Protein 5BQ3 (pdb70)

Nearest PDB structures (foldseek):
  6gq0-assembly1_A  TM=7.666E-01  e=1.519E-16  Geobacillus stearothermophilus
  4ry0-assembly1_A  TM=7.681E-01  e=7.878E-16  Rhizobium etli CFN 42
  4rsm-assembly3_C  TM=6.903E-01  e=1.701E-14  Mycolicibacterium smegmatis MC2 155
  4yo7-assembly1_A  TM=7.375E-01  e=4.099E-13  Halalkalibacterium halodurans C-125
  5hko-assembly1_A  TM=7.191E-01  e=2.502E-13  Mycolicibacterium smegmatis MC2 155

Structure (mmCIF, N/CA/C/O backbone):
data_5BQ3
#
_entry.id   5BQ3
#
_cell.length_a   84.780
_cell.length_b   83.280
_cell.length_c   104.220
_cell.angle_alpha   90.000
_cell.angle_beta   111.870
_cell.angle_gamma   90.000
#
_symmetry.space_group_name_H-M   'P 1 21 1'
#
loop_
_entity.id
_entity.type
_entity.pdbx_description
1 polymer 'Rhamnose ABC transporter, rhamnose-binding protein'
2 water water
#
loop_
_atom_site.group_PDB
_atom_site.id
_atom_site.type_symbol
_atom_site.label_atom_id
_atom_site.label_alt_id
_atom_site.label_comp_id
_atom_site.label_asym_id
_atom_site.label_entity_id
_atom_site.label_seq_id
_atom_site.pdbx_PDB_ins_code
_atom_site.Cartn_x
_atom_site.Cartn_y
_atom_site.Cartn_z
_atom_site.occupancy
_atom_site.B_iso_or_equiv
_atom_site.auth_seq_id
_atom_site.auth_comp_id
_atom_site.auth_asym_id
_atom_site.auth_atom_id
_atom_site.pdbx_PDB_model_num
ATOM 1 N N . SER A 1 20 ? 27.647 26.171 12.247 1.00 91.75 40 SER A N 1
ATOM 2 C CA . SER A 1 20 ? 27.209 26.570 13.582 1.00 90.99 40 SER A CA 1
ATOM 3 C C . SER A 1 20 ? 25.907 27.380 13.533 1.00 92.78 40 SER A C 1
ATOM 4 O O . SER A 1 20 ? 25.698 28.164 12.604 1.00 92.33 40 SER A O 1
ATOM 6 N N . GLY A 1 21 ? 25.057 27.169 14.538 1.00 87.74 41 GLY A N 1
ATOM 7 C CA . GLY A 1 21 ? 23.768 27.833 14.705 1.00 85.97 41 GLY A CA 1
ATOM 8 C C . GLY A 1 21 ? 23.696 28.605 16.004 1.00 89.64 41 GLY A C 1
ATOM 9 O O . GLY A 1 21 ? 22.940 28.238 16.909 1.00 88.39 41 GLY A O 1
ATOM 10 N N . SER A 1 22 ? 24.494 29.693 16.081 1.00 87.13 42 SER A N 1
ATOM 11 C CA . SER A 1 22 ? 24.679 30.596 17.226 1.00 87.57 42 SER A CA 1
ATOM 12 C C . SER A 1 22 ? 23.369 31.189 17.775 1.00 88.83 42 SER A C 1
ATOM 13 O O . SER A 1 22 ? 22.353 31.230 17.075 1.00 86.62 42 SER A O 1
ATOM 15 N N . TYR A 1 23 ? 23.420 31.650 19.042 1.00 85.23 43 TYR A N 1
ATOM 16 C CA . TYR A 1 23 ? 22.292 32.239 19.754 1.00 83.98 43 TYR A CA 1
ATOM 17 C C . TYR A 1 23 ? 22.583 33.684 20.175 1.00 87.57 43 TYR A C 1
ATOM 18 O O . TYR A 1 23 ? 23.443 33.932 21.026 1.00 89.22 43 TYR A O 1
ATOM 20 N N . ASP A 1 24 ? 21.862 34.631 19.556 1.00 81.53 44 ASP A N 1
ATOM 21 C CA . ASP A 1 24 ? 21.926 36.064 19.840 1.00 81.42 44 ASP A CA 1
ATOM 22 C C . ASP A 1 24 ? 20.512 36.649 19.676 1.00 80.80 44 ASP A C 1
ATOM 23 O O . ASP A 1 24 ? 20.324 37.762 19.171 1.00 81.13 44 ASP A O 1
ATOM 28 N N . VAL A 1 25 ? 19.517 35.867 20.127 1.00 72.87 45 VAL A N 1
ATOM 29 C CA . VAL A 1 25 ? 18.090 36.183 20.066 1.00 70.28 45 VAL A CA 1
ATOM 30 C C . VAL A 1 25 ? 17.555 36.479 21.493 1.00 70.56 45 VAL A C 1
ATOM 31 O O . VAL A 1 25 ? 16.432 36.104 21.839 1.00 69.36 45 VAL A O 1
ATOM 35 N N . SER A 1 26 ? 18.367 37.200 22.293 1.00 65.69 46 SER A N 1
ATOM 36 C CA . SER A 1 26 ? 18.079 37.594 23.677 1.00 65.14 46 SER A CA 1
ATOM 37 C C . SER A 1 26 ? 16.899 38.577 23.783 1.00 65.28 46 SER A C 1
ATOM 38 O O . SER A 1 26 ? 16.300 38.691 24.853 1.00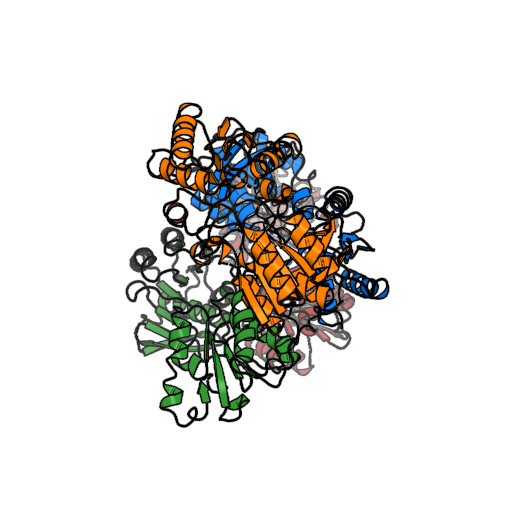 65.33 46 SER A O 1
ATOM 41 N N . SER A 1 27 ? 16.569 39.271 22.676 1.00 58.74 47 SER A N 1
ATOM 42 C CA . SER A 1 27 ? 15.483 40.251 22.585 1.00 57.66 47 SER A CA 1
ATOM 43 C C . SER A 1 27 ? 14.342 39.775 21.663 1.00 57.15 47 SER A C 1
ATOM 44 O O . SER A 1 27 ? 13.289 40.416 21.609 1.00 56.74 47 SER A O 1
ATOM 47 N N . GLN A 1 28 ? 14.555 38.655 20.949 1.00 50.32 48 GLN A N 1
ATOM 48 C CA . GLN A 1 28 ? 13.609 38.094 19.981 1.00 47.67 48 GLN A CA 1
ATOM 49 C C . GLN A 1 28 ? 12.606 37.129 20.632 1.00 48.23 48 GLN A C 1
ATOM 50 O O . GLN A 1 28 ? 12.877 36.579 21.700 1.00 47.76 48 GLN A O 1
ATOM 56 N N . SER A 1 29 ? 11.444 36.935 19.974 1.00 42.72 49 SER A N 1
ATOM 57 C CA . SER A 1 29 ? 10.357 36.068 20.437 1.00 41.39 49 SER A CA 1
ATOM 58 C C . SER A 1 29 ? 10.144 34.844 19.530 1.00 42.53 49 SER A C 1
ATOM 59 O O . SER A 1 29 ? 10.296 34.938 18.310 1.00 41.23 49 SER A O 1
ATOM 62 N N . ILE A 1 30 ? 9.770 33.702 20.139 1.00 37.92 50 ILE A N 1
ATOM 63 C CA . ILE A 1 30 ? 9.499 32.436 19.448 1.00 35.94 50 ILE A CA 1
ATOM 64 C C . ILE A 1 30 ? 8.089 31.938 19.819 1.00 38.81 50 ILE A C 1
ATOM 65 O O . ILE A 1 30 ? 7.685 32.033 20.980 1.00 39.18 50 ILE A O 1
ATOM 70 N N . THR A 1 31 ? 7.343 31.432 18.823 1.00 34.41 51 THR A N 1
ATOM 71 C CA . THR A 1 31 ? 5.993 30.903 19.025 1.00 34.06 51 THR A CA 1
ATOM 72 C C . THR A 1 31 ? 5.855 29.553 18.317 1.00 37.21 51 THR A C 1
ATOM 73 O O . THR A 1 31 ? 6.225 29.415 17.148 1.00 36.45 51 THR A O 1
ATOM 77 N N . PHE A 1 32 ? 5.320 28.564 19.051 1.00 33.84 52 PHE A N 1
ATOM 78 C CA . PHE A 1 32 ? 5.083 27.198 18.585 1.00 32.65 52 PHE A CA 1
ATOM 79 C C . PHE A 1 32 ? 3.584 26.998 18.362 1.00 39.10 52 PHE A C 1
ATOM 80 O O . PHE A 1 32 ? 2.794 27.205 19.285 1.00 39.85 52 PHE A O 1
ATOM 88 N N . ILE A 1 33 ? 3.189 26.647 17.124 1.00 36.16 53 ILE A N 1
ATOM 89 C CA . ILE A 1 33 ? 1.791 26.411 16.774 1.00 36.46 53 ILE A CA 1
ATOM 90 C C . ILE A 1 33 ? 1.613 24.925 16.403 1.00 39.91 53 ILE A C 1
ATOM 91 O O . ILE A 1 33 ? 1.983 24.518 15.299 1.00 38.47 53 ILE A O 1
ATOM 96 N N . PRO A 1 34 ? 1.037 24.098 17.311 1.00 37.35 54 PRO A N 1
ATOM 97 C CA . PRO A 1 34 ? 0.802 22.688 16.958 1.00 36.01 54 PRO A CA 1
ATOM 98 C C . PRO A 1 34 ? -0.447 22.541 16.084 1.00 39.67 54 PRO A C 1
ATOM 99 O O . PRO A 1 34 ? -1.161 23.524 15.862 1.00 39.90 54 PRO A O 1
ATOM 103 N N . LYS A 1 35 ? -0.719 21.313 15.600 1.00 35.49 55 LYS A N 1
ATOM 104 C CA . LYS A 1 35 ? -1.898 20.999 14.787 1.00 35.42 55 LYS A CA 1
ATOM 105 C C . LYS A 1 35 ? -3.187 21.262 15.575 1.00 41.11 55 LYS A C 1
ATOM 106 O O . LYS A 1 35 ? -4.165 21.779 15.032 1.00 42.01 55 LYS A O 1
ATOM 112 N N . GLN A 1 36 ? -3.156 20.914 16.869 1.00 38.37 56 GLN A N 1
ATOM 113 C CA . GLN A 1 36 ? -4.250 21.005 17.830 1.00 39.86 56 GLN A CA 1
ATOM 114 C C . GLN A 1 36 ? -3.664 21.174 19.236 1.00 44.34 56 GLN A C 1
ATOM 115 O O . GLN A 1 36 ? -2.592 20.633 19.518 1.00 42.94 56 GLN A O 1
ATOM 121 N N . LEU A 1 37 ? -4.356 21.922 20.109 1.00 42.90 57 LEU A N 1
ATOM 122 C CA . LEU A 1 37 ? -3.927 22.110 21.494 1.00 43.62 57 LEU A CA 1
ATOM 123 C C . LEU A 1 37 ? -4.306 20.905 22.356 1.00 49.20 57 LEU A C 1
ATOM 124 O O . LEU A 1 37 ? -5.285 20.210 22.059 1.00 49.02 57 LEU A O 1
ATOM 129 N N . ASN A 1 38 ? -3.529 20.684 23.436 1.00 46.71 58 ASN A N 1
ATOM 130 C CA . ASN A 1 38 ? -3.697 19.646 24.460 1.00 47.55 58 ASN A CA 1
ATOM 131 C C . ASN A 1 38 ? -3.743 18.211 23.878 1.00 50.54 58 ASN A C 1
ATOM 132 O O . ASN A 1 38 ? -4.563 17.388 24.297 1.00 51.31 58 ASN A O 1
ATOM 137 N N . ASN A 1 39 ? -2.830 17.912 22.941 1.00 45.12 59 ASN A N 1
ATOM 138 C CA . ASN A 1 39 ? -2.672 16.577 22.369 1.00 43.77 59 ASN A CA 1
ATOM 139 C C . ASN A 1 39 ? -1.457 15.931 23.061 1.00 47.46 59 ASN A C 1
ATOM 140 O O . ASN A 1 39 ? -0.379 16.522 23.026 1.00 46.05 59 ASN A O 1
ATOM 145 N N . PRO A 1 40 ? -1.625 14.770 23.747 1.00 45.40 60 PRO A N 1
ATOM 146 C CA . PRO A 1 40 ? -0.507 14.172 24.507 1.00 45.25 60 PRO A CA 1
ATOM 147 C C . PRO A 1 40 ? 0.843 14.080 23.780 1.00 47.64 60 PRO A C 1
ATOM 148 O O . PRO A 1 40 ? 1.837 14.552 24.331 1.00 47.66 60 PRO A O 1
ATOM 152 N N . PHE A 1 41 ? 0.882 13.491 22.568 1.00 42.30 61 PHE A N 1
ATOM 153 C CA . PHE A 1 41 ? 2.105 13.306 21.780 1.00 40.49 61 PHE A CA 1
ATOM 154 C C . PHE A 1 41 ? 2.656 14.653 21.294 1.00 44.06 61 PHE A C 1
ATOM 155 O O . PHE A 1 41 ? 3.873 14.857 21.319 1.00 43.71 61 PHE A O 1
ATOM 163 N N . SER A 1 42 ? 1.760 15.561 20.861 1.00 40.30 62 SER A N 1
ATOM 164 C CA . SER A 1 42 ? 2.101 16.892 20.356 1.00 39.69 62 SER A CA 1
ATOM 165 C C . SER A 1 42 ? 2.667 17.794 21.470 1.00 43.63 62 SER A C 1
ATOM 166 O O . SER A 1 42 ? 3.536 18.620 21.192 1.00 43.77 62 SER A O 1
ATOM 169 N N . ASP A 1 43 ? 2.197 17.613 22.725 1.00 39.59 63 ASP A N 1
ATOM 170 C CA . ASP A 1 43 ? 2.637 18.381 23.894 1.00 39.80 63 ASP A CA 1
ATOM 171 C C . ASP A 1 43 ? 4.075 18.024 24.316 1.00 41.86 63 ASP A C 1
ATOM 172 O O . ASP A 1 43 ? 4.761 18.872 24.893 1.00 42.53 63 ASP A O 1
ATOM 177 N N . VAL A 1 44 ? 4.530 16.789 24.020 1.00 36.08 64 VAL A N 1
ATOM 178 C CA . VAL A 1 44 ? 5.897 16.316 24.294 1.00 34.91 64 VAL A CA 1
ATOM 179 C C . VAL A 1 44 ? 6.852 17.055 23.334 1.00 35.97 64 VAL A C 1
ATOM 180 O O . VAL A 1 44 ? 7.921 17.496 23.752 1.00 35.63 64 VAL A O 1
ATOM 192 N N . LEU A 1 46 ? 6.147 20.028 21.866 1.00 35.92 66 LEU A N 1
ATOM 193 C CA . LEU A 1 46 ? 6.109 21.433 22.301 1.00 36.80 66 LEU A CA 1
ATOM 194 C C . LEU A 1 46 ? 7.011 21.651 23.522 1.00 42.39 66 LEU A C 1
ATOM 195 O O . LEU A 1 46 ? 7.721 22.659 23.581 1.00 42.89 66 LEU A O 1
ATOM 200 N N . GLY A 1 47 ? 6.984 20.695 24.458 1.00 38.99 67 GLY A N 1
ATOM 201 C CA . GLY A 1 47 ? 7.791 20.701 25.674 1.00 39.94 67 GLY A CA 1
ATOM 202 C C . GLY A 1 47 ? 9.283 20.740 25.403 1.00 43.79 67 GLY A C 1
ATOM 203 O O . GLY A 1 47 ? 10.019 21.442 26.100 1.00 44.87 67 GLY A O 1
ATOM 204 N N . GLY A 1 48 ? 9.714 20.001 24.378 1.00 39.07 68 GLY A N 1
ATOM 205 C CA . GLY A 1 48 ? 11.101 19.952 23.924 1.00 38.65 68 GLY A CA 1
ATOM 206 C C . GLY A 1 48 ? 11.527 21.245 23.255 1.00 42.42 68 GLY A C 1
ATOM 207 O O . GLY A 1 48 ? 12.690 21.647 23.354 1.00 42.89 68 GLY A O 1
ATOM 208 N N . GLY A 1 49 ? 10.571 21.893 22.587 1.00 37.78 69 GLY A N 1
ATOM 209 C CA . GLY A 1 49 ? 10.757 23.166 21.905 1.00 37.04 69 GLY A CA 1
ATOM 210 C C . GLY A 1 49 ? 10.936 24.315 22.870 1.00 41.95 69 GLY A C 1
ATOM 211 O O . GLY A 1 49 ? 11.810 25.164 22.667 1.00 42.04 69 GLY A O 1
ATOM 212 N N . LYS A 1 50 ? 10.100 24.343 23.928 1.00 38.92 70 LYS A N 1
ATOM 213 C CA . LYS A 1 50 ? 10.128 25.353 24.993 1.00 39.64 70 LYS A CA 1
ATOM 214 C C . LYS A 1 50 ? 11.421 25.247 25.801 1.00 44.42 70 LYS A C 1
ATOM 215 O O . LYS A 1 50 ? 12.023 26.273 26.117 1.00 45.64 70 LYS A O 1
ATOM 221 N N . ASN A 1 51 ? 11.851 24.009 26.121 1.00 40.47 71 ASN A N 1
ATOM 222 C CA . ASN A 1 51 ? 13.078 23.742 26.873 1.00 41.08 71 ASN A CA 1
ATOM 223 C C . ASN A 1 51 ? 14.307 24.198 26.083 1.00 43.79 71 ASN A C 1
ATOM 224 O O . ASN A 1 51 ? 15.211 24.787 26.673 1.00 44.81 71 ASN A O 1
ATOM 229 N N . ALA A 1 52 ? 14.315 23.973 24.751 1.00 38.50 72 ALA A N 1
ATOM 230 C CA . ALA A 1 52 ? 15.396 24.406 23.863 1.00 37.93 72 ALA A CA 1
ATOM 231 C C . ALA A 1 52 ? 15.443 25.935 23.770 1.00 42.53 72 ALA A C 1
ATOM 232 O O . ALA A 1 52 ? 16.524 26.509 23.877 1.00 43.29 72 ALA A O 1
ATOM 234 N N . ALA A 1 53 ? 14.268 26.589 23.622 1.00 38.89 73 ALA A N 1
ATOM 235 C CA . ALA A 1 53 ? 14.114 28.047 23.537 1.00 39.27 73 ALA A CA 1
ATOM 236 C C . ALA A 1 53 ? 14.612 28.752 24.808 1.00 44.37 73 ALA A C 1
ATOM 237 O O . ALA A 1 53 ? 15.154 29.855 24.719 1.00 44.89 73 ALA A O 1
ATOM 239 N N . GLY A 1 54 ? 14.440 28.100 25.958 1.00 41.43 74 GLY A N 1
ATOM 240 C CA . GLY A 1 54 ? 14.910 28.579 27.253 1.00 42.99 74 GLY A CA 1
ATOM 241 C C . GLY A 1 54 ? 16.422 28.530 27.344 1.00 48.12 74 GLY A C 1
ATOM 242 O O . GLY A 1 54 ? 17.042 29.463 27.858 1.00 49.56 74 GLY A O 1
ATOM 243 N N . GLU A 1 55 ? 17.026 27.438 26.817 1.00 43.89 75 GLU A N 1
ATOM 244 C CA . GLU A 1 55 ? 18.474 27.216 26.753 1.00 44.41 75 GLU A CA 1
ATOM 245 C C . GLU A 1 55 ? 19.140 28.261 25.854 1.00 47.63 75 GLU A C 1
ATOM 246 O O . GLU A 1 55 ? 20.186 28.801 26.215 1.00 48.75 75 GLU A O 1
ATOM 252 N N . ILE A 1 56 ? 18.522 28.536 24.683 1.00 42.12 76 ILE A N 1
ATOM 253 C CA . ILE A 1 56 ? 18.970 29.511 23.682 1.00 41.31 76 ILE A CA 1
ATOM 254 C C . ILE A 1 56 ? 18.959 30.921 24.311 1.00 47.31 76 ILE A C 1
ATOM 255 O O . ILE A 1 56 ? 19.944 31.657 24.195 1.00 47.97 76 ILE A O 1
ATOM 260 N N . GLY A 1 57 ? 17.860 31.258 24.988 1.00 44.19 77 GLY A N 1
ATOM 261 C CA . GLY A 1 57 ? 17.698 32.536 25.667 1.00 45.32 77 GLY A CA 1
ATOM 262 C C . GLY A 1 57 ? 16.758 33.507 24.985 1.00 49.76 77 GLY A C 1
ATOM 263 O O . GLY A 1 57 ? 17.032 34.710 24.969 1.00 50.58 77 GLY A O 1
ATOM 264 N N . PHE A 1 58 ? 15.631 33.000 24.434 1.00 45.22 78 PHE A N 1
ATOM 265 C CA . PHE A 1 58 ? 14.606 33.824 23.786 1.00 44.35 78 PHE A CA 1
ATOM 266 C C . PHE A 1 58 ? 13.900 34.693 24.825 1.00 49.40 78 PHE A C 1
ATOM 267 O O . PHE A 1 58 ? 13.656 34.228 25.944 1.00 49.88 78 PHE A O 1
ATOM 275 N N . ALA A 1 59 ? 13.585 35.950 24.462 1.00 46.13 79 ALA A N 1
ATOM 276 C CA . ALA A 1 59 ? 12.907 36.912 25.338 1.00 46.98 79 ALA A CA 1
ATOM 277 C C . ALA A 1 59 ? 11.475 36.469 25.653 1.00 50.31 79 ALA A C 1
ATOM 278 O O . ALA A 1 59 ? 11.051 36.564 26.804 1.00 51.55 79 ALA A O 1
ATOM 280 N N . GLU A 1 60 ? 10.740 35.974 24.636 1.00 45.20 80 GLU A N 1
ATOM 281 C CA . GLU A 1 60 ? 9.361 35.493 24.773 1.00 44.46 80 GLU A CA 1
ATOM 282 C C . GLU A 1 60 ? 9.205 34.126 24.116 1.00 45.50 80 GLU A C 1
ATOM 283 O O . GLU A 1 60 ? 9.620 33.938 22.970 1.00 44.00 80 GLU A O 1
ATOM 289 N N . VAL A 1 61 ? 8.635 33.164 24.858 1.00 41.22 81 VAL A N 1
ATOM 290 C CA . VAL A 1 61 ? 8.378 31.798 24.388 1.00 39.28 81 VAL A CA 1
ATOM 291 C C . VAL A 1 61 ? 6.884 31.538 24.594 1.00 43.39 81 VAL A C 1
ATOM 292 O O . VAL A 1 61 ? 6.417 31.506 25.736 1.00 44.22 81 VAL A O 1
ATOM 296 N N . ASN A 1 62 ? 6.130 31.401 23.488 1.00 39.23 82 ASN A N 1
ATOM 297 C CA . ASN A 1 62 ? 4.681 31.204 23.538 1.00 39.40 82 ASN A CA 1
ATOM 298 C C . ASN A 1 62 ? 4.223 29.979 22.746 1.00 42.29 82 ASN A C 1
ATOM 299 O O . ASN A 1 62 ? 4.915 29.527 21.836 1.00 40.65 82 ASN A O 1
ATOM 304 N N . VAL A 1 63 ? 3.047 29.443 23.111 1.00 39.82 83 VAL A N 1
ATOM 305 C CA . VAL A 1 63 ? 2.399 28.314 22.447 1.00 38.87 83 VAL A CA 1
ATOM 306 C C . VAL A 1 63 ? 0.932 28.702 22.220 1.00 44.17 83 VAL A C 1
ATOM 307 O O . VAL A 1 63 ? 0.178 28.855 23.184 1.00 45.65 83 VAL A O 1
ATOM 311 N N . VAL A 1 64 ? 0.552 28.912 20.951 1.00 40.04 84 VAL A N 1
ATOM 312 C CA . VAL A 1 64 ? -0.817 29.258 20.544 1.00 40.78 84 VAL A CA 1
ATOM 313 C C . VAL A 1 64 ? -1.289 28.233 19.508 1.00 44.22 84 VAL A C 1
ATOM 314 O O . VAL A 1 64 ? -0.461 27.624 18.834 1.00 42.42 84 VAL A O 1
ATOM 318 N N . GLY A 1 65 ? -2.597 28.051 19.388 1.00 42.23 85 GLY A N 1
ATOM 319 C CA . GLY A 1 65 ? -3.131 27.109 18.416 1.00 41.98 85 GLY A CA 1
ATOM 320 C C . GLY A 1 65 ? -4.614 26.819 18.516 1.00 48.81 85 GLY A C 1
ATOM 321 O O . GLY A 1 65 ? -5.274 27.240 19.472 1.00 49.69 85 GLY A O 1
ATOM 322 N N . PRO A 1 66 ? -5.163 26.075 17.527 1.00 45.99 86 PRO A N 1
ATOM 323 C CA . PRO A 1 66 ? -6.598 25.757 17.568 1.00 47.53 86 PRO A CA 1
ATOM 324 C C . PRO A 1 66 ? -6.920 24.590 18.500 1.00 53.74 86 PRO A C 1
ATOM 325 O O . PRO A 1 66 ? -6.044 23.777 18.806 1.00 52.26 86 PRO A O 1
ATOM 329 N N . LEU A 1 67 ? -8.189 24.499 18.935 1.00 53.65 87 LEU A N 1
ATOM 330 C CA . LEU A 1 67 ? -8.657 23.404 19.784 1.00 54.67 87 LEU A CA 1
ATOM 331 C C . LEU A 1 67 ? -9.028 22.191 18.929 1.00 59.56 87 LEU A C 1
ATOM 332 O O . LEU A 1 67 ? -9.104 21.074 19.445 1.00 58.90 87 LEU A O 1
ATOM 337 N N . GLU A 1 68 ? -9.269 22.423 17.623 1.00 57.14 88 GLU A N 1
ATOM 338 C CA . GLU A 1 68 ? -9.644 21.411 16.635 1.00 56.92 88 GLU A CA 1
ATOM 339 C C . GLU A 1 68 ? -8.660 21.432 15.466 1.00 59.28 88 GLU A C 1
ATOM 340 O O . GLU A 1 68 ? -8.318 22.508 14.968 1.00 58.71 88 GLU A O 1
ATOM 346 N N . ALA A 1 69 ? -8.206 20.243 15.031 1.00 54.98 89 ALA A N 1
ATOM 347 C CA . ALA A 1 69 ? -7.259 20.109 13.926 1.00 53.44 89 ALA A CA 1
ATOM 348 C C . ALA A 1 69 ? -7.985 20.083 12.572 1.00 58.71 89 ALA A C 1
ATOM 349 O O . ALA A 1 69 ? -8.404 19.024 12.098 1.00 58.98 89 ALA A O 1
ATOM 351 N N . SER A 1 70 ? -8.148 21.274 11.973 1.00 55.77 90 SER A N 1
ATOM 352 C CA . SER A 1 70 ? -8.767 21.499 10.662 1.00 56.21 90 SER A CA 1
ATOM 353 C C . SER A 1 70 ? -7.730 22.117 9.715 1.00 59.05 90 SER A C 1
ATOM 354 O O . SER A 1 70 ? -6.775 22.736 10.188 1.00 58.76 90 SER A O 1
ATOM 357 N N . SER A 1 71 ? -7.923 21.957 8.391 1.00 54.52 91 SER A N 1
ATOM 358 C CA . SER A 1 71 ? -7.033 22.442 7.330 1.00 53.20 91 SER A CA 1
ATOM 359 C C . SER A 1 71 ? -6.609 23.925 7.502 1.00 55.66 91 SER A C 1
ATOM 360 O O . SER A 1 71 ? -5.408 24.210 7.472 1.00 53.77 91 SER A O 1
ATOM 363 N N . SER A 1 72 ? -7.582 24.848 7.707 1.00 52.50 92 SER A N 1
ATOM 364 C CA . SER A 1 72 ? -7.334 26.291 7.857 1.00 52.43 92 SER A CA 1
ATOM 365 C C . SER A 1 72 ? -7.549 26.807 9.300 1.00 54.24 92 SER A C 1
ATOM 366 O O . SER A 1 72 ? -7.698 28.019 9.493 1.00 54.47 92 SER A O 1
ATOM 369 N N . SER A 1 73 ? -7.530 25.907 10.305 1.00 48.75 93 SER A N 1
ATOM 370 C CA . SER A 1 73 ? -7.755 26.258 11.715 1.00 48.39 93 SER A CA 1
ATOM 371 C C . SER A 1 73 ? -6.602 27.071 12.340 1.00 50.30 93 SER A C 1
ATOM 372 O O . SER A 1 73 ? -6.827 27.771 13.332 1.00 51.08 93 SER A O 1
ATOM 375 N N . GLN A 1 74 ? -5.389 26.986 11.761 1.00 43.92 94 GLN A N 1
ATOM 376 C CA . GLN A 1 74 ? -4.181 27.666 12.245 1.00 42.02 94 GLN A CA 1
ATOM 377 C C . GLN A 1 74 ? -3.971 29.065 11.632 1.00 45.67 94 GLN A C 1
ATOM 378 O O . GLN A 1 74 ? -3.201 29.849 12.189 1.00 45.23 94 GLN A O 1
ATOM 384 N N . VAL A 1 75 ? -4.639 29.368 10.495 1.00 42.64 95 VAL A N 1
ATOM 385 C CA . VAL A 1 75 ? -4.536 30.616 9.715 1.00 43.40 95 VAL A CA 1
ATOM 386 C C . VAL A 1 75 ? -4.752 31.878 10.592 1.00 49.11 95 VAL A C 1
ATOM 387 O O . VAL A 1 75 ? -3.971 32.827 10.479 1.00 48.85 95 VAL A O 1
ATOM 391 N N . SER A 1 76 ? -5.782 31.882 11.461 1.00 46.83 96 SER A N 1
ATOM 392 C CA . SER A 1 76 ? -6.080 33.019 12.343 1.00 48.10 96 SER A CA 1
ATOM 393 C C . SER A 1 76 ? -4.976 33.233 13.386 1.00 51.05 96 SER A C 1
ATOM 394 O O . SER A 1 76 ? -4.697 34.377 13.742 1.00 51.71 96 SER A O 1
ATOM 397 N N . PHE A 1 77 ? -4.341 32.139 13.851 1.00 45.88 97 PHE A N 1
ATOM 398 C CA . PHE A 1 77 ? -3.263 32.159 14.843 1.00 44.54 97 PHE A CA 1
ATOM 399 C C . PHE A 1 77 ? -1.937 32.623 14.231 1.00 47.03 97 PHE A C 1
ATOM 400 O O . PHE A 1 77 ? -1.174 33.296 14.924 1.00 47.02 97 PHE A O 1
ATOM 408 N N . ILE A 1 78 ? -1.668 32.282 12.946 1.00 41.96 98 ILE A N 1
ATOM 409 C CA . ILE A 1 78 ? -0.454 32.708 12.231 1.00 40.81 98 ILE A CA 1
ATOM 410 C C . ILE A 1 78 ? -0.510 34.234 12.061 1.00 46.63 98 ILE A C 1
ATOM 411 O O . ILE A 1 78 ? 0.445 34.917 12.426 1.00 46.43 98 ILE A O 1
ATOM 416 N N . ASN A 1 79 ? -1.650 34.756 11.561 1.00 45.07 99 ASN A N 1
ATOM 417 C CA . ASN A 1 79 ? -1.902 36.184 11.335 1.00 46.67 99 ASN A CA 1
ATOM 418 C C . ASN A 1 79 ? -1.819 36.996 12.632 1.00 52.30 99 ASN A C 1
ATOM 419 O O . ASN A 1 79 ? -1.349 38.134 12.597 1.00 53.15 99 ASN A O 1
ATOM 424 N N . SER A 1 80 ? -2.269 36.411 13.767 1.00 49.23 100 SER A N 1
ATOM 425 C CA . SER A 1 80 ? -2.248 37.031 15.096 1.00 50.00 100 SER A CA 1
ATOM 426 C C . SER A 1 80 ? -0.816 37.263 15.581 1.00 53.32 100 SER A C 1
ATOM 427 O O . SER A 1 80 ? -0.528 38.319 16.146 1.00 54.23 100 SER A O 1
ATOM 430 N N . GLU A 1 81 ? 0.074 36.281 15.346 1.00 48.19 101 GLU A N 1
ATOM 431 C CA . GLU A 1 81 ? 1.481 36.335 15.745 1.00 47.19 101 GLU A CA 1
ATOM 432 C C . GLU A 1 81 ? 2.271 37.332 14.896 1.00 51.57 101 GLU A C 1
ATOM 433 O O . GLU A 1 81 ? 3.226 37.920 15.401 1.00 51.80 101 GLU A O 1
ATOM 439 N N . VAL A 1 82 ? 1.871 37.530 13.622 1.00 48.11 102 VAL A N 1
ATOM 440 C CA . VAL A 1 82 ? 2.500 38.489 12.701 1.00 48.42 102 VAL A CA 1
ATOM 441 C C . VAL A 1 82 ? 2.197 39.909 13.215 1.00 53.33 102 VAL A C 1
ATOM 442 O O . VAL A 1 82 ? 3.098 40.748 13.257 1.00 53.00 102 VAL A O 1
ATOM 446 N N . GLN A 1 83 ? 0.942 40.141 13.661 1.00 51.09 103 GLN A N 1
ATOM 447 C CA . GLN A 1 83 ? 0.453 41.399 14.235 1.00 52.70 103 GLN A CA 1
ATOM 448 C C . GLN A 1 83 ? 1.191 41.738 15.535 1.00 55.27 103 GLN A C 1
ATOM 449 O O . GLN A 1 83 ? 1.436 42.913 15.808 1.00 55.93 103 GLN A O 1
ATOM 455 N N . ALA A 1 84 ? 1.554 40.701 16.322 1.00 49.79 104 ALA A N 1
ATOM 456 C CA . ALA A 1 84 ? 2.293 40.814 17.582 1.00 49.15 104 ALA A CA 1
ATOM 457 C C . ALA A 1 84 ? 3.799 41.035 17.339 1.00 52.34 104 ALA A C 1
ATOM 458 O O . ALA A 1 84 ? 4.531 41.387 18.264 1.00 52.34 104 ALA A O 1
ATOM 460 N N . GLY A 1 85 ? 4.241 40.815 16.103 1.00 48.04 105 GLY A N 1
ATOM 461 C CA . GLY A 1 85 ? 5.632 40.979 15.701 1.00 47.25 105 GLY A CA 1
ATOM 462 C C . GLY A 1 85 ? 6.543 39.867 16.177 1.00 49.68 105 GLY A C 1
ATOM 463 O O . GLY A 1 85 ? 7.650 40.142 16.647 1.00 49.78 105 GLY A O 1
ATOM 464 N N . THR A 1 86 ? 6.088 38.601 16.050 1.00 44.39 106 THR A N 1
ATOM 465 C CA . THR A 1 86 ? 6.851 37.410 16.436 1.00 42.72 106 THR A CA 1
ATOM 466 C C . THR A 1 86 ? 7.994 37.233 15.433 1.00 45.62 106 THR A C 1
ATOM 467 O O . THR A 1 86 ? 7.785 37.394 14.228 1.00 46.07 106 THR A O 1
ATOM 471 N N . ASN A 1 87 ? 9.202 36.941 15.937 1.00 40.56 107 ASN A N 1
ATOM 472 C CA . ASN A 1 87 ? 10.404 36.800 15.122 1.00 39.57 107 ASN A CA 1
ATOM 473 C C . ASN A 1 87 ? 10.569 35.392 14.557 1.00 41.60 107 ASN A C 1
ATOM 474 O O . ASN A 1 87 ? 10.974 35.260 13.402 1.00 41.35 107 ASN A O 1
ATOM 479 N N . VAL A 1 88 ? 10.291 34.346 15.365 1.00 36.48 108 VAL A N 1
ATOM 480 C CA . VAL A 1 88 ? 10.424 32.947 14.942 1.00 34.49 108 VAL A CA 1
ATOM 481 C C . VAL A 1 88 ? 9.079 32.235 15.110 1.00 37.48 108 VAL A C 1
ATOM 482 O O . VAL A 1 88 ? 8.495 32.267 16.193 1.00 37.09 108 VAL A O 1
ATOM 486 N N . LEU A 1 89 ? 8.605 31.578 14.041 1.00 33.87 109 LEU A N 1
ATOM 487 C CA . LEU A 1 89 ? 7.354 30.826 14.056 1.00 33.25 109 LEU A CA 1
ATOM 488 C C . LEU A 1 89 ? 7.614 29.358 13.715 1.00 35.07 109 LEU A C 1
ATOM 489 O O . LEU A 1 89 ? 8.102 29.053 12.625 1.00 34.31 109 LEU A O 1
ATOM 494 N N . VAL A 1 90 ? 7.318 28.458 14.667 1.00 30.60 110 VAL A N 1
ATOM 495 C CA . VAL A 1 90 ? 7.491 27.010 14.505 1.00 29.23 110 VAL A CA 1
ATOM 496 C C . VAL A 1 90 ? 6.084 26.400 14.403 1.00 33.25 110 VAL A C 1
ATOM 497 O O . VAL A 1 90 ? 5.310 26.515 15.352 1.00 33.22 110 VAL A O 1
ATOM 501 N N . ILE A 1 91 ? 5.729 25.810 13.239 1.00 29.49 111 ILE A N 1
ATOM 502 C CA . ILE A 1 91 ? 4.371 25.300 13.025 1.00 29.21 111 ILE A CA 1
ATOM 503 C C . ILE A 1 91 ? 4.316 23.876 12.424 1.00 33.08 111 ILE A C 1
ATOM 504 O O . ILE A 1 91 ? 5.088 23.535 11.536 1.00 31.95 111 ILE A O 1
ATOM 509 N N . ALA A 1 92 ? 3.360 23.069 12.916 1.00 30.82 112 ALA A N 1
ATOM 510 C CA . ALA A 1 92 ? 3.035 21.740 12.403 1.00 30.28 112 ALA A CA 1
ATOM 511 C C . ALA A 1 92 ? 1.773 21.905 11.562 1.00 35.39 112 ALA A C 1
ATOM 512 O O . ALA A 1 92 ? 0.671 21.968 12.109 1.00 35.70 112 ALA A O 1
ATOM 514 N N . ALA A 1 93 ? 1.955 22.101 10.240 1.00 32.35 113 ALA A N 1
ATOM 515 C CA . ALA A 1 93 ? 0.892 22.386 9.273 1.00 33.00 113 ALA A CA 1
ATOM 516 C C . ALA A 1 93 ? -0.180 21.295 9.200 1.00 37.61 113 ALA A C 1
ATOM 517 O O . ALA A 1 93 ? 0.137 20.120 9.000 1.00 36.93 113 ALA A O 1
ATOM 519 N N . ASN A 1 94 ? -1.455 21.702 9.361 1.00 34.84 114 ASN A N 1
ATOM 520 C CA . ASN A 1 94 ? -2.618 20.815 9.277 1.00 35.07 114 ASN A CA 1
ATOM 521 C C . ASN A 1 94 ? -2.869 20.418 7.821 1.00 39.52 114 ASN A C 1
ATOM 522 O O . ASN A 1 94 ? -3.267 19.288 7.545 1.00 38.97 114 ASN A O 1
ATOM 527 N N . ASP A 1 95 ? -2.633 21.363 6.899 1.00 37.04 115 ASP A N 1
ATOM 528 C CA . ASP A 1 95 ? -2.741 21.205 5.450 1.00 37.36 115 ASP A CA 1
ATOM 529 C C . ASP A 1 95 ? -1.565 21.944 4.808 1.00 41.13 115 ASP A C 1
ATOM 530 O O . ASP A 1 95 ? -1.278 23.068 5.223 1.00 40.74 115 ASP A O 1
ATOM 535 N N . PRO A 1 96 ? -0.855 21.349 3.818 1.00 37.68 116 PRO A N 1
ATOM 536 C CA . PRO A 1 96 ? 0.311 22.043 3.240 1.00 37.60 116 PRO A CA 1
ATOM 537 C C . PRO A 1 96 ? -0.006 23.303 2.427 1.00 42.54 116 PRO A C 1
ATOM 538 O O . PRO A 1 96 ? 0.871 24.154 2.292 1.00 42.43 116 PRO A O 1
ATOM 542 N N . ASP A 1 97 ? -1.238 23.431 1.904 1.00 40.07 117 ASP A N 1
ATOM 543 C CA . ASP A 1 97 ? -1.642 24.556 1.063 1.00 41.22 117 ASP A CA 1
ATOM 544 C C . ASP A 1 97 ? -2.495 25.612 1.780 1.00 45.84 117 ASP A C 1
ATOM 545 O O . ASP A 1 97 ? -2.373 26.791 1.451 1.00 46.79 117 ASP A O 1
ATOM 550 N N . ALA A 1 98 ? -3.373 25.200 2.713 1.00 41.63 118 ALA A N 1
ATOM 551 C CA . ALA A 1 98 ? -4.296 26.094 3.424 1.00 42.13 118 ALA A CA 1
ATOM 552 C C . ALA A 1 98 ? -3.596 27.128 4.319 1.00 45.96 118 ALA A C 1
ATOM 553 O O . ALA A 1 98 ? -4.085 28.255 4.422 1.00 47.52 118 ALA A O 1
ATOM 555 N N . VAL A 1 99 ? -2.479 26.752 4.966 1.00 40.57 119 VAL A N 1
ATOM 556 C CA . VAL A 1 99 ? -1.727 27.632 5.874 1.00 39.94 119 VAL A CA 1
ATOM 557 C C . VAL A 1 99 ? -0.666 28.463 5.118 1.00 44.53 119 VAL A C 1
ATOM 558 O O . VAL A 1 99 ? -0.147 29.432 5.676 1.00 44.91 119 VAL A O 1
ATOM 562 N N . CYS A 1 100 ? -0.342 28.069 3.870 1.00 41.07 120 CYS A N 1
ATOM 563 C CA . CYS A 1 100 ? 0.689 28.671 3.016 1.00 41.33 120 CYS A CA 1
ATOM 564 C C . CYS A 1 100 ? 0.539 30.206 2.814 1.00 45.00 120 CYS A C 1
ATOM 565 O O . CYS A 1 100 ? 1.557 30.873 2.998 1.00 44.76 120 CYS A O 1
ATOM 568 N N . PRO A 1 101 ? -0.633 30.812 2.460 1.00 41.35 121 PRO A N 1
ATOM 569 C CA . PRO A 1 101 ? -0.669 32.279 2.284 1.00 41.92 121 PRO A CA 1
ATOM 570 C C . PRO A 1 101 ? -0.379 33.060 3.571 1.00 44.04 121 PRO A C 1
ATOM 571 O O . PRO A 1 101 ? 0.253 34.113 3.501 1.00 43.88 121 PRO A O 1
ATOM 575 N N . ALA A 1 102 ? -0.827 32.543 4.735 1.00 39.10 122 ALA A N 1
ATOM 576 C CA . ALA A 1 102 ? -0.608 33.160 6.046 1.00 38.22 122 ALA A CA 1
ATOM 577 C C . ALA A 1 102 ? 0.871 33.096 6.439 1.00 39.83 122 ALA A C 1
ATOM 578 O O . ALA A 1 102 ? 1.390 34.060 7.000 1.00 39.68 122 ALA A O 1
ATOM 580 N N . LEU A 1 103 ? 1.551 31.975 6.114 1.00 34.68 123 LEU A N 1
ATOM 581 C CA . LEU A 1 103 ? 2.975 31.768 6.394 1.00 32.95 123 LEU A CA 1
ATOM 582 C C . LEU A 1 103 ? 3.856 32.598 5.451 1.00 39.05 123 LEU A C 1
ATOM 583 O O . LEU A 1 103 ? 4.941 33.019 5.849 1.00 38.90 123 LEU A O 1
ATOM 588 N N . GLN A 1 104 ? 3.394 32.831 4.207 1.00 37.61 124 GLN A N 1
ATOM 589 C CA . GLN A 1 104 ? 4.107 33.642 3.216 1.00 38.64 124 GLN A CA 1
ATOM 590 C C . GLN A 1 104 ? 4.049 35.121 3.605 1.00 45.16 124 GLN A C 1
ATOM 591 O O . GLN A 1 104 ? 5.002 35.858 3.345 1.00 45.98 124 GLN A O 1
ATOM 597 N N . ASP A 1 105 ? 2.947 35.539 4.263 1.00 42.65 125 ASP A N 1
ATOM 598 C CA . ASP A 1 105 ? 2.752 36.897 4.779 1.00 43.52 125 ASP A CA 1
ATOM 599 C C . ASP A 1 105 ? 3.635 37.126 6.006 1.00 45.99 125 ASP A C 1
ATOM 600 O O . ASP A 1 105 ? 3.998 38.265 6.295 1.00 46.72 125 ASP A O 1
ATOM 605 N N . ALA A 1 106 ? 3.976 36.040 6.725 1.00 40.60 126 ALA A N 1
ATOM 606 C CA . ALA A 1 106 ? 4.857 36.08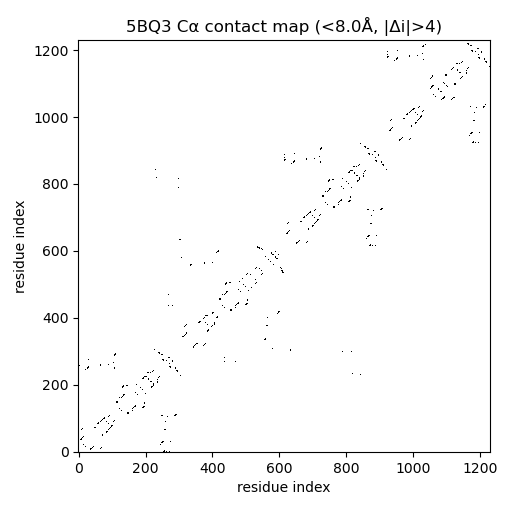0 7.890 1.00 39.31 126 ALA A CA 1
ATOM 607 C C . ALA A 1 106 ? 6.298 36.320 7.441 1.00 43.64 126 ALA A C 1
ATOM 608 O O . ALA A 1 106 ? 6.983 37.165 8.019 1.00 44.06 126 ALA A O 1
ATOM 610 N N . ARG A 1 107 ? 6.737 35.609 6.379 1.00 39.53 127 ARG A N 1
ATOM 611 C CA . ARG A 1 107 ? 8.081 35.711 5.803 1.00 39.23 127 ARG A CA 1
ATOM 612 C C . ARG A 1 107 ? 8.348 37.105 5.220 1.00 45.04 127 ARG A C 1
ATOM 613 O O . ARG A 1 107 ? 9.466 37.597 5.356 1.00 45.85 127 ARG A O 1
ATOM 621 N N . LYS A 1 108 ? 7.333 37.748 4.597 1.00 42.38 128 LYS A N 1
ATOM 622 C CA . LYS A 1 108 ? 7.488 39.092 4.024 1.00 43.85 128 LYS A CA 1
ATOM 623 C C . LYS A 1 108 ? 7.527 40.160 5.141 1.00 48.02 128 LYS A C 1
ATOM 624 O O . LYS A 1 108 ? 8.084 41.239 4.929 1.00 48.81 128 LYS A O 1
ATOM 630 N N . ALA A 1 109 ? 6.959 39.840 6.326 1.00 43.52 129 ALA A N 1
ATOM 631 C CA . ALA A 1 109 ? 6.934 40.713 7.501 1.00 43.47 129 ALA A CA 1
ATOM 632 C C . ALA A 1 109 ? 8.245 40.621 8.306 1.00 47.44 129 ALA A C 1
ATOM 633 O O . ALA A 1 109 ? 8.487 41.458 9.180 1.00 48.17 129 ALA A O 1
ATOM 635 N N . GLY A 1 110 ? 9.073 39.620 7.998 1.00 43.03 130 GLY A N 1
ATOM 636 C CA . GLY A 1 110 ? 10.363 39.404 8.648 1.00 42.27 130 GLY A CA 1
ATOM 637 C C . GLY A 1 110 ? 10.415 38.250 9.630 1.00 44.50 130 GLY A C 1
ATOM 638 O O . GLY A 1 110 ? 11.439 38.055 10.293 1.00 44.31 130 GLY A O 1
ATOM 639 N N . THR A 1 111 ? 9.318 37.476 9.730 1.00 39.54 131 THR A N 1
ATOM 640 C CA . THR A 1 111 ? 9.212 36.321 10.623 1.00 37.77 131 THR A CA 1
ATOM 641 C C . THR A 1 111 ? 9.882 35.108 9.972 1.00 40.67 131 THR A C 1
ATOM 642 O O . THR A 1 111 ? 9.634 34.811 8.800 1.00 40.64 131 THR A O 1
ATOM 646 N N . LYS A 1 112 ? 10.737 34.413 10.738 1.00 35.91 132 LYS A N 1
ATOM 647 C CA . LYS A 1 112 ? 11.415 33.205 10.275 1.00 34.21 132 LYS A CA 1
ATOM 648 C C . LYS A 1 112 ? 10.462 32.037 10.496 1.00 36.31 132 LYS A C 1
ATOM 649 O O . LYS A 1 112 ? 10.077 31.764 11.634 1.00 35.67 132 LYS A O 1
ATOM 655 N N . VAL A 1 113 ? 10.014 31.406 9.400 1.00 32.15 133 VAL A N 1
ATOM 656 C CA . VAL A 1 113 ? 9.047 30.305 9.454 1.00 30.80 133 VAL A CA 1
ATOM 657 C C . VAL A 1 113 ? 9.773 28.959 9.375 1.00 34.01 133 VAL A C 1
ATOM 658 O O . VAL A 1 113 ? 10.477 28.673 8.406 1.00 33.28 133 VAL A O 1
ATOM 662 N N . VAL A 1 114 ? 9.583 28.139 10.418 1.00 30.92 134 VAL A N 1
ATOM 663 C CA . VAL A 1 114 ? 10.139 26.794 10.546 1.00 30.14 134 VAL A CA 1
ATOM 664 C C . VAL A 1 114 ? 8.968 25.820 10.710 1.00 33.45 134 VAL A C 1
ATOM 665 O O . VAL A 1 114 ? 8.146 25.999 11.605 1.00 32.81 134 VAL A O 1
ATOM 669 N N . THR A 1 115 ? 8.873 24.817 9.832 1.00 29.87 135 THR A N 1
ATOM 670 C CA . THR A 1 115 ? 7.823 23.803 9.929 1.00 28.89 135 THR A CA 1
ATOM 671 C C . THR A 1 115 ? 8.422 22.536 10.536 1.00 32.50 135 THR A C 1
ATOM 672 O O . THR A 1 115 ? 9.592 22.250 10.307 1.00 32.51 135 THR A O 1
ATOM 676 N N . PHE A 1 116 ? 7.638 21.801 11.339 1.00 28.76 136 PHE A N 1
ATOM 677 C CA . PHE A 1 116 ? 8.083 20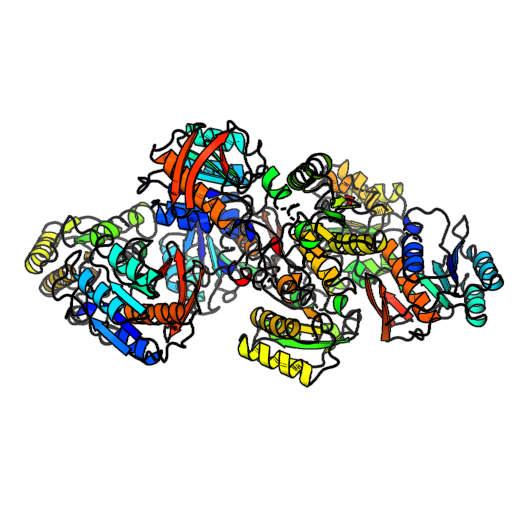.556 11.971 1.00 27.98 136 PHE A CA 1
ATOM 678 C C . PHE A 1 116 ? 6.935 19.532 11.998 1.00 33.33 136 PHE A C 1
ATOM 679 O O . PHE A 1 116 ? 5.772 19.925 11.953 1.00 33.56 136 PHE A O 1
ATOM 687 N N . ASP A 1 117 ? 7.270 18.223 12.015 1.00 31.03 137 ASP A N 1
ATOM 688 C CA . ASP A 1 117 ? 6.338 17.076 11.992 1.00 31.00 137 ASP A CA 1
ATOM 689 C C . ASP A 1 117 ? 5.677 16.987 10.596 1.00 35.40 137 ASP A C 1
ATOM 690 O O . ASP A 1 117 ? 6.018 16.091 9.818 1.00 34.54 137 ASP A O 1
ATOM 695 N N . SER A 1 118 ? 4.767 17.933 10.278 1.00 32.64 138 SER A N 1
ATOM 696 C CA . SER A 1 118 ? 4.082 18.023 8.994 1.00 32.48 138 SER A CA 1
ATOM 697 C C . SER A 1 118 ? 4.431 19.342 8.308 1.00 36.37 138 SER A C 1
ATOM 698 O O . SER A 1 118 ? 4.301 20.415 8.905 1.00 36.59 138 SER A O 1
ATOM 701 N N . ASP A 1 119 ? 4.890 19.243 7.052 1.00 32.02 139 ASP A N 1
ATOM 702 C CA . ASP A 1 119 ? 5.321 20.368 6.236 1.00 32.17 139 ASP A CA 1
ATOM 703 C C . ASP A 1 119 ? 4.168 21.079 5.528 1.00 37.24 139 ASP A C 1
ATOM 704 O O . ASP A 1 119 ? 3.068 20.535 5.384 1.00 37.08 139 ASP A O 1
ATOM 709 N N . SER A 1 120 ? 4.449 22.309 5.081 1.00 34.29 140 SER A N 1
ATOM 710 C CA . SER A 1 120 ? 3.586 23.128 4.247 1.00 35.22 140 SER A CA 1
ATOM 711 C C . SER A 1 120 ? 4.128 22.989 2.811 1.00 41.04 140 SER A C 1
ATOM 712 O O . SER A 1 120 ? 4.903 22.057 2.558 1.00 40.87 140 SER A O 1
ATOM 715 N N . ALA A 1 121 ? 3.755 23.882 1.874 1.00 38.59 141 ALA A N 1
ATOM 716 C CA . ALA A 1 121 ? 4.341 23.826 0.532 1.00 38.99 141 ALA A CA 1
ATOM 717 C C . ALA A 1 121 ? 5.773 24.402 0.608 1.00 42.55 141 ALA A C 1
ATOM 718 O O . ALA A 1 121 ? 6.098 25.089 1.580 1.00 41.61 141 ALA A O 1
ATOM 720 N N . ALA A 1 122 ? 6.630 24.093 -0.375 1.00 39.60 142 ALA A N 1
ATOM 721 C CA . ALA A 1 122 ? 8.036 24.511 -0.414 1.00 39.58 142 ALA A CA 1
ATOM 722 C C . ALA A 1 122 ? 8.272 26.040 -0.312 1.00 44.51 142 ALA A C 1
ATOM 723 O O . ALA A 1 122 ? 9.334 26.446 0.171 1.00 44.28 142 ALA A O 1
ATOM 725 N N . ASP A 1 123 ? 7.308 26.876 -0.750 1.00 41.89 143 ASP A N 1
ATOM 726 C CA . ASP A 1 123 ? 7.475 28.337 -0.759 1.00 42.74 143 ASP A CA 1
ATOM 727 C C . ASP A 1 123 ? 6.859 29.087 0.458 1.00 45.58 143 ASP A C 1
ATOM 728 O O . ASP A 1 123 ? 6.862 30.322 0.448 1.00 46.70 143 ASP A O 1
ATOM 733 N N . CYS A 1 124 ? 6.389 28.377 1.508 1.00 40.06 144 CYS A N 1
ATOM 734 C CA . CYS A 1 124 ? 5.787 29.040 2.677 1.00 39.49 144 CYS A CA 1
ATOM 735 C C . CYS A 1 124 ? 6.671 28.961 3.927 1.00 40.32 144 CYS A C 1
ATOM 736 O O . CYS A 1 124 ? 6.265 29.468 4.975 1.00 39.75 144 CYS A O 1
ATOM 739 N N . ARG A 1 125 ? 7.860 28.340 3.838 1.00 34.49 145 ARG A N 1
ATOM 740 C CA . ARG A 1 125 ? 8.731 28.220 5.005 1.00 32.55 145 ARG A CA 1
ATOM 741 C C . ARG A 1 125 ? 10.207 28.364 4.631 1.00 36.63 145 ARG A C 1
ATOM 742 O O . ARG A 1 125 ? 10.597 28.140 3.481 1.00 37.18 145 ARG A O 1
ATOM 750 N N . ASP A 1 126 ? 11.017 28.750 5.621 1.00 32.67 146 ASP A N 1
ATOM 751 C CA . ASP A 1 126 ? 12.455 28.950 5.485 1.00 32.85 146 ASP A CA 1
ATOM 752 C C . ASP A 1 126 ? 13.203 27.637 5.679 1.00 35.55 146 ASP A C 1
ATOM 753 O O . ASP A 1 126 ? 14.287 27.469 5.117 1.00 35.60 146 ASP A O 1
ATOM 758 N N . LEU A 1 127 ? 12.612 26.706 6.468 1.00 30.83 147 LEU A N 1
ATOM 759 C CA . LEU A 1 127 ? 13.174 25.399 6.823 1.00 29.82 147 LEU A CA 1
ATOM 760 C C . LEU A 1 127 ? 12.090 24.425 7.285 1.00 31.14 147 LEU A C 1
ATOM 761 O O . LEU A 1 127 ? 11.108 24.843 7.900 1.00 30.19 147 LEU A O 1
ATOM 766 N N . PHE A 1 128 ? 12.284 23.119 7.009 1.00 26.95 148 PHE A N 1
ATOM 767 C CA . PHE A 1 128 ? 11.403 22.039 7.466 1.00 24.97 148 PHE A CA 1
ATOM 768 C C . PHE A 1 128 ? 12.219 21.041 8.302 1.00 29.24 148 PHE A C 1
ATOM 769 O O . PHE A 1 128 ? 13.297 20.624 7.880 1.00 28.97 148 PHE A O 1
ATOM 777 N N . ILE A 1 129 ? 11.709 20.684 9.495 1.00 26.12 149 ILE A N 1
ATOM 778 C CA . ILE A 1 129 ? 12.343 19.733 10.407 1.00 26.03 149 ILE A CA 1
ATOM 779 C C . ILE A 1 129 ? 11.533 18.441 10.384 1.00 30.99 149 ILE A C 1
ATOM 780 O O . ILE A 1 129 ? 10.391 18.414 10.852 1.00 30.29 149 ILE A O 1
ATOM 785 N N . ASN A 1 130 ? 12.113 17.383 9.806 1.00 28.70 150 ASN A N 1
ATOM 786 C CA . ASN A 1 130 ? 11.476 16.074 9.729 1.00 28.66 150 ASN A CA 1
ATOM 787 C C . ASN A 1 130 ? 12.042 15.165 10.814 1.00 35.03 150 ASN A C 1
ATOM 788 O O . ASN A 1 130 ? 13.252 15.173 11.054 1.00 35.46 150 ASN A O 1
ATOM 793 N N . GLN A 1 131 ? 11.164 14.401 11.482 1.00 32.82 151 GLN A N 1
ATOM 794 C CA . GLN A 1 131 ? 11.529 13.463 12.551 1.00 33.24 151 GLN A CA 1
ATOM 795 C C . GLN A 1 131 ? 12.492 12.404 12.041 1.00 38.13 151 GLN A C 1
ATOM 796 O O . GLN A 1 131 ? 13.561 12.202 12.614 1.00 38.20 151 GLN A O 1
ATOM 802 N N . VAL A 1 132 ? 12.090 11.726 10.954 1.00 35.55 152 VAL A N 1
ATOM 803 C CA . VAL A 1 132 ? 12.779 10.598 10.325 1.00 35.81 152 VAL A CA 1
ATOM 804 C C . VAL A 1 132 ? 12.699 10.684 8.793 1.00 40.37 152 VAL A C 1
ATOM 805 O O . VAL A 1 132 ? 11.751 11.260 8.257 1.00 40.40 152 VAL A O 1
ATOM 809 N N . GLU A 1 133 ? 13.684 10.085 8.100 1.00 37.59 153 GLU A N 1
ATOM 810 C CA . GLU A 1 133 ? 13.744 9.974 6.639 1.00 37.66 153 GLU A CA 1
ATOM 811 C C . GLU A 1 133 ? 12.962 8.698 6.248 1.00 41.04 153 GLU A C 1
ATOM 812 O O . GLU A 1 133 ? 13.096 7.670 6.918 1.00 40.66 153 GLU A O 1
ATOM 818 N N . SER A 1 134 ? 12.127 8.789 5.193 1.00 37.49 154 SER A N 1
ATOM 819 C CA . SER A 1 134 ? 11.232 7.740 4.690 1.00 37.08 154 SER A CA 1
ATOM 820 C C . SER A 1 134 ? 11.925 6.381 4.469 1.00 41.40 154 SER A C 1
ATOM 821 O O . SER A 1 134 ? 11.447 5.379 5.000 1.00 41.21 154 SER A O 1
ATOM 824 N N . LYS A 1 135 ? 13.049 6.349 3.722 1.00 38.28 155 LYS A N 1
ATOM 825 C CA . LYS A 1 135 ? 13.808 5.124 3.432 1.00 38.38 155 LYS A CA 1
ATOM 826 C C . LYS A 1 135 ? 14.412 4.508 4.712 1.00 42.43 155 LYS A C 1
ATOM 827 O O . LYS A 1 135 ? 14.571 3.287 4.780 1.00 42.69 155 LYS A O 1
ATOM 833 N N . GLN A 1 136 ? 14.736 5.343 5.719 1.00 38.40 156 GLN A N 1
ATOM 834 C CA . GLN A 1 136 ? 15.313 4.881 6.982 1.00 37.74 156 GLN A CA 1
ATOM 835 C C . GLN A 1 136 ? 14.265 4.171 7.837 1.00 40.00 156 GLN A C 1
ATOM 836 O O . GLN A 1 136 ? 14.622 3.248 8.569 1.00 40.39 156 GLN A O 1
ATOM 842 N N . VAL A 1 137 ? 12.982 4.580 7.736 1.00 34.72 157 VAL A N 1
ATOM 843 C CA . VAL A 1 137 ? 11.871 3.949 8.468 1.00 33.48 157 VAL A CA 1
ATOM 844 C C . VAL A 1 137 ? 11.736 2.495 7.985 1.00 36.86 157 VAL A C 1
ATOM 845 O O . VAL A 1 137 ? 11.665 1.578 8.803 1.00 36.98 157 VAL A O 1
ATOM 849 N N . ALA A 1 138 ? 11.758 2.306 6.653 1.00 32.63 158 ALA A N 1
ATOM 850 C CA . ALA A 1 138 ? 11.659 1.025 5.970 1.00 32.59 158 ALA A CA 1
ATOM 851 C C . ALA A 1 138 ? 12.812 0.098 6.329 1.00 37.84 158 ALA A C 1
ATOM 852 O O . ALA A 1 138 ? 12.587 -1.097 6.518 1.00 37.79 158 ALA A O 1
ATOM 854 N N . ILE A 1 139 ? 14.044 0.649 6.429 1.00 35.44 159 ILE A N 1
ATOM 855 C CA . ILE A 1 139 ? 15.269 -0.086 6.767 1.00 35.70 159 ILE A CA 1
ATOM 856 C C . ILE A 1 139 ? 15.172 -0.576 8.218 1.00 37.48 159 ILE A C 1
ATOM 857 O O . ILE A 1 139 ? 15.402 -1.762 8.466 1.00 38.28 159 ILE A O 1
ATOM 862 N N . THR A 1 140 ? 14.783 0.320 9.153 1.00 31.57 160 THR A N 1
ATOM 863 C CA . 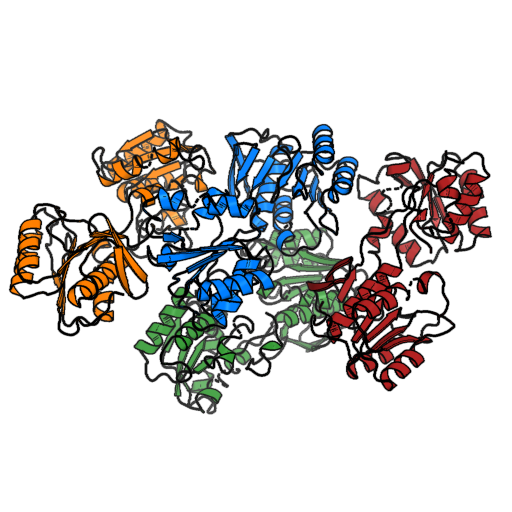THR A 1 140 ? 14.621 0.035 10.585 1.00 30.79 160 THR A CA 1
ATOM 864 C C . THR A 1 140 ? 13.657 -1.134 10.777 1.00 33.77 160 THR A C 1
ATOM 865 O O . THR A 1 140 ? 13.998 -2.078 11.488 1.00 35.58 160 THR A O 1
ATOM 877 N N . LEU A 1 142 ? 12.634 -3.463 8.427 1.00 32.26 162 LEU A N 1
ATOM 878 C CA . LEU A 1 142 ? 13.214 -4.675 7.835 1.00 33.03 162 LEU A CA 1
ATOM 879 C C . LEU A 1 142 ? 14.299 -5.273 8.733 1.00 37.26 162 LEU A C 1
ATOM 880 O O . LEU A 1 142 ? 14.407 -6.493 8.804 1.00 38.43 162 LEU A O 1
ATOM 885 N N . ASP A 1 143 ? 15.090 -4.417 9.421 1.00 32.40 163 ASP A N 1
ATOM 886 C CA . ASP A 1 143 ? 16.149 -4.834 10.349 1.00 32.18 163 ASP A CA 1
ATOM 887 C C . ASP A 1 143 ? 15.565 -5.566 11.556 1.00 32.53 163 ASP A C 1
ATOM 888 O O . ASP A 1 143 ? 16.122 -6.576 11.965 1.00 33.98 163 ASP A O 1
ATOM 901 N N . VAL A 1 145 ? 12.483 -7.017 11.650 1.00 31.29 165 VAL A N 1
ATOM 902 C CA . VAL A 1 145 ? 11.829 -8.217 11.114 1.00 32.52 165 VAL A CA 1
ATOM 903 C C . VAL A 1 145 ? 12.867 -9.318 10.963 1.00 39.37 165 VAL A C 1
ATOM 904 O O . VAL A 1 145 ? 12.733 -10.358 11.601 1.00 39.59 165 VAL A O 1
ATOM 908 N N . SER A 1 146 ? 13.911 -9.062 10.145 1.00 38.37 166 SER A N 1
ATOM 909 C CA . SER A 1 146 ? 15.018 -9.971 9.841 1.00 40.61 166 SER A CA 1
ATOM 910 C C . SER A 1 146 ? 15.668 -10.523 11.111 1.00 46.86 166 SER A C 1
ATOM 911 O O . SER A 1 146 ? 15.918 -11.726 11.188 1.00 47.69 166 SER A O 1
ATOM 914 N N . ASP A 1 147 ? 15.889 -9.655 12.116 1.00 44.06 167 ASP A N 1
ATOM 915 C CA . ASP A 1 147 ? 16.487 -10.004 13.405 1.00 45.68 167 ASP A CA 1
ATOM 916 C C . ASP A 1 147 ? 15.575 -10.951 14.213 1.00 49.46 167 ASP A C 1
ATOM 917 O O . ASP A 1 147 ? 16.074 -11.912 14.801 1.00 50.77 167 ASP A O 1
ATOM 922 N N . GLN A 1 148 ? 14.250 -10.687 14.223 1.00 43.84 168 GLN A N 1
ATOM 923 C CA . GLN A 1 148 ? 13.273 -11.468 14.976 1.00 43.11 168 GLN A CA 1
ATOM 924 C C . GLN A 1 148 ? 12.937 -12.809 14.305 1.00 47.26 168 GLN A C 1
ATOM 925 O O . GLN A 1 148 ? 12.870 -13.815 15.015 1.00 47.98 168 GLN A O 1
ATOM 931 N N . ILE A 1 149 ? 12.725 -12.835 12.965 1.00 43.01 169 ILE A N 1
ATOM 932 C CA . ILE A 1 149 ? 12.385 -14.066 12.227 1.00 43.16 169 ILE A CA 1
ATOM 933 C C . ILE A 1 149 ? 13.599 -15.008 12.110 1.00 49.00 169 ILE A C 1
ATOM 934 O O . ILE A 1 149 ? 13.419 -16.220 11.985 1.00 50.08 169 ILE A O 1
ATOM 939 N N . GLY A 1 150 ? 14.801 -14.448 12.156 1.00 45.82 170 GLY A N 1
ATOM 940 C CA . GLY A 1 150 ? 16.039 -15.208 12.067 1.00 47.24 170 GLY A CA 1
ATOM 941 C C . GLY A 1 150 ? 16.654 -15.242 10.685 1.00 51.27 170 GLY A C 1
ATOM 942 O O . GLY A 1 150 ? 17.292 -16.232 10.329 1.00 52.80 170 GLY A O 1
ATOM 943 N N . GLY A 1 151 ? 16.470 -14.166 9.918 1.00 46.10 171 GLY A N 1
ATOM 944 C CA . GLY A 1 151 ? 17.031 -14.014 8.579 1.00 46.17 171 GLY A CA 1
ATOM 945 C C . GLY A 1 151 ? 16.111 -14.334 7.418 1.00 49.13 171 GLY A C 1
ATOM 946 O O . GLY A 1 151 ? 16.298 -13.797 6.322 1.00 49.35 171 GLY A O 1
ATOM 947 N N . SER A 1 152 ? 15.132 -15.232 7.637 1.00 44.37 172 SER A N 1
ATOM 948 C CA . SER A 1 152 ? 14.163 -15.686 6.635 1.00 42.99 172 SER A CA 1
ATOM 949 C C . SER A 1 152 ? 12.841 -16.111 7.286 1.00 44.53 172 SER A C 1
ATOM 950 O O . SER A 1 152 ? 12.820 -16.473 8.465 1.00 44.50 172 SER A O 1
ATOM 953 N N . GLY A 1 153 ? 11.762 -16.062 6.503 1.00 39.13 173 GLY A N 1
ATOM 954 C CA . GLY A 1 153 ? 10.419 -16.430 6.938 1.00 37.72 173 GLY A CA 1
ATOM 955 C C . GLY A 1 153 ? 9.312 -15.702 6.203 1.00 39.48 173 GLY A C 1
ATOM 956 O O . GLY A 1 153 ? 9.572 -14.744 5.470 1.00 38.60 173 GLY A O 1
ATOM 957 N N . LYS A 1 154 ? 8.061 -16.157 6.407 1.00 35.32 174 LYS A N 1
ATOM 958 C CA . LYS A 1 154 ? 6.859 -15.586 5.792 1.00 34.04 174 LYS A CA 1
ATOM 959 C C . LYS A 1 154 ? 6.360 -14.414 6.641 1.00 38.25 174 LYS A C 1
ATOM 960 O O . LYS A 1 154 ? 6.055 -14.587 7.822 1.00 38.69 174 LYS A O 1
ATOM 966 N N . VAL A 1 155 ? 6.317 -13.213 6.040 1.00 33.83 175 VAL A N 1
ATOM 967 C CA . VAL A 1 155 ? 5.937 -11.962 6.707 1.00 32.31 175 VAL A CA 1
ATOM 968 C C . VAL A 1 155 ? 4.696 -11.338 6.028 1.00 35.16 175 VAL A C 1
ATOM 969 O O . VAL A 1 155 ? 4.563 -11.408 4.810 1.00 35.15 175 VAL A O 1
ATOM 973 N N . ALA A 1 156 ? 3.796 -10.737 6.828 1.00 30.82 176 ALA A N 1
ATOM 974 C CA . ALA A 1 156 ? 2.585 -10.061 6.356 1.00 30.20 176 ALA A CA 1
ATOM 975 C C . ALA A 1 156 ? 2.584 -8.595 6.794 1.00 33.38 176 ALA A C 1
ATOM 976 O O . ALA A 1 156 ? 3.042 -8.287 7.891 1.00 32.93 176 ALA A O 1
ATOM 978 N N . ILE A 1 157 ? 2.078 -7.691 5.939 1.00 29.75 177 ILE A N 1
ATOM 979 C CA . ILE A 1 157 ? 2.023 -6.260 6.249 1.00 28.72 177 ILE A CA 1
ATOM 980 C C . ILE A 1 157 ? 0.570 -5.847 6.546 1.00 32.92 177 ILE A C 1
ATOM 981 O O . ILE A 1 157 ? -0.320 -6.094 5.734 1.00 32.85 177 ILE A O 1
ATOM 986 N N . LEU A 1 158 ? 0.347 -5.234 7.726 1.00 29.73 178 LEU A N 1
ATOM 987 C CA . LEU A 1 158 ? -0.940 -4.697 8.164 1.00 29.82 178 LEU A CA 1
ATOM 988 C C . LEU A 1 158 ? -0.794 -3.177 8.220 1.00 35.51 178 LEU A C 1
ATOM 989 O O . LEU A 1 158 ? -0.342 -2.620 9.226 1.00 35.45 178 LEU A O 1
ATOM 994 N N . SER A 1 159 ? -1.130 -2.517 7.103 1.00 32.76 179 SER A N 1
ATOM 995 C CA . SER A 1 159 ? -1.007 -1.072 6.929 1.00 32.55 179 SER A CA 1
ATOM 996 C C . SER A 1 159 ? -2.277 -0.315 7.373 1.00 37.93 179 SER A C 1
ATOM 997 O O . SER A 1 159 ? -3.219 -0.927 7.887 1.00 37.83 179 SER A O 1
ATOM 1000 N N . ALA A 1 160 ? -2.287 1.023 7.183 1.00 35.33 180 ALA A N 1
ATOM 1001 C CA . ALA A 1 160 ? -3.409 1.912 7.497 1.00 35.83 180 ALA A CA 1
ATOM 1002 C C . ALA A 1 160 ? -4.440 1.837 6.352 1.00 41.19 180 ALA A C 1
ATOM 1003 O O . ALA A 1 160 ? -4.907 0.739 6.056 1.00 41.39 180 ALA A O 1
ATOM 1005 N N . THR A 1 161 ? -4.797 2.968 5.705 1.00 38.14 181 THR A N 1
ATOM 1006 C CA . THR A 1 161 ? -5.703 2.954 4.549 1.00 38.72 181 THR A CA 1
ATOM 1007 C C . THR A 1 161 ? -4.903 2.535 3.315 1.00 42.95 181 THR A C 1
ATOM 1008 O O . THR A 1 161 ? -3.675 2.657 3.306 1.00 41.10 181 THR A O 1
ATOM 1012 N N . ALA A 1 162 ? -5.597 2.057 2.272 1.00 41.26 182 ALA A N 1
ATOM 1013 C CA . ALA A 1 162 ? -4.980 1.629 1.017 1.00 41.56 182 ALA A CA 1
ATOM 1014 C C . ALA A 1 162 ? -4.278 2.784 0.276 1.00 46.27 182 ALA A C 1
ATOM 1015 O O . ALA A 1 162 ? -3.279 2.550 -0.405 1.00 45.30 182 ALA A O 1
ATOM 1017 N N . ASN A 1 163 ? -4.792 4.013 0.427 1.00 44.47 183 ASN A N 1
ATOM 1018 C CA . ASN A 1 163 ? -4.293 5.235 -0.217 1.00 44.74 183 ASN A CA 1
ATOM 1019 C C . ASN A 1 163 ? -3.385 6.089 0.707 1.00 47.05 183 ASN A C 1
ATOM 1020 O O . ASN A 1 163 ? -3.037 7.212 0.328 1.00 47.22 183 ASN A O 1
ATOM 1025 N N . ALA A 1 164 ? -2.984 5.558 1.890 1.00 41.91 184 ALA A N 1
ATOM 1026 C CA . ALA A 1 164 ? -2.121 6.254 2.854 1.00 40.58 184 ALA A CA 1
ATOM 1027 C C . ALA A 1 164 ? -0.750 6.568 2.244 1.00 44.57 184 ALA A C 1
ATOM 1028 O O . ALA A 1 164 ? 0.003 5.656 1.912 1.00 44.48 184 ALA A O 1
ATOM 1030 N N . ALA A 1 165 ? -0.455 7.867 2.073 1.00 41.15 185 ALA A N 1
ATOM 1031 C CA . ALA A 1 165 ? 0.762 8.387 1.446 1.00 40.95 185 ALA A CA 1
ATOM 1032 C C . ALA A 1 165 ? 2.053 7.913 2.129 1.00 43.83 185 ALA A C 1
ATOM 1033 O O . ALA A 1 165 ? 2.940 7.409 1.436 1.00 43.59 185 ALA A O 1
ATOM 1035 N N . ASN A 1 166 ? 2.153 8.066 3.472 1.00 39.07 186 ASN A N 1
ATOM 1036 C CA . ASN A 1 166 ? 3.331 7.698 4.261 1.00 37.52 186 ASN A CA 1
ATOM 1037 C C . ASN A 1 166 ? 3.584 6.197 4.265 1.00 39.69 186 ASN A C 1
ATOM 1038 O O . ASN A 1 166 ? 4.715 5.781 4.021 1.00 40.09 186 ASN A O 1
ATOM 1043 N N . GLN A 1 167 ? 2.544 5.393 4.541 1.00 34.59 187 GLN A N 1
ATOM 1044 C CA . GLN A 1 167 ? 2.616 3.932 4.611 1.00 33.40 187 GLN A CA 1
ATOM 1045 C C . GLN A 1 167 ? 2.994 3.308 3.275 1.00 36.93 187 GLN A C 1
ATOM 1046 O O . GLN A 1 167 ? 3.878 2.456 3.251 1.00 36.20 187 GLN A O 1
ATOM 1052 N N . ASN A 1 168 ? 2.353 3.741 2.167 1.00 34.22 188 ASN A N 1
ATOM 1053 C CA . ASN A 1 168 ? 2.637 3.217 0.825 1.00 34.67 188 ASN A CA 1
ATOM 1054 C C . ASN A 1 168 ? 4.072 3.530 0.388 1.00 39.66 188 ASN A C 1
ATOM 1055 O O . ASN A 1 168 ? 4.657 2.752 -0.368 1.00 40.47 188 ASN A O 1
ATOM 1060 N N . ALA A 1 169 ? 4.645 4.640 0.893 1.00 35.86 189 ALA A N 1
ATOM 1061 C CA . ALA A 1 169 ? 6.022 5.043 0.626 1.00 35.93 189 ALA A CA 1
ATOM 1062 C C . ALA A 1 169 ? 7.000 4.119 1.360 1.00 40.15 189 ALA A C 1
ATOM 1063 O O . ALA A 1 169 ? 7.962 3.662 0.743 1.00 40.80 189 ALA A O 1
ATOM 1065 N N . TRP A 1 170 ? 6.735 3.815 2.659 1.00 36.25 190 TRP A N 1
ATOM 1066 C CA . TRP A 1 170 ? 7.574 2.929 3.482 1.00 36.28 190 TRP A CA 1
ATOM 1067 C C . TRP A 1 170 ? 7.521 1.480 2.985 1.00 39.31 190 TRP A C 1
ATOM 1068 O O . TRP A 1 170 ? 8.556 0.811 2.993 1.00 39.85 190 TRP A O 1
ATOM 1079 N N . ILE A 1 171 ? 6.322 1.004 2.555 1.00 34.33 191 ILE A N 1
ATOM 1080 C CA . ILE A 1 171 ? 6.096 -0.345 2.014 1.00 34.12 191 ILE A CA 1
ATOM 1081 C C . ILE A 1 171 ? 6.873 -0.503 0.689 1.00 38.73 191 ILE A C 1
ATOM 1082 O O . ILE A 1 171 ? 7.521 -1.533 0.500 1.00 39.31 191 ILE A O 1
ATOM 1087 N N . LYS A 1 172 ? 6.832 0.521 -0.200 1.00 34.91 192 LYS A N 1
ATOM 1088 C CA . LYS A 1 172 ? 7.537 0.512 -1.490 1.00 35.63 192 LYS A CA 1
ATOM 1089 C C . LYS A 1 172 ? 9.058 0.407 -1.278 1.00 38.96 192 LYS A C 1
ATOM 1090 O O . LYS A 1 172 ? 9.695 -0.398 -1.956 1.00 39.73 192 LYS A O 1
ATOM 1096 N N . PHE A 1 173 ? 9.627 1.176 -0.320 1.00 33.79 193 PHE A N 1
ATOM 1097 C CA . PHE A 1 173 ? 11.061 1.110 -0.004 1.00 33.59 193 PHE A CA 1
ATOM 1098 C C . PHE A 1 173 ? 11.413 -0.270 0.556 1.00 36.54 193 PHE A C 1
ATOM 1099 O O . PHE A 1 173 ? 12.462 -0.816 0.216 1.00 38.28 193 PHE A O 1
ATOM 1115 N N . GLU A 1 175 ? 9.750 -3.204 -0.098 1.00 34.65 195 GLU A N 1
ATOM 1116 C CA . GLU A 1 175 ? 9.634 -4.133 -1.229 1.00 36.28 195 GLU A CA 1
ATOM 1117 C C . GLU A 1 175 ? 10.854 -4.048 -2.154 1.00 43.46 195 GLU A C 1
ATOM 1118 O O . GLU A 1 175 ? 11.307 -5.080 -2.651 1.00 44.79 195 GLU A O 1
ATOM 1124 N N . ASP A 1 176 ? 11.387 -2.830 -2.368 1.00 41.14 196 ASP A N 1
ATOM 1125 C CA . ASP A 1 176 ? 12.568 -2.573 -3.197 1.00 42.94 196 ASP A CA 1
ATOM 1126 C C . ASP A 1 176 ? 13.838 -3.154 -2.560 1.00 47.18 196 ASP A C 1
ATOM 1127 O O . ASP A 1 176 ? 14.689 -3.682 -3.274 1.00 47.81 196 ASP A O 1
ATOM 1132 N N . GLU A 1 177 ? 13.961 -3.041 -1.222 1.00 43.00 197 GLU A N 1
ATOM 1133 C CA . GLU A 1 177 ? 15.096 -3.532 -0.438 1.00 43.31 197 GLU A CA 1
ATOM 1134 C C . GLU A 1 177 ? 15.124 -5.059 -0.384 1.00 47.37 197 GLU A C 1
ATOM 1135 O O . GLU A 1 177 ? 16.206 -5.642 -0.404 1.00 48.59 197 GLU A O 1
ATOM 1141 N N . ILE A 1 178 ? 13.943 -5.704 -0.324 1.00 42.65 198 ILE A N 1
ATOM 1142 C CA . ILE A 1 178 ? 13.807 -7.167 -0.308 1.00 42.69 198 ILE A CA 1
ATOM 1143 C C . ILE A 1 178 ? 14.303 -7.735 -1.657 1.00 49.27 198 ILE A C 1
ATOM 1144 O O . ILE A 1 178 ? 15.014 -8.742 -1.673 1.00 50.46 198 ILE A O 1
ATOM 1149 N N . ALA A 1 179 ? 13.956 -7.062 -2.769 1.00 46.57 199 ALA A N 1
ATOM 1150 C CA . ALA A 1 179 ? 14.345 -7.459 -4.121 1.00 48.43 199 ALA A CA 1
ATOM 1151 C C . ALA A 1 179 ? 15.821 -7.158 -4.417 1.00 54.67 199 ALA A C 1
ATOM 1152 O O . ALA A 1 179 ? 16.452 -7.919 -5.155 1.00 56.00 199 ALA A O 1
ATOM 1154 N N . SER A 1 180 ? 16.364 -6.061 -3.850 1.00 51.34 200 SER A N 1
ATOM 1155 C CA . SER A 1 180 ? 17.742 -5.634 -4.091 1.00 53.09 200 SER A CA 1
ATOM 1156 C C . SER A 1 180 ? 18.747 -6.168 -3.041 1.00 58.29 200 SER A C 1
ATOM 1157 O O . SER A 1 180 ? 19.581 -7.007 -3.387 1.00 60.25 200 SER A O 1
ATOM 1160 N N . ASN A 1 181 ? 18.685 -5.675 -1.786 1.00 53.18 201 ASN A N 1
ATOM 1161 C CA . ASN A 1 181 ? 19.608 -6.035 -0.703 1.00 53.23 201 ASN A CA 1
ATOM 1162 C C . ASN A 1 181 ? 19.543 -7.525 -0.347 1.00 56.28 201 ASN A C 1
ATOM 1163 O O . ASN A 1 181 ? 18.457 -8.061 -0.118 1.00 54.65 201 ASN A O 1
ATOM 1168 N N . ASP A 1 182 ? 20.723 -8.181 -0.297 1.00 53.74 202 ASP A N 1
ATOM 1169 C CA . ASP A 1 182 ? 20.888 -9.603 0.023 1.00 54.07 202 ASP A CA 1
ATOM 1170 C C . ASP A 1 182 ? 20.571 -9.906 1.498 1.00 54.80 202 ASP A C 1
ATOM 1171 O O . ASP A 1 182 ? 20.305 -11.062 1.836 1.00 55.03 202 ASP A O 1
ATOM 1176 N N . LYS A 1 183 ? 20.612 -8.877 2.365 1.00 48.25 203 LYS A N 1
ATOM 1177 C CA . LYS A 1 183 ? 20.333 -8.985 3.798 1.00 46.17 203 LYS A CA 1
ATOM 1178 C C . LYS A 1 183 ? 18.846 -9.278 4.056 1.00 47.87 203 LYS A C 1
ATOM 1179 O O . LYS A 1 183 ? 18.519 -9.976 5.019 1.00 47.54 203 LYS A O 1
ATOM 1185 N N . TYR A 1 184 ? 17.954 -8.748 3.195 1.00 42.48 204 TYR A N 1
ATOM 1186 C CA . TYR A 1 184 ? 16.504 -8.891 3.340 1.00 40.02 204 TYR A CA 1
ATOM 1187 C C . TYR A 1 184 ? 15.882 -9.824 2.290 1.00 44.64 204 TYR A C 1
ATOM 1188 O O . TYR A 1 184 ? 14.655 -9.933 2.238 1.00 43.19 204 TYR A O 1
ATOM 1197 N N . LYS A 1 185 ? 16.711 -10.528 1.490 1.00 43.54 205 LYS A N 1
ATOM 1198 C CA . LYS A 1 185 ? 16.244 -11.453 0.447 1.00 44.17 205 LYS A CA 1
ATOM 1199 C C . LYS A 1 185 ? 15.471 -12.650 1.035 1.00 48.32 205 LYS A C 1
ATOM 1200 O O . LYS A 1 185 ? 14.616 -13.221 0.353 1.00 48.07 205 LYS A O 1
ATOM 1206 N N . GLY A 1 186 ? 15.766 -12.989 2.290 1.00 44.92 206 GLY A N 1
ATOM 1207 C CA . GLY A 1 186 ? 15.116 -14.071 3.021 1.00 44.58 206 GLY A CA 1
ATOM 1208 C C . GLY A 1 186 ? 13.697 -13.751 3.451 1.00 47.15 206 GLY A C 1
ATOM 1209 O O . GLY A 1 186 ? 12.892 -14.666 3.643 1.00 46.70 206 GLY A O 1
ATOM 1210 N N . ILE A 1 187 ? 13.380 -12.447 3.610 1.00 42.47 207 ILE A N 1
ATOM 1211 C CA . ILE A 1 187 ? 12.054 -11.959 4.005 1.00 40.74 207 ILE A CA 1
ATOM 1212 C C . ILE A 1 187 ? 11.095 -12.130 2.820 1.00 43.99 207 ILE A C 1
ATOM 1213 O O . ILE A 1 187 ? 11.312 -11.545 1.755 1.00 43.99 207 ILE A O 1
ATOM 1218 N N . GLU A 1 188 ? 10.044 -12.938 3.011 1.00 39.47 208 GLU A N 1
ATOM 1219 C CA . GLU A 1 188 ? 9.039 -13.185 1.982 1.00 38.54 208 GLU A CA 1
ATOM 1220 C C . GLU A 1 188 ? 7.703 -12.567 2.395 1.00 38.98 208 GLU A C 1
ATOM 1221 O O . GLU A 1 188 ? 7.069 -13.047 3.337 1.00 37.87 208 GLU A O 1
ATOM 1227 N N . ILE A 1 189 ? 7.282 -11.494 1.695 1.00 34.15 209 ILE A N 1
ATOM 1228 C CA . ILE A 1 189 ? 5.990 -10.848 1.946 1.00 32.60 209 ILE A CA 1
ATOM 1229 C C . ILE A 1 189 ? 4.921 -11.755 1.328 1.00 36.01 209 ILE A C 1
ATOM 1230 O O . ILE A 1 189 ? 5.004 -12.084 0.142 1.00 36.95 209 ILE A O 1
ATOM 1235 N N . VAL A 1 190 ? 3.977 -12.222 2.154 1.00 31.16 210 VAL A N 1
ATOM 1236 C CA . VAL A 1 190 ? 2.930 -13.157 1.728 1.00 31.06 210 VAL A CA 1
ATOM 1237 C C . VAL A 1 190 ? 1.532 -12.497 1.742 1.00 34.94 210 VAL A C 1
ATOM 1238 O O . VAL A 1 190 ? 0.596 -13.064 1.181 1.00 35.99 210 VAL A O 1
ATOM 1242 N N . ALA A 1 191 ? 1.391 -11.322 2.384 1.00 30.31 211 ALA A N 1
ATOM 1243 C CA . ALA A 1 191 ? 0.121 -10.601 2.473 1.00 30.03 211 ALA A CA 1
ATOM 1244 C C . ALA A 1 191 ? 0.313 -9.105 2.727 1.00 33.80 211 ALA A C 1
ATOM 1245 O O . ALA A 1 191 ? 1.284 -8.699 3.370 1.00 32.73 211 ALA A O 1
ATOM 1247 N N . LYS A 1 192 ? -0.640 -8.295 2.229 1.00 31.16 212 LYS A N 1
ATOM 1248 C CA . LYS A 1 192 ? -0.711 -6.843 2.387 1.00 30.74 212 LYS A CA 1
ATOM 1249 C C . LYS A 1 192 ? -2.164 -6.460 2.674 1.00 37.10 212 LYS A C 1
ATOM 1250 O O . LYS A 1 192 ? -2.966 -6.306 1.745 1.00 37.90 212 LYS A O 1
ATOM 1256 N N . VAL A 1 193 ? -2.515 -6.367 3.968 1.00 34.24 213 VAL A N 1
ATOM 1257 C CA . VAL A 1 193 ? -3.872 -6.037 4.422 1.00 34.82 213 VAL A CA 1
ATOM 1258 C C . VAL A 1 193 ? -3.931 -4.591 4.934 1.00 39.00 213 VAL A C 1
ATOM 1259 O O . VAL A 1 193 ? -2.900 -4.020 5.295 1.00 37.27 213 VAL A O 1
ATOM 1263 N N . TYR A 1 194 ? -5.142 -4.003 4.956 1.00 37.47 214 TYR A N 1
ATOM 1264 C CA . TYR A 1 194 ? -5.341 -2.614 5.359 1.00 37.36 214 TYR A CA 1
ATOM 1265 C C . TYR A 1 194 ? -6.374 -2.487 6.486 1.00 42.58 214 TYR A C 1
ATOM 1266 O O . TYR A 1 194 ? -7.534 -2.879 6.328 1.00 43.29 214 TYR A O 1
ATOM 1275 N N . GLY A 1 195 ? -5.917 -1.948 7.615 1.00 39.49 215 GLY A N 1
ATOM 1276 C CA . GLY A 1 195 ? -6.722 -1.731 8.814 1.00 40.47 215 GLY A CA 1
ATOM 1277 C C . GLY A 1 195 ? -7.442 -0.397 8.857 1.00 46.30 215 GLY A C 1
ATOM 1278 O O . GLY A 1 195 ? -8.226 -0.148 9.777 1.00 47.02 215 GLY A O 1
ATOM 1279 N N . ASP A 1 196 ? -7.160 0.478 7.864 1.00 43.17 216 ASP A N 1
ATOM 1280 C CA . ASP A 1 196 ? -7.739 1.810 7.650 1.00 43.73 216 ASP A CA 1
ATOM 1281 C C . ASP A 1 196 ? -7.623 2.746 8.882 1.00 47.89 216 ASP A C 1
ATOM 1282 O O . ASP A 1 196 ? -8.476 3.618 9.061 1.00 48.56 216 ASP A O 1
ATOM 1287 N N . ASP A 1 197 ? -6.541 2.593 9.691 1.00 43.72 217 ASP A N 1
ATOM 1288 C CA . ASP A 1 197 ? -6.248 3.354 10.924 1.00 43.53 217 ASP A CA 1
ATOM 1289 C C . ASP A 1 197 ? -7.420 3.272 11.934 1.00 48.33 217 ASP A C 1
ATOM 1290 O O . ASP A 1 197 ? -7.655 4.206 12.710 1.00 48.11 217 ASP A O 1
ATOM 1295 N N . ASP A 1 198 ? -8.136 2.131 11.922 1.00 45.01 218 ASP A N 1
ATOM 1296 C CA . ASP A 1 198 ? -9.267 1.836 12.793 1.00 45.65 218 ASP A CA 1
ATOM 1297 C C . ASP A 1 198 ? -8.960 0.569 13.582 1.00 48.11 218 ASP A C 1
ATOM 1298 O O . ASP A 1 198 ? -8.584 -0.442 12.989 1.00 46.89 218 ASP A O 1
ATOM 1303 N N . ASP A 1 199 ? -9.105 0.633 14.918 1.00 44.69 219 ASP A N 1
ATOM 1304 C CA . ASP A 1 199 ? -8.821 -0.465 15.843 1.00 44.53 219 ASP A CA 1
ATOM 1305 C C . ASP A 1 199 ? -9.672 -1.718 15.568 1.00 48.86 219 ASP A C 1
ATOM 1306 O O . ASP A 1 199 ? -9.130 -2.823 15.592 1.00 48.54 219 ASP A O 1
ATOM 1311 N N . THR A 1 200 ? -10.988 -1.549 15.320 1.00 45.50 220 THR A N 1
ATOM 1312 C CA . THR A 1 200 ? -11.906 -2.666 15.072 1.00 45.83 220 THR A CA 1
ATOM 1313 C C . THR A 1 200 ? -11.575 -3.354 13.737 1.00 47.69 220 THR A C 1
ATOM 1314 O O . THR A 1 200 ? -11.560 -4.585 13.684 1.00 47.95 220 THR A O 1
ATOM 1318 N N . LYS A 1 201 ? -11.291 -2.565 12.679 1.00 42.05 221 LYS A N 1
ATOM 1319 C CA . LYS A 1 201 ? -10.945 -3.074 11.348 1.00 40.69 221 LYS A CA 1
ATOM 1320 C C . LYS A 1 201 ? -9.561 -3.759 11.367 1.00 41.90 221 LYS A C 1
ATOM 1321 O O . LYS A 1 201 ? -9.435 -4.850 10.813 1.00 41.68 221 LYS A O 1
ATOM 1327 N N . SER A 1 202 ? -8.549 -3.141 12.022 1.00 36.54 222 SER A N 1
ATOM 1328 C CA . SER A 1 202 ? -7.184 -3.682 12.143 1.00 34.89 222 SER A CA 1
ATOM 1329 C C . SER A 1 202 ? -7.163 -5.011 12.913 1.00 39.66 222 SER A C 1
ATOM 1330 O O . SER A 1 202 ? -6.350 -5.882 12.593 1.00 38.69 222 SER A O 1
ATOM 1333 N N . PHE A 1 203 ? -8.057 -5.162 13.919 1.00 37.12 223 PHE A N 1
ATOM 1334 C CA . PHE A 1 203 ? -8.200 -6.382 14.716 1.00 37.49 223 PHE A CA 1
ATOM 1335 C C . PHE A 1 203 ? -8.774 -7.504 13.849 1.00 41.68 223 PHE A C 1
ATOM 1336 O O . PHE A 1 203 ? -8.315 -8.644 13.945 1.00 41.60 223 PHE A O 1
ATOM 1344 N N . GLN A 1 204 ? -9.786 -7.173 13.016 1.00 38.47 224 GLN A N 1
ATOM 1345 C CA . GLN A 1 204 ? -10.458 -8.096 12.099 1.00 38.89 224 GLN A CA 1
ATOM 1346 C C . GLN A 1 204 ? -9.509 -8.541 10.992 1.00 42.08 224 GLN A C 1
ATOM 1347 O O . GLN A 1 204 ? -9.540 -9.710 10.601 1.00 42.16 224 GLN A O 1
ATOM 1353 N N . GLU A 1 205 ? -8.655 -7.615 10.503 1.00 38.02 225 GLU A N 1
ATOM 1354 C CA . GLU A 1 205 ? -7.658 -7.884 9.462 1.00 36.98 225 GLU A CA 1
ATOM 1355 C C . GLU A 1 205 ? -6.563 -8.806 9.988 1.00 41.38 225 GLU A C 1
ATOM 1356 O O . GLU A 1 205 ? -6.117 -9.681 9.252 1.00 41.69 225 GLU A O 1
ATOM 1362 N N . ALA A 1 206 ? -6.159 -8.632 11.263 1.00 38.34 226 ALA A N 1
ATOM 1363 C CA . ALA A 1 206 ? -5.150 -9.459 11.935 1.00 38.42 226 ALA A CA 1
ATOM 1364 C C . ALA A 1 206 ? -5.686 -10.869 12.196 1.00 43.97 226 ALA A C 1
ATOM 1365 O O . ALA A 1 206 ? -4.927 -11.835 12.108 1.00 43.40 226 ALA A O 1
ATOM 1367 N N . GLN A 1 207 ? -6.996 -10.978 12.509 1.00 42.24 227 GLN A N 1
ATOM 1368 C CA . GLN A 1 207 ? -7.700 -12.237 12.767 1.00 43.44 227 GLN A CA 1
ATOM 1369 C C . GLN A 1 207 ? -7.767 -13.075 11.480 1.00 47.92 227 GLN A C 1
ATOM 1370 O O . GLN A 1 207 ? -7.453 -14.266 11.513 1.00 48.38 227 GLN A O 1
ATOM 1376 N N . GLY A 1 208 ? -8.140 -12.432 10.370 1.00 44.11 228 GLY A N 1
ATOM 1377 C CA . GLY A 1 208 ? -8.232 -13.050 9.051 1.00 44.02 228 GLY A CA 1
ATOM 1378 C C . GLY A 1 208 ? -6.882 -13.379 8.441 1.00 46.91 228 GLY A C 1
ATOM 1379 O O . GLY A 1 208 ? -6.778 -14.303 7.629 1.00 47.50 228 GLY A O 1
ATOM 1380 N N . LEU A 1 209 ? -5.840 -12.620 8.836 1.00 41.41 229 LEU A N 1
ATOM 1381 C CA . LEU A 1 209 ? -4.451 -12.775 8.396 1.00 40.10 229 LEU A CA 1
ATOM 1382 C C . LEU A 1 209 ? -3.890 -14.134 8.832 1.00 42.97 229 LEU A C 1
ATOM 1383 O O . LEU A 1 209 ? -3.242 -14.807 8.031 1.00 42.42 229 LEU A O 1
ATOM 1388 N N . LEU A 1 210 ? -4.168 -14.544 10.086 1.00 39.27 230 LEU A N 1
ATOM 1389 C CA . LEU A 1 210 ? -3.727 -15.823 10.642 1.00 39.27 230 LEU A CA 1
ATOM 1390 C C . LEU A 1 210 ? -4.619 -16.970 10.153 1.00 43.87 230 LEU A C 1
ATOM 1391 O O . LEU A 1 210 ? -4.207 -18.127 10.221 1.00 44.73 230 LEU A O 1
ATOM 1396 N N . GLN A 1 211 ? -5.829 -16.651 9.652 1.00 40.02 231 GLN A N 1
ATOM 1397 C CA . GLN A 1 211 ? -6.766 -17.629 9.096 1.00 40.47 231 GLN A CA 1
ATOM 1398 C C . GLN A 1 211 ? -6.332 -18.023 7.681 1.00 43.90 231 GLN A C 1
ATOM 1399 O O . GLN A 1 211 ? -6.349 -19.208 7.348 1.00 44.55 231 GLN A O 1
ATOM 1405 N N . ALA A 1 212 ? -5.923 -17.029 6.864 1.00 39.54 232 ALA A N 1
ATOM 1406 C CA . ALA A 1 212 ? -5.462 -17.210 5.484 1.00 39.29 232 ALA A CA 1
ATOM 1407 C C . ALA A 1 212 ? -3.994 -17.642 5.420 1.00 42.88 232 ALA A C 1
ATOM 1408 O O . ALA A 1 212 ? -3.610 -18.343 4.484 1.00 42.82 232 ALA A O 1
ATOM 1410 N N . HIS A 1 213 ? -3.174 -17.212 6.399 1.00 39.56 233 HIS A N 1
ATOM 1411 C CA . HIS A 1 213 ? -1.746 -17.545 6.478 1.00 39.28 233 HIS A CA 1
ATOM 1412 C C . HIS A 1 213 ? -1.396 -18.039 7.900 1.00 44.07 233 HIS A C 1
ATOM 1413 O O . HIS A 1 213 ? -0.865 -17.261 8.699 1.00 43.34 233 HIS A O 1
ATOM 1420 N N . PRO A 1 214 ? -1.695 -19.316 8.253 1.00 41.58 234 PRO A N 1
ATOM 1421 C CA . PRO A 1 214 ? -1.373 -19.788 9.614 1.00 41.64 234 PRO A CA 1
ATOM 1422 C C . PRO A 1 214 ? 0.117 -20.099 9.819 1.00 45.06 234 PRO A C 1
ATOM 1423 O O . PRO A 1 214 ? 0.566 -20.164 10.965 1.00 44.64 234 PRO A O 1
ATOM 1427 N N . ASP A 1 215 ? 0.879 -20.261 8.716 1.00 41.66 235 ASP A N 1
ATOM 1428 C CA . ASP A 1 215 ? 2.317 -20.559 8.712 1.00 41.86 235 ASP A CA 1
ATOM 1429 C C . ASP A 1 215 ? 3.163 -19.264 8.762 1.00 44.78 235 ASP A C 1
ATOM 1430 O O . ASP A 1 215 ? 4.358 -19.279 8.440 1.00 45.06 235 ASP A O 1
ATOM 1435 N N . LEU A 1 216 ? 2.538 -18.161 9.211 1.00 39.58 236 LEU A N 1
ATOM 1436 C CA . LEU A 1 216 ? 3.119 -16.826 9.338 1.00 38.14 236 LEU A CA 1
ATOM 1437 C C . LEU A 1 216 ? 4.196 -16.766 10.419 1.00 41.47 236 LEU A C 1
ATOM 1438 O O . LEU A 1 216 ? 4.003 -17.299 11.513 1.00 42.49 236 LEU A O 1
ATOM 1443 N N . ASN A 1 217 ? 5.325 -16.108 10.107 1.00 36.16 237 ASN A N 1
ATOM 1444 C CA . ASN A 1 217 ? 6.449 -15.934 11.025 1.00 35.89 237 ASN A CA 1
ATOM 1445 C C . ASN A 1 217 ? 6.366 -14.598 11.769 1.00 38.30 237 ASN A C 1
ATOM 1446 O O . ASN A 1 217 ? 6.710 -14.548 12.951 1.00 38.92 237 ASN A O 1
ATOM 1451 N N . ALA A 1 218 ? 5.934 -13.517 11.076 1.00 32.90 238 ALA A N 1
ATOM 1452 C CA . ALA A 1 218 ? 5.828 -12.171 11.649 1.00 31.49 238 ALA A CA 1
ATOM 1453 C C . ALA A 1 218 ? 4.828 -11.270 10.916 1.00 33.23 238 ALA A C 1
ATOM 1454 O O . ALA A 1 218 ? 4.434 -11.556 9.785 1.00 32.05 238 ALA A O 1
ATOM 1456 N N . ILE A 1 219 ? 4.438 -10.162 11.580 1.00 29.16 239 ILE A N 1
ATOM 1457 C CA . ILE A 1 219 ? 3.546 -9.127 11.053 1.00 28.31 239 ILE A CA 1
ATOM 1458 C C . ILE A 1 219 ? 4.228 -7.762 11.232 1.00 32.00 239 ILE A C 1
ATOM 1459 O O . ILE A 1 219 ? 4.686 -7.446 12.329 1.00 31.37 239 ILE A O 1
ATOM 1464 N N . VAL A 1 220 ? 4.306 -6.971 10.146 1.00 29.19 240 VAL A N 1
ATOM 1465 C CA . VAL A 1 220 ? 4.838 -5.602 10.149 1.00 28.69 240 VAL A CA 1
ATOM 1466 C C . VAL A 1 220 ? 3.646 -4.666 10.102 1.00 32.03 240 VAL A C 1
ATOM 1467 O O . VAL A 1 220 ? 2.842 -4.760 9.172 1.00 31.59 240 VAL A O 1
ATOM 1471 N N . SER A 1 221 ? 3.513 -3.780 11.100 1.00 28.82 241 SER A N 1
ATOM 1472 C CA . SER A 1 221 ? 2.398 -2.841 11.122 1.00 28.38 241 SER A CA 1
ATOM 1473 C C . SER A 1 221 ? 2.918 -1.398 11.160 1.00 32.65 241 SER A C 1
ATOM 1474 O O . SER A 1 221 ? 3.207 -0.873 12.236 1.00 31.74 241 SER A O 1
ATOM 1477 N N . PRO A 1 222 ? 3.062 -0.738 9.981 1.00 30.45 242 PRO A N 1
ATOM 1478 C CA . PRO A 1 222 ? 3.571 0.645 9.973 1.00 30.12 242 PRO A CA 1
ATOM 1479 C C . PRO A 1 222 ? 2.481 1.671 10.339 1.00 33.91 242 PRO A C 1
ATOM 1480 O O . PRO A 1 222 ? 2.326 2.695 9.669 1.00 33.51 242 PRO A O 1
ATOM 1484 N N . THR A 1 223 ? 1.741 1.395 11.432 1.00 30.63 243 THR A N 1
ATOM 1485 C CA . THR A 1 223 ? 0.633 2.206 11.955 1.00 30.61 243 THR A CA 1
ATOM 1486 C C . THR A 1 223 ? 0.482 1.939 13.462 1.00 35.81 243 THR A C 1
ATOM 1487 O O . THR A 1 223 ? 0.453 0.780 13.882 1.00 36.15 243 THR A O 1
ATOM 1491 N N . THR A 1 224 ? 0.389 3.012 14.267 1.00 32.73 244 THR A N 1
ATOM 1492 C CA . THR A 1 224 ? 0.241 2.929 15.727 1.00 33.52 244 THR A CA 1
ATOM 1493 C C . THR A 1 224 ? -1.106 2.300 16.123 1.00 39.00 244 THR A C 1
ATOM 1494 O O . THR A 1 224 ? -1.190 1.642 17.162 1.00 39.63 244 THR A O 1
ATOM 1498 N N . VAL A 1 225 ? -2.144 2.497 15.291 1.00 35.99 245 VAL A N 1
ATOM 1499 C CA . VAL A 1 225 ? -3.491 1.959 15.510 1.00 36.83 245 VAL A CA 1
ATOM 1500 C C . VAL A 1 225 ? -3.494 0.463 15.158 1.00 41.75 245 VAL A C 1
ATOM 1501 O O . VAL A 1 225 ? -4.050 -0.344 15.909 1.00 43.33 245 VAL A O 1
ATOM 1505 N N . GLY A 1 226 ? -2.870 0.123 14.029 1.00 36.65 246 GLY A N 1
ATOM 1506 C CA . GLY A 1 226 ? -2.769 -1.239 13.521 1.00 35.87 246 GLY A CA 1
ATOM 1507 C C . GLY A 1 226 ? -1.969 -2.179 14.395 1.00 38.78 246 GLY A C 1
ATOM 1508 O O . GLY A 1 226 ? -2.411 -3.303 14.637 1.00 39.34 246 GLY A O 1
ATOM 1509 N N . ILE A 1 227 ? -0.795 -1.725 14.885 1.00 34.13 247 ILE A N 1
ATOM 1510 C CA . ILE A 1 227 ? 0.106 -2.507 15.744 1.00 33.72 247 ILE A CA 1
ATOM 1511 C C . ILE A 1 227 ? -0.547 -2.795 17.115 1.00 38.49 247 ILE A C 1
ATOM 1512 O O . ILE A 1 227 ? -0.318 -3.867 17.672 1.00 39.30 247 ILE A O 1
ATOM 1517 N N . ALA A 1 228 ? -1.373 -1.860 17.626 1.00 35.26 248 ALA A N 1
ATOM 1518 C CA . ALA A 1 228 ? -2.073 -1.978 18.907 1.00 36.31 248 ALA A CA 1
ATOM 1519 C C . ALA A 1 228 ? -3.170 -3.041 18.848 1.00 41.12 248 ALA A C 1
ATOM 1520 O O . ALA A 1 228 ? -3.294 -3.840 19.780 1.00 42.52 248 ALA A O 1
ATOM 1522 N N . ALA A 1 229 ? -3.950 -3.058 17.744 1.00 36.59 249 ALA A N 1
ATOM 1523 C CA . ALA A 1 229 ? -5.043 -4.006 17.518 1.00 36.59 249 ALA A CA 1
ATOM 1524 C C . ALA A 1 229 ? -4.518 -5.417 17.217 1.00 39.40 249 ALA A C 1
ATOM 1525 O O . ALA A 1 229 ? -5.150 -6.391 17.623 1.00 39.98 249 ALA A O 1
ATOM 1527 N N . THR A 1 230 ? -3.367 -5.526 16.517 1.00 34.50 250 THR A N 1
ATOM 1528 C CA . THR A 1 230 ? -2.734 -6.806 16.179 1.00 34.20 250 THR A CA 1
ATOM 1529 C C . THR A 1 230 ? -2.131 -7.428 17.447 1.00 39.64 250 THR A C 1
ATOM 1530 O O . THR A 1 230 ? -2.218 -8.644 17.624 1.00 40.22 250 THR A O 1
ATOM 1534 N N . ALA A 1 231 ? -1.548 -6.592 18.334 1.00 36.84 251 ALA A N 1
ATOM 1535 C CA . ALA A 1 231 ? -0.966 -7.026 19.604 1.00 37.75 251 ALA A CA 1
ATOM 1536 C C . ALA A 1 231 ? -2.049 -7.559 20.534 1.00 44.19 251 ALA A C 1
ATOM 1537 O O . ALA A 1 231 ? -1.821 -8.558 21.216 1.00 45.49 251 ALA A O 1
ATOM 1539 N N . ARG A 1 232 ? -3.241 -6.919 20.526 1.00 41.06 252 ARG A N 1
ATOM 1540 C CA . ARG A 1 232 ? -4.390 -7.323 21.333 1.00 42.35 252 ARG A CA 1
ATOM 1541 C C . ARG A 1 232 ? -4.923 -8.678 20.861 1.00 46.41 252 ARG A C 1
ATOM 1542 O O . ARG A 1 232 ? -5.359 -9.476 21.693 1.00 48.05 252 ARG A O 1
ATOM 1550 N N . TYR A 1 233 ? -4.860 -8.945 19.540 1.00 41.30 253 TYR A N 1
ATOM 1551 C CA . TYR A 1 233 ? -5.301 -10.214 18.962 1.00 41.39 253 TYR A CA 1
ATOM 1552 C C . TYR A 1 233 ? -4.317 -11.338 19.294 1.00 45.08 253 TYR A C 1
ATOM 1553 O O . TYR A 1 233 ? -4.752 -12.397 19.745 1.00 45.44 253 TYR A O 1
ATOM 1562 N N . LEU A 1 234 ? -3.007 -11.117 19.045 1.00 41.24 254 LEU A N 1
ATOM 1563 C CA . LEU A 1 234 ? -1.947 -12.105 19.264 1.00 42.01 254 LEU A CA 1
ATOM 1564 C C . LEU A 1 234 ? -1.824 -12.531 20.731 1.00 49.54 254 LEU A C 1
ATOM 1565 O O . LEU A 1 234 ? -1.655 -13.723 20.987 1.00 50.07 254 LEU A O 1
ATOM 1570 N N . SER A 1 235 ? -1.949 -11.580 21.683 1.00 48.22 255 SER A N 1
ATOM 1571 C CA . SER A 1 235 ? -1.860 -11.844 23.126 1.00 50.45 255 SER A CA 1
ATOM 1572 C C . SER A 1 235 ? -3.015 -12.718 23.643 1.00 57.69 255 SER A C 1
ATOM 1573 O O . SER A 1 235 ? -2.827 -13.460 24.609 1.00 59.08 255 SER A O 1
ATOM 1576 N N . THR A 1 236 ? -4.200 -12.624 23.005 1.00 55.00 256 THR A N 1
ATOM 1577 C CA . THR A 1 236 ? -5.402 -13.378 23.386 1.00 56.78 256 THR A CA 1
ATOM 1578 C C . THR A 1 236 ? -5.541 -14.690 22.587 1.00 61.32 256 THR A C 1
ATOM 1579 O O . THR A 1 236 ? -6.415 -15.500 22.903 1.00 62.56 256 THR A O 1
ATOM 1583 N N . SER A 1 237 ? -4.682 -14.903 21.569 1.00 56.90 257 SER A N 1
ATOM 1584 C CA . SER A 1 237 ? -4.708 -16.101 20.723 1.00 56.81 257 SER A CA 1
ATOM 1585 C C . SER A 1 237 ? -3.561 -17.075 21.061 1.00 62.10 257 SER A C 1
ATOM 1586 O O . SER A 1 237 ? -2.713 -16.769 21.905 1.00 61.97 257 SER A O 1
ATOM 1589 N N . ASP A 1 238 ? -3.547 -18.244 20.384 1.00 59.50 258 ASP A N 1
ATOM 1590 C CA . ASP A 1 238 ? -2.549 -19.308 20.539 1.00 60.40 258 ASP A CA 1
ATOM 1591 C C . ASP A 1 238 ? -1.209 -18.944 19.868 1.00 62.22 258 ASP A C 1
ATOM 1592 O O . ASP A 1 238 ? -0.208 -19.631 20.092 1.00 62.53 258 ASP A O 1
ATOM 1597 N N . TYR A 1 239 ? -1.194 -17.864 19.056 1.00 56.39 259 TYR A N 1
ATOM 1598 C CA . TYR A 1 239 ? -0.023 -17.389 18.315 1.00 54.33 259 TYR A CA 1
ATOM 1599 C C . TYR A 1 239 ? 0.874 -16.445 19.143 1.00 56.91 259 TYR A C 1
ATOM 1600 O O . TYR A 1 239 ? 1.846 -15.916 18.597 1.00 55.72 259 TYR A O 1
ATOM 1609 N N . LYS A 1 240 ? 0.572 -16.255 20.453 1.00 53.67 260 LYS A N 1
ATOM 1610 C CA . LYS A 1 240 ? 1.349 -15.398 21.359 1.00 53.33 260 LYS A CA 1
ATOM 1611 C C . LYS A 1 240 ? 2.780 -15.932 21.496 1.00 57.39 260 LYS A C 1
ATOM 1612 O O . LYS A 1 240 ? 2.977 -17.085 21.886 1.00 58.57 260 LYS A O 1
ATOM 1618 N N . GLY A 1 241 ? 3.750 -15.101 21.121 1.00 52.61 261 GLY A N 1
ATOM 1619 C CA . GLY A 1 241 ? 5.166 -15.447 21.158 1.00 52.66 261 GLY A CA 1
ATOM 1620 C C . GLY A 1 241 ? 5.652 -16.199 19.934 1.00 55.26 261 GLY A C 1
ATOM 1621 O O . GLY A 1 241 ? 6.831 -16.097 19.580 1.00 55.28 261 GLY A O 1
ATOM 1622 N N . LYS A 1 242 ? 4.746 -16.959 19.280 1.00 50.28 262 LYS A N 1
ATOM 1623 C CA . LYS A 1 242 ? 5.022 -17.754 18.079 1.00 49.23 262 LYS A CA 1
ATOM 1624 C C . LYS A 1 242 ? 5.118 -16.847 16.839 1.00 50.09 262 LYS A C 1
ATOM 1625 O O . LYS A 1 242 ? 6.086 -16.953 16.082 1.00 49.87 262 LYS A O 1
ATOM 1631 N N . VAL A 1 243 ? 4.123 -15.954 16.645 1.00 43.71 263 VAL A N 1
ATOM 1632 C CA . VAL A 1 243 ? 4.095 -14.994 15.540 1.00 41.01 263 VAL A CA 1
ATOM 1633 C C . VAL A 1 243 ? 4.597 -13.655 16.092 1.00 43.09 263 VAL A C 1
ATOM 1634 O O . VAL A 1 243 ? 3.996 -13.103 17.019 1.00 42.54 263 VAL A O 1
ATOM 1638 N N . PHE A 1 244 ? 5.719 -13.163 15.543 1.00 38.39 264 PHE A N 1
ATOM 1639 C CA . PHE A 1 244 ? 6.345 -11.906 15.952 1.00 37.36 264 PHE A CA 1
ATOM 1640 C C . PHE A 1 244 ? 5.582 -10.699 15.416 1.00 37.68 264 PHE A C 1
ATOM 1641 O O . PHE A 1 244 ? 5.018 -10.758 14.328 1.00 36.51 264 PHE A O 1
ATOM 1649 N N . LEU A 1 245 ? 5.566 -9.603 16.180 1.00 32.56 265 LEU A N 1
ATOM 1650 C CA . LEU A 1 245 ? 4.902 -8.380 15.757 1.00 30.67 265 LEU A CA 1
ATOM 1651 C C . LEU A 1 245 ? 5.822 -7.190 15.967 1.00 34.21 265 LEU A C 1
ATOM 1652 O O . LEU A 1 245 ? 6.317 -6.954 17.069 1.00 34.23 265 LEU A O 1
ATOM 1657 N N . THR A 1 246 ? 6.030 -6.440 14.890 1.00 30.32 266 THR A N 1
ATOM 1658 C CA . THR A 1 246 ? 6.855 -5.242 14.879 1.00 29.89 266 THR A CA 1
ATOM 1659 C C . THR A 1 246 ? 6.206 -4.207 13.942 1.00 33.11 266 THR A C 1
ATOM 1660 O O . THR A 1 246 ? 5.184 -4.485 13.305 1.00 32.37 266 THR A O 1
ATOM 1664 N N . GLY A 1 247 ? 6.789 -3.019 13.907 1.00 29.64 267 GLY A N 1
ATOM 1665 C CA . GLY A 1 247 ? 6.314 -1.916 13.088 1.00 28.52 267 GLY A CA 1
ATOM 1666 C C . GLY A 1 247 ? 6.521 -0.598 13.789 1.00 31.67 267 GLY A C 1
ATOM 1667 O O . GLY A 1 247 ? 7.555 -0.392 14.431 1.00 31.09 267 GLY A O 1
ATOM 1668 N N . LEU A 1 248 ? 5.527 0.293 13.682 1.00 28.13 268 LEU A N 1
ATOM 1669 C CA . LEU A 1 248 ? 5.569 1.616 14.300 1.00 27.86 268 LEU A CA 1
ATOM 1670 C C . LEU A 1 248 ? 4.449 1.747 15.320 1.00 32.61 268 LEU A C 1
ATOM 1671 O O . LEU A 1 248 ? 3.285 1.632 14.953 1.00 32.78 268 LEU A O 1
ATOM 1676 N N . GLY A 1 249 ? 4.813 1.959 16.585 1.00 30.20 269 GLY A N 1
ATOM 1677 C CA . GLY A 1 249 ? 3.855 2.075 17.683 1.00 30.66 269 GLY A CA 1
ATOM 1678 C C . GLY A 1 249 ? 4.148 3.124 18.739 1.00 34.73 269 GLY A C 1
ATOM 1679 O O . GLY A 1 249 ? 5.187 3.786 18.696 1.00 33.60 269 GLY A O 1
ATOM 1680 N N . LEU A 1 250 ? 3.219 3.259 19.711 1.00 32.62 270 LEU A N 1
ATOM 1681 C CA . LEU A 1 250 ? 3.297 4.206 20.825 1.00 33.66 270 LEU A CA 1
ATOM 1682 C C . LEU A 1 250 ? 3.704 3.504 22.129 1.00 39.63 270 LEU A C 1
ATOM 1683 O O . LEU A 1 250 ? 3.055 2.528 22.503 1.00 40.52 270 LEU A O 1
ATOM 1688 N N . PRO A 1 251 ? 4.740 4.002 22.854 1.00 36.78 271 PRO A N 1
ATOM 1689 C CA . PRO A 1 251 ? 5.182 3.323 24.089 1.00 38.09 271 PRO A CA 1
ATOM 1690 C C . PRO A 1 251 ? 4.084 3.036 25.123 1.00 43.68 271 PRO A C 1
ATOM 1691 O O . PRO A 1 251 ? 4.094 1.950 25.699 1.00 44.39 271 PRO A O 1
ATOM 1695 N N . ASN A 1 252 ? 3.143 3.978 25.344 1.00 40.72 272 ASN A N 1
ATOM 1696 C CA . ASN A 1 252 ? 2.053 3.851 26.323 1.00 42.07 272 ASN A CA 1
ATOM 1697 C C . ASN A 1 252 ? 1.083 2.713 26.000 1.00 45.78 272 ASN A C 1
ATOM 1698 O O . ASN A 1 252 ? 0.687 1.980 26.908 1.00 47.17 272 ASN A O 1
ATOM 1703 N N . GLU A 1 253 ? 0.702 2.573 24.720 1.00 40.48 273 GLU A N 1
ATOM 1704 C CA . GLU A 1 253 ? -0.219 1.540 24.240 1.00 39.84 273 GLU A CA 1
ATOM 1705 C C . GLU A 1 253 ? 0.449 0.161 24.192 1.00 43.16 273 GLU A C 1
ATOM 1706 O O . GLU A 1 253 ? -0.198 -0.850 24.465 1.00 44.16 273 GLU A O 1
ATOM 1720 N N . ARG A 1 255 ? 3.345 -0.807 25.972 1.00 39.49 275 ARG A N 1
ATOM 1721 C CA . ARG A 1 255 ? 4.001 -1.131 27.246 1.00 41.20 275 ARG A CA 1
ATOM 1722 C C . ARG A 1 255 ? 3.650 -2.520 27.789 1.00 47.43 275 ARG A C 1
ATOM 1723 O O . ARG A 1 255 ? 4.557 -3.291 28.103 1.00 48.25 275 ARG A O 1
ATOM 1731 N N . SER A 1 256 ? 2.346 -2.830 27.897 1.00 44.66 276 SER A N 1
ATOM 1732 C CA . SER A 1 256 ? 1.835 -4.102 28.414 1.00 45.97 276 SER A CA 1
ATOM 1733 C C . SER A 1 256 ? 2.221 -5.285 27.523 1.00 49.22 276 SER A C 1
ATOM 1734 O O . SER A 1 256 ? 2.594 -6.327 28.047 1.00 50.16 276 SER A O 1
ATOM 1737 N N . PHE A 1 257 ? 2.156 -5.115 26.188 1.00 43.74 277 PHE A N 1
ATOM 1738 C CA . PHE A 1 257 ? 2.469 -6.157 25.206 1.00 42.53 277 PHE A CA 1
ATOM 1739 C C . PHE A 1 257 ? 3.961 -6.463 25.134 1.00 46.03 277 PHE A C 1
ATOM 1740 O O . PHE A 1 257 ? 4.334 -7.597 24.831 1.00 45.69 277 PHE A O 1
ATOM 1748 N N . VAL A 1 258 ? 4.808 -5.458 25.407 1.00 42.62 278 VAL A N 1
ATOM 1749 C CA . VAL A 1 258 ? 6.263 -5.597 25.397 1.00 42.75 278 VAL A CA 1
ATOM 1750 C C . VAL A 1 258 ? 6.691 -6.434 26.624 1.00 50.27 278 VAL A C 1
ATOM 1751 O O . VAL A 1 258 ? 7.577 -7.284 26.502 1.00 50.57 278 VAL A O 1
ATOM 1755 N N . LYS A 1 259 ? 6.019 -6.231 27.776 1.00 49.11 279 LYS A N 1
ATOM 1756 C CA . LYS A 1 259 ? 6.293 -6.951 29.024 1.00 51.55 279 LYS A CA 1
ATOM 1757 C C . LYS A 1 259 ? 5.750 -8.386 28.995 1.00 57.53 279 LYS A C 1
ATOM 1758 O O . LYS A 1 259 ? 6.400 -9.276 29.548 1.00 59.00 279 LYS A O 1
ATOM 1764 N N . ASP A 1 260 ? 4.571 -8.605 28.358 1.00 54.03 280 ASP A N 1
ATOM 1765 C CA . ASP A 1 260 ? 3.918 -9.916 28.182 1.00 54.77 280 ASP A CA 1
ATOM 1766 C C . ASP A 1 260 ? 4.781 -10.870 27.383 1.00 57.86 280 ASP A C 1
ATOM 1767 O O . ASP A 1 260 ? 4.811 -12.069 27.662 1.00 59.30 280 ASP A O 1
ATOM 1772 N N . GLY A 1 261 ? 5.414 -10.322 26.350 1.00 51.74 281 GLY A N 1
ATOM 1773 C CA . GLY A 1 261 ? 6.196 -11.061 25.370 1.00 50.50 281 GLY A CA 1
ATOM 1774 C C . GLY A 1 261 ? 5.547 -11.112 23.996 1.00 51.74 281 GLY A C 1
ATOM 1775 O O . GLY A 1 261 ? 6.090 -11.755 23.093 1.00 50.45 281 GLY A O 1
ATOM 1776 N N . THR A 1 262 ? 4.383 -10.433 23.819 1.00 47.33 282 THR A N 1
ATOM 1777 C CA . THR A 1 262 ? 3.641 -10.361 22.548 1.00 45.43 282 THR A CA 1
ATOM 1778 C C . THR A 1 262 ? 4.478 -9.582 21.517 1.00 47.80 282 THR A C 1
ATOM 1779 O O . THR A 1 262 ? 4.572 -9.992 20.359 1.00 46.75 282 THR A O 1
ATOM 1783 N N . VAL A 1 263 ? 5.093 -8.471 21.959 1.00 43.45 283 VAL A N 1
ATOM 1784 C CA . VAL A 1 263 ? 5.953 -7.599 21.159 1.00 41.61 283 VAL A CA 1
ATOM 1785 C C . VAL A 1 263 ? 7.355 -7.604 21.791 1.00 46.21 283 VAL A C 1
ATOM 1786 O O . VAL A 1 263 ? 7.476 -7.451 23.006 1.00 47.08 283 VAL A O 1
ATOM 1790 N N . LYS A 1 264 ? 8.402 -7.810 20.978 1.00 42.34 284 LYS A N 1
ATOM 1791 C CA . LYS A 1 264 ? 9.789 -7.809 21.454 1.00 42.94 284 LYS A CA 1
ATOM 1792 C C . LYS A 1 264 ? 10.429 -6.442 21.194 1.00 45.29 284 LYS A C 1
ATOM 1793 O O . LYS A 1 264 ? 11.034 -5.869 22.108 1.00 46.59 284 LYS A O 1
ATOM 1799 N N . GLU A 1 265 ? 10.263 -5.906 19.962 1.00 38.79 285 GLU A N 1
ATOM 1800 C CA . GLU A 1 265 ? 10.800 -4.607 19.560 1.00 37.18 285 GLU A CA 1
ATOM 1801 C C . GLU A 1 265 ? 9.984 -3.979 18.426 1.00 37.83 285 GLU A C 1
ATOM 1802 O O . GLU A 1 265 ? 9.639 -4.643 17.448 1.00 36.81 285 GLU A O 1
ATOM 1808 N N . PHE A 1 266 ? 9.696 -2.684 18.574 1.00 32.58 286 PHE A N 1
ATOM 1809 C CA . PHE A 1 266 ? 9.021 -1.837 17.597 1.00 30.57 286 PHE A CA 1
ATOM 1810 C C . PHE A 1 266 ? 9.806 -0.523 17.510 1.00 33.45 286 PHE A C 1
ATOM 1811 O O . PHE A 1 266 ? 10.765 -0.340 18.259 1.00 33.93 286 PHE A O 1
ATOM 1819 N N . ALA A 1 267 ? 9.428 0.373 16.598 1.00 29.13 287 ALA A N 1
ATOM 1820 C CA . ALA A 1 267 ? 10.111 1.647 16.440 1.00 29.05 287 ALA A CA 1
ATOM 1821 C C . ALA A 1 267 ? 9.129 2.803 16.293 1.00 33.36 287 ALA A C 1
ATOM 1822 O O . ALA A 1 267 ? 7.950 2.591 16.017 1.00 32.54 287 ALA A O 1
ATOM 1824 N N . LEU A 1 268 ? 9.631 4.026 16.515 1.00 30.64 288 LEU A N 1
ATOM 1825 C CA . LEU A 1 268 ? 8.941 5.305 16.360 1.00 30.27 288 LEU A CA 1
ATOM 1826 C C . LEU A 1 268 ? 10.013 6.404 16.420 1.00 36.36 288 LEU A C 1
ATOM 1827 O O . LEU A 1 268 ? 11.011 6.295 15.706 1.00 36.11 288 LEU A O 1
ATOM 1832 N N . TRP A 1 269 ? 9.818 7.449 17.240 1.00 34.81 289 TRP A N 1
ATOM 1833 C CA . TRP A 1 269 ? 10.728 8.590 17.384 1.00 35.56 289 TRP A CA 1
ATOM 1834 C C . TRP A 1 269 ? 10.403 9.350 18.656 1.00 39.53 289 TRP A C 1
ATOM 1835 O O . TRP A 1 269 ? 9.317 9.175 19.207 1.00 40.03 289 TRP A O 1
ATOM 1846 N N . ASP A 1 270 ? 11.337 10.179 19.130 1.00 35.95 290 ASP A N 1
ATOM 1847 C CA . ASP A 1 270 ? 11.133 11.021 20.305 1.00 36.03 290 ASP A CA 1
ATOM 1848 C C . ASP A 1 270 ? 10.614 12.385 19.816 1.00 38.44 290 ASP A C 1
ATOM 1849 O O . ASP A 1 270 ? 11.390 13.121 19.194 1.00 38.19 290 ASP A O 1
ATOM 1854 N N . PRO A 1 271 ? 9.313 12.732 20.031 1.00 33.63 291 PRO A N 1
ATOM 1855 C CA . PRO A 1 271 ? 8.808 14.029 19.533 1.00 32.91 291 PRO A CA 1
ATOM 1856 C C . PRO A 1 271 ? 9.475 15.248 20.186 1.00 37.92 291 PRO A C 1
ATOM 1857 O O . PRO A 1 271 ? 9.529 16.299 19.551 1.00 37.96 291 PRO A O 1
ATOM 1861 N N . ALA A 1 272 ? 10.014 15.099 21.420 1.00 34.95 292 ALA A N 1
ATOM 1862 C CA . ALA A 1 272 ? 10.721 16.149 22.164 1.00 35.49 292 ALA A CA 1
ATOM 1863 C C . ALA A 1 272 ? 11.981 16.620 21.420 1.00 39.62 292 ALA A C 1
ATOM 1864 O O . ALA A 1 272 ? 12.312 17.809 21.475 1.00 40.08 292 ALA A O 1
ATOM 1866 N N . GLN A 1 273 ? 12.673 15.689 20.724 1.00 35.00 293 GLN A N 1
ATOM 1867 C CA . GLN A 1 273 ? 13.876 15.969 19.934 1.00 34.27 293 GLN A CA 1
ATOM 1868 C C . GLN A 1 273 ? 13.541 16.824 18.706 1.00 37.76 293 GLN A C 1
ATOM 1869 O O . GLN A 1 273 ? 14.356 17.654 18.304 1.00 37.82 293 GLN A O 1
ATOM 1875 N N . LEU A 1 274 ? 12.349 16.613 18.111 1.00 33.20 294 LEU A N 1
ATOM 1876 C CA . LEU A 1 274 ? 11.871 17.344 16.939 1.00 32.39 294 LEU A CA 1
ATOM 1877 C C . LEU A 1 274 ? 11.660 18.833 17.269 1.00 36.52 294 LEU A C 1
ATOM 1878 O O . LEU A 1 274 ? 12.112 19.687 16.506 1.00 36.42 294 LEU A O 1
ATOM 1883 N N . GLY A 1 275 ? 11.000 19.116 18.393 1.00 33.13 295 GLY A N 1
ATOM 1884 C CA . GLY A 1 275 ? 10.762 20.475 18.869 1.00 33.18 295 GLY A CA 1
ATOM 1885 C C . GLY A 1 275 ? 12.052 21.167 19.268 1.00 37.09 295 GLY A C 1
ATOM 1886 O O . GLY A 1 275 ? 12.206 22.372 19.046 1.00 37.36 295 GLY A O 1
ATOM 1887 N N . TYR A 1 276 ? 12.999 20.388 19.833 1.00 33.12 296 TYR A N 1
ATOM 1888 C CA . TYR A 1 276 ? 14.326 20.824 20.272 1.00 33.59 296 TYR A CA 1
ATOM 1889 C C . TYR A 1 276 ? 15.151 21.345 19.084 1.00 38.13 296 TYR A C 1
ATOM 1890 O O . TYR A 1 276 ? 15.638 22.473 19.145 1.00 39.40 296 TYR A O 1
ATOM 1899 N N . VAL A 1 277 ? 15.281 20.537 18.006 1.00 33.52 297 VAL A N 1
ATOM 1900 C CA . VAL A 1 277 ? 16.026 20.865 16.778 1.00 32.88 297 VAL A CA 1
ATOM 1901 C C . VAL A 1 277 ? 15.380 22.077 16.081 1.00 35.55 297 VAL A C 1
ATOM 1902 O O . VAL A 1 277 ? 16.101 22.975 15.646 1.00 35.63 297 VAL A O 1
ATOM 1906 N N . ALA A 1 278 ? 14.032 22.113 16.016 1.00 30.95 298 ALA A N 1
ATOM 1907 C CA . ALA A 1 278 ? 13.255 23.183 15.383 1.00 30.27 298 ALA A CA 1
ATOM 1908 C C . ALA A 1 278 ? 13.497 24.553 16.034 1.00 34.90 298 ALA A C 1
ATOM 1909 O O . ALA A 1 278 ? 13.647 25.539 15.316 1.00 34.60 298 ALA A O 1
ATOM 1911 N N . ALA A 1 279 ? 13.556 24.610 17.381 1.00 32.54 299 ALA A N 1
ATOM 1912 C CA . ALA A 1 279 ? 13.798 25.842 18.135 1.00 33.01 299 ALA A CA 1
ATOM 1913 C C . ALA A 1 279 ? 15.216 26.359 17.893 1.00 37.77 299 ALA A C 1
ATOM 1914 O O . ALA A 1 279 ? 15.405 27.573 17.798 1.00 38.80 299 ALA A O 1
ATOM 1916 N N . TYR A 1 280 ? 16.203 25.442 17.759 1.00 33.57 300 TYR A N 1
ATOM 1917 C CA . TYR A 1 280 ? 17.601 25.790 17.480 1.00 34.02 300 TYR A CA 1
ATOM 1918 C C . TYR A 1 280 ? 17.770 26.216 16.022 1.00 37.73 300 TYR A C 1
ATOM 1919 O O . TYR A 1 280 ? 18.588 27.092 15.739 1.00 37.73 300 TYR A O 1
ATOM 1928 N N . ALA A 1 281 ? 16.982 25.605 15.108 1.00 34.25 301 ALA A N 1
ATOM 1929 C CA . ALA A 1 281 ? 16.975 25.906 13.674 1.00 34.20 301 ALA A CA 1
ATOM 1930 C C . ALA A 1 281 ? 16.427 27.306 13.416 1.00 39.78 301 ALA A C 1
ATOM 1931 O O . ALA A 1 281 ? 16.963 28.023 12.575 1.00 40.95 301 ALA A O 1
ATOM 1933 N N . GLY A 1 282 ? 15.388 27.682 14.160 1.00 36.17 302 GLY A N 1
ATOM 1934 C CA . GLY A 1 282 ? 14.751 28.989 14.077 1.00 36.49 302 GLY A CA 1
ATOM 1935 C C . GLY A 1 282 ? 15.621 30.093 14.638 1.00 42.29 302 GLY A C 1
ATOM 1936 O O . GLY A 1 282 ? 15.654 31.195 14.086 1.00 42.97 302 GLY A O 1
ATOM 1937 N N . ALA A 1 283 ? 16.344 29.793 15.734 1.00 39.53 303 ALA A N 1
ATOM 1938 C CA . ALA A 1 283 ? 17.271 30.709 16.400 1.00 40.48 303 ALA A CA 1
ATOM 1939 C C . ALA A 1 283 ? 18.477 30.997 15.511 1.00 45.46 303 ALA A C 1
ATOM 1940 O O . ALA A 1 283 ? 18.971 32.124 15.503 1.00 46.79 303 ALA A O 1
ATOM 1942 N N . ALA A 1 284 ? 18.936 29.981 14.750 1.00 41.20 304 ALA A N 1
ATOM 1943 C CA . ALA A 1 284 ? 20.062 30.071 13.819 1.00 41.44 304 ALA A CA 1
ATOM 1944 C C . ALA A 1 284 ? 19.720 30.950 12.607 1.00 44.92 304 ALA A C 1
ATOM 1945 O O . ALA A 1 284 ? 20.575 31.709 12.147 1.00 46.24 304 ALA A O 1
ATOM 1947 N N . LEU A 1 285 ? 18.468 30.858 12.105 1.00 39.24 305 LEU A N 1
ATOM 1948 C CA . LEU A 1 285 ? 17.976 31.651 10.974 1.00 38.77 305 LEU A CA 1
ATOM 1949 C C . LEU A 1 285 ? 17.787 33.121 11.369 1.00 44.32 305 LEU A C 1
ATOM 1950 O O . LEU A 1 285 ? 18.108 34.017 10.585 1.00 44.70 305 LEU A O 1
ATOM 1955 N N . ASP A 1 286 ? 17.261 33.357 12.585 1.00 41.23 306 ASP A N 1
ATOM 1956 C CA . ASP A 1 286 ? 16.973 34.682 13.128 1.00 41.98 306 ASP A CA 1
ATOM 1957 C C . ASP A 1 286 ? 18.244 35.448 13.517 1.00 48.45 306 ASP A C 1
ATOM 1958 O O . ASP A 1 286 ? 18.281 36.669 13.348 1.00 49.28 306 ASP A O 1
ATOM 1963 N N . SER A 1 287 ? 19.270 34.748 14.048 1.00 45.95 307 SER A N 1
ATOM 1964 C CA . SER A 1 287 ? 20.543 35.366 14.441 1.00 47.51 307 SER A CA 1
ATOM 1965 C C . SER A 1 287 ? 21.391 35.737 13.218 1.00 53.51 307 SER A C 1
ATOM 1966 O O . SER A 1 287 ? 22.180 36.682 13.286 1.00 55.20 307 SER A O 1
ATOM 1969 N N . GLY A 1 288 ? 21.216 34.995 12.125 1.00 49.75 308 GLY A N 1
ATOM 1970 C CA . GLY A 1 288 ? 21.934 35.204 10.873 1.00 50.89 308 GLY A CA 1
ATOM 1971 C C . GLY A 1 288 ? 23.069 34.227 10.638 1.00 56.44 308 GLY A C 1
ATOM 1972 O O . GLY A 1 288 ? 23.886 34.442 9.739 1.00 57.24 308 GLY A O 1
ATOM 1973 N N . ALA A 1 289 ? 23.125 33.141 11.444 1.00 52.93 309 ALA A N 1
ATOM 1974 C CA . ALA A 1 289 ? 24.145 32.092 11.361 1.00 53.47 309 ALA A CA 1
ATOM 1975 C C . ALA A 1 289 ? 24.003 31.277 10.073 1.00 58.26 309 ALA A C 1
ATOM 1976 O O . ALA A 1 289 ? 25.010 30.841 9.513 1.00 59.54 309 ALA A O 1
ATOM 1978 N N . ILE A 1 290 ? 22.754 31.074 9.612 1.00 54.02 310 ILE A N 1
ATOM 1979 C CA . ILE A 1 290 ? 22.418 30.337 8.389 1.00 53.73 310 ILE A CA 1
ATOM 1980 C C . ILE A 1 290 ? 21.366 31.114 7.587 1.00 58.64 310 ILE A C 1
ATOM 1981 O O . ILE A 1 290 ? 20.500 31.772 8.171 1.00 57.65 310 ILE A O 1
ATOM 1986 N N . LYS A 1 291 ? 21.448 31.027 6.253 1.00 56.49 311 LYS A N 1
ATOM 1987 C CA . LYS A 1 291 ? 20.516 31.679 5.329 1.00 56.60 311 LYS A CA 1
ATOM 1988 C C . LYS A 1 291 ? 19.318 30.762 5.038 1.00 59.57 311 LYS A C 1
ATOM 1989 O O . LYS A 1 291 ? 18.266 31.235 4.600 1.00 59.30 311 LYS A O 1
ATOM 1995 N N . GLY A 1 292 ? 19.496 29.468 5.297 1.00 55.27 312 GLY A N 1
ATOM 1996 C CA . GLY A 1 292 ? 18.492 28.433 5.066 1.00 53.69 312 GLY A CA 1
ATOM 1997 C C . GLY A 1 292 ? 18.709 27.698 3.759 1.00 57.55 312 GLY A C 1
ATOM 1998 O O . GLY A 1 292 ? 17.768 27.120 3.207 1.00 57.28 312 GLY A O 1
ATOM 1999 N N . GLU A 1 293 ? 19.960 27.716 3.263 1.00 54.04 313 GLU A N 1
ATOM 2000 C CA . GLU A 1 293 ? 20.377 27.089 2.010 1.00 54.44 313 GLU A CA 1
ATOM 2001 C C . GLU A 1 293 ? 20.798 25.631 2.213 1.00 56.79 313 GLU A C 1
ATOM 2002 O O . GLU A 1 293 ? 21.194 25.242 3.314 1.00 55.65 313 GLU A O 1
ATOM 2008 N N . VAL A 1 294 ? 20.721 24.834 1.131 1.00 53.28 314 VAL A N 1
ATOM 2009 C CA . VAL A 1 294 ? 21.077 23.412 1.100 1.00 52.58 314 VAL A CA 1
ATOM 2010 C C . VAL A 1 294 ? 22.599 23.280 1.265 1.00 56.84 314 VAL A C 1
ATOM 2011 O O . VAL A 1 294 ? 23.359 23.897 0.514 1.00 58.68 314 VAL A O 1
ATOM 2015 N N . GLY A 1 295 ? 23.011 22.508 2.268 1.00 51.42 315 GLY A N 1
ATOM 2016 C CA . GLY A 1 295 ? 24.418 22.272 2.581 1.00 52.11 315 GLY A CA 1
ATOM 2017 C C . GLY A 1 295 ? 24.919 22.961 3.836 1.00 54.61 315 GLY A C 1
ATOM 2018 O O . GLY A 1 295 ? 25.974 22.589 4.360 1.00 55.51 315 GLY A O 1
ATOM 2019 N N . GLU A 1 296 ? 24.178 23.980 4.319 1.00 48.78 316 GLU A N 1
ATOM 2020 C CA . GLU A 1 296 ? 24.515 24.745 5.523 1.00 47.85 316 GLU A CA 1
ATOM 2021 C C . GLU A 1 296 ? 24.364 23.891 6.787 1.00 48.54 316 GLU A C 1
ATOM 2022 O O . GLU A 1 296 ? 23.573 22.945 6.807 1.00 46.67 316 GLU A O 1
ATOM 2028 N N . LYS A 1 297 ? 25.128 24.235 7.837 1.00 44.17 317 LYS A N 1
ATOM 2029 C CA . LYS A 1 297 ? 25.131 23.526 9.116 1.00 42.42 317 LYS A CA 1
ATOM 2030 C C . LYS A 1 297 ? 24.821 24.452 10.285 1.00 46.23 317 LYS A C 1
ATOM 2031 O O . LYS A 1 297 ? 25.259 25.606 10.300 1.00 47.17 317 LYS A O 1
ATOM 2037 N N . PHE A 1 298 ? 24.087 23.924 11.280 1.00 41.28 318 PHE A N 1
ATOM 2038 C CA . PHE A 1 298 ? 23.711 24.631 12.505 1.00 40.60 318 PHE A CA 1
ATOM 2039 C C . PHE A 1 298 ? 23.819 23.689 13.710 1.00 44.82 318 PHE A C 1
ATOM 2040 O O . PHE A 1 298 ? 23.620 22.482 13.562 1.00 43.27 318 PHE A O 1
ATOM 2048 N N . THR A 1 299 ? 24.131 24.241 14.895 1.00 43.06 319 THR A N 1
ATOM 2049 C CA . THR A 1 299 ? 24.248 23.468 16.132 1.00 43.33 319 THR A CA 1
ATOM 2050 C C . THR A 1 299 ? 22.865 23.386 16.794 1.00 46.07 319 THR A C 1
ATOM 2051 O O . THR A 1 299 ? 22.207 24.408 16.999 1.00 45.65 319 THR A O 1
ATOM 2055 N N . ALA A 1 300 ? 22.427 22.160 17.101 1.00 42.11 320 ALA A N 1
ATOM 2056 C CA . ALA A 1 300 ? 21.139 21.881 17.729 1.00 40.84 320 ALA A CA 1
ATOM 2057 C C . ALA A 1 300 ? 21.331 21.449 19.191 1.00 46.51 320 ALA A C 1
ATOM 2058 O O . ALA A 1 300 ? 20.922 20.355 19.585 1.00 46.19 320 ALA A O 1
ATOM 2060 N N . GLY A 1 301 ? 21.970 22.326 19.967 1.00 44.67 321 GLY A N 1
ATOM 2061 C CA . GLY A 1 301 ? 22.245 22.149 21.389 1.00 45.92 321 GLY A CA 1
ATOM 2062 C C . GLY A 1 301 ? 22.997 20.894 21.773 1.00 51.43 321 GLY A C 1
ATOM 2063 O O . GLY A 1 301 ? 24.121 20.669 21.314 1.00 52.14 321 GLY A O 1
ATOM 2064 N N . ASN A 1 302 ? 22.367 20.075 22.631 1.00 48.40 322 ASN A N 1
ATOM 2065 C CA . ASN A 1 302 ? 22.911 18.821 23.162 1.00 49.47 322 ASN A CA 1
ATOM 2066 C C . ASN A 1 302 ? 22.885 17.689 22.129 1.00 52.12 322 ASN A C 1
ATOM 2067 O O . ASN A 1 302 ? 23.536 16.665 22.341 1.00 52.74 322 ASN A O 1
ATOM 2072 N N . LEU A 1 303 ? 22.143 17.869 21.019 1.00 46.92 323 LEU A N 1
ATOM 2073 C CA . LEU A 1 303 ? 22.017 16.868 19.955 1.00 45.55 323 LEU A CA 1
ATOM 2074 C C . LEU A 1 303 ? 23.105 17.013 18.868 1.00 49.56 323 LEU A C 1
ATOM 2075 O O . LEU A 1 303 ? 23.158 16.198 17.947 1.00 48.84 323 LEU A O 1
ATOM 2080 N N . GLY A 1 304 ? 23.978 18.009 19.013 1.00 47.18 324 GLY A N 1
ATOM 2081 C CA . GLY A 1 304 ? 25.072 18.266 18.080 1.00 47.81 324 GLY A CA 1
ATOM 2082 C C . GLY A 1 304 ? 24.648 19.042 16.850 1.00 50.15 324 GLY A C 1
ATOM 2083 O O . GLY A 1 304 ? 23.573 19.645 16.837 1.00 48.88 324 GLY A O 1
ATOM 2084 N N . GLU A 1 305 ? 25.483 19.020 15.800 1.00 46.23 325 GLU A N 1
ATOM 2085 C CA . GLU A 1 305 ? 25.222 19.740 14.551 1.00 44.69 325 GLU A CA 1
ATOM 2086 C C . GLU A 1 305 ? 24.286 18.968 13.607 1.00 45.51 325 GLU A C 1
ATOM 2087 O O . GLU A 1 305 ? 24.174 17.744 13.696 1.00 44.69 325 GLU A O 1
ATOM 2093 N N . ARG A 1 306 ? 23.600 19.708 12.713 1.00 40.30 326 ARG A N 1
ATOM 2094 C CA . ARG A 1 306 ? 22.682 19.184 11.693 1.00 38.44 326 ARG A CA 1
ATOM 2095 C C . ARG A 1 306 ? 22.901 19.910 10.367 1.00 42.82 326 ARG A C 1
ATOM 2096 O O . ARG A 1 306 ? 23.199 21.104 10.371 1.00 43.06 326 ARG A O 1
ATOM 2104 N N . THR A 1 307 ? 22.740 19.198 9.241 1.00 39.46 327 THR A N 1
ATOM 2105 C CA . THR A 1 307 ? 22.907 19.756 7.895 1.00 39.95 327 THR A CA 1
ATOM 2106 C C . THR A 1 307 ? 21.535 19.931 7.222 1.00 43.34 327 THR A C 1
ATOM 2107 O O . THR A 1 307 ? 20.664 19.066 7.352 1.00 41.81 327 THR A O 1
ATOM 2111 N N . ILE A 1 308 ? 21.360 21.054 6.500 1.00 40.74 328 ILE A N 1
ATOM 2112 C CA . ILE A 1 308 ? 20.152 21.350 5.730 1.00 39.87 328 ILE A CA 1
ATOM 2113 C C . ILE A 1 308 ? 20.281 20.591 4.405 1.00 45.89 328 ILE A C 1
ATOM 2114 O O . ILE A 1 308 ? 21.198 20.858 3.623 1.00 46.82 328 ILE A O 1
ATOM 2119 N N . GLY A 1 309 ? 19.395 19.624 4.201 1.00 42.91 329 GLY A N 1
ATOM 2120 C CA . GLY A 1 309 ? 19.374 18.794 3.003 1.00 44.04 329 GLY A CA 1
ATOM 2121 C C . GLY A 1 309 ? 18.535 19.377 1.887 1.00 49.91 329 GLY A C 1
ATOM 2122 O O . GLY A 1 309 ? 18.218 20.570 1.903 1.00 49.45 329 GLY A O 1
ATOM 2123 N N . GLU A 1 310 ? 18.173 18.531 0.907 1.00 48.55 330 GLU A N 1
ATOM 2124 C CA . GLU A 1 310 ? 17.360 18.907 -0.254 1.00 49.52 330 GLU A CA 1
ATOM 2125 C C . GLU A 1 310 ? 15.943 19.321 0.186 1.00 51.26 330 GLU A C 1
ATOM 2126 O O . GLU A 1 310 ? 15.411 18.776 1.157 1.00 49.16 330 GLU A O 1
ATOM 2132 N N . ASN A 1 311 ? 15.365 20.315 -0.528 1.00 48.19 331 ASN A N 1
ATOM 2133 C CA . ASN A 1 311 ? 14.042 20.921 -0.302 1.00 47.02 331 ASN A CA 1
ATOM 2134 C C . ASN A 1 311 ? 13.980 21.579 1.104 1.00 48.54 331 ASN A C 1
ATOM 2135 O O . ASN A 1 311 ? 12.937 21.544 1.767 1.00 47.31 331 ASN A O 1
ATOM 2140 N N . LYS A 1 312 ? 15.117 22.191 1.539 1.00 43.90 332 LYS A N 1
ATOM 2141 C CA . LYS A 1 312 ? 15.317 22.881 2.828 1.00 42.45 332 LYS A CA 1
ATOM 2142 C C . LYS A 1 312 ? 14.840 22.012 4.019 1.00 43.87 332 LYS A C 1
ATOM 2143 O O . LYS A 1 312 ? 14.193 22.518 4.939 1.00 42.74 332 LYS A O 1
ATOM 2149 N N . THR A 1 313 ? 15.156 20.699 3.984 1.00 39.42 333 THR A N 1
ATOM 2150 C CA . THR A 1 313 ? 14.729 19.732 4.998 1.00 37.58 333 THR A CA 1
ATOM 2151 C C . THR A 1 313 ? 15.900 19.290 5.888 1.00 40.19 333 THR A C 1
ATOM 2152 O O . THR A 1 313 ? 16.967 18.943 5.388 1.00 40.35 333 THR A O 1
ATOM 2156 N N . VAL A 1 314 ? 15.659 19.279 7.212 1.00 35.75 334 VAL A N 1
ATOM 2157 C CA . VAL A 1 314 ? 16.590 18.845 8.262 1.00 35.66 334 VAL A CA 1
ATOM 2158 C C . VAL A 1 314 ? 15.998 17.590 8.924 1.00 38.85 334 VAL A C 1
ATOM 2159 O O . VAL A 1 314 ? 14.839 17.614 9.338 1.00 38.10 334 VAL A O 1
ATOM 2163 N N . VAL A 1 315 ? 16.774 16.496 9.002 1.00 35.44 335 VAL A N 1
ATOM 2164 C CA . VAL A 1 315 ? 16.321 15.246 9.626 1.00 34.33 335 VAL A CA 1
ATOM 2165 C C . VAL A 1 315 ? 16.903 15.181 11.050 1.00 38.68 335 VAL A C 1
ATOM 2166 O O . VAL A 1 315 ? 18.111 15.352 11.232 1.00 39.01 335 VAL A O 1
ATOM 2170 N N . VAL A 1 316 ? 16.028 14.947 12.052 1.00 35.05 336 VAL A N 1
ATOM 2171 C CA . VAL A 1 316 ? 16.381 14.843 13.476 1.00 35.44 336 VAL A CA 1
ATOM 2172 C C . VAL A 1 316 ? 17.334 13.644 13.688 1.00 41.75 336 VAL A C 1
ATOM 2173 O O . VAL A 1 316 ? 18.359 13.795 14.353 1.00 42.64 336 VAL A O 1
ATOM 2177 N N . GLY A 1 317 ? 17.004 12.494 13.100 1.00 38.55 337 GLY A N 1
ATOM 2178 C CA . GLY A 1 317 ? 17.830 11.296 13.200 1.00 39.39 337 GLY A CA 1
ATOM 2179 C C . GLY A 1 317 ? 17.152 10.019 12.755 1.00 43.42 337 GLY A C 1
ATOM 2180 O O . GLY A 1 317 ? 16.091 10.059 12.125 1.00 42.48 337 GLY A O 1
ATOM 2181 N N . ASP A 1 318 ? 17.777 8.872 13.075 1.00 40.74 338 ASP A N 1
ATOM 2182 C CA . ASP A 1 318 ? 17.263 7.541 12.746 1.00 40.05 338 ASP A CA 1
ATOM 2183 C C . ASP A 1 318 ? 16.103 7.179 13.686 1.00 42.20 338 ASP A C 1
ATOM 2184 O O . ASP A 1 318 ? 16.090 7.667 14.822 1.00 41.54 338 ASP A O 1
ATOM 2189 N N . PRO A 1 319 ? 15.114 6.346 13.258 1.00 38.12 339 PRO A N 1
ATOM 2190 C CA . PRO A 1 319 ? 14.004 6.001 14.169 1.00 37.33 339 PRO A CA 1
ATOM 2191 C C . PRO A 1 319 ? 14.477 5.371 15.483 1.00 41.38 339 PRO A C 1
ATOM 2192 O O . PRO A 1 319 ? 15.452 4.611 15.497 1.00 41.77 339 PRO A O 1
ATOM 2196 N N . VAL A 1 320 ? 13.806 5.732 16.590 1.00 37.30 340 VAL A N 1
ATOM 2197 C CA . VAL A 1 320 ? 14.111 5.232 17.935 1.00 37.65 340 VAL A CA 1
ATOM 2198 C C . VAL A 1 320 ? 13.475 3.845 18.092 1.00 40.54 340 VAL A C 1
ATOM 2199 O O . VAL A 1 320 ? 12.272 3.689 17.877 1.00 39.38 340 VAL A O 1
ATOM 2203 N N . ARG A 1 321 ? 14.292 2.844 18.446 1.00 37.30 341 ARG A N 1
ATOM 2204 C CA . ARG A 1 321 ? 13.831 1.472 18.662 1.00 36.81 341 ARG A CA 1
ATOM 2205 C C . ARG A 1 321 ? 13.451 1.292 20.126 1.00 40.23 341 ARG A C 1
ATOM 2206 O O . ARG A 1 321 ? 14.239 1.625 21.015 1.00 40.62 341 ARG A O 1
ATOM 2214 N N . PHE A 1 322 ? 12.234 0.783 20.373 1.00 35.57 342 PHE A N 1
ATOM 2215 C CA . PHE A 1 322 ? 11.714 0.568 21.721 1.00 35.92 342 PHE A CA 1
ATOM 2216 C C . PHE A 1 322 ? 11.582 -0.916 22.030 1.00 41.16 342 PHE A C 1
ATOM 2217 O O . PHE A 1 322 ? 10.981 -1.669 21.262 1.00 40.35 342 PHE A O 1
ATOM 2225 N N . ASN A 1 323 ? 12.150 -1.320 23.168 1.00 39.48 343 ASN A N 1
ATOM 2226 C CA . ASN A 1 323 ? 12.130 -2.679 23.708 1.00 40.34 343 ASN A CA 1
ATOM 2227 C C . ASN A 1 323 ? 11.874 -2.593 25.218 1.00 46.08 343 ASN A C 1
ATOM 2228 O O . ASN A 1 323 ? 11.676 -1.491 25.735 1.00 45.35 343 ASN A O 1
ATOM 2233 N N . ALA A 1 324 ? 11.883 -3.740 25.923 1.00 44.67 344 ALA A N 1
ATOM 2234 C CA . ALA A 1 324 ? 11.606 -3.830 27.357 1.00 46.37 344 ALA A CA 1
ATOM 2235 C C . ALA A 1 324 ? 12.636 -3.113 28.257 1.00 52.59 344 ALA A C 1
ATOM 2236 O O . ALA A 1 324 ? 12.381 -2.951 29.452 1.00 53.89 344 ALA A O 1
ATOM 2238 N N . ASP A 1 325 ? 13.761 -2.647 27.685 1.00 49.76 345 ASP A N 1
ATOM 2239 C CA . ASP A 1 325 ? 14.832 -1.971 28.426 1.00 51.48 345 ASP A CA 1
ATOM 2240 C C . ASP A 1 325 ? 14.695 -0.435 28.429 1.00 54.06 345 ASP A C 1
ATOM 2241 O O . ASP A 1 325 ? 15.343 0.217 29.252 1.00 55.46 345 ASP A O 1
ATOM 2246 N N . ASN A 1 326 ? 13.871 0.138 27.528 1.00 47.69 346 ASN A N 1
ATOM 2247 C CA . ASN A 1 326 ? 13.695 1.590 27.444 1.00 46.43 346 ASN A CA 1
ATOM 2248 C C . ASN A 1 326 ? 12.215 2.018 27.309 1.00 48.72 346 ASN A C 1
ATOM 2249 O O . ASN A 1 326 ? 11.945 3.220 27.251 1.00 48.08 346 ASN A O 1
ATOM 2254 N N . ILE A 1 327 ? 11.272 1.050 27.280 1.00 44.17 347 ILE A N 1
ATOM 2255 C CA . ILE A 1 327 ? 9.831 1.297 27.127 1.00 42.86 347 ILE A CA 1
ATOM 2256 C C . ILE A 1 327 ? 9.275 2.211 28.248 1.00 48.10 347 ILE A C 1
ATOM 2257 O O . ILE A 1 327 ? 8.475 3.096 27.946 1.00 46.72 347 ILE A O 1
ATOM 2262 N N . ASP A 1 328 ? 9.731 2.027 29.507 1.00 46.98 348 ASP A N 1
ATOM 2263 C CA . ASP A 1 328 ? 9.268 2.790 30.674 1.00 48.29 348 ASP A CA 1
ATOM 2264 C C . ASP A 1 328 ? 9.949 4.166 30.816 1.00 52.42 348 ASP A C 1
ATOM 2265 O O . ASP A 1 328 ? 9.670 4.880 31.782 1.00 53.45 348 ASP A O 1
ATOM 2270 N N . LYS A 1 329 ? 10.814 4.543 29.858 1.00 47.76 349 LYS A N 1
ATOM 2271 C CA . LYS A 1 329 ? 11.533 5.817 29.869 1.00 47.70 349 LYS A CA 1
ATOM 2272 C C . LYS A 1 329 ? 10.838 6.885 28.995 1.00 50.38 349 LYS A C 1
ATOM 2273 O O . LYS A 1 329 ? 11.257 8.046 29.017 1.00 50.12 349 LYS A O 1
ATOM 2279 N N . TYR A 1 330 ? 9.775 6.498 28.247 1.00 45.69 350 TYR A N 1
ATOM 2280 C CA . TYR A 1 330 ? 9.042 7.386 27.334 1.00 43.92 350 TYR A CA 1
ATOM 2281 C C . TYR A 1 330 ? 7.539 7.398 27.637 1.00 48.02 350 TYR A C 1
ATOM 2282 O O . TYR A 1 330 ? 6.954 6.334 27.825 1.00 47.96 350 TYR A O 1
ATOM 2291 N N . ASP A 1 331 ? 6.907 8.596 27.657 1.00 44.91 351 ASP A N 1
ATOM 2292 C CA . ASP A 1 331 ? 5.475 8.731 27.953 1.00 45.48 351 ASP A CA 1
ATOM 2293 C C . ASP A 1 331 ? 4.709 9.500 26.859 1.00 48.98 351 ASP A C 1
ATOM 2294 O O . ASP A 1 331 ? 4.477 10.707 26.980 1.00 49.43 351 ASP A O 1
ATOM 2299 N N . PHE A 1 332 ? 4.297 8.775 25.803 1.00 44.28 352 PHE A N 1
ATOM 2300 C CA . PHE A 1 332 ? 3.509 9.282 24.672 1.00 44.95 352 PHE A CA 1
ATOM 2301 C C . PHE A 1 332 ? 2.835 8.123 23.917 1.00 58.18 352 PHE A C 1
ATOM 2302 O O . PHE A 1 332 ? 3.316 6.975 24.021 1.00 57.29 352 PHE A O 1
ATOM 2311 N N . SER B 1 20 ? 14.909 -25.203 12.835 1.00 93.88 40 SER B N 1
ATOM 2312 C CA . SER B 1 20 ? 15.370 -25.585 14.167 1.00 93.80 40 SER B CA 1
ATOM 2313 C C . SER B 1 20 ? 16.682 -26.380 14.108 1.00 95.81 40 SER B C 1
ATOM 2314 O O . SER B 1 20 ? 16.887 -27.175 13.187 1.00 94.84 40 SER B O 1
ATOM 2316 N N . GLY B 1 21 ? 17.545 -26.142 15.097 1.00 91.60 41 GLY B N 1
ATOM 2317 C CA . GLY B 1 21 ? 18.845 -26.787 15.252 1.00 90.12 41 GLY B CA 1
ATOM 2318 C C . GLY B 1 21 ? 18.948 -27.537 16.562 1.00 95.24 41 GLY B C 1
ATOM 2319 O O . GLY B 1 21 ? 19.715 -27.144 17.448 1.00 94.48 41 GLY B O 1
ATOM 2320 N N . SER B 1 22 ? 18.166 -28.636 16.671 1.00 93.33 42 SER B N 1
ATOM 2321 C CA . SER B 1 22 ? 18.010 -29.522 17.834 1.00 94.68 42 SER B CA 1
ATOM 2322 C C . SER B 1 22 ? 19.338 -30.085 18.374 1.00 96.54 42 SER B C 1
ATOM 2323 O O . SER B 1 22 ? 20.345 -30.127 17.658 1.00 93.94 42 SER B O 1
ATOM 2325 N N . TYR B 1 23 ? 19.316 -30.515 19.654 1.00 93.83 43 TYR B N 1
ATOM 2326 C CA . TYR B 1 23 ? 20.467 -31.070 20.362 1.00 93.04 43 TYR B CA 1
ATOM 2327 C C . TYR B 1 23 ? 20.202 -32.509 20.817 1.00 97.12 43 TYR B C 1
ATOM 2328 O O . TYR B 1 23 ? 19.359 -32.751 21.685 1.00 99.23 43 TYR B O 1
ATOM 2330 N N . ASP B 1 24 ? 20.926 -33.461 20.209 1.00 91.21 44 ASP B N 1
ATOM 2331 C CA . ASP B 1 24 ? 20.877 -34.894 20.512 1.00 91.67 44 ASP B CA 1
ATOM 2332 C C . ASP B 1 24 ? 22.297 -35.467 20.353 1.00 91.97 44 ASP B C 1
ATOM 2333 O O . ASP B 1 24 ? 22.487 -36.590 19.875 1.00 92.33 44 ASP B O 1
ATOM 2335 N N . VAL B 1 25 ? 23.293 -34.664 20.772 1.00 84.76 45 VAL B N 1
ATOM 2336 C CA . VAL B 1 25 ? 24.724 -34.969 20.698 1.00 82.33 45 VAL B CA 1
ATOM 2337 C C . VAL B 1 25 ? 25.284 -35.225 22.124 1.00 84.24 45 VAL B C 1
ATOM 2338 O O . VAL B 1 25 ? 26.409 -34.829 22.446 1.00 83.37 45 VAL B O 1
ATOM 2342 N N . SER B 1 26 ? 24.493 -35.939 22.952 1.00 80.09 46 SER B N 1
ATOM 2343 C CA . SER B 1 26 ? 24.808 -36.299 24.339 1.00 80.84 46 SER B CA 1
ATOM 2344 C C . SER B 1 26 ? 26.000 -37.268 24.447 1.00 81.63 46 SER B C 1
ATOM 2345 O O . SER B 1 26 ? 26.618 -37.351 25.510 1.00 82.82 46 SER B O 1
ATOM 2348 N N . SER B 1 27 ? 26.321 -37.981 23.350 1.00 74.18 47 SER B N 1
ATOM 2349 C CA . SER B 1 27 ? 27.416 -38.950 23.262 1.00 73.17 47 SER B CA 1
ATOM 2350 C C . SER B 1 27 ? 28.538 -38.481 22.316 1.00 72.11 47 SER B C 1
ATOM 2351 O O . SER B 1 27 ? 29.599 -39.110 22.261 1.00 71.83 47 SER B O 1
ATOM 2354 N N . GLN B 1 28 ? 28.301 -37.380 21.581 1.00 64.84 48 GLN B N 1
ATOM 2355 C CA . GLN B 1 28 ? 29.227 -36.826 20.589 1.00 61.40 48 GLN B CA 1
ATOM 2356 C C . GLN B 1 28 ? 30.227 -35.835 21.207 1.00 63.19 48 GLN B C 1
ATOM 2357 O O . GLN B 1 28 ? 29.962 -35.265 22.269 1.00 63.41 48 GLN B O 1
ATOM 2363 N N . SER B 1 29 ? 31.380 -35.642 20.529 1.00 57.64 49 SER B N 1
ATOM 2364 C CA . SER B 1 29 ? 32.463 -34.753 20.961 1.00 56.72 49 SER B CA 1
ATOM 2365 C C . SER B 1 29 ? 32.646 -33.550 20.028 1.00 57.08 49 SER B C 1
ATOM 2366 O O . SER B 1 29 ? 32.479 -33.676 18.814 1.00 55.25 49 SER B O 1
ATOM 2369 N N . ILE B 1 30 ? 33.010 -32.390 20.608 1.00 52.75 50 ILE B N 1
ATOM 2370 C CA . ILE B 1 30 ? 33.255 -31.137 19.886 1.00 50.44 50 ILE B CA 1
ATOM 2371 C C . ILE B 1 30 ? 34.669 -30.615 20.227 1.00 54.83 50 ILE B C 1
ATOM 2372 O O . ILE B 1 30 ? 35.093 -30.679 21.384 1.00 56.04 50 ILE B O 1
ATOM 2377 N N . THR B 1 31 ? 35.396 -30.126 19.207 1.00 50.12 51 THR B N 1
ATOM 2378 C CA . THR B 1 31 ? 36.739 -29.574 19.380 1.00 50.15 51 THR B CA 1
ATOM 2379 C C . THR B 1 31 ? 36.847 -28.238 18.642 1.00 51.94 51 THR B C 1
ATOM 2380 O O . THR B 1 31 ? 36.458 -28.131 17.475 1.00 49.85 51 THR B O 1
ATOM 2384 N N . PHE B 1 32 ? 37.380 -27.225 19.347 1.00 48.90 52 PHE B N 1
ATOM 2385 C CA . PHE B 1 32 ? 37.594 -25.871 18.847 1.00 47.31 52 PHE B CA 1
ATOM 2386 C C . PHE B 1 32 ? 39.088 -25.656 18.596 1.00 52.75 52 PHE B C 1
ATOM 2387 O O . PHE B 1 32 ? 39.894 -25.830 19.511 1.00 54.23 52 PHE B O 1
ATOM 2395 N N . ILE B 1 33 ? 39.461 -25.332 17.347 1.00 48.68 53 ILE B N 1
ATOM 2396 C CA . ILE B 1 33 ? 40.852 -25.086 16.972 1.00 49.29 53 ILE B CA 1
ATOM 2397 C C . ILE B 1 33 ? 41.006 -23.605 16.562 1.00 52.89 53 ILE B C 1
ATOM 2398 O O . ILE B 1 33 ? 40.612 -23.228 15.453 1.00 50.55 53 ILE B O 1
ATOM 2403 N N . PRO B 1 34 ? 41.583 -22.748 17.441 1.00 51.16 54 PRO B N 1
ATOM 2404 C CA . PRO B 1 34 ? 41.791 -21.345 17.052 1.00 50.20 54 PRO B CA 1
ATOM 2405 C C . PRO B 1 34 ? 43.028 -21.199 16.157 1.00 54.89 54 PRO B C 1
ATOM 2406 O O . PRO B 1 34 ? 43.752 -22.176 15.945 1.00 55.30 54 PRO B O 1
ATOM 2410 N N . LYS B 1 35 ? 43.273 -19.979 15.642 1.00 51.05 55 LYS B N 1
ATOM 2411 C CA . LYS B 1 35 ? 44.434 -19.663 14.803 1.00 51.22 55 LYS B CA 1
ATOM 2412 C C . LYS B 1 35 ? 45.738 -19.889 15.578 1.00 57.56 55 LYS B C 1
ATOM 2413 O O . LYS B 1 35 ? 46.716 -20.404 15.032 1.00 57.84 55 LYS B O 1
ATOM 2419 N N . GLN B 1 36 ? 45.720 -19.508 16.864 1.00 55.69 56 GLN B N 1
ATOM 2420 C CA . GLN B 1 36 ? 46.827 -19.557 17.810 1.00 58.25 56 GLN B CA 1
ATOM 2421 C C . GLN B 1 36 ? 46.263 -19.699 19.230 1.00 63.38 56 GLN B C 1
ATOM 2422 O O . GLN B 1 36 ? 45.186 -19.169 19.517 1.00 61.67 56 GLN B O 1
ATOM 2428 N N . LEU B 1 37 ? 46.981 -20.413 20.111 1.00 62.89 57 LEU B N 1
ATOM 2429 C CA . LEU B 1 37 ? 46.570 -20.573 21.507 1.00 64.49 57 LEU B CA 1
ATOM 2430 C C . LEU B 1 37 ? 46.944 -19.341 22.336 1.00 70.34 57 LEU B C 1
ATOM 2431 O O . LEU B 1 37 ? 47.907 -18.640 22.012 1.00 70.21 57 LEU B O 1
ATOM 2436 N N . ASN B 1 38 ? 46.176 -19.104 23.420 1.00 68.16 58 ASN B N 1
ATOM 2437 C CA . ASN B 1 38 ? 46.337 -18.041 24.418 1.00 69.77 58 ASN B CA 1
ATOM 2438 C C . ASN B 1 38 ? 46.353 -16.621 23.801 1.00 72.66 58 ASN B C 1
ATOM 2439 O O . ASN B 1 38 ? 47.166 -15.774 24.191 1.00 73.96 58 ASN B O 1
ATOM 2444 N N . ASN B 1 39 ? 45.423 -16.360 22.867 1.00 66.53 59 ASN B N 1
ATOM 2445 C CA . ASN B 1 39 ? 45.234 -15.044 22.257 1.00 64.70 59 ASN B CA 1
ATOM 2446 C C . ASN B 1 39 ? 44.023 -14.400 22.948 1.00 68.70 59 ASN B C 1
ATOM 2447 O O . ASN B 1 39 ? 42.953 -15.014 22.953 1.00 67.24 59 ASN B O 1
ATOM 2452 N N . PRO B 1 40 ? 44.182 -13.214 23.595 1.00 66.70 60 PRO B N 1
ATOM 2453 C CA . PRO B 1 40 ? 43.070 -12.615 24.362 1.00 66.57 60 PRO B CA 1
ATOM 2454 C C . PRO B 1 40 ? 41.707 -12.570 23.661 1.00 67.81 60 PRO B C 1
ATOM 2455 O O . PRO B 1 40 ? 40.735 -13.048 24.244 1.00 67.73 60 PRO B O 1
ATOM 2459 N N . PHE B 1 41 ? 41.634 -12.013 22.436 1.00 62.15 61 PHE B N 1
ATOM 2460 C CA . PHE B 1 41 ? 40.390 -11.874 21.671 1.00 59.75 61 PHE B CA 1
ATOM 2461 C C . PHE B 1 41 ? 39.858 -13.239 21.220 1.00 62.05 61 PHE B C 1
ATOM 2462 O O . PHE B 1 41 ? 38.647 -13.465 21.270 1.00 61.09 61 PHE B O 1
ATOM 2470 N N . SER B 1 42 ? 40.764 -14.143 20.798 1.00 58.13 62 SER B N 1
ATOM 2471 C CA . SER B 1 42 ? 40.439 -15.492 20.330 1.00 56.74 62 SER B CA 1
ATOM 2472 C C . SER B 1 42 ? 39.907 -16.372 21.470 1.00 60.78 62 SER B C 1
ATOM 2473 O O . SER B 1 42 ? 39.051 -17.221 21.221 1.00 59.46 62 SER B O 1
ATOM 2476 N N . ASP B 1 43 ? 40.394 -16.153 22.714 1.00 58.65 63 ASP B N 1
ATOM 2477 C CA . ASP B 1 43 ? 39.984 -16.898 23.909 1.00 59.90 63 ASP B CA 1
ATOM 2478 C C . ASP B 1 43 ? 38.550 -16.550 24.343 1.00 61.41 63 ASP B C 1
ATOM 2479 O O . ASP B 1 43 ? 37.886 -17.395 24.943 1.00 61.82 63 ASP B O 1
ATOM 2484 N N . VAL B 1 44 ? 38.074 -15.321 24.038 1.00 55.57 64 VAL B N 1
ATOM 2485 C CA . VAL B 1 44 ? 36.703 -14.872 24.332 1.00 54.59 64 VAL B CA 1
ATOM 2486 C C . VAL B 1 44 ? 35.750 -15.626 23.382 1.00 54.33 64 VAL B C 1
ATOM 2487 O O . VAL B 1 44 ? 34.672 -16.058 23.803 1.00 54.56 64 VAL B O 1
ATOM 2499 N N . LEU B 1 46 ? 36.483 -18.642 21.979 1.00 48.34 66 LEU B N 1
ATOM 2500 C CA . LEU B 1 46 ? 36.542 -20.037 22.444 1.00 49.52 66 LEU B CA 1
ATOM 2501 C C . LEU B 1 46 ? 35.664 -20.236 23.684 1.00 55.99 66 LEU B C 1
ATOM 2502 O O . LEU B 1 46 ? 34.971 -21.249 23.781 1.00 55.99 66 LEU B O 1
ATOM 2507 N N . GLY B 1 47 ? 35.693 -19.256 24.593 1.00 54.36 67 GLY B N 1
ATOM 2508 C CA . GLY B 1 47 ? 34.912 -19.238 25.826 1.00 56.51 67 GLY B CA 1
ATOM 2509 C C . GLY B 1 47 ? 33.418 -19.307 25.585 1.00 60.49 67 GLY B C 1
ATOM 2510 O O . GLY B 1 47 ? 32.706 -20.004 26.311 1.00 61.86 67 GLY B O 1
ATOM 2511 N N . GLY B 1 48 ? 32.959 -18.600 24.550 1.00 55.45 68 GLY B N 1
ATOM 2512 C CA . GLY B 1 48 ? 31.564 -18.583 24.124 1.00 54.58 68 GLY B CA 1
ATOM 2513 C C . GLY B 1 48 ? 31.145 -19.898 23.494 1.00 58.03 68 GLY B C 1
ATOM 2514 O O . GLY B 1 48 ? 29.989 -20.313 23.622 1.00 58.14 68 GLY B O 1
ATOM 2515 N N . GLY B 1 49 ? 32.098 -20.546 22.824 1.00 53.70 69 GLY B N 1
ATOM 2516 C CA . GLY B 1 49 ? 31.919 -21.837 22.174 1.00 52.81 69 GLY B CA 1
ATOM 2517 C C . GLY B 1 49 ? 31.771 -22.965 23.169 1.00 58.54 69 GLY B C 1
ATOM 2518 O O . GLY B 1 49 ? 30.906 -23.828 22.999 1.00 58.49 69 GLY B O 1
ATOM 2519 N N . LYS B 1 50 ? 32.620 -22.956 24.218 1.00 56.50 70 LYS B N 1
ATOM 2520 C CA . LYS B 1 50 ? 32.620 -23.938 25.309 1.00 58.46 70 LYS B CA 1
ATOM 2521 C C . LYS B 1 50 ? 31.334 -23.824 26.133 1.00 63.82 70 LYS B C 1
ATOM 2522 O O . LYS B 1 50 ? 30.746 -24.847 26.486 1.00 64.72 70 LYS B O 1
ATOM 2528 N N . ASN B 1 51 ? 30.898 -22.575 26.418 1.00 60.58 71 ASN B N 1
ATOM 2529 C CA . ASN B 1 51 ? 29.679 -22.242 27.163 1.00 61.94 71 ASN B CA 1
ATOM 2530 C C . ASN B 1 51 ? 28.437 -22.761 26.427 1.00 64.73 71 ASN B C 1
ATOM 2531 O O . ASN B 1 51 ? 27.531 -23.294 27.069 1.00 66.54 71 ASN B O 1
ATOM 2536 N N . ALA B 1 52 ? 28.410 -22.618 25.086 1.00 58.16 72 ALA B N 1
ATOM 2537 C CA . ALA B 1 52 ? 27.323 -23.088 24.228 1.00 56.61 72 ALA B CA 1
ATOM 2538 C C . ALA B 1 52 ? 27.296 -24.616 24.170 1.00 60.55 72 ALA B C 1
ATOM 2539 O O . ALA B 1 52 ? 26.223 -25.200 24.302 1.00 61.14 72 ALA B O 1
ATOM 2541 N N . ALA B 1 53 ? 28.481 -25.257 24.017 1.00 56.26 73 ALA B N 1
ATOM 2542 C CA . ALA B 1 53 ? 28.653 -26.714 23.956 1.00 56.43 73 ALA B CA 1
ATOM 2543 C C . ALA B 1 53 ? 28.181 -27.398 25.249 1.00 62.85 73 ALA B C 1
ATOM 2544 O O . ALA B 1 53 ? 27.654 -28.510 25.190 1.00 63.19 73 ALA B O 1
ATOM 2546 N N . GLY B 1 54 ? 28.358 -26.717 26.385 1.00 60.97 74 GLY B N 1
ATOM 2547 C CA . GLY B 1 54 ? 27.910 -27.177 27.695 1.00 63.77 74 GLY B CA 1
ATOM 2548 C C . GLY B 1 54 ? 26.397 -27.150 27.804 1.00 68.45 74 GLY B C 1
ATOM 2549 O O . GLY B 1 54 ? 25.798 -28.087 28.338 1.00 69.89 74 GLY B O 1
ATOM 2550 N N . GLU B 1 55 ? 25.772 -26.075 27.269 1.00 63.68 75 GLU B N 1
ATOM 2551 C CA . GLU B 1 55 ? 24.318 -25.874 27.220 1.00 63.82 75 GLU B CA 1
ATOM 2552 C C . GLU B 1 55 ? 23.656 -26.944 26.347 1.00 66.80 75 GLU B C 1
ATOM 2553 O O . GLU B 1 55 ? 22.618 -27.487 26.728 1.00 68.17 75 GLU B O 1
ATOM 2559 N N . ILE B 1 56 ? 24.267 -27.237 25.176 1.00 60.85 76 ILE B N 1
ATOM 2560 C CA . ILE B 1 56 ? 23.819 -28.236 24.197 1.00 59.76 76 ILE B CA 1
ATOM 2561 C C . ILE B 1 56 ? 23.858 -29.631 24.850 1.00 65.89 76 ILE B C 1
ATOM 2562 O O . ILE B 1 56 ? 22.884 -30.381 24.756 1.00 66.50 76 ILE B O 1
ATOM 2567 N N . GLY B 1 57 ? 24.969 -29.938 25.518 1.00 63.24 77 GLY B N 1
ATOM 2568 C CA . GLY B 1 57 ? 25.159 -31.200 26.218 1.00 65.28 77 GLY B CA 1
ATOM 2569 C C . GLY B 1 57 ? 26.103 -32.173 25.546 1.00 68.35 77 GLY B C 1
ATOM 2570 O O . GLY B 1 57 ? 25.842 -33.379 25.556 1.00 69.37 77 GLY B O 1
ATOM 2571 N N . PHE B 1 58 ? 27.212 -31.664 24.972 1.00 62.74 78 PHE B N 1
ATOM 2572 C CA . PHE B 1 58 ? 28.237 -32.488 24.324 1.00 61.70 78 PHE B CA 1
ATOM 2573 C C . PHE B 1 58 ? 28.970 -33.329 25.369 1.00 67.96 78 PHE B C 1
ATOM 2574 O O . PHE B 1 58 ? 29.224 -32.842 26.475 1.00 69.39 78 PHE B O 1
ATOM 2582 N N . ALA B 1 59 ? 29.294 -34.591 25.025 1.00 64.73 79 ALA B N 1
ATOM 2583 C CA . ALA B 1 59 ? 29.996 -35.524 25.912 1.00 66.90 79 ALA B CA 1
ATOM 2584 C C . ALA B 1 59 ? 31.429 -35.055 26.202 1.00 71.04 79 ALA B C 1
ATOM 2585 O O . ALA B 1 59 ? 31.869 -35.119 27.352 1.00 73.04 79 ALA B O 1
ATOM 2587 N N . GLU B 1 60 ? 32.143 -34.572 25.164 1.00 65.28 80 GLU B N 1
ATOM 2588 C CA . GLU B 1 60 ? 33.516 -34.071 25.273 1.00 64.97 80 GLU B CA 1
ATOM 2589 C C . GLU B 1 60 ? 33.646 -32.715 24.584 1.00 65.38 80 GLU B C 1
ATOM 2590 O O . GLU B 1 60 ? 33.216 -32.559 23.440 1.00 62.69 80 GLU B O 1
ATOM 2596 N N . VAL B 1 61 ? 34.211 -31.728 25.297 1.00 61.96 81 VAL B N 1
ATOM 2597 C CA . VAL B 1 61 ? 34.444 -30.369 24.793 1.00 59.48 81 VAL B CA 1
ATOM 2598 C C . VAL B 1 61 ? 35.942 -30.086 24.970 1.00 63.76 81 VAL B C 1
ATOM 2599 O O . VAL B 1 61 ? 36.427 -30.023 26.105 1.00 65.84 81 VAL B O 1
ATOM 2603 N N . ASN B 1 62 ? 36.678 -29.971 23.850 1.00 58.04 82 ASN B N 1
ATOM 2604 C CA . ASN B 1 62 ? 38.126 -29.758 23.877 1.00 58.47 82 ASN B CA 1
ATOM 2605 C C . ASN B 1 62 ? 38.558 -28.548 23.049 1.00 60.60 82 ASN B C 1
ATOM 2606 O O . ASN B 1 62 ? 37.847 -28.126 22.138 1.00 57.86 82 ASN B O 1
ATOM 2611 N N . VAL B 1 63 ? 39.730 -27.985 23.390 1.00 58.64 83 VAL B N 1
ATOM 2612 C CA . VAL B 1 63 ? 40.352 -26.858 22.694 1.00 57.16 83 VAL B CA 1
ATOM 2613 C C . VAL B 1 63 ? 41.823 -27.227 22.456 1.00 63.17 83 VAL B C 1
ATOM 2614 O O . VAL B 1 63 ? 42.594 -27.345 23.413 1.00 65.26 83 VAL B O 1
ATOM 2618 N N . VAL B 1 64 ? 42.187 -27.464 21.185 1.00 58.88 84 VAL B N 1
ATOM 2619 C CA . VAL B 1 64 ? 43.558 -27.801 20.770 1.00 60.11 84 VAL B CA 1
ATOM 2620 C C . VAL B 1 64 ? 43.998 -26.796 19.701 1.00 63.57 84 VAL B C 1
ATOM 2621 O O . VAL B 1 64 ? 43.150 -26.219 19.024 1.00 61.01 84 VAL B O 1
ATOM 2625 N N . GLY B 1 65 ? 45.301 -26.594 19.556 1.00 62.44 85 GLY B N 1
ATOM 2626 C CA . GLY B 1 65 ? 45.808 -25.665 18.556 1.00 61.60 85 GLY B CA 1
ATOM 2627 C C . GLY B 1 65 ? 47.287 -25.347 18.630 1.00 68.95 85 GLY B C 1
ATOM 2628 O O . GLY B 1 65 ? 47.968 -25.732 19.586 1.00 70.93 85 GLY B O 1
ATOM 2629 N N . PRO B 1 66 ? 47.811 -24.620 17.616 1.00 65.77 86 PRO B N 1
ATOM 2630 C CA . PRO B 1 66 ? 49.243 -24.278 17.628 1.00 68.02 86 PRO B CA 1
ATOM 2631 C C . PRO B 1 66 ? 49.559 -23.081 18.525 1.00 73.79 86 PRO B C 1
ATOM 2632 O O . PRO B 1 66 ? 48.673 -22.275 18.824 1.00 71.78 86 PRO B O 1
ATOM 2636 N N . LEU B 1 67 ? 50.831 -22.959 18.941 1.00 73.78 87 LEU B N 1
ATOM 2637 C CA . LEU B 1 67 ? 51.291 -21.834 19.755 1.00 75.33 87 LEU B CA 1
ATOM 2638 C C . LEU B 1 67 ? 51.636 -20.641 18.862 1.00 79.29 87 LEU B C 1
ATOM 2639 O O . LEU B 1 67 ? 51.707 -19.508 19.347 1.00 79.16 87 LEU B O 1
ATOM 2644 N N . GLU B 1 68 ? 51.863 -20.908 17.560 1.00 75.46 88 GLU B N 1
ATOM 2645 C CA . GLU B 1 68 ? 52.211 -19.917 16.541 1.00 74.53 88 GLU B CA 1
ATOM 2646 C C . GLU B 1 68 ? 51.208 -19.977 15.389 1.00 75.24 88 GLU B C 1
ATOM 2647 O O . GLU B 1 68 ? 50.872 -21.069 14.923 1.00 74.29 88 GLU B O 1
ATOM 2653 N N . ALA B 1 69 ? 50.732 -18.806 14.933 1.00 69.90 89 ALA B N 1
ATOM 2654 C CA . ALA B 1 69 ? 49.768 -18.709 13.840 1.00 67.02 89 ALA B CA 1
ATOM 2655 C C . ALA B 1 69 ? 50.476 -18.707 12.473 1.00 70.92 89 ALA B C 1
ATOM 2656 O O . ALA B 1 69 ? 50.886 -17.658 11.970 1.00 70.51 89 ALA B O 1
ATOM 2658 N N . SER B 1 70 ? 50.637 -19.910 11.900 1.00 67.74 90 SER B N 1
ATOM 2659 C CA . SER B 1 70 ? 51.243 -20.158 10.588 1.00 67.96 90 SER B CA 1
ATOM 2660 C C . SER B 1 70 ? 50.203 -20.814 9.674 1.00 69.71 90 SER B C 1
ATOM 2661 O O . SER B 1 70 ? 49.267 -21.436 10.175 1.00 68.62 90 SER B O 1
ATOM 2664 N N . SER B 1 71 ? 50.372 -20.681 8.343 1.00 65.36 91 SER B N 1
ATOM 2665 C CA . SER B 1 71 ? 49.476 -21.211 7.307 1.00 63.47 91 SER B CA 1
ATOM 2666 C C . SER B 1 71 ? 49.079 -22.693 7.518 1.00 66.82 91 SER B C 1
ATOM 2667 O O . SER B 1 71 ? 47.883 -22.997 7.513 1.00 64.75 91 SER B O 1
ATOM 2670 N N . SER B 1 72 ? 50.061 -23.587 7.736 1.00 64.92 92 SER B N 1
ATOM 2671 C CA . SER B 1 72 ? 49.840 -25.029 7.918 1.00 65.09 92 SER B CA 1
ATOM 2672 C C . SER B 1 72 ? 50.097 -25.514 9.368 1.00 69.18 92 SER B C 1
ATOM 2673 O O . SER B 1 72 ? 50.269 -26.719 9.586 1.00 70.20 92 SER B O 1
ATOM 2676 N N . SER B 1 73 ? 50.077 -24.591 10.354 1.00 64.33 93 SER B N 1
ATOM 2677 C CA . SER B 1 73 ? 50.327 -24.906 11.768 1.00 64.91 93 SER B CA 1
ATOM 2678 C C . SER B 1 73 ? 49.193 -25.721 12.430 1.00 66.89 93 SER B C 1
ATOM 2679 O O . SER B 1 73 ? 49.438 -26.392 13.436 1.00 68.05 93 SER B O 1
ATOM 2682 N N . GLN B 1 74 ? 47.973 -25.668 11.863 1.00 60.29 94 GLN B N 1
ATOM 2683 C CA . GLN B 1 74 ? 46.782 -26.352 12.383 1.00 58.56 94 GLN B CA 1
ATOM 2684 C C . GLN B 1 74 ? 46.583 -27.769 11.809 1.00 62.81 94 GLN B C 1
ATOM 2685 O O . GLN B 1 74 ? 45.832 -28.550 12.396 1.00 62.68 94 GLN B O 1
ATOM 2691 N N . VAL B 1 75 ? 47.239 -28.089 10.670 1.00 59.42 95 VAL B N 1
ATOM 2692 C CA . VAL B 1 75 ? 47.141 -29.357 9.924 1.00 59.54 95 VAL B CA 1
ATOM 2693 C C . VAL B 1 75 ? 47.387 -30.591 10.831 1.00 64.45 95 VAL B C 1
ATOM 2694 O O . VAL B 1 75 ? 46.615 -31.551 10.755 1.00 63.85 95 VAL B O 1
ATOM 2698 N N . SER B 1 76 ? 48.431 -30.558 11.685 1.00 62.26 96 SER B N 1
ATOM 2699 C CA . SER B 1 76 ? 48.759 -31.667 12.591 1.00 63.67 96 SER B CA 1
ATOM 2700 C C . SER B 1 76 ? 47.672 -31.873 13.659 1.00 65.21 96 SER B C 1
ATOM 2701 O O . SER B 1 76 ? 47.420 -33.011 14.054 1.00 65.41 96 SER B O 1
ATOM 2704 N N . PHE B 1 77 ? 47.024 -30.776 14.099 1.00 59.18 97 PHE B N 1
ATOM 2705 C CA . PHE B 1 77 ? 45.962 -30.790 15.108 1.00 57.73 97 PHE B CA 1
ATOM 2706 C C . PHE B 1 77 ? 44.633 -31.288 14.530 1.00 58.71 97 PHE B C 1
ATOM 2707 O O . PHE B 1 77 ? 43.888 -31.952 15.251 1.00 58.56 97 PHE B O 1
ATOM 2715 N N . ILE B 1 78 ? 44.342 -30.986 13.240 1.00 52.82 98 ILE B N 1
ATOM 2716 C CA . ILE B 1 78 ? 43.126 -31.450 12.555 1.00 50.82 98 ILE B CA 1
ATOM 2717 C C . ILE B 1 78 ? 43.204 -32.980 12.422 1.00 56.56 98 ILE B C 1
ATOM 2718 O O . ILE B 1 78 ? 42.264 -33.669 12.816 1.00 56.13 98 ILE B O 1
ATOM 2723 N N . ASN B 1 79 ? 44.349 -33.498 11.922 1.00 54.97 99 ASN B N 1
ATOM 2724 C CA . ASN B 1 79 ? 44.625 -34.926 11.731 1.00 56.49 99 ASN B CA 1
ATOM 2725 C C . ASN B 1 79 ? 44.572 -35.708 13.053 1.00 62.51 99 ASN B C 1
ATOM 2726 O O . ASN B 1 79 ? 44.123 -36.856 13.057 1.00 62.79 99 ASN B O 1
ATOM 2731 N N . SER B 1 80 ? 45.025 -35.083 14.164 1.00 60.19 100 SER B N 1
ATOM 2732 C CA . SER B 1 80 ? 45.029 -35.666 15.509 1.00 61.88 100 SER B CA 1
ATOM 2733 C C . SER B 1 80 ? 43.606 -35.908 16.016 1.00 65.71 100 SER B C 1
ATOM 2734 O O . SER B 1 80 ? 43.342 -36.952 16.616 1.00 67.12 100 SER B O 1
ATOM 2737 N N . GLU B 1 81 ? 42.695 -34.949 15.764 1.00 60.40 101 GLU B N 1
ATOM 2738 C CA . GLU B 1 81 ? 41.294 -35.016 16.182 1.00 59.43 101 GLU B CA 1
ATOM 2739 C C . GLU B 1 81 ? 40.511 -36.050 15.368 1.00 63.64 101 GLU B C 1
ATOM 2740 O O . GLU B 1 81 ? 39.567 -36.639 15.898 1.00 63.52 101 GLU B O 1
ATOM 2746 N N . VAL B 1 82 ? 40.903 -36.275 14.095 1.00 60.32 102 VAL B N 1
ATOM 2747 C CA . VAL B 1 82 ? 40.279 -37.267 13.208 1.00 60.35 102 VAL B CA 1
ATOM 2748 C C . VAL B 1 82 ? 40.614 -38.670 13.760 1.00 67.64 102 VAL B C 1
ATOM 2749 O O . VAL B 1 82 ? 39.728 -39.526 13.837 1.00 67.70 102 VAL B O 1
ATOM 2753 N N . GLN B 1 83 ? 41.877 -38.865 14.199 1.00 66.58 103 GLN B N 1
ATOM 2754 C CA . GLN B 1 83 ? 42.391 -40.099 14.806 1.00 69.08 103 GLN B CA 1
ATOM 2755 C C . GLN B 1 83 ? 41.669 -40.411 16.123 1.00 73.64 103 GLN B C 1
ATOM 2756 O O . GLN B 1 83 ? 41.448 -41.581 16.435 1.00 75.01 103 GLN B O 1
ATOM 2762 N N . ALA B 1 84 ? 41.293 -39.357 16.880 1.00 68.86 104 ALA B N 1
ATOM 2763 C CA . ALA B 1 84 ? 40.571 -39.449 18.151 1.00 69.17 104 ALA B CA 1
ATOM 2764 C C . ALA B 1 84 ? 39.068 -39.699 17.934 1.00 71.60 104 ALA B C 1
ATOM 2765 O O . ALA B 1 84 ? 38.361 -40.053 18.880 1.00 72.27 104 ALA B O 1
ATOM 2767 N N . GLY B 1 85 ? 38.606 -39.514 16.697 1.00 65.97 105 GLY B N 1
ATOM 2768 C CA . GLY B 1 85 ? 37.214 -39.713 16.308 1.00 64.32 105 GLY B CA 1
ATOM 2769 C C . GLY B 1 85 ? 36.285 -38.607 16.759 1.00 65.88 105 GLY B C 1
ATOM 2770 O O . GLY B 1 85 ? 35.186 -38.887 17.249 1.00 65.91 105 GLY B O 1
ATOM 2771 N N . THR B 1 86 ? 36.718 -37.340 16.591 1.00 60.14 106 THR B N 1
ATOM 2772 C CA . THR B 1 86 ? 35.939 -36.149 16.949 1.00 58.06 106 THR B CA 1
ATOM 2773 C C . THR B 1 86 ? 34.779 -36.011 15.955 1.00 59.37 106 THR B C 1
ATOM 2774 O O . THR B 1 86 ? 34.972 -36.199 14.752 1.00 58.34 106 THR B O 1
ATOM 2778 N N . ASN B 1 87 ? 33.574 -35.719 16.469 1.00 54.97 107 ASN B N 1
ATOM 2779 C CA . ASN B 1 87 ? 32.356 -35.610 15.666 1.00 53.32 107 ASN B CA 1
ATOM 2780 C C . ASN B 1 87 ? 32.163 -34.216 15.074 1.00 54.69 107 ASN B C 1
ATOM 2781 O O . ASN B 1 87 ? 31.741 -34.115 13.922 1.00 53.34 107 ASN B O 1
ATOM 2786 N N . VAL B 1 88 ? 32.434 -33.151 15.856 1.00 50.57 108 VAL B N 1
ATOM 2787 C CA . VAL B 1 88 ? 32.278 -31.763 15.406 1.00 48.68 108 VAL B CA 1
ATOM 2788 C C . VAL B 1 88 ? 33.618 -31.032 15.539 1.00 52.16 108 VAL B C 1
ATOM 2789 O O . VAL B 1 88 ? 34.215 -31.029 16.615 1.00 52.54 108 VAL B O 1
ATOM 2793 N N . LEU B 1 89 ? 34.070 -30.395 14.448 1.00 47.87 109 LEU B N 1
ATOM 2794 C CA . LEU B 1 89 ? 35.308 -29.626 14.431 1.00 47.54 109 LEU B CA 1
ATOM 2795 C C . LEU B 1 89 ? 35.021 -28.172 14.060 1.00 49.55 109 LEU B C 1
ATOM 2796 O O . LEU B 1 89 ? 34.517 -27.900 12.968 1.00 48.16 109 LEU B O 1
ATOM 2801 N N . VAL B 1 90 ? 35.318 -27.245 14.986 1.00 45.84 110 VAL B N 1
ATOM 2802 C CA . VAL B 1 90 ? 35.125 -25.805 14.796 1.00 44.34 110 VAL B CA 1
ATOM 2803 C C . VAL B 1 90 ? 36.523 -25.180 14.663 1.00 48.10 110 VAL B C 1
ATOM 2804 O O . VAL B 1 90 ? 37.306 -25.255 15.607 1.00 48.76 110 VAL B O 1
ATOM 2808 N N . ILE B 1 91 ? 36.856 -24.614 13.481 1.00 43.59 111 ILE B N 1
ATOM 2809 C CA . ILE B 1 91 ? 38.205 -24.095 13.235 1.00 43.42 111 ILE B CA 1
ATOM 2810 C C . ILE B 1 91 ? 38.232 -22.689 12.599 1.00 46.53 111 ILE B C 1
ATOM 2811 O O . ILE B 1 91 ? 37.442 -22.382 11.712 1.00 44.97 111 ILE B O 1
ATOM 2816 N N . ALA B 1 92 ? 39.185 -21.856 13.058 1.00 44.09 112 ALA B N 1
ATOM 2817 C CA . ALA B 1 92 ? 39.483 -20.534 12.513 1.00 43.14 112 ALA B CA 1
ATOM 2818 C C . ALA B 1 92 ? 40.733 -20.700 11.656 1.00 48.88 112 ALA B C 1
ATOM 2819 O O . ALA B 1 92 ? 41.847 -20.734 12.184 1.00 50.10 112 ALA B O 1
ATOM 2821 N N . ALA B 1 93 ? 40.532 -20.927 10.345 1.00 45.26 113 ALA B N 1
ATOM 2822 C CA . ALA B 1 93 ? 41.584 -21.220 9.368 1.00 45.88 113 ALA B CA 1
ATOM 2823 C C . ALA B 1 93 ? 42.639 -20.115 9.254 1.00 50.71 113 ALA B C 1
ATOM 2824 O O . ALA B 1 93 ? 42.303 -18.950 9.036 1.00 49.40 113 ALA B O 1
ATOM 2826 N N . ASN B 1 94 ? 43.921 -20.500 9.405 1.00 49.33 114 ASN B N 1
ATOM 2827 C CA . ASN B 1 94 ? 45.070 -19.600 9.284 1.00 50.35 114 ASN B CA 1
ATOM 2828 C C . ASN B 1 94 ? 45.294 -19.236 7.817 1.00 55.29 114 ASN B C 1
ATOM 2829 O O . ASN B 1 94 ? 45.676 -18.105 7.509 1.00 54.87 114 ASN B O 1
ATOM 2834 N N . ASP B 1 95 ? 45.055 -20.211 6.922 1.00 52.49 115 ASP B N 1
ATOM 2835 C CA . ASP B 1 95 ? 45.138 -20.086 5.468 1.00 52.54 115 ASP B CA 1
ATOM 2836 C C . ASP B 1 95 ? 43.958 -20.854 4.861 1.00 55.06 115 ASP B C 1
ATOM 2837 O O . ASP B 1 95 ? 43.691 -21.970 5.305 1.00 54.82 115 ASP B O 1
ATOM 2842 N N . PRO B 1 96 ? 43.223 -20.291 3.875 1.00 50.43 116 PRO B N 1
ATOM 2843 C CA . PRO B 1 96 ? 42.059 -21.014 3.332 1.00 49.46 116 PRO B CA 1
ATOM 2844 C C . PRO B 1 96 ? 42.384 -22.286 2.540 1.00 54.36 116 PRO B C 1
ATOM 2845 O O . PRO B 1 96 ? 41.517 -23.154 2.431 1.00 53.83 116 PRO B O 1
ATOM 2849 N N . ASP B 1 97 ? 43.611 -22.406 2.000 1.00 52.42 117 ASP B N 1
ATOM 2850 C CA . ASP B 1 97 ? 44.019 -23.544 1.173 1.00 53.53 117 ASP B CA 1
ATOM 2851 C C . ASP B 1 97 ? 44.902 -24.575 1.897 1.00 58.20 117 ASP B C 1
ATOM 2852 O O . ASP B 1 97 ? 44.790 -25.766 1.597 1.00 58.82 117 ASP B O 1
ATOM 2857 N N . ALA B 1 98 ? 45.788 -24.128 2.808 1.00 54.42 118 ALA B N 1
ATOM 2858 C CA . ALA B 1 98 ? 46.733 -24.991 3.526 1.00 55.53 118 ALA B CA 1
ATOM 2859 C C . ALA B 1 98 ? 46.060 -26.016 4.461 1.00 58.54 118 ALA B C 1
ATOM 2860 O O . ALA B 1 98 ? 46.570 -27.130 4.593 1.00 59.45 118 ALA B O 1
ATOM 2862 N N . VAL B 1 99 ? 44.944 -25.642 5.110 1.00 53.11 119 VAL B N 1
ATOM 2863 C CA . VAL B 1 99 ? 44.224 -26.515 6.052 1.00 52.27 119 VAL B CA 1
ATOM 2864 C C . VAL B 1 99 ? 43.169 -27.387 5.335 1.00 55.02 119 VAL B C 1
ATOM 2865 O O . VAL B 1 99 ? 42.674 -28.346 5.928 1.00 54.54 119 VAL B O 1
ATOM 2869 N N . CYS B 1 100 ? 42.837 -27.050 4.076 1.00 51.13 120 CYS B N 1
ATOM 2870 C CA . CYS B 1 100 ? 41.808 -27.699 3.264 1.00 50.65 120 CYS B CA 1
ATOM 2871 C C . CYS B 1 100 ? 41.992 -29.233 3.099 1.00 54.02 120 CYS B C 1
ATOM 2872 O O . CYS B 1 100 ? 40.991 -29.919 3.305 1.00 53.38 120 CYS B O 1
ATOM 2875 N N . PRO B 1 101 ? 43.172 -29.822 2.753 1.00 50.86 121 PRO B N 1
ATOM 2876 C CA . PRO B 1 101 ? 43.232 -31.292 2.614 1.00 51.56 121 PRO B CA 1
ATOM 2877 C C . PRO B 1 101 ? 42.959 -32.041 3.921 1.00 54.02 121 PRO B C 1
ATOM 2878 O O . PRO B 1 101 ? 42.342 -33.105 3.885 1.00 53.66 121 PRO B O 1
ATOM 2882 N N . ALA B 1 102 ? 43.404 -31.484 5.066 1.00 49.89 122 ALA B N 1
ATOM 2883 C CA . ALA B 1 102 ? 43.204 -32.068 6.393 1.00 49.61 122 ALA B CA 1
ATOM 2884 C C . ALA B 1 102 ? 41.728 -32.009 6.799 1.00 51.84 122 ALA B C 1
ATOM 2885 O O . ALA B 1 102 ? 41.227 -32.963 7.395 1.00 52.08 122 ALA B O 1
ATOM 2887 N N . LEU B 1 103 ? 41.029 -30.905 6.450 1.00 46.55 123 LEU B N 1
ATOM 2888 C CA . LEU B 1 103 ? 39.605 -30.707 6.738 1.00 44.54 123 LEU B CA 1
ATOM 2889 C C . LEU B 1 103 ? 38.729 -31.573 5.827 1.00 49.07 123 LEU B C 1
ATOM 2890 O O . LEU B 1 103 ? 37.652 -31.997 6.250 1.00 48.41 123 LEU B O 1
ATOM 2895 N N . GLN B 1 104 ? 39.186 -31.836 4.584 1.00 46.45 124 GLN B N 1
ATOM 2896 C CA . GLN B 1 104 ? 38.476 -32.684 3.620 1.00 46.70 124 GLN B CA 1
ATOM 2897 C C . GLN B 1 104 ? 38.555 -34.149 4.050 1.00 51.76 124 GLN B C 1
ATOM 2898 O O . GLN B 1 104 ? 37.608 -34.904 3.821 1.00 51.41 124 GLN B O 1
ATOM 2904 N N . ASP B 1 105 ? 39.669 -34.536 4.711 1.00 49.62 125 ASP B N 1
ATOM 2905 C CA . ASP B 1 105 ? 39.888 -35.879 5.262 1.00 50.75 125 ASP B CA 1
ATOM 2906 C C . ASP B 1 105 ? 39.017 -36.086 6.502 1.00 53.12 125 ASP B C 1
ATOM 2907 O O . ASP B 1 105 ? 38.670 -37.221 6.825 1.00 53.42 125 ASP B O 1
ATOM 2912 N N . ALA B 1 106 ? 38.670 -34.984 7.197 1.00 48.00 126 ALA B N 1
ATOM 2913 C CA . ALA B 1 106 ? 37.800 -35.002 8.369 1.00 47.14 126 ALA B CA 1
ATOM 2914 C C . ALA B 1 106 ? 36.356 -35.266 7.940 1.00 51.07 126 ALA B C 1
ATOM 2915 O O . ALA B 1 106 ? 35.689 -36.100 8.547 1.00 51.55 126 ALA B O 1
ATOM 2917 N N . ARG B 1 107 ? 35.899 -34.589 6.862 1.00 47.03 127 ARG B N 1
ATOM 2918 C CA . ARG B 1 107 ? 34.552 -34.719 6.300 1.00 46.50 127 ARG B CA 1
ATOM 2919 C C . ARG B 1 107 ? 34.295 -36.132 5.757 1.00 52.30 127 ARG B C 1
ATOM 2920 O O . ARG B 1 107 ? 33.182 -36.634 5.917 1.00 52.55 127 ARG B O 1
ATOM 2928 N N . LYS B 1 108 ? 35.314 -36.781 5.144 1.00 50.26 128 LYS B N 1
ATOM 2929 C CA . LYS B 1 108 ? 35.171 -38.142 4.612 1.00 51.80 128 LYS B CA 1
ATOM 2930 C C . LYS B 1 108 ? 35.157 -39.180 5.757 1.00 57.45 128 LYS B C 1
ATOM 2931 O O . LYS B 1 108 ? 34.611 -40.273 5.581 1.00 58.50 128 LYS B O 1
ATOM 2937 N N . ALA B 1 109 ? 35.730 -38.821 6.927 1.00 53.60 129 ALA B N 1
ATOM 2938 C CA . ALA B 1 109 ? 35.772 -39.663 8.125 1.00 54.08 129 ALA B CA 1
ATOM 2939 C C . ALA B 1 109 ? 34.462 -39.566 8.937 1.00 57.00 129 ALA B C 1
ATOM 2940 O O . ALA B 1 109 ? 34.234 -40.387 9.829 1.00 57.65 129 ALA B O 1
ATOM 2942 N N . GLY B 1 110 ? 33.623 -38.580 8.609 1.00 51.89 130 GLY B N 1
ATOM 2943 C CA . GLY B 1 110 ? 32.333 -38.359 9.259 1.00 51.19 130 GLY B CA 1
ATOM 2944 C C . GLY B 1 110 ? 32.277 -37.179 10.210 1.00 53.97 130 GLY B C 1
ATOM 2945 O O . GLY B 1 110 ? 31.259 -36.977 10.879 1.00 54.15 130 GLY B O 1
ATOM 2946 N N . THR B 1 111 ? 33.367 -36.392 10.279 1.00 49.23 131 THR B N 1
ATOM 2947 C CA . THR B 1 111 ? 33.472 -35.217 11.146 1.00 47.74 131 THR B CA 1
ATOM 2948 C C . THR B 1 111 ? 32.777 -34.030 10.475 1.00 49.75 131 THR B C 1
ATOM 2949 O O . THR B 1 111 ? 33.010 -33.759 9.293 1.00 49.58 131 THR B O 1
ATOM 2953 N N . LYS B 1 112 ? 31.923 -33.331 11.234 1.00 44.48 132 LYS B N 1
ATOM 2954 C CA . LYS B 1 112 ? 31.225 -32.140 10.757 1.00 42.39 132 LYS B CA 1
ATOM 2955 C C . LYS B 1 112 ? 32.168 -30.956 10.938 1.00 44.67 132 LYS B C 1
ATOM 2956 O O . LYS B 1 112 ? 32.564 -30.651 12.066 1.00 44.65 132 LYS B O 1
ATOM 2962 N N . VAL B 1 113 ? 32.590 -30.343 9.822 1.00 39.85 133 VAL B N 1
ATOM 2963 C CA . VAL B 1 113 ? 33.543 -29.233 9.838 1.00 38.55 133 VAL B CA 1
ATOM 2964 C C . VAL B 1 113 ? 32.794 -27.900 9.742 1.00 41.19 133 VAL B C 1
ATOM 2965 O O . VAL B 1 113 ? 32.068 -27.650 8.778 1.00 40.22 133 VAL B O 1
ATOM 2969 N N . VAL B 1 114 ? 32.991 -27.054 10.760 1.00 37.73 134 VAL B N 1
ATOM 2970 C CA . VAL B 1 114 ? 32.418 -25.715 10.870 1.00 36.60 134 VAL B CA 1
ATOM 2971 C C . VAL B 1 114 ? 33.577 -24.725 10.994 1.00 41.16 134 VAL B C 1
ATOM 2972 O O . VAL B 1 114 ? 34.413 -24.870 11.886 1.00 41.75 134 VAL B O 1
ATOM 2976 N N . THR B 1 115 ? 33.648 -23.745 10.088 1.00 37.13 135 THR B N 1
ATOM 2977 C CA . THR B 1 115 ? 34.686 -22.717 10.154 1.00 36.70 135 THR B CA 1
ATOM 2978 C C . THR B 1 115 ? 34.082 -21.443 10.747 1.00 41.19 135 THR B C 1
ATOM 2979 O O . THR B 1 115 ? 32.903 -21.171 10.529 1.00 40.08 135 THR B O 1
ATOM 2983 N N . PHE B 1 116 ? 34.870 -20.694 11.534 1.00 39.08 136 PHE B N 1
ATOM 2984 C CA . PHE B 1 116 ? 34.424 -19.440 12.149 1.00 39.05 136 PHE B CA 1
ATOM 2985 C C . PHE B 1 116 ? 35.558 -18.405 12.121 1.00 44.64 136 PHE B C 1
ATOM 2986 O O . PHE B 1 116 ? 36.723 -18.791 12.016 1.00 44.59 136 PHE B O 1
ATOM 2994 N N . ASP B 1 117 ? 35.205 -17.096 12.143 1.00 42.36 137 ASP B N 1
ATOM 2995 C CA . ASP B 1 117 ? 36.115 -15.935 12.058 1.00 42.81 137 ASP B CA 1
ATOM 2996 C C . ASP B 1 117 ? 36.725 -15.875 10.642 1.00 46.28 137 ASP B C 1
ATOM 2997 O O . ASP B 1 117 ? 36.316 -15.030 9.840 1.00 45.33 137 ASP B O 1
ATOM 3002 N N . SER B 1 118 ? 37.669 -16.791 10.335 1.00 42.94 138 SER B N 1
ATOM 3003 C CA . SER B 1 118 ? 38.327 -16.908 9.038 1.00 42.58 138 SER B CA 1
ATOM 3004 C C . SER B 1 118 ? 37.988 -18.250 8.391 1.00 45.85 138 SER B C 1
ATOM 3005 O O . SER B 1 118 ? 38.145 -19.308 9.009 1.00 45.57 138 SER B O 1
ATOM 3008 N N . ASP B 1 119 ? 37.504 -18.186 7.147 1.00 41.63 139 ASP B N 1
ATOM 3009 C CA . ASP B 1 119 ? 37.072 -19.335 6.364 1.00 41.69 139 ASP B CA 1
ATOM 3010 C C . ASP B 1 119 ? 38.222 -20.042 5.649 1.00 47.28 139 ASP B C 1
ATOM 3011 O O . ASP B 1 119 ? 39.308 -19.482 5.470 1.00 47.41 139 ASP B O 1
ATOM 3016 N N . SER B 1 120 ? 37.954 -21.288 5.236 1.00 44.49 140 SER B N 1
ATOM 3017 C CA . SER B 1 120 ? 38.816 -22.113 4.404 1.00 45.54 140 SER B CA 1
ATOM 3018 C C . SER B 1 120 ? 38.248 -22.013 2.974 1.00 50.63 140 SER B C 1
ATOM 3019 O O . SER B 1 120 ? 37.450 -21.107 2.717 1.00 50.01 140 SER B O 1
ATOM 3022 N N . ALA B 1 121 ? 38.623 -22.915 2.049 1.00 48.47 141 ALA B N 1
ATOM 3023 C CA . ALA B 1 121 ? 38.021 -22.901 0.715 1.00 48.73 141 ALA B CA 1
ATOM 3024 C C . ALA B 1 121 ? 36.601 -23.496 0.816 1.00 52.34 141 ALA B C 1
ATOM 3025 O O . ALA B 1 121 ? 36.288 -24.156 1.810 1.00 51.68 141 ALA B O 1
ATOM 3027 N N . ALA B 1 122 ? 35.744 -23.244 -0.184 1.00 49.18 142 ALA B N 1
ATOM 3028 C CA . ALA B 1 122 ? 34.343 -23.680 -0.207 1.00 48.72 142 ALA B CA 1
ATOM 3029 C C . ALA B 1 122 ? 34.137 -25.209 -0.070 1.00 53.46 142 ALA B C 1
ATOM 3030 O O . ALA B 1 122 ? 33.076 -25.619 0.407 1.00 53.31 142 ALA B O 1
ATOM 3032 N N . ASP B 1 123 ? 35.129 -26.040 -0.463 1.00 50.57 143 ASP B N 1
ATOM 3033 C CA . ASP B 1 123 ? 34.999 -27.503 -0.432 1.00 51.17 143 ASP B CA 1
ATOM 3034 C C . ASP B 1 123 ? 35.642 -28.205 0.803 1.00 54.08 143 ASP B C 1
ATOM 3035 O O . ASP B 1 123 ? 35.666 -29.440 0.825 1.00 55.30 143 ASP B O 1
ATOM 3040 N N . CYS B 1 124 ? 36.102 -27.459 1.835 1.00 48.30 144 CYS B N 1
ATOM 3041 C CA . CYS B 1 124 ? 36.704 -28.099 3.019 1.00 47.86 144 CYS B CA 1
ATOM 3042 C C . CYS B 1 124 ? 35.775 -28.072 4.240 1.00 49.18 144 CYS B C 1
ATOM 3043 O O . CYS B 1 124 ? 36.074 -28.743 5.229 1.00 48.92 144 CYS B O 1
ATOM 3046 N N . ARG B 1 125 ? 34.680 -27.299 4.197 1.00 43.87 145 ARG B N 1
ATOM 3047 C CA . ARG B 1 125 ? 33.788 -27.191 5.350 1.00 42.29 145 ARG B CA 1
ATOM 3048 C C . ARG B 1 125 ? 32.317 -27.406 4.980 1.00 44.72 145 ARG B C 1
ATOM 3049 O O . ARG B 1 125 ? 31.925 -27.241 3.820 1.00 44.34 145 ARG B O 1
ATOM 3057 N N . ASP B 1 126 ? 31.516 -27.781 5.993 1.00 40.58 146 ASP B N 1
ATOM 3058 C CA . ASP B 1 126 ? 30.075 -28.010 5.881 1.00 40.20 146 ASP B CA 1
ATOM 3059 C C . ASP B 1 126 ? 29.304 -26.698 6.059 1.00 41.63 146 ASP B C 1
ATOM 3060 O O . ASP B 1 126 ? 28.218 -26.552 5.495 1.00 41.54 146 ASP B O 1
ATOM 3065 N N . LEU B 1 127 ? 29.874 -25.748 6.841 1.00 36.27 147 LEU B N 1
ATOM 3066 C CA . LEU B 1 127 ? 29.283 -24.443 7.160 1.00 35.21 147 LEU B CA 1
ATOM 3067 C C . LEU B 1 127 ? 30.342 -23.428 7.612 1.00 36.88 147 LEU B C 1
ATOM 3068 O O . LEU B 1 127 ? 31.323 -23.813 8.248 1.00 36.04 147 LEU B O 1
ATOM 3073 N N . PHE B 1 128 ? 30.132 -22.130 7.295 1.00 32.52 148 PHE B N 1
ATOM 3074 C CA . PHE B 1 128 ? 31.015 -21.036 7.725 1.00 31.26 148 PHE B CA 1
ATOM 3075 C C . PHE B 1 128 ? 30.218 -20.007 8.538 1.00 36.19 148 PHE B C 1
ATOM 3076 O O . PHE B 1 128 ? 29.156 -19.561 8.109 1.00 35.50 148 PHE B O 1
ATOM 3084 N N . ILE B 1 129 ? 30.741 -19.645 9.716 1.00 34.01 149 ILE B N 1
ATOM 3085 C CA . ILE B 1 129 ? 30.118 -18.677 10.612 1.00 34.23 149 ILE B CA 1
ATOM 3086 C C . ILE B 1 129 ? 30.913 -17.376 10.544 1.00 39.17 149 ILE B C 1
ATOM 3087 O O . ILE B 1 129 ? 32.021 -17.281 11.077 1.00 38.70 149 ILE B O 1
ATOM 3092 N N . ASN B 1 130 ? 30.355 -16.395 9.833 1.00 36.78 150 ASN B N 1
ATOM 3093 C CA . ASN B 1 130 ? 30.940 -15.073 9.697 1.00 36.81 150 ASN B CA 1
ATOM 3094 C C . ASN B 1 130 ? 30.348 -14.186 10.779 1.00 43.01 150 ASN B C 1
ATOM 3095 O O . ASN B 1 130 ? 29.130 -14.179 10.975 1.00 42.56 150 ASN B O 1
ATOM 3100 N N . GLN B 1 131 ? 31.210 -13.477 11.512 1.00 41.34 151 GLN B N 1
ATOM 3101 C CA . GLN B 1 131 ? 30.807 -12.590 12.599 1.00 42.19 151 GLN B CA 1
ATOM 3102 C C . GLN B 1 131 ? 29.892 -11.452 12.096 1.00 47.14 151 GLN B C 1
ATOM 3103 O O . GLN B 1 131 ? 28.839 -11.209 12.690 1.00 47.84 151 GLN B O 1
ATOM 3109 N N . VAL B 1 132 ? 30.296 -10.771 11.006 1.00 43.34 152 VAL B N 1
ATOM 3110 C CA . VAL B 1 132 ? 29.577 -9.632 10.421 1.00 43.13 152 VAL B CA 1
ATOM 3111 C C . VAL B 1 132 ? 29.673 -9.635 8.885 1.00 46.74 152 VAL B C 1
ATOM 3112 O O . VAL B 1 132 ? 30.664 -10.115 8.328 1.00 46.40 152 VAL B O 1
ATOM 3116 N N . GLU B 1 133 ? 28.653 -9.063 8.213 1.00 42.95 153 GLU B N 1
ATOM 3117 C CA . GLU B 1 133 ? 28.615 -8.896 6.756 1.00 42.37 153 GLU B CA 1
ATOM 3118 C C . GLU B 1 133 ? 29.499 -7.691 6.394 1.00 45.02 153 GLU B C 1
ATOM 3119 O O . GLU B 1 133 ? 29.432 -6.665 7.073 1.00 44.26 153 GLU B O 1
ATOM 3125 N N . SER B 1 134 ? 30.338 -7.831 5.346 1.00 41.70 154 SER B N 1
ATOM 3126 C CA . SER B 1 134 ? 31.285 -6.812 4.878 1.00 41.29 154 SER B CA 1
ATOM 3127 C C . SER B 1 134 ? 30.607 -5.450 4.616 1.00 45.02 154 SER B C 1
ATOM 3128 O O . SER B 1 134 ? 31.067 -4.446 5.159 1.00 44.52 154 SER B O 1
ATOM 3131 N N . LYS B 1 135 ? 29.497 -5.429 3.844 1.00 41.83 155 LYS B N 1
ATOM 3132 C CA . LYS B 1 135 ? 28.734 -4.217 3.512 1.00 42.19 155 LYS B CA 1
ATOM 3133 C C . LYS B 1 135 ? 28.141 -3.544 4.765 1.00 47.00 155 LYS B C 1
ATOM 3134 O O . LYS B 1 135 ? 28.058 -2.314 4.808 1.00 47.73 155 LYS B O 1
ATOM 3140 N N . GLN B 1 136 ? 27.733 -4.344 5.770 1.00 43.03 156 GLN B N 1
ATOM 3141 C CA . GLN B 1 136 ? 27.142 -3.860 7.019 1.00 42.70 156 GLN B CA 1
ATOM 3142 C C . GLN B 1 136 ? 28.186 -3.155 7.906 1.00 45.69 156 GLN B C 1
ATOM 3143 O O . GLN B 1 136 ? 27.817 -2.237 8.638 1.00 45.76 156 GLN B O 1
ATOM 3149 N N . VAL B 1 137 ? 29.475 -3.562 7.830 1.00 41.46 157 VAL B N 1
ATOM 3150 C CA . VAL B 1 137 ? 30.571 -2.939 8.593 1.00 41.19 157 VAL B CA 1
ATOM 3151 C C . VAL B 1 137 ? 30.772 -1.507 8.067 1.00 44.83 157 VAL B C 1
ATOM 3152 O O . VAL B 1 137 ? 30.943 -0.580 8.859 1.00 44.85 157 VAL B O 1
ATOM 3156 N N . ALA B 1 138 ? 30.688 -1.339 6.735 1.00 41.02 158 ALA B N 1
ATOM 3157 C CA . ALA B 1 138 ? 30.812 -0.068 6.027 1.00 40.93 158 ALA B CA 1
ATOM 3158 C C . ALA B 1 138 ? 29.657 0.880 6.355 1.00 45.19 158 ALA B C 1
ATOM 3159 O O . ALA B 1 138 ? 29.901 2.073 6.550 1.00 45.20 158 ALA B O 1
ATOM 3161 N N . ILE B 1 139 ? 28.407 0.347 6.425 1.00 41.50 159 ILE B N 1
ATOM 3162 C CA . ILE B 1 139 ? 27.188 1.104 6.742 1.00 41.60 159 ILE B CA 1
ATOM 3163 C C . ILE B 1 139 ? 27.262 1.600 8.197 1.00 44.04 159 ILE B C 1
ATOM 3164 O O . ILE B 1 139 ? 27.016 2.784 8.437 1.00 44.72 159 ILE B O 1
ATOM 3169 N N . THR B 1 140 ? 27.633 0.707 9.147 1.00 38.97 160 THR B N 1
ATOM 3170 C CA . THR B 1 140 ? 27.768 1.002 10.585 1.00 38.81 160 THR B CA 1
ATOM 3171 C C . THR B 1 140 ? 28.732 2.177 10.802 1.00 41.27 160 THR B C 1
ATOM 3172 O O . THR B 1 140 ? 28.406 3.095 11.563 1.00 41.85 160 THR B O 1
ATOM 3184 N N . LEU B 1 142 ? 29.757 4.489 8.390 1.00 38.02 162 LEU B N 1
ATOM 3185 C CA . LEU B 1 142 ? 29.170 5.662 7.726 1.00 38.41 162 LEU B CA 1
ATOM 3186 C C . LEU B 1 142 ? 28.090 6.320 8.587 1.00 43.37 162 LEU B C 1
ATOM 3187 O O . LEU B 1 142 ? 28.026 7.548 8.638 1.00 44.04 162 LEU B O 1
ATOM 3192 N N . ASP B 1 143 ? 27.256 5.503 9.273 1.00 39.69 163 ASP B N 1
ATOM 3193 C CA . ASP B 1 143 ? 26.195 5.974 10.171 1.00 40.14 163 ASP B CA 1
ATOM 3194 C C . ASP B 1 143 ? 26.786 6.730 11.359 1.00 42.44 163 ASP B C 1
ATOM 3195 O O . ASP B 1 143 ? 26.285 7.805 11.681 1.00 43.63 163 ASP B O 1
ATOM 3208 N N . VAL B 1 145 ? 29.837 8.142 11.517 1.00 37.77 165 VAL B N 1
ATOM 3209 C CA . VAL B 1 145 ? 30.513 9.323 10.956 1.00 38.16 165 VAL B CA 1
ATOM 3210 C C . VAL B 1 145 ? 29.490 10.440 10.776 1.00 44.23 165 VAL B C 1
ATOM 3211 O O . VAL B 1 145 ? 29.635 11.493 11.395 1.00 44.71 165 VAL B O 1
ATOM 3215 N N . SER B 1 146 ? 28.453 10.188 9.945 1.00 41.92 166 SER B N 1
ATOM 3216 C CA . SER B 1 146 ? 27.359 11.106 9.621 1.00 43.37 166 SER B CA 1
ATOM 3217 C C . SER B 1 146 ? 26.692 11.674 10.879 1.00 49.38 166 SER B C 1
ATOM 3218 O O . SER B 1 146 ? 26.441 12.876 10.935 1.00 50.14 166 SER B O 1
ATOM 3221 N N . ASP B 1 147 ? 26.461 10.823 11.898 1.00 46.98 167 ASP B N 1
ATOM 3222 C CA . ASP B 1 147 ? 25.850 11.204 13.175 1.00 48.94 167 ASP B CA 1
ATOM 3223 C C . ASP B 1 147 ? 26.753 12.168 13.967 1.00 52.91 167 ASP B C 1
ATOM 3224 O O . ASP B 1 147 ? 26.249 13.136 14.542 1.00 54.35 167 ASP B O 1
ATOM 3229 N N . GLN B 1 148 ? 28.077 11.907 13.983 1.00 47.36 168 GLN B N 1
ATOM 3230 C CA . GLN B 1 148 ? 29.052 12.715 14.718 1.00 47.10 168 GLN B CA 1
ATOM 3231 C C . GLN B 1 148 ? 29.394 14.032 14.006 1.00 49.93 168 GLN B C 1
ATOM 3232 O O . GLN B 1 148 ? 29.455 15.063 14.682 1.00 50.87 168 GLN B O 1
ATOM 3238 N N . ILE B 1 149 ? 29.621 14.009 12.666 1.00 44.49 169 ILE B N 1
ATOM 3239 C CA . ILE B 1 149 ? 29.956 15.220 11.896 1.00 44.02 169 ILE B CA 1
ATOM 3240 C C . ILE B 1 149 ? 28.718 16.113 11.717 1.00 49.19 169 ILE B C 1
ATOM 3241 O O . ILE B 1 149 ? 28.873 17.318 11.564 1.00 49.90 169 ILE B O 1
ATOM 3246 N N . GLY B 1 150 ? 27.524 15.523 11.760 1.00 45.68 170 GLY B N 1
ATOM 3247 C CA . GLY B 1 150 ? 26.263 16.242 11.635 1.00 46.46 170 GLY B CA 1
ATOM 3248 C C . GLY B 1 150 ? 25.683 16.276 10.240 1.00 49.62 170 GLY B C 1
ATOM 3249 O O . GLY B 1 150 ? 25.082 17.277 9.861 1.00 50.69 170 GLY B O 1
ATOM 3250 N N . GLY B 1 151 ? 25.848 15.186 9.494 1.00 44.33 171 GLY B N 1
ATOM 3251 C CA . GLY B 1 151 ? 25.331 15.042 8.137 1.00 43.94 171 GLY B CA 1
ATOM 3252 C C . GLY B 1 151 ? 26.323 15.336 7.028 1.00 47.10 171 GLY B C 1
ATOM 3253 O O . GLY B 1 151 ? 26.286 14.682 5.982 1.00 46.31 171 GLY B O 1
ATOM 3254 N N . SER B 1 152 ? 27.204 16.334 7.241 1.00 43.66 172 SER B N 1
ATOM 3255 C CA . SER B 1 152 ? 28.201 16.769 6.263 1.00 43.02 172 SER B CA 1
ATOM 3256 C C . SER B 1 152 ? 29.511 17.204 6.928 1.00 46.85 172 SER B C 1
ATOM 3257 O O . SER B 1 152 ? 29.518 17.597 8.096 1.00 47.15 172 SER B O 1
ATOM 3260 N N . GLY B 1 153 ? 30.603 17.128 6.165 1.00 42.78 173 GLY B N 1
ATOM 3261 C CA . GLY B 1 153 ? 31.941 17.492 6.618 1.00 42.27 173 GLY B CA 1
ATOM 3262 C C . GLY B 1 153 ? 33.053 16.746 5.909 1.00 44.93 173 GLY B C 1
ATOM 3263 O O . GLY B 1 153 ? 32.799 15.773 5.192 1.00 43.49 173 GLY B O 1
ATOM 3264 N N . LYS B 1 154 ? 34.304 17.205 6.118 1.00 41.70 174 LYS B N 1
ATOM 3265 C CA . LYS B 1 154 ? 35.510 16.625 5.524 1.00 40.61 174 LYS B CA 1
ATOM 3266 C C . LYS B 1 154 ? 36.001 15.471 6.398 1.00 44.15 174 LYS B C 1
ATOM 3267 O O . LYS B 1 154 ? 36.295 15.667 7.579 1.00 44.61 174 LYS B O 1
ATOM 3273 N N . VAL B 1 155 ? 36.051 14.258 5.821 1.00 39.50 175 VAL B N 1
ATOM 3274 C CA . VAL B 1 155 ? 36.425 13.021 6.515 1.00 38.52 175 VAL B CA 1
ATOM 3275 C C . VAL B 1 155 ? 37.674 12.386 5.857 1.00 43.38 175 VAL B C 1
ATOM 3276 O O . VAL B 1 155 ? 37.820 12.434 4.637 1.00 43.06 175 VAL B O 1
ATOM 3280 N N . ALA B 1 156 ? 38.565 11.804 6.679 1.00 40.68 176 ALA B N 1
ATOM 3281 C CA . ALA B 1 156 ? 39.780 11.119 6.231 1.00 41.00 176 ALA B CA 1
ATOM 3282 C C . ALA B 1 156 ? 39.784 9.662 6.699 1.00 44.59 176 ALA B C 1
ATOM 3283 O O . ALA B 1 156 ? 39.321 9.376 7.802 1.00 44.05 176 ALA B O 1
ATOM 3285 N N . ILE B 1 157 ? 40.296 8.743 5.863 1.00 41.33 177 ILE B N 1
ATOM 3286 C CA . ILE B 1 157 ? 40.348 7.317 6.199 1.00 40.62 177 ILE B CA 1
ATOM 3287 C C . ILE B 1 157 ? 41.797 6.910 6.510 1.00 46.81 177 ILE B C 1
ATOM 3288 O O . ILE B 1 157 ? 42.695 7.140 5.695 1.00 47.61 177 ILE B O 1
ATOM 3293 N N . LEU B 1 158 ? 42.010 6.321 7.705 1.00 43.93 178 LEU B N 1
ATOM 3294 C CA . LEU B 1 158 ? 43.296 5.791 8.159 1.00 44.91 178 LEU B CA 1
ATOM 3295 C C . LEU B 1 158 ? 43.151 4.268 8.239 1.00 49.63 178 LEU B C 1
ATOM 3296 O O . LEU B 1 158 ? 42.697 3.729 9.253 1.00 49.29 178 LEU B O 1
ATOM 3301 N N . SER B 1 159 ? 43.489 3.589 7.135 1.00 46.65 179 SER B N 1
ATOM 3302 C CA . SER B 1 159 ? 43.366 2.141 6.982 1.00 46.20 179 SER B CA 1
ATOM 3303 C C . SER B 1 159 ? 44.625 1.390 7.451 1.00 52.08 179 SER B C 1
ATOM 3304 O O . SER B 1 159 ? 45.564 2.011 7.960 1.00 53.43 179 SER B O 1
ATOM 3307 N N . ALA B 1 160 ? 44.629 0.047 7.292 1.00 48.21 180 ALA B N 1
ATOM 3308 C CA . ALA B 1 160 ? 45.746 -0.835 7.635 1.00 49.11 180 ALA B CA 1
ATOM 3309 C C . ALA B 1 160 ? 46.787 -0.787 6.504 1.00 54.21 180 ALA B C 1
ATOM 3310 O O . ALA B 1 160 ? 47.264 0.300 6.182 1.00 54.55 180 ALA B O 1
ATOM 3312 N N . THR B 1 161 ? 47.139 -1.932 5.895 1.00 51.45 181 THR B N 1
ATOM 3313 C CA . THR B 1 161 ? 48.085 -1.946 4.778 1.00 52.82 181 THR B CA 1
ATOM 3314 C C . THR B 1 161 ? 47.306 -1.576 3.499 1.00 57.32 181 THR B C 1
ATOM 3315 O O . THR B 1 161 ? 46.077 -1.669 3.487 1.00 55.99 181 THR B O 1
ATOM 3319 N N . ALA B 1 162 ? 48.011 -1.110 2.451 1.00 55.85 182 ALA B N 1
ATOM 3320 C CA . ALA B 1 162 ? 47.402 -0.696 1.182 1.00 55.81 182 ALA B CA 1
ATOM 3321 C C . ALA B 1 162 ? 46.703 -1.861 0.454 1.00 60.29 182 ALA B C 1
ATOM 3322 O O . ALA B 1 162 ? 45.715 -1.630 -0.248 1.00 58.89 182 ALA B O 1
ATOM 3324 N N . ASN B 1 163 ? 47.224 -3.102 0.624 1.00 58.49 183 ASN B N 1
ATOM 3325 C CA . ASN B 1 163 ? 46.718 -4.333 0.006 1.00 58.44 183 ASN B CA 1
ATOM 3326 C C . ASN B 1 163 ? 45.781 -5.142 0.932 1.00 61.18 183 ASN B C 1
ATOM 3327 O O . ASN B 1 163 ? 45.427 -6.269 0.572 1.00 60.94 183 ASN B O 1
ATOM 3332 N N . ALA B 1 164 ? 45.378 -4.586 2.103 1.00 56.82 184 ALA B N 1
ATOM 3333 C CA . ALA B 1 164 ? 44.491 -5.257 3.070 1.00 55.49 184 ALA B CA 1
ATOM 3334 C C . ALA B 1 164 ? 43.132 -5.583 2.443 1.00 58.36 184 ALA B C 1
ATOM 3335 O O . ALA B 1 164 ? 42.383 -4.675 2.083 1.00 57.66 184 ALA B O 1
ATOM 3337 N N . ALA B 1 165 ? 42.837 -6.887 2.298 1.00 54.48 185 ALA B N 1
ATOM 3338 C CA . ALA B 1 165 ? 41.627 -7.422 1.671 1.00 53.44 185 ALA B CA 1
ATOM 3339 C C . ALA B 1 165 ? 40.330 -6.933 2.334 1.00 55.70 185 ALA B C 1
ATOM 3340 O O . ALA B 1 165 ? 39.453 -6.438 1.625 1.00 55.37 185 ALA B O 1
ATOM 3342 N N . ASN B 1 166 ? 40.218 -7.057 3.676 1.00 50.96 186 ASN B N 1
ATOM 3343 C CA . ASN B 1 166 ? 39.035 -6.666 4.448 1.00 49.20 186 ASN B CA 1
ATOM 3344 C C . ASN B 1 166 ? 38.787 -5.161 4.413 1.00 51.50 186 ASN B C 1
ATOM 3345 O O . ASN B 1 166 ? 37.659 -4.745 4.154 1.00 50.74 186 ASN B O 1
ATOM 3350 N N . GLN B 1 167 ? 39.832 -4.355 4.681 1.00 47.54 187 GLN B N 1
ATOM 3351 C CA . GLN B 1 167 ? 39.759 -2.895 4.725 1.00 46.80 187 GLN B CA 1
ATOM 3352 C C . GLN B 1 167 ? 39.407 -2.292 3.369 1.00 50.83 187 GLN B C 1
ATOM 3353 O O . GLN B 1 167 ? 38.518 -1.446 3.316 1.00 50.24 187 GLN B O 1
ATOM 3359 N N . ASN B 1 168 ? 40.054 -2.750 2.275 1.00 48.35 188 ASN B N 1
ATOM 3360 C CA . ASN B 1 168 ? 39.783 -2.254 0.919 1.00 48.66 188 ASN B CA 1
ATOM 3361 C C . ASN B 1 168 ? 38.351 -2.575 0.476 1.00 52.13 188 ASN B C 1
ATOM 3362 O O . ASN B 1 168 ? 37.776 -1.810 -0.298 1.00 52.42 188 ASN B O 1
ATOM 3367 N N . ALA B 1 169 ? 37.776 -3.685 0.982 1.00 47.79 189 ALA B N 1
ATOM 3368 C CA . ALA B 1 169 ? 36.399 -4.090 0.707 1.00 47.09 189 ALA B CA 1
ATOM 3369 C C . ALA B 1 169 ? 35.419 -3.149 1.422 1.00 49.98 189 ALA B C 1
ATOM 3370 O O . ALA B 1 169 ? 34.456 -2.703 0.801 1.00 49.76 189 ALA B O 1
ATOM 3372 N N . TRP B 1 170 ? 35.695 -2.816 2.708 1.00 45.81 190 TRP B N 1
ATOM 3373 C CA . TRP B 1 170 ? 34.876 -1.913 3.526 1.00 45.25 190 TRP B CA 1
ATOM 3374 C C . TRP B 1 170 ? 34.902 -0.486 2.973 1.00 48.00 190 TRP B C 1
ATOM 3375 O O . TRP B 1 170 ? 33.852 0.156 2.909 1.00 47.43 190 TRP B O 1
ATOM 3386 N N . ILE B 1 171 ? 36.102 -0.003 2.573 1.00 43.90 191 ILE B N 1
ATOM 3387 C CA . ILE B 1 171 ? 36.325 1.334 2.007 1.00 43.78 191 ILE B CA 1
ATOM 3388 C C . ILE B 1 171 ? 35.551 1.464 0.677 1.00 47.68 191 ILE B C 1
ATOM 3389 O O . ILE B 1 171 ? 34.893 2.486 0.471 1.00 47.80 191 ILE B O 1
ATOM 3394 N N . LYS B 1 172 ? 35.602 0.426 -0.192 1.00 44.06 192 LYS B N 1
ATOM 3395 C CA . LYS B 1 172 ? 34.902 0.403 -1.482 1.00 44.76 192 LYS B CA 1
ATOM 3396 C C . LYS B 1 172 ? 33.377 0.507 -1.277 1.00 48.12 192 LYS B C 1
ATOM 3397 O O . LYS B 1 172 ? 32.739 1.293 -1.979 1.00 48.78 192 LYS B O 1
ATOM 3403 N N . PHE B 1 173 ? 32.808 -0.235 -0.294 1.00 42.98 193 PHE B N 1
ATOM 3404 C CA . PHE B 1 173 ? 31.374 -0.175 0.031 1.00 42.29 193 PHE B CA 1
ATOM 3405 C C . PHE B 1 173 ? 30.995 1.214 0.568 1.00 43.62 193 PHE B C 1
ATOM 3406 O O . PHE B 1 173 ? 29.908 1.702 0.267 1.00 44.05 193 PHE B O 1
ATOM 3422 N N . GLU B 1 175 ? 32.665 4.147 -0.179 1.00 41.14 195 GLU B N 1
ATOM 3423 C CA . GLU B 1 175 ? 32.796 5.049 -1.330 1.00 42.69 195 GLU B CA 1
ATOM 3424 C C . GLU B 1 175 ? 31.589 4.948 -2.274 1.00 48.39 195 GLU B C 1
ATOM 3425 O O . GLU B 1 175 ? 31.146 5.969 -2.804 1.00 48.66 195 GLU B O 1
ATOM 3431 N N . ASP B 1 176 ? 31.055 3.722 -2.469 1.00 45.89 196 ASP B N 1
ATOM 3432 C CA . ASP B 1 176 ? 29.886 3.460 -3.316 1.00 47.07 196 ASP B CA 1
ATOM 3433 C C . ASP B 1 176 ? 28.619 4.058 -2.702 1.00 50.91 196 ASP B C 1
ATOM 3434 O O . ASP B 1 176 ? 27.802 4.619 -3.432 1.00 52.14 196 ASP B O 1
ATOM 3439 N N . GLU B 1 177 ? 28.472 3.954 -1.362 1.00 46.08 197 GLU B N 1
ATOM 3440 C CA . GLU B 1 177 ? 27.327 4.478 -0.611 1.00 46.11 197 GLU B CA 1
ATOM 3441 C C . GLU B 1 177 ? 27.304 6.011 -0.597 1.00 50.01 197 GLU B C 1
ATOM 3442 O O . GLU B 1 177 ? 26.221 6.595 -0.631 1.00 50.45 197 GLU B O 1
ATOM 3448 N N . ILE B 1 178 ? 28.487 6.655 -0.549 1.00 45.96 198 ILE B N 1
ATOM 3449 C CA . ILE B 1 178 ? 28.631 8.118 -0.550 1.00 46.45 198 ILE B CA 1
ATOM 3450 C C . ILE B 1 178 ? 28.167 8.676 -1.913 1.00 53.17 198 ILE B C 1
ATOM 3451 O O . ILE B 1 178 ? 27.453 9.682 -1.953 1.00 54.27 198 ILE B O 1
ATOM 3456 N N . ALA B 1 179 ? 28.535 7.993 -3.011 1.00 50.66 199 ALA B N 1
ATOM 3457 C CA . ALA B 1 179 ? 28.176 8.385 -4.373 1.00 52.55 199 ALA B CA 1
ATOM 3458 C C . ALA B 1 179 ? 26.703 8.100 -4.706 1.00 58.62 199 ALA B C 1
ATOM 3459 O O . ALA B 1 179 ? 26.099 8.869 -5.455 1.00 60.14 199 ALA B O 1
ATOM 3461 N N . SER B 1 180 ? 26.128 7.003 -4.166 1.00 55.16 200 SER B N 1
ATOM 3462 C CA . SER B 1 180 ? 24.752 6.592 -4.456 1.00 56.63 200 SER B CA 1
ATOM 3463 C C . SER B 1 180 ? 23.719 7.110 -3.430 1.00 60.58 200 SER B C 1
ATOM 3464 O O . SER B 1 180 ? 22.871 7.923 -3.808 1.00 62.22 200 SER B O 1
ATOM 3467 N N . ASN B 1 181 ? 23.773 6.632 -2.160 1.00 54.83 201 ASN B N 1
ATOM 3468 C CA . ASN B 1 181 ? 22.829 6.989 -1.092 1.00 54.40 201 ASN B CA 1
ATOM 3469 C C . ASN B 1 181 ? 22.900 8.478 -0.730 1.00 57.99 201 ASN B C 1
ATOM 3470 O O . ASN B 1 181 ? 23.986 9.006 -0.482 1.00 56.67 201 ASN B O 1
ATOM 3475 N N . ASP B 1 182 ? 21.724 9.141 -0.696 1.00 55.67 202 ASP B N 1
ATOM 3476 C CA . ASP B 1 182 ? 21.563 10.564 -0.374 1.00 56.06 202 ASP B CA 1
ATOM 3477 C C . ASP B 1 182 ? 21.864 10.863 1.106 1.00 56.97 202 ASP B C 1
ATOM 3478 O O . ASP B 1 182 ? 22.125 12.018 1.449 1.00 56.98 202 ASP B O 1
ATOM 3483 N N . LYS B 1 183 ? 21.811 9.833 1.973 1.00 50.97 203 LYS B N 1
ATOM 3484 C CA . LYS B 1 183 ? 22.079 9.936 3.409 1.00 49.22 203 LYS B CA 1
ATOM 3485 C C . LYS B 1 183 ? 23.565 10.231 3.676 1.00 51.01 203 LYS B C 1
ATOM 3486 O O . LYS B 1 183 ? 23.880 10.943 4.634 1.00 50.60 203 LYS B O 1
ATOM 3492 N N . TYR B 1 184 ? 24.469 9.679 2.834 1.00 45.89 204 TYR B N 1
ATOM 3493 C CA . TYR B 1 184 ? 25.915 9.838 2.989 1.00 44.34 204 TYR B CA 1
ATOM 3494 C C . TYR B 1 184 ? 26.538 10.744 1.908 1.00 49.97 204 TYR B C 1
ATOM 3495 O O . TYR B 1 184 ? 27.765 10.780 1.787 1.00 49.60 204 TYR B O 1
ATOM 3504 N N . LYS B 1 185 ? 25.712 11.504 1.158 1.00 48.23 205 LYS B N 1
ATOM 3505 C CA . LYS B 1 185 ? 26.196 12.415 0.113 1.00 49.13 205 LYS B CA 1
ATOM 3506 C C . LYS B 1 185 ? 26.961 13.617 0.706 1.00 53.14 205 LYS B C 1
ATOM 3507 O O . LYS B 1 185 ? 27.828 14.182 0.031 1.00 53.01 205 LYS B O 1
ATOM 3513 N N . GLY B 1 186 ? 26.640 13.971 1.953 1.00 48.99 206 GLY B N 1
ATOM 3514 C CA . GLY B 1 186 ? 27.279 15.059 2.687 1.00 48.38 206 GLY B CA 1
ATOM 3515 C C . GLY B 1 186 ? 28.692 14.741 3.142 1.00 50.13 206 GLY B C 1
ATOM 3516 O O . GLY B 1 186 ? 29.499 15.657 3.328 1.00 49.42 206 GLY B O 1
ATOM 3517 N N . ILE B 1 187 ? 29.003 13.438 3.328 1.00 45.35 207 ILE B N 1
ATOM 3518 C CA . ILE B 1 187 ? 30.322 12.961 3.754 1.00 44.13 207 ILE B CA 1
ATOM 3519 C C . ILE B 1 187 ? 31.301 13.108 2.582 1.00 47.78 207 ILE B C 1
ATOM 3520 O O . ILE B 1 187 ? 31.099 12.501 1.529 1.00 48.03 207 ILE B O 1
ATOM 3525 N N . GLU B 1 188 ? 32.350 13.920 2.770 1.00 43.27 208 GLU B N 1
ATOM 3526 C CA . GLU B 1 188 ? 33.362 14.147 1.746 1.00 42.90 208 GLU B CA 1
ATOM 3527 C C . GLU B 1 188 ? 34.694 13.535 2.179 1.00 45.15 208 GLU B C 1
ATOM 3528 O O . GLU B 1 188 ? 35.325 14.036 3.113 1.00 44.60 208 GLU B O 1
ATOM 3534 N N . ILE B 1 189 ? 35.116 12.445 1.504 1.00 40.65 209 ILE B N 1
ATOM 3535 C CA . ILE B 1 189 ? 36.407 11.804 1.776 1.00 39.61 209 ILE B CA 1
ATOM 3536 C C . ILE B 1 189 ? 37.477 12.698 1.145 1.00 43.97 209 ILE B C 1
ATOM 3537 O O . ILE B 1 189 ? 37.400 13.001 -0.049 1.00 44.43 209 ILE B O 1
ATOM 3542 N N . VAL B 1 190 ? 38.415 13.185 1.968 1.00 40.24 210 VAL B N 1
ATOM 3543 C CA . VAL B 1 190 ? 39.462 14.113 1.525 1.00 41.00 210 VAL B CA 1
ATOM 3544 C C . VAL B 1 190 ? 40.861 13.456 1.560 1.00 44.97 210 VAL B C 1
ATOM 3545 O O . VAL B 1 190 ? 41.799 14.013 0.987 1.00 45.79 210 VAL B O 1
ATOM 3549 N N . ALA B 1 191 ? 40.999 12.293 2.233 1.00 40.47 211 ALA B N 1
ATOM 3550 C CA . ALA B 1 191 ? 42.270 11.575 2.345 1.00 40.83 211 ALA B CA 1
ATOM 3551 C C . ALA B 1 191 ? 42.079 10.088 2.627 1.00 44.21 211 ALA B C 1
ATOM 3552 O O . ALA B 1 191 ? 41.110 9.696 3.277 1.00 42.41 211 ALA B O 1
ATOM 3554 N N . LYS B 1 192 ? 43.032 9.270 2.144 1.00 42.07 212 LYS B N 1
ATOM 3555 C CA . LYS B 1 192 ? 43.103 7.819 2.331 1.00 41.20 212 LYS B CA 1
ATOM 3556 C C . LYS B 1 192 ? 44.555 7.438 2.635 1.00 46.39 212 LYS B C 1
ATOM 3557 O O . LYS B 1 192 ? 45.363 7.266 1.715 1.00 46.94 212 LYS B O 1
ATOM 3563 N N . VAL B 1 193 ? 44.896 7.371 3.934 1.00 43.11 213 VAL B N 1
ATOM 3564 C CA . VAL B 1 193 ? 46.251 7.049 4.403 1.00 44.02 213 VAL B CA 1
ATOM 3565 C C . VAL B 1 193 ? 46.304 5.614 4.941 1.00 47.40 213 VAL B C 1
ATOM 3566 O O . VAL B 1 193 ? 45.270 5.053 5.306 1.00 45.69 213 VAL B O 1
ATOM 3570 N N . TYR B 1 194 ? 47.511 5.025 4.984 1.00 45.78 214 TYR B N 1
ATOM 3571 C CA . TYR B 1 194 ? 47.708 3.644 5.420 1.00 45.71 214 TYR B CA 1
ATOM 3572 C C . TYR B 1 194 ? 48.729 3.542 6.557 1.00 52.27 214 TYR B C 1
ATOM 3573 O O . TYR B 1 194 ? 49.889 3.932 6.398 1.00 53.51 214 TYR B O 1
ATOM 3582 N N . GLY B 1 195 ? 48.262 3.028 7.693 1.00 49.41 215 GLY B N 1
ATOM 3583 C CA . GLY B 1 195 ? 49.058 2.834 8.901 1.00 51.26 215 GLY B CA 1
ATOM 3584 C C . GLY B 1 195 ? 49.777 1.499 8.976 1.00 57.37 215 GLY B C 1
ATOM 3585 O O . GLY B 1 195 ? 50.552 1.275 9.908 1.00 58.66 215 GLY B O 1
ATOM 3586 N N . ASP B 1 196 ? 49.503 0.596 8.002 1.00 53.93 216 ASP B N 1
ATOM 3587 C CA . ASP B 1 196 ? 50.088 -0.744 7.817 1.00 54.87 216 ASP B CA 1
ATOM 3588 C C . ASP B 1 196 ? 49.961 -1.649 9.069 1.00 59.89 216 ASP B C 1
ATOM 3589 O O . ASP B 1 196 ? 50.820 -2.510 9.286 1.00 61.36 216 ASP B O 1
ATOM 3594 N N . ASP B 1 197 ? 48.873 -1.473 9.865 1.00 55.43 217 ASP B N 1
ATOM 3595 C CA . ASP B 1 197 ? 48.571 -2.203 11.114 1.00 55.43 217 ASP B CA 1
ATOM 3596 C C . ASP B 1 197 ? 49.738 -2.099 12.128 1.00 60.43 217 ASP B C 1
ATOM 3597 O O . ASP B 1 197 ? 49.966 -3.014 12.926 1.00 60.60 217 ASP B O 1
ATOM 3602 N N . ASP B 1 198 ? 50.454 -0.961 12.094 1.00 57.54 218 ASP B N 1
ATOM 3603 C CA . ASP B 1 198 ? 51.586 -0.647 12.960 1.00 59.56 218 ASP B CA 1
ATOM 3604 C C . ASP B 1 198 ? 51.278 0.638 13.723 1.00 62.39 218 ASP B C 1
ATOM 3605 O O . ASP B 1 198 ? 50.904 1.637 13.108 1.00 60.83 218 ASP B O 1
ATOM 3610 N N . ASP B 1 199 ? 51.422 0.601 15.059 1.00 59.62 219 ASP B N 1
ATOM 3611 C CA . ASP B 1 199 ? 51.133 1.718 15.960 1.00 59.79 219 ASP B CA 1
ATOM 3612 C C . ASP B 1 199 ? 51.983 2.964 15.663 1.00 63.71 219 ASP B C 1
ATOM 3613 O O . ASP B 1 199 ? 51.439 4.070 15.660 1.00 62.29 219 ASP B O 1
ATOM 3618 N N . THR B 1 200 ? 53.299 2.789 15.423 1.00 61.47 220 THR B N 1
ATOM 3619 C CA . THR B 1 200 ? 54.222 3.899 15.155 1.00 62.49 220 THR B CA 1
ATOM 3620 C C . THR B 1 200 ? 53.894 4.562 13.803 1.00 63.19 220 THR B C 1
ATOM 3621 O O . THR B 1 200 ? 53.879 5.792 13.726 1.00 63.11 220 THR B O 1
ATOM 3625 N N . LYS B 1 201 ? 53.611 3.752 12.760 1.00 56.91 221 LYS B N 1
ATOM 3626 C CA . LYS B 1 201 ? 53.269 4.232 11.417 1.00 54.69 221 LYS B CA 1
ATOM 3627 C C . LYS B 1 201 ? 51.886 4.918 11.417 1.00 55.10 221 LYS B C 1
ATOM 3628 O O . LYS B 1 201 ? 51.762 5.998 10.840 1.00 54.18 221 LYS B O 1
ATOM 3634 N N . SER B 1 202 ? 50.871 4.312 12.084 1.00 49.85 222 SER B N 1
ATOM 3635 C CA . SER B 1 202 ? 49.505 4.855 12.188 1.00 47.58 222 SER B CA 1
ATOM 3636 C C . SER B 1 202 ? 49.480 6.200 12.926 1.00 52.61 222 SER B C 1
ATOM 3637 O O . SER B 1 202 ? 48.669 7.064 12.584 1.00 51.03 222 SER B O 1
ATOM 3640 N N . PHE B 1 203 ? 50.371 6.372 13.929 1.00 51.42 223 PHE B N 1
ATOM 3641 C CA . PHE B 1 203 ? 50.506 7.606 14.700 1.00 52.70 223 PHE B CA 1
ATOM 3642 C C . PHE B 1 203 ? 51.086 8.713 13.814 1.00 58.34 223 PHE B C 1
ATOM 3643 O O . PHE B 1 203 ? 50.627 9.857 13.883 1.00 57.79 223 PHE B O 1
ATOM 3651 N N . GLN B 1 204 ? 52.105 8.366 12.998 1.00 56.75 224 GLN B N 1
ATOM 3652 C CA . GLN B 1 204 ? 52.781 9.272 12.066 1.00 57.85 224 GLN B CA 1
ATOM 3653 C C . GLN B 1 204 ? 51.835 9.697 10.944 1.00 60.94 224 GLN B C 1
ATOM 3654 O O . GLN B 1 204 ? 51.866 10.859 10.529 1.00 61.23 224 GLN B O 1
ATOM 3660 N N . GLU B 1 205 ? 50.982 8.759 10.471 1.00 55.82 225 GLU B N 1
ATOM 3661 C CA . GLU B 1 205 ? 49.992 9.008 9.420 1.00 53.68 225 GLU B CA 1
ATOM 3662 C C . GLU B 1 205 ? 48.892 9.940 9.924 1.00 57.04 225 GLU B C 1
ATOM 3663 O O . GLU B 1 205 ? 48.445 10.799 9.167 1.00 56.46 225 GLU B O 1
ATOM 3669 N N . ALA B 1 206 ? 48.481 9.790 11.202 1.00 53.80 226 ALA B N 1
ATOM 3670 C CA . ALA B 1 206 ? 47.469 10.630 11.852 1.00 53.40 226 ALA B CA 1
ATOM 3671 C C . ALA B 1 206 ? 48.003 12.045 12.085 1.00 59.57 226 ALA B C 1
ATOM 3672 O O . ALA B 1 206 ? 47.245 13.010 11.972 1.00 59.00 226 ALA B O 1
ATOM 3674 N N . GLN B 1 207 ? 49.310 12.161 12.401 1.00 58.51 227 GLN B N 1
ATOM 3675 C CA . GLN B 1 207 ? 50.012 13.425 12.635 1.00 60.36 227 GLN B CA 1
ATOM 3676 C C . GLN B 1 207 ? 50.083 14.238 11.331 1.00 64.37 227 GLN B C 1
ATOM 3677 O O . GLN B 1 207 ? 49.775 15.431 11.340 1.00 64.61 227 GLN B O 1
ATOM 3683 N N . GLY B 1 208 ? 50.459 13.571 10.235 1.00 60.32 228 GLY B N 1
ATOM 3684 C CA . GLY B 1 208 ? 50.557 14.162 8.903 1.00 59.95 228 GLY B CA 1
ATOM 3685 C C . GLY B 1 208 ? 49.209 14.481 8.283 1.00 61.49 228 GLY B C 1
ATOM 3686 O O . GLY B 1 208 ? 49.105 15.386 7.450 1.00 61.35 228 GLY B O 1
ATOM 3687 N N . LEU B 1 209 ? 48.168 13.733 8.694 1.00 55.90 229 LEU B N 1
ATOM 3688 C CA . LEU B 1 209 ? 46.780 13.878 8.247 1.00 53.81 229 LEU B CA 1
ATOM 3689 C C . LEU B 1 209 ? 46.216 15.248 8.651 1.00 56.99 229 LEU B C 1
ATOM 3690 O O . LEU B 1 209 ? 45.572 15.906 7.832 1.00 56.03 229 LEU B O 1
ATOM 3695 N N . LEU B 1 210 ? 46.491 15.685 9.896 1.00 53.88 230 LEU B N 1
ATOM 3696 C CA . LEU B 1 210 ? 46.051 16.979 10.422 1.00 54.11 230 LEU B CA 1
ATOM 3697 C C . LEU B 1 210 ? 46.949 18.117 9.912 1.00 59.89 230 LEU B C 1
ATOM 3698 O O . LEU B 1 210 ? 46.544 19.280 9.956 1.00 60.12 230 LEU B O 1
ATOM 3703 N N . GLN B 1 211 ? 48.157 17.782 9.422 1.00 57.46 231 GLN B N 1
ATOM 3704 C CA . GLN B 1 211 ? 49.099 18.745 8.848 1.00 59.00 231 GLN B CA 1
ATOM 3705 C C . GLN B 1 211 ? 48.668 19.109 7.422 1.00 61.91 231 GLN B C 1
ATOM 3706 O O . GLN B 1 211 ? 48.687 20.288 7.061 1.00 62.94 231 GLN B O 1
ATOM 3712 N N . ALA B 1 212 ? 48.263 18.097 6.627 1.00 56.27 232 ALA B N 1
ATOM 3713 C CA . ALA B 1 212 ? 47.810 18.250 5.243 1.00 55.25 232 ALA B CA 1
ATOM 3714 C C . ALA B 1 212 ? 46.339 18.688 5.165 1.00 57.40 232 ALA B C 1
ATOM 3715 O O . ALA B 1 212 ? 45.958 19.370 4.212 1.00 57.00 232 ALA B O 1
ATOM 3717 N N . HIS B 1 213 ? 45.515 18.281 6.151 1.00 52.73 233 HIS B N 1
ATOM 3718 C CA . HIS B 1 213 ? 44.090 18.616 6.214 1.00 51.23 233 HIS B CA 1
ATOM 3719 C C . HIS B 1 213 ? 43.733 19.142 7.625 1.00 56.17 233 HIS B C 1
ATOM 3720 O O . HIS B 1 213 ? 43.200 18.382 8.439 1.00 54.73 233 HIS B O 1
ATOM 3727 N N . PRO B 1 214 ? 44.028 20.425 7.949 1.00 54.97 234 PRO B N 1
ATOM 3728 C CA . PRO B 1 214 ? 43.703 20.926 9.301 1.00 55.74 234 PRO B CA 1
ATOM 3729 C C . PRO B 1 214 ? 42.215 21.244 9.496 1.00 59.54 234 PRO B C 1
ATOM 3730 O O . PRO B 1 214 ? 41.762 21.336 10.638 1.00 59.41 234 PRO B O 1
ATOM 3734 N N . ASP B 1 215 ? 41.457 21.385 8.387 1.00 55.97 235 ASP B N 1
ATOM 3735 C CA . ASP B 1 215 ? 40.017 21.678 8.370 1.00 55.35 235 ASP B CA 1
ATOM 3736 C C . ASP B 1 215 ? 39.174 20.380 8.439 1.00 56.96 235 ASP B C 1
ATOM 3737 O O . ASP B 1 215 ? 37.982 20.387 8.110 1.00 56.65 235 ASP B O 1
ATOM 3742 N N . LEU B 1 216 ? 39.798 19.286 8.915 1.00 51.65 236 LEU B N 1
ATOM 3743 C CA . LEU B 1 216 ? 39.220 17.952 9.066 1.00 49.32 236 LEU B CA 1
ATOM 3744 C C . LEU B 1 216 ? 38.138 17.913 10.141 1.00 52.92 236 LEU B C 1
ATOM 3745 O O . LEU B 1 216 ? 38.320 18.473 11.224 1.00 53.86 236 LEU B O 1
ATOM 3750 N N . ASN B 1 217 ? 37.014 17.243 9.835 1.00 48.05 237 ASN B N 1
ATOM 3751 C CA . ASN B 1 217 ? 35.880 17.091 10.747 1.00 47.77 237 ASN B CA 1
ATOM 3752 C C . ASN B 1 217 ? 35.960 15.771 11.518 1.00 50.32 237 ASN B C 1
ATOM 3753 O O . ASN B 1 217 ? 35.615 15.748 12.700 1.00 50.55 237 ASN B O 1
ATOM 3758 N N . ALA B 1 218 ? 36.392 14.675 10.849 1.00 45.35 238 ALA B N 1
ATOM 3759 C CA . ALA B 1 218 ? 36.495 13.341 11.453 1.00 44.21 238 ALA B CA 1
ATOM 3760 C C . ALA B 1 218 ? 37.502 12.425 10.748 1.00 47.18 238 ALA B C 1
ATOM 3761 O O . ALA B 1 218 ? 37.908 12.686 9.612 1.00 46.29 238 ALA B O 1
ATOM 3763 N N . ILE B 1 219 ? 37.888 11.332 11.443 1.00 43.62 239 ILE B N 1
ATOM 3764 C CA . ILE B 1 219 ? 38.783 10.287 10.945 1.00 42.74 239 ILE B CA 1
ATOM 3765 C C . ILE B 1 219 ? 38.099 8.926 11.148 1.00 45.69 239 ILE B C 1
ATOM 3766 O O . ILE B 1 219 ? 37.624 8.635 12.250 1.00 45.42 239 ILE B O 1
ATOM 3771 N N . VAL B 1 220 ? 38.042 8.110 10.076 1.00 41.56 240 VAL B N 1
ATOM 3772 C CA . VAL B 1 220 ? 37.514 6.742 10.100 1.00 40.50 240 VAL B CA 1
ATOM 3773 C C . VAL B 1 220 ? 38.708 5.811 10.081 1.00 44.31 240 VAL B C 1
ATOM 3774 O O . VAL B 1 220 ? 39.522 5.882 9.156 1.00 43.52 240 VAL B O 1
ATOM 3778 N N . SER B 1 221 ? 38.826 4.953 11.096 1.00 41.71 241 SER B N 1
ATOM 3779 C CA . SER B 1 221 ? 39.925 4.003 11.152 1.00 41.87 241 SER B CA 1
ATOM 3780 C C . SER B 1 221 ? 39.379 2.566 11.199 1.00 45.25 241 SER B C 1
ATOM 3781 O O . SER B 1 221 ? 39.032 2.078 12.279 1.00 44.90 241 SER B O 1
ATOM 3784 N N . PRO B 1 222 ? 39.282 1.871 10.032 1.00 41.47 242 PRO B N 1
ATOM 3785 C CA . PRO B 1 222 ? 38.761 0.490 10.043 1.00 40.74 242 PRO B CA 1
ATOM 3786 C C . PRO B 1 222 ? 39.826 -0.545 10.461 1.00 45.15 242 PRO B C 1
ATOM 3787 O O . PRO B 1 222 ? 39.953 -1.600 9.836 1.00 44.68 242 PRO B O 1
ATOM 3791 N N . THR B 1 223 ? 40.578 -0.243 11.537 1.00 42.46 243 THR B N 1
ATOM 3792 C CA . THR B 1 223 ? 41.637 -1.084 12.109 1.00 43.08 243 THR B CA 1
ATOM 3793 C C . THR B 1 223 ? 41.799 -0.749 13.600 1.00 48.41 243 THR B C 1
ATOM 3794 O O . THR B 1 223 ? 41.812 0.429 13.964 1.00 48.48 243 THR B O 1
ATOM 3798 N N . THR B 1 224 ? 41.912 -1.791 14.454 1.00 45.99 244 THR B N 1
ATOM 3799 C CA . THR B 1 224 ? 42.062 -1.670 15.917 1.00 47.21 244 THR B CA 1
ATOM 3800 C C . THR B 1 224 ? 43.407 -1.033 16.297 1.00 52.48 244 THR B C 1
ATOM 3801 O O . THR B 1 224 ? 43.489 -0.353 17.322 1.00 53.04 244 THR B O 1
ATOM 3805 N N . VAL B 1 225 ? 44.451 -1.256 15.475 1.00 49.42 245 VAL B N 1
ATOM 3806 C CA . VAL B 1 225 ? 45.798 -0.708 15.679 1.00 51.23 245 VAL B CA 1
ATOM 3807 C C . VAL B 1 225 ? 45.800 0.783 15.292 1.00 55.25 245 VAL B C 1
ATOM 3808 O O . VAL B 1 225 ? 46.354 1.607 16.024 1.00 57.17 245 VAL B O 1
ATOM 3812 N N . GLY B 1 226 ? 45.178 1.097 14.155 1.00 49.37 246 GLY B N 1
ATOM 3813 C CA . GLY B 1 226 ? 45.077 2.445 13.612 1.00 48.55 246 GLY B CA 1
ATOM 3814 C C . GLY B 1 226 ? 44.274 3.404 14.464 1.00 51.79 246 GLY B C 1
ATOM 3815 O O . GLY B 1 226 ? 44.717 4.534 14.680 1.00 52.57 246 GLY B O 1
ATOM 3816 N N . ILE B 1 227 ? 43.092 2.959 14.960 1.00 46.36 247 ILE B N 1
ATOM 3817 C CA . ILE B 1 227 ? 42.191 3.762 15.799 1.00 46.02 247 ILE B CA 1
ATOM 3818 C C . ILE B 1 227 ? 42.848 4.083 17.163 1.00 52.40 247 ILE B C 1
ATOM 3819 O O . ILE B 1 227 ? 42.617 5.169 17.695 1.00 53.36 247 ILE B O 1
ATOM 3824 N N . ALA B 1 228 ? 43.677 3.158 17.700 1.00 49.59 248 ALA B N 1
ATOM 3825 C CA . ALA B 1 228 ? 44.373 3.306 18.979 1.00 51.64 248 ALA B CA 1
ATOM 3826 C C . ALA B 1 228 ? 45.458 4.364 18.896 1.00 57.49 248 ALA B C 1
ATOM 3827 O O . ALA B 1 228 ? 45.573 5.186 19.808 1.00 59.35 248 ALA B O 1
ATOM 3829 N N . ALA B 1 229 ? 46.233 4.357 17.793 1.00 53.36 249 ALA B N 1
ATOM 3830 C CA . ALA B 1 229 ? 47.316 5.306 17.547 1.00 54.42 249 ALA B CA 1
ATOM 3831 C C . ALA B 1 229 ? 46.777 6.708 17.258 1.00 57.20 249 ALA B C 1
ATOM 3832 O O . ALA B 1 229 ? 47.361 7.683 17.728 1.00 58.60 249 ALA B O 1
ATOM 3834 N N . THR B 1 230 ? 45.660 6.804 16.504 1.00 51.56 250 THR B N 1
ATOM 3835 C CA . THR B 1 230 ? 45.017 8.073 16.143 1.00 50.92 250 THR B CA 1
ATOM 3836 C C . THR B 1 230 ? 44.406 8.720 17.395 1.00 56.43 250 THR B C 1
ATOM 3837 O O . THR B 1 230 ? 44.499 9.939 17.548 1.00 57.02 250 THR B O 1
ATOM 3841 N N . ALA B 1 231 ? 43.818 7.900 18.297 1.00 53.13 251 ALA B N 1
ATOM 3842 C CA . ALA B 1 231 ? 43.230 8.361 19.560 1.00 54.07 251 ALA B CA 1
ATOM 3843 C C . ALA B 1 231 ? 44.309 8.912 20.484 1.00 59.69 251 ALA B C 1
ATOM 3844 O O . ALA B 1 231 ? 44.080 9.923 21.145 1.00 61.07 251 ALA B O 1
ATOM 3846 N N . ARG B 1 232 ? 45.498 8.270 20.494 1.00 56.10 252 ARG B N 1
ATOM 3847 C CA . ARG B 1 232 ? 46.648 8.688 21.293 1.00 58.34 252 ARG B CA 1
ATOM 3848 C C . ARG B 1 232 ? 47.187 10.032 20.789 1.00 61.99 252 ARG B C 1
ATOM 3849 O O . ARG B 1 232 ? 47.626 10.845 21.602 1.00 64.14 252 ARG B O 1
ATOM 3857 N N . TYR B 1 233 ? 47.127 10.272 19.460 1.00 55.83 253 TYR B N 1
ATOM 3858 C CA . TYR B 1 233 ? 47.571 11.527 18.857 1.00 55.84 253 TYR B CA 1
ATOM 3859 C C . TYR B 1 233 ? 46.589 12.661 19.162 1.00 58.84 253 TYR B C 1
ATOM 3860 O O . TYR B 1 233 ? 47.025 13.731 19.590 1.00 60.60 253 TYR B O 1
ATOM 3869 N N . LEU B 1 234 ? 45.282 12.438 18.916 1.00 52.64 254 LEU B N 1
ATOM 3870 C CA . LEU B 1 234 ? 44.224 13.432 19.111 1.00 52.06 254 LEU B CA 1
ATOM 3871 C C . LEU B 1 234 ? 44.100 13.887 20.569 1.00 58.47 254 LEU B C 1
ATOM 3872 O O . LEU B 1 234 ? 43.934 15.085 20.798 1.00 59.33 254 LEU B O 1
ATOM 3877 N N . SER B 1 235 ? 44.221 12.956 21.541 1.00 55.96 255 SER B N 1
ATOM 3878 C CA . SER B 1 235 ? 44.131 13.253 22.977 1.00 58.51 255 SER B CA 1
ATOM 3879 C C . SER B 1 235 ? 45.290 14.132 23.478 1.00 64.77 255 SER B C 1
ATOM 3880 O O . SER B 1 235 ? 45.103 14.898 24.426 1.00 66.79 255 SER B O 1
ATOM 3883 N N . THR B 1 236 ? 46.474 14.020 22.845 1.00 60.90 256 THR B N 1
ATOM 3884 C CA . THR B 1 236 ? 47.679 14.777 23.208 1.00 63.19 256 THR B CA 1
ATOM 3885 C C . THR B 1 236 ? 47.827 16.069 22.376 1.00 66.91 256 THR B C 1
ATOM 3886 O O . THR B 1 236 ? 48.712 16.878 22.663 1.00 69.05 256 THR B O 1
ATOM 3890 N N . SER B 1 237 ? 46.963 16.268 21.361 1.00 60.96 257 SER B N 1
ATOM 3891 C CA . SER B 1 237 ? 46.995 17.453 20.496 1.00 60.33 257 SER B CA 1
ATOM 3892 C C . SER B 1 237 ? 45.850 18.433 20.818 1.00 64.68 257 SER B C 1
ATOM 3893 O O . SER B 1 237 ? 45.002 18.146 21.666 1.00 64.30 257 SER B O 1
ATOM 3896 N N . ASP B 1 238 ? 45.837 19.590 20.126 1.00 61.98 258 ASP B N 1
ATOM 3897 C CA . ASP B 1 238 ? 44.838 20.654 20.265 1.00 62.42 258 ASP B CA 1
ATOM 3898 C C . ASP B 1 238 ? 43.502 20.285 19.589 1.00 64.35 258 ASP B C 1
ATOM 3899 O O . ASP B 1 238 ? 42.500 20.978 19.797 1.00 64.27 258 ASP B O 1
ATOM 3904 N N . TYR B 1 239 ? 43.491 19.193 18.792 1.00 58.83 259 TYR B N 1
ATOM 3905 C CA . TYR B 1 239 ? 42.323 18.707 18.053 1.00 56.14 259 TYR B CA 1
ATOM 3906 C C . TYR B 1 239 ? 41.419 17.777 18.894 1.00 59.53 259 TYR B C 1
ATOM 3907 O O . TYR B 1 239 ? 40.449 17.239 18.352 1.00 57.56 259 TYR B O 1
ATOM 3916 N N . LYS B 1 240 ? 41.712 17.611 20.208 1.00 57.88 260 LYS B N 1
ATOM 3917 C CA . LYS B 1 240 ? 40.933 16.773 21.129 1.00 57.87 260 LYS B CA 1
ATOM 3918 C C . LYS B 1 240 ? 39.501 17.309 21.249 1.00 62.53 260 LYS B C 1
ATOM 3919 O O . LYS B 1 240 ? 39.301 18.469 21.616 1.00 63.69 260 LYS B O 1
ATOM 3925 N N . GLY B 1 241 ? 38.534 16.475 20.878 1.00 57.97 261 GLY B N 1
ATOM 3926 C CA . GLY B 1 241 ? 37.117 16.822 20.899 1.00 57.84 261 GLY B CA 1
ATOM 3927 C C . GLY B 1 241 ? 36.636 17.551 19.656 1.00 60.45 261 GLY B C 1
ATOM 3928 O O . GLY B 1 241 ? 35.456 17.451 19.300 1.00 59.56 261 GLY B O 1
ATOM 3929 N N . LYS B 1 242 ? 37.549 18.295 18.993 1.00 56.33 262 LYS B N 1
ATOM 3930 C CA . LYS B 1 242 ? 37.280 19.070 17.778 1.00 54.63 262 LYS B CA 1
ATOM 3931 C C . LYS B 1 242 ? 37.190 18.138 16.556 1.00 54.94 262 LYS B C 1
ATOM 3932 O O . LYS B 1 242 ? 36.227 18.229 15.790 1.00 53.42 262 LYS B O 1
ATOM 3938 N N . VAL B 1 243 ? 38.185 17.240 16.385 1.00 49.80 263 VAL B N 1
ATOM 3939 C CA . VAL B 1 243 ? 38.216 16.256 15.297 1.00 46.90 263 VAL B CA 1
ATOM 3940 C C . VAL B 1 243 ? 37.707 14.928 15.874 1.00 49.72 263 VAL B C 1
ATOM 3941 O O . VAL B 1 243 ? 38.298 14.394 16.816 1.00 50.23 263 VAL B O 1
ATOM 3945 N N . PHE B 1 244 ? 36.588 14.427 15.330 1.00 44.64 264 PHE B N 1
ATOM 3946 C CA . PHE B 1 244 ? 35.954 13.183 15.764 1.00 43.84 264 PHE B CA 1
ATOM 3947 C C . PHE B 1 244 ? 36.715 11.960 15.259 1.00 46.06 264 PHE B C 1
ATOM 3948 O O . PHE B 1 244 ? 37.289 11.996 14.172 1.00 44.71 264 PHE B O 1
ATOM 3956 N N . LEU B 1 245 ? 36.721 10.878 16.051 1.00 42.17 265 LEU B N 1
ATOM 3957 C CA . LEU B 1 245 ? 37.385 9.641 15.661 1.00 40.31 265 LEU B CA 1
ATOM 3958 C C . LEU B 1 245 ? 36.464 8.461 15.895 1.00 43.68 265 LEU B C 1
ATOM 3959 O O . LEU B 1 245 ? 35.973 8.257 17.005 1.00 44.29 265 LEU B O 1
ATOM 3964 N N . THR B 1 246 ? 36.244 7.682 14.834 1.00 39.20 266 THR B N 1
ATOM 3965 C CA . THR B 1 246 ? 35.399 6.492 14.851 1.00 38.54 266 THR B CA 1
ATOM 3966 C C . THR B 1 246 ? 36.028 5.412 13.944 1.00 42.18 266 THR B C 1
ATOM 3967 O O . THR B 1 246 ? 37.047 5.657 13.293 1.00 41.46 266 THR B O 1
ATOM 3971 N N . GLY B 1 247 ? 35.419 4.232 13.934 1.00 39.38 267 GLY B N 1
ATOM 3972 C CA . GLY B 1 247 ? 35.871 3.090 13.152 1.00 38.55 267 GLY B CA 1
ATOM 3973 C C . GLY B 1 247 ? 35.723 1.792 13.914 1.00 43.23 267 GLY B C 1
ATOM 3974 O O . GLY B 1 247 ? 34.748 1.612 14.649 1.00 43.11 267 GLY B O 1
ATOM 3975 N N . LEU B 1 248 ? 36.706 0.892 13.761 1.00 40.42 268 LEU B N 1
ATOM 3976 C CA . LEU B 1 248 ? 36.708 -0.414 14.418 1.00 40.60 268 LEU B CA 1
ATOM 3977 C C . LEU B 1 248 ? 37.816 -0.487 15.462 1.00 46.31 268 LEU B C 1
ATOM 3978 O O . LEU B 1 248 ? 38.994 -0.393 15.118 1.00 45.95 268 LEU B O 1
ATOM 3983 N N . GLY B 1 249 ? 37.420 -0.631 16.727 1.00 45.01 269 GLY B N 1
ATOM 3984 C CA . GLY B 1 249 ? 38.343 -0.697 17.856 1.00 46.92 269 GLY B CA 1
ATOM 3985 C C . GLY B 1 249 ? 37.977 -1.687 18.943 1.00 51.99 269 GLY B C 1
ATOM 3986 O O . GLY B 1 249 ? 36.881 -2.252 18.934 1.00 50.75 269 GLY B O 1
ATOM 3987 N N . LEU B 1 250 ? 38.905 -1.891 19.896 1.00 50.71 270 LEU B N 1
ATOM 3988 C CA . LEU B 1 250 ? 38.743 -2.799 21.034 1.00 52.16 270 LEU B CA 1
ATOM 3989 C C . LEU B 1 250 ? 38.294 -2.018 22.276 1.00 57.76 270 LEU B C 1
ATOM 3990 O O . LEU B 1 250 ? 38.896 -0.987 22.578 1.00 58.44 270 LEU B O 1
ATOM 3995 N N . PRO B 1 251 ? 37.249 -2.487 23.008 1.00 54.78 271 PRO B N 1
ATOM 3996 C CA . PRO B 1 251 ? 36.758 -1.733 24.181 1.00 56.67 271 PRO B CA 1
ATOM 3997 C C . PRO B 1 251 ? 37.799 -1.480 25.281 1.00 63.10 271 PRO B C 1
ATOM 3998 O O . PRO B 1 251 ? 37.753 -0.414 25.896 1.00 64.43 271 PRO B O 1
ATOM 4002 N N . ASN B 1 252 ? 38.727 -2.434 25.524 1.00 59.92 272 ASN B N 1
ATOM 4003 C CA . ASN B 1 252 ? 39.782 -2.312 26.540 1.00 62.14 272 ASN B CA 1
ATOM 4004 C C . ASN B 1 252 ? 40.799 -1.233 26.162 1.00 65.24 272 ASN B C 1
ATOM 4005 O O . ASN B 1 252 ? 41.262 -0.500 27.037 1.00 67.36 272 ASN B O 1
ATOM 4010 N N . GLU B 1 253 ? 41.135 -1.136 24.863 1.00 58.92 273 GLU B N 1
ATOM 4011 C CA . GLU B 1 253 ? 42.085 -0.160 24.320 1.00 58.44 273 GLU B CA 1
ATOM 4012 C C . GLU B 1 253 ? 41.461 1.234 24.156 1.00 60.59 273 GLU B C 1
ATOM 4013 O O . GLU B 1 253 ? 42.188 2.229 24.183 1.00 61.11 273 GLU B O 1
ATOM 4027 N N . ARG B 1 255 ? 38.607 2.347 26.104 1.00 58.76 275 ARG B N 1
ATOM 4028 C CA . ARG B 1 255 ? 38.016 2.724 27.400 1.00 60.97 275 ARG B CA 1
ATOM 4029 C C . ARG B 1 255 ? 38.468 4.094 27.923 1.00 66.99 275 ARG B C 1
ATOM 4030 O O . ARG B 1 255 ? 37.611 4.894 28.294 1.00 67.52 275 ARG B O 1
ATOM 4038 N N . SER B 1 256 ? 39.791 4.366 27.940 1.00 64.71 276 SER B N 1
ATOM 4039 C CA . SER B 1 256 ? 40.349 5.632 28.426 1.00 66.97 276 SER B CA 1
ATOM 4040 C C . SER B 1 256 ? 39.987 6.816 27.514 1.00 69.70 276 SER B C 1
ATOM 4041 O O . SER B 1 256 ? 39.654 7.890 28.021 1.00 71.20 276 SER B O 1
ATOM 4044 N N . PHE B 1 257 ? 40.044 6.610 26.179 1.00 63.15 277 PHE B N 1
ATOM 4045 C CA . PHE B 1 257 ? 39.746 7.629 25.172 1.00 61.15 277 PHE B CA 1
ATOM 4046 C C . PHE B 1 257 ? 38.253 7.951 25.100 1.00 64.49 277 PHE B C 1
ATOM 4047 O O . PHE B 1 257 ? 37.895 9.083 24.771 1.00 63.99 277 PHE B O 1
ATOM 4055 N N . VAL B 1 258 ? 37.389 6.967 25.401 1.00 60.74 278 VAL B N 1
ATOM 4056 C CA . VAL B 1 258 ? 35.932 7.140 25.397 1.00 60.26 278 VAL B CA 1
ATOM 4057 C C . VAL B 1 258 ? 35.530 8.012 26.606 1.00 67.87 278 VAL B C 1
ATOM 4058 O O . VAL B 1 258 ? 34.659 8.876 26.472 1.00 67.74 278 VAL B O 1
ATOM 4062 N N . LYS B 1 259 ? 36.210 7.820 27.755 1.00 67.40 279 LYS B N 1
ATOM 4063 C CA . LYS B 1 259 ? 35.955 8.559 28.991 1.00 70.66 279 LYS B CA 1
ATOM 4064 C C . LYS B 1 259 ? 36.529 9.987 28.958 1.00 75.73 279 LYS B C 1
ATOM 4065 O O . LYS B 1 259 ? 35.883 10.886 29.506 1.00 77.39 279 LYS B O 1
ATOM 4071 N N . ASP B 1 260 ? 37.713 10.220 28.339 1.00 71.06 280 ASP B N 1
ATOM 4072 C CA . ASP B 1 260 ? 38.276 11.580 28.314 1.00 71.72 280 ASP B CA 1
ATOM 4073 C C . ASP B 1 260 ? 37.663 12.461 27.178 1.00 72.50 280 ASP B C 1
ATOM 4074 O O . ASP B 1 260 ? 37.909 13.669 27.156 1.00 73.03 280 ASP B O 1
ATOM 4079 N N . GLY B 1 261 ? 36.859 11.862 26.290 1.00 65.86 281 GLY B N 1
ATOM 4080 C CA . GLY B 1 261 ? 36.138 12.583 25.244 1.00 63.55 281 GLY B CA 1
ATOM 4081 C C . GLY B 1 261 ? 36.753 12.585 23.862 1.00 64.25 281 GLY B C 1
ATOM 4082 O O . GLY B 1 261 ? 36.199 13.212 22.954 1.00 62.84 281 GLY B O 1
ATOM 4083 N N . THR B 1 262 ? 37.899 11.893 23.692 1.00 59.53 282 THR B N 1
ATOM 4084 C CA . THR B 1 262 ? 38.628 11.784 22.421 1.00 56.95 282 THR B CA 1
ATOM 4085 C C . THR B 1 262 ? 37.780 10.989 21.410 1.00 57.99 282 THR B C 1
ATOM 4086 O O . THR B 1 262 ? 37.690 11.371 20.239 1.00 55.94 282 THR B O 1
ATOM 4090 N N . VAL B 1 263 ? 37.155 9.893 21.882 1.00 53.97 283 VAL B N 1
ATOM 4091 C CA . VAL B 1 263 ? 36.288 9.009 21.099 1.00 51.17 283 VAL B CA 1
ATOM 4092 C C . VAL B 1 263 ? 34.882 9.050 21.728 1.00 55.59 283 VAL B C 1
ATOM 4093 O O . VAL B 1 263 ? 34.750 8.944 22.950 1.00 57.08 283 VAL B O 1
ATOM 4097 N N . LYS B 1 264 ? 33.845 9.244 20.898 1.00 50.72 284 LYS B N 1
ATOM 4098 C CA . LYS B 1 264 ? 32.452 9.277 21.351 1.00 51.13 284 LYS B CA 1
ATOM 4099 C C . LYS B 1 264 ? 31.793 7.916 21.116 1.00 53.29 284 LYS B C 1
ATOM 4100 O O . LYS B 1 264 ? 31.162 7.385 22.031 1.00 53.92 284 LYS B O 1
ATOM 4106 N N . GLU B 1 265 ? 31.962 7.345 19.904 1.00 47.45 285 GLU B N 1
ATOM 4107 C CA . GLU B 1 265 ? 31.411 6.044 19.523 1.00 45.88 285 GLU B CA 1
ATOM 4108 C C . GLU B 1 265 ? 32.245 5.370 18.428 1.00 47.13 285 GLU B C 1
ATOM 4109 O O . GLU B 1 265 ? 32.619 5.999 17.437 1.00 46.06 285 GLU B O 1
ATOM 4115 N N . PHE B 1 266 ? 32.512 4.078 18.623 1.00 42.69 286 PHE B N 1
ATOM 4116 C CA . PHE B 1 266 ? 33.230 3.193 17.706 1.00 40.52 286 PHE B CA 1
ATOM 4117 C C . PHE B 1 266 ? 32.458 1.867 17.641 1.00 43.92 286 PHE B C 1
ATOM 4118 O O . PHE B 1 266 ? 31.493 1.693 18.388 1.00 44.07 286 PHE B O 1
ATOM 4126 N N . ALA B 1 267 ? 32.848 0.950 16.746 1.00 39.89 287 ALA B N 1
ATOM 4127 C CA . ALA B 1 267 ? 32.137 -0.318 16.629 1.00 39.71 287 ALA B CA 1
ATOM 4128 C C . ALA B 1 267 ? 33.065 -1.503 16.453 1.00 44.20 287 ALA B C 1
ATOM 4129 O O . ALA B 1 267 ? 34.185 -1.359 15.974 1.00 43.62 287 ALA B O 1
ATOM 4131 N N . LEU B 1 268 ? 32.586 -2.681 16.864 1.00 41.58 288 LEU B N 1
ATOM 4132 C CA . LEU B 1 268 ? 33.256 -3.966 16.713 1.00 41.39 288 LEU B CA 1
ATOM 4133 C C . LEU B 1 268 ? 32.184 -5.059 16.841 1.00 46.92 288 LEU B C 1
ATOM 4134 O O . LEU B 1 268 ? 31.135 -4.938 16.209 1.00 46.17 288 LEU B O 1
ATOM 4139 N N . TRP B 1 269 ? 32.439 -6.118 17.619 1.00 45.34 289 TRP B N 1
ATOM 4140 C CA . TRP B 1 269 ? 31.544 -7.264 17.777 1.00 45.59 289 TRP B CA 1
ATOM 4141 C C . TRP B 1 269 ? 31.949 -8.078 18.988 1.00 50.48 289 TRP B C 1
ATOM 4142 O O . TRP B 1 269 ? 33.108 -8.011 19.398 1.00 50.97 289 TRP B O 1
ATOM 4153 N N . ASP B 1 270 ? 31.009 -8.851 19.557 1.00 47.15 290 ASP B N 1
ATOM 4154 C CA . ASP B 1 270 ? 31.307 -9.715 20.696 1.00 48.11 290 ASP B CA 1
ATOM 4155 C C . ASP B 1 270 ? 31.820 -11.052 20.149 1.00 50.20 290 ASP B C 1
ATOM 4156 O O . ASP B 1 270 ? 31.037 -11.774 19.522 1.00 48.74 290 ASP B O 1
ATOM 4161 N N . PRO B 1 271 ? 33.133 -11.381 20.311 1.00 46.62 291 PRO B N 1
ATOM 4162 C CA . PRO B 1 271 ? 33.645 -12.648 19.747 1.00 45.66 291 PRO B CA 1
ATOM 4163 C C . PRO B 1 271 ? 33.033 -13.894 20.399 1.00 50.31 291 PRO B C 1
ATOM 4164 O O . PRO B 1 271 ? 32.992 -14.944 19.758 1.00 49.59 291 PRO B O 1
ATOM 4168 N N . ALA B 1 272 ? 32.504 -13.760 21.636 1.00 47.93 292 ALA B N 1
ATOM 4169 C CA . ALA B 1 272 ? 31.836 -14.827 22.387 1.00 48.85 292 ALA B CA 1
ATOM 4170 C C . ALA B 1 272 ? 30.585 -15.333 21.655 1.00 51.42 292 ALA B C 1
ATOM 4171 O O . ALA B 1 272 ? 30.257 -16.516 21.757 1.00 51.59 292 ALA B O 1
ATOM 4173 N N . GLN B 1 273 ? 29.902 -14.437 20.913 1.00 46.46 293 GLN B N 1
ATOM 4174 C CA . GLN B 1 273 ? 28.701 -14.739 20.126 1.00 45.01 293 GLN B CA 1
ATOM 4175 C C . GLN B 1 273 ? 29.035 -15.605 18.902 1.00 46.11 293 GLN B C 1
ATOM 4176 O O . GLN B 1 273 ? 28.224 -16.448 18.521 1.00 45.14 293 GLN B O 1
ATOM 4182 N N . LEU B 1 274 ? 30.223 -15.387 18.293 1.00 41.32 294 LEU B N 1
ATOM 4183 C CA . LEU B 1 274 ? 30.718 -16.114 17.119 1.00 39.87 294 LEU B CA 1
ATOM 4184 C C . LEU B 1 274 ? 30.941 -17.595 17.448 1.00 45.39 294 LEU B C 1
ATOM 4185 O O . LEU B 1 274 ? 30.513 -18.452 16.675 1.00 45.22 294 LEU B O 1
ATOM 4190 N N . GLY B 1 275 ? 31.584 -17.869 18.588 1.00 42.87 295 GLY B N 1
ATOM 4191 C CA . GLY B 1 275 ? 31.838 -19.219 19.077 1.00 43.33 295 GLY B CA 1
ATOM 4192 C C . GLY B 1 275 ? 30.563 -19.912 19.514 1.00 47.61 295 GLY B C 1
ATOM 4193 O O . GLY B 1 275 ? 30.421 -21.124 19.327 1.00 47.80 295 GLY B O 1
ATOM 4194 N N . TYR B 1 276 ? 29.616 -19.133 20.079 1.00 44.26 296 TYR B N 1
ATOM 4195 C CA . TYR B 1 276 ? 28.301 -19.580 20.550 1.00 45.00 296 TYR B CA 1
ATOM 4196 C C . TYR B 1 276 ? 27.465 -20.134 19.384 1.00 48.61 296 TYR B C 1
ATOM 4197 O O . TYR B 1 276 ? 26.990 -21.265 19.473 1.00 48.98 296 TYR B O 1
ATOM 4206 N N . VAL B 1 277 ? 27.313 -19.347 18.293 1.00 44.49 297 VAL B N 1
ATOM 4207 C CA . VAL B 1 277 ? 26.552 -19.702 17.084 1.00 43.57 297 VAL B CA 1
ATOM 4208 C C . VAL B 1 277 ? 27.203 -20.923 16.399 1.00 46.73 297 VAL B C 1
ATOM 4209 O O . VAL B 1 277 ? 26.486 -21.842 15.997 1.00 46.91 297 VAL B O 1
ATOM 4213 N N . ALA B 1 278 ? 28.551 -20.938 16.308 1.00 41.99 298 ALA B N 1
ATOM 4214 C CA . ALA B 1 278 ? 29.335 -22.013 15.692 1.00 41.10 298 ALA B CA 1
ATOM 4215 C C . ALA B 1 278 ? 29.131 -23.371 16.391 1.00 45.85 298 ALA B C 1
ATOM 4216 O O . ALA B 1 278 ? 29.030 -24.390 15.704 1.00 45.19 298 ALA B O 1
ATOM 4218 N N . ALA B 1 279 ? 29.058 -23.380 17.740 1.00 43.73 299 ALA B N 1
ATOM 4219 C CA . ALA B 1 279 ? 28.837 -24.585 18.543 1.00 45.13 299 ALA B CA 1
ATOM 4220 C C . ALA B 1 279 ? 27.416 -25.139 18.343 1.00 49.34 299 ALA B C 1
ATOM 4221 O O . ALA B 1 279 ? 27.238 -26.358 18.343 1.00 50.25 299 ALA B O 1
ATOM 4223 N N . TYR B 1 280 ? 26.421 -24.250 18.149 1.00 44.66 300 TYR B N 1
ATOM 4224 C CA . TYR B 1 280 ? 25.027 -24.625 17.902 1.00 44.77 300 TYR B CA 1
ATOM 4225 C C . TYR B 1 280 ? 24.835 -25.084 16.454 1.00 47.73 300 TYR B C 1
ATOM 4226 O O . TYR B 1 280 ? 24.022 -25.976 16.207 1.00 48.41 300 TYR B O 1
ATOM 4235 N N . ALA B 1 281 ? 25.589 -24.489 15.507 1.00 42.92 301 ALA B N 1
ATOM 4236 C CA . ALA B 1 281 ? 25.564 -24.841 14.082 1.00 41.93 301 ALA B CA 1
ATOM 4237 C C . ALA B 1 281 ? 26.144 -26.236 13.849 1.00 46.82 301 ALA B C 1
ATOM 4238 O O . ALA B 1 281 ? 25.615 -26.985 13.027 1.00 47.03 301 ALA B O 1
ATOM 4240 N N . GLY B 1 282 ? 27.213 -26.563 14.579 1.00 43.62 302 GLY B N 1
ATOM 4241 C CA . GLY B 1 282 ? 27.877 -27.858 14.517 1.00 44.04 302 GLY B CA 1
ATOM 4242 C C . GLY B 1 282 ? 27.032 -28.963 15.110 1.00 50.05 302 GLY B C 1
ATOM 4243 O O . GLY B 1 282 ? 27.006 -30.076 14.579 1.00 50.42 302 GLY B O 1
ATOM 4244 N N . ALA B 1 283 ? 26.322 -28.650 16.212 1.00 47.73 303 ALA B N 1
ATOM 4245 C CA . ALA B 1 283 ? 25.416 -29.563 16.910 1.00 49.44 303 ALA B CA 1
ATOM 4246 C C . ALA B 1 283 ? 24.198 -29.883 16.042 1.00 53.14 303 ALA B C 1
ATOM 4247 O O . ALA B 1 283 ? 23.720 -31.016 16.061 1.00 54.10 303 ALA B O 1
ATOM 4249 N N . ALA B 1 284 ? 23.714 -28.885 15.272 1.00 48.21 304 ALA B N 1
ATOM 4250 C CA . ALA B 1 284 ? 22.579 -29.001 14.356 1.00 47.97 304 ALA B CA 1
ATOM 4251 C C . ALA B 1 284 ? 22.919 -29.899 13.154 1.00 51.24 304 ALA B C 1
ATOM 4252 O O . ALA B 1 284 ? 22.067 -30.675 12.719 1.00 51.90 304 ALA B O 1
ATOM 4254 N N . LEU B 1 285 ? 24.160 -29.802 12.633 1.00 46.56 305 LEU B N 1
ATOM 4255 C CA . LEU B 1 285 ? 24.646 -30.613 11.511 1.00 46.48 305 LEU B CA 1
ATOM 4256 C C . LEU B 1 285 ? 24.859 -32.074 11.931 1.00 53.01 305 LEU B C 1
ATOM 4257 O O . LEU B 1 285 ? 24.538 -32.986 11.166 1.00 53.02 305 LEU B O 1
ATOM 4262 N N . ASP B 1 286 ? 25.406 -32.283 13.145 1.00 51.11 306 ASP B N 1
ATOM 4263 C CA . ASP B 1 286 ? 25.717 -33.595 13.711 1.00 52.57 306 ASP B CA 1
ATOM 4264 C C . ASP B 1 286 ? 24.458 -34.367 14.125 1.00 58.97 306 ASP B C 1
ATOM 4265 O O . ASP B 1 286 ? 24.431 -35.590 13.973 1.00 59.75 306 ASP B O 1
ATOM 4270 N N . SER B 1 287 ? 23.430 -33.668 14.655 1.00 56.30 307 SER B N 1
ATOM 4271 C CA . SER B 1 287 ? 22.170 -34.289 15.077 1.00 58.12 307 SER B CA 1
ATOM 4272 C C . SER B 1 287 ? 21.304 -34.688 13.873 1.00 63.00 307 SER B C 1
ATOM 4273 O O . SER B 1 287 ? 20.516 -35.630 13.974 1.00 64.49 307 SER B O 1
ATOM 4276 N N . GLY B 1 288 ? 21.460 -33.966 12.763 1.00 58.53 308 GLY B N 1
ATOM 4277 C CA . GLY B 1 288 ? 20.726 -34.202 11.525 1.00 58.91 308 GLY B CA 1
ATOM 4278 C C . GLY B 1 288 ? 19.580 -33.239 11.287 1.00 64.17 308 GLY B C 1
ATOM 4279 O O . GLY B 1 288 ? 18.754 -33.476 10.400 1.00 64.99 308 GLY B O 1
ATOM 4280 N N . ALA B 1 289 ? 19.523 -32.141 12.075 1.00 60.53 309 ALA B N 1
ATOM 4281 C CA . ALA B 1 289 ? 18.491 -31.102 11.988 1.00 60.83 309 ALA B CA 1
ATOM 4282 C C . ALA B 1 289 ? 18.605 -30.306 10.687 1.00 63.92 309 ALA B C 1
ATOM 4283 O O . ALA B 1 289 ? 17.587 -29.890 10.134 1.00 64.57 309 ALA B O 1
ATOM 4285 N N . ILE B 1 290 ? 19.843 -30.096 10.208 1.00 59.10 310 ILE B N 1
ATOM 4286 C CA . ILE B 1 290 ? 20.154 -29.374 8.969 1.00 57.98 310 ILE B CA 1
ATOM 4287 C C . ILE B 1 290 ? 21.201 -30.152 8.164 1.00 62.28 310 ILE B C 1
ATOM 4288 O O . ILE B 1 290 ? 22.082 -30.794 8.744 1.00 61.38 310 ILE B O 1
ATOM 4293 N N . LYS B 1 291 ? 21.094 -30.089 6.828 1.00 59.77 311 LYS B N 1
ATOM 4294 C CA . LYS B 1 291 ? 22.016 -30.747 5.897 1.00 59.50 311 LYS B CA 1
ATOM 4295 C C . LYS B 1 291 ? 23.197 -29.824 5.572 1.00 62.18 311 LYS B C 1
ATOM 4296 O O . LYS B 1 291 ? 24.244 -30.297 5.122 1.00 62.08 311 LYS B O 1
ATOM 4302 N N . GLY B 1 292 ? 23.012 -28.526 5.816 1.00 57.59 312 GLY B N 1
ATOM 4303 C CA . GLY B 1 292 ? 23.999 -27.485 5.554 1.00 55.81 312 GLY B CA 1
ATOM 4304 C C . GLY B 1 292 ? 23.752 -26.773 4.240 1.00 59.51 312 GLY B C 1
ATOM 4305 O O . GLY B 1 292 ? 24.677 -26.193 3.665 1.00 58.56 312 GLY B O 1
ATOM 4306 N N . GLU B 1 293 ? 22.492 -26.813 3.762 1.00 56.73 313 GLU B N 1
ATOM 4307 C CA . GLU B 1 293 ? 22.046 -26.212 2.506 1.00 57.03 313 GLU B CA 1
ATOM 4308 C C . GLU B 1 293 ? 21.614 -24.755 2.692 1.00 59.46 313 GLU B C 1
ATOM 4309 O O . GLU B 1 293 ? 21.228 -24.353 3.793 1.00 58.75 313 GLU B O 1
ATOM 4315 N N . VAL B 1 294 ? 21.669 -23.976 1.594 1.00 55.12 314 VAL B N 1
ATOM 4316 C CA . VAL B 1 294 ? 21.298 -22.558 1.544 1.00 54.00 314 VAL B CA 1
ATOM 4317 C C . VAL B 1 294 ? 19.778 -22.440 1.728 1.00 57.86 314 VAL B C 1
ATOM 4318 O O . VAL B 1 294 ? 19.015 -23.080 1.001 1.00 59.72 314 VAL B O 1
ATOM 4322 N N . GLY B 1 295 ? 19.370 -21.651 2.721 1.00 52.14 315 GLY B N 1
ATOM 4323 C CA . GLY B 1 295 ? 17.966 -21.423 3.049 1.00 52.62 315 GLY B CA 1
ATOM 4324 C C . GLY B 1 295 ? 17.488 -22.095 4.322 1.00 55.05 315 GLY B C 1
ATOM 4325 O O . GLY B 1 295 ? 16.436 -21.722 4.853 1.00 55.98 315 GLY B O 1
ATOM 4326 N N . GLU B 1 296 ? 18.247 -23.100 4.815 1.00 49.16 316 GLU B N 1
ATOM 4327 C CA . GLU B 1 296 ? 17.933 -23.850 6.035 1.00 48.43 316 GLU B CA 1
ATOM 4328 C C . GLU B 1 296 ? 18.086 -22.974 7.282 1.00 49.37 316 GLU B C 1
ATOM 4329 O O . GLU B 1 296 ? 18.865 -22.019 7.277 1.00 46.78 316 GLU B O 1
ATOM 4335 N N . LYS B 1 297 ? 17.336 -23.308 8.347 1.00 46.56 317 LYS B N 1
ATOM 4336 C CA . LYS B 1 297 ? 17.341 -22.579 9.615 1.00 45.69 317 LYS B CA 1
ATOM 4337 C C . LYS B 1 297 ? 17.675 -23.489 10.798 1.00 50.02 317 LYS B C 1
ATOM 4338 O O . LYS B 1 297 ? 17.253 -24.646 10.835 1.00 50.39 317 LYS B O 1
ATOM 4344 N N . PHE B 1 298 ? 18.421 -22.941 11.774 1.00 46.24 318 PHE B N 1
ATOM 4345 C CA . PHE B 1 298 ? 18.824 -23.620 13.005 1.00 46.29 318 PHE B CA 1
ATOM 4346 C C . PHE B 1 298 ? 18.723 -22.658 14.195 1.00 51.90 318 PHE B C 1
ATOM 4347 O O . PHE B 1 298 ? 18.910 -21.452 14.026 1.00 50.66 318 PHE B O 1
ATOM 4355 N N . THR B 1 299 ? 18.436 -23.192 15.394 1.00 51.19 319 THR B N 1
ATOM 4356 C CA . THR B 1 299 ? 18.330 -22.400 16.620 1.00 52.46 319 THR B CA 1
ATOM 4357 C C . THR B 1 299 ? 19.721 -22.293 17.264 1.00 56.73 319 THR B C 1
ATOM 4358 O O . THR B 1 299 ? 20.390 -23.307 17.480 1.00 56.67 319 THR B O 1
ATOM 4362 N N . ALA B 1 300 ? 20.154 -21.056 17.540 1.00 53.18 320 ALA B N 1
ATOM 4363 C CA . ALA B 1 300 ? 21.448 -20.754 18.142 1.00 52.46 320 ALA B CA 1
ATOM 4364 C C . ALA B 1 300 ? 21.275 -20.294 19.599 1.00 58.66 320 ALA B C 1
ATOM 4365 O O . ALA B 1 300 ? 21.684 -19.188 19.965 1.00 58.30 320 ALA B O 1
ATOM 4367 N N . GLY B 1 301 ? 20.658 -21.162 20.402 1.00 57.32 321 GLY B N 1
ATOM 4368 C CA . GLY B 1 301 ? 20.404 -20.959 21.826 1.00 59.50 321 GLY B CA 1
ATOM 4369 C C . GLY B 1 301 ? 19.648 -19.702 22.200 1.00 64.80 321 GLY B C 1
ATOM 4370 O O . GLY B 1 301 ? 18.515 -19.494 21.755 1.00 65.13 321 GLY B O 1
ATOM 4371 N N . ASN B 1 302 ? 20.287 -18.859 23.032 1.00 61.78 322 ASN B N 1
ATOM 4372 C CA . ASN B 1 302 ? 19.741 -17.599 23.545 1.00 62.77 322 ASN B CA 1
ATOM 4373 C C . ASN B 1 302 ? 19.737 -16.487 22.486 1.00 63.68 322 ASN B C 1
ATOM 4374 O O . ASN B 1 302 ? 19.083 -15.461 22.689 1.00 63.92 322 ASN B O 1
ATOM 4379 N N . LEU B 1 303 ? 20.463 -16.684 21.371 1.00 57.50 323 LEU B N 1
ATOM 4380 C CA . LEU B 1 303 ? 20.565 -15.703 20.288 1.00 55.28 323 LEU B CA 1
ATOM 4381 C C . LEU B 1 303 ? 19.460 -15.878 19.221 1.00 58.35 323 LEU B C 1
ATOM 4382 O O . LEU B 1 303 ? 19.385 -15.079 18.286 1.00 56.84 323 LEU B O 1
ATOM 4387 N N . GLY B 1 304 ? 18.597 -16.880 19.399 1.00 55.69 324 GLY B N 1
ATOM 4388 C CA . GLY B 1 304 ? 17.493 -17.163 18.489 1.00 55.53 324 GLY B CA 1
ATOM 4389 C C . GLY B 1 304 ? 17.902 -17.959 17.268 1.00 56.87 324 GLY B C 1
ATOM 4390 O O . GLY B 1 304 ? 18.981 -18.553 17.250 1.00 55.50 324 GLY B O 1
ATOM 4391 N N . GLU B 1 305 ? 17.047 -17.965 16.231 1.00 52.71 325 GLU B N 1
ATOM 4392 C CA . GLU B 1 305 ? 17.297 -18.705 14.992 1.00 50.94 325 GLU B CA 1
ATOM 4393 C C . GLU B 1 305 ? 18.211 -17.942 14.017 1.00 51.26 325 GLU B C 1
ATOM 4394 O O . GLU B 1 305 ? 18.307 -16.713 14.079 1.00 50.46 325 GLU B O 1
ATOM 4400 N N . ARG B 1 306 ? 18.890 -18.694 13.127 1.00 45.33 326 ARG B N 1
ATOM 4401 C CA . ARG B 1 306 ? 19.785 -18.180 12.084 1.00 43.09 326 ARG B CA 1
ATOM 4402 C C . ARG B 1 306 ? 19.557 -18.928 10.775 1.00 46.92 326 ARG B C 1
ATOM 4403 O O . ARG B 1 306 ? 19.271 -20.127 10.802 1.00 47.07 326 ARG B O 1
ATOM 4411 N N . THR B 1 307 ? 19.697 -18.230 9.634 1.00 42.94 327 THR B N 1
ATOM 4412 C CA . THR B 1 307 ? 19.518 -18.809 8.299 1.00 43.04 327 THR B CA 1
ATOM 4413 C C . THR B 1 307 ? 20.883 -18.982 7.609 1.00 46.06 327 THR B C 1
ATOM 4414 O O . THR B 1 307 ? 21.748 -18.108 7.708 1.00 44.53 327 THR B O 1
ATOM 4418 N N . ILE B 1 308 ? 21.060 -20.114 6.907 1.00 43.36 328 ILE B N 1
ATOM 4419 C CA . ILE B 1 308 ? 22.260 -20.411 6.128 1.00 42.47 328 ILE B CA 1
ATOM 4420 C C . ILE B 1 308 ? 22.109 -19.677 4.791 1.00 48.28 328 ILE B C 1
ATOM 4421 O O . ILE B 1 308 ? 21.187 -19.965 4.026 1.00 49.14 328 ILE B O 1
ATOM 4426 N N . GLY B 1 309 ? 22.985 -18.708 4.557 1.00 45.43 329 GLY B N 1
ATOM 4427 C CA . GLY B 1 309 ? 22.987 -17.900 3.344 1.00 46.25 329 GLY B CA 1
ATOM 4428 C C . GLY B 1 309 ? 23.819 -18.495 2.228 1.00 51.83 329 GLY B C 1
ATOM 4429 O O . GLY B 1 309 ? 24.142 -19.685 2.258 1.00 51.78 329 GLY B O 1
ATOM 4430 N N . GLU B 1 310 ? 24.168 -17.661 1.235 1.00 49.86 330 GLU B N 1
ATOM 4431 C CA . GLU B 1 310 ? 24.973 -18.043 0.070 1.00 50.67 330 GLU B CA 1
ATOM 4432 C C . GLU B 1 310 ? 26.392 -18.463 0.493 1.00 52.50 330 GLU B C 1
ATOM 4433 O O . GLU B 1 310 ? 26.938 -17.909 1.451 1.00 50.87 330 GLU B O 1
ATOM 4439 N N . ASN B 1 311 ? 26.962 -19.464 -0.217 1.00 49.04 331 ASN B N 1
ATOM 4440 C CA . ASN B 1 311 ? 28.290 -20.065 0.005 1.00 47.79 331 ASN B CA 1
ATOM 4441 C C . ASN B 1 311 ? 28.375 -20.697 1.425 1.00 49.95 331 ASN B C 1
ATOM 4442 O O . ASN B 1 311 ? 29.426 -20.648 2.073 1.00 48.87 331 ASN B O 1
ATOM 4447 N N . LYS B 1 312 ? 27.248 -21.304 1.887 1.00 45.93 332 LYS B N 1
ATOM 4448 C CA . LYS B 1 312 ? 27.074 -21.975 3.188 1.00 44.84 332 LYS B CA 1
ATOM 4449 C C . LYS B 1 312 ? 27.556 -21.080 4.359 1.00 46.98 332 LYS B C 1
ATOM 4450 O O . LYS B 1 312 ? 28.207 -21.570 5.287 1.00 46.33 332 LYS B O 1
ATOM 4456 N N . THR B 1 313 ? 27.234 -19.769 4.302 1.00 42.69 333 THR B N 1
ATOM 4457 C CA . THR B 1 313 ? 27.666 -18.778 5.292 1.00 41.26 333 THR B CA 1
ATOM 4458 C C . THR B 1 313 ? 26.501 -18.321 6.185 1.00 44.89 333 THR B C 1
ATOM 4459 O O . THR B 1 313 ? 25.426 -17.989 5.689 1.00 45.09 333 THR B O 1
ATOM 4463 N N . VAL B 1 314 ? 26.753 -18.282 7.506 1.00 40.73 334 VAL B N 1
ATOM 4464 C CA . VAL B 1 314 ? 25.831 -17.832 8.552 1.00 40.51 334 VAL B CA 1
ATOM 4465 C C . VAL B 1 314 ? 26.416 -16.554 9.174 1.00 43.88 334 VAL B C 1
ATOM 4466 O O . VAL B 1 314 ? 27.581 -16.552 9.569 1.00 43.58 334 VAL B O 1
ATOM 4470 N N . VAL B 1 315 ? 25.624 -15.472 9.245 1.00 40.32 335 VAL B N 1
ATOM 4471 C CA . VAL B 1 315 ? 26.068 -14.204 9.838 1.00 39.27 335 VAL B CA 1
ATOM 4472 C C . VAL B 1 315 ? 25.516 -14.122 11.272 1.00 43.84 335 VAL B C 1
ATOM 4473 O O . VAL B 1 315 ? 24.310 -14.302 11.478 1.00 44.40 335 VAL B O 1
ATOM 4477 N N . VAL B 1 316 ? 26.412 -13.868 12.253 1.00 40.21 336 VAL B N 1
ATOM 4478 C CA . VAL B 1 316 ? 26.088 -13.753 13.683 1.00 41.04 336 VAL B CA 1
ATOM 4479 C C . VAL B 1 316 ? 25.124 -12.569 13.900 1.00 46.49 336 VAL B C 1
ATOM 4480 O O . VAL B 1 316 ? 24.112 -12.727 14.584 1.00 46.73 336 VAL B O 1
ATOM 4484 N N . GLY B 1 317 ? 25.430 -11.424 13.292 1.00 43.43 337 GLY B N 1
ATOM 4485 C CA . GLY B 1 317 ? 24.595 -10.234 13.395 1.00 44.42 337 GLY B CA 1
ATOM 4486 C C . GLY B 1 317 ? 25.262 -8.957 12.936 1.00 49.40 337 GLY B C 1
ATOM 4487 O O . GLY B 1 317 ? 26.306 -8.994 12.276 1.00 48.17 337 GLY B O 1
ATOM 4488 N N . ASP B 1 318 ? 24.634 -7.816 13.268 1.00 47.66 338 ASP B N 1
ATOM 4489 C CA . ASP B 1 318 ? 25.123 -6.478 12.935 1.00 47.43 338 ASP B CA 1
ATOM 4490 C C . ASP B 1 318 ? 26.264 -6.086 13.885 1.00 51.02 338 ASP B C 1
ATOM 4491 O O . ASP B 1 318 ? 26.288 -6.590 15.014 1.00 51.65 338 ASP B O 1
ATOM 4496 N N . PRO B 1 319 ? 27.211 -5.193 13.482 1.00 46.16 339 PRO B N 1
ATOM 4497 C CA . PRO B 1 319 ? 28.293 -4.808 14.406 1.00 45.93 339 PRO B CA 1
ATOM 4498 C C . PRO B 1 319 ? 27.770 -4.097 15.658 1.00 50.43 339 PRO B C 1
ATOM 4499 O O . PRO B 1 319 ? 26.796 -3.342 15.585 1.00 50.41 339 PRO B O 1
ATOM 4503 N N . VAL B 1 320 ? 28.403 -4.380 16.808 1.00 47.26 340 VAL B N 1
ATOM 4504 C CA . VAL B 1 320 ? 28.060 -3.813 18.115 1.00 48.40 340 VAL B CA 1
ATOM 4505 C C . VAL B 1 320 ? 28.689 -2.418 18.221 1.00 51.91 340 VAL B C 1
ATOM 4506 O O . VAL B 1 320 ? 29.887 -2.274 17.977 1.00 51.09 340 VAL B O 1
ATOM 4510 N N . ARG B 1 321 ? 27.883 -1.397 18.566 1.00 48.86 341 ARG B N 1
ATOM 4511 C CA . ARG B 1 321 ? 28.360 -0.025 18.740 1.00 48.82 341 ARG B CA 1
ATOM 4512 C C . ARG B 1 321 ? 28.693 0.213 20.212 1.00 54.02 341 ARG B C 1
ATOM 4513 O O . ARG B 1 321 ? 27.871 -0.072 21.087 1.00 54.89 341 ARG B O 1
ATOM 4521 N N . PHE B 1 322 ? 29.906 0.717 20.481 1.00 50.38 342 PHE B N 1
ATOM 4522 C CA . PHE B 1 322 ? 30.383 0.972 21.837 1.00 52.04 342 PHE B CA 1
ATOM 4523 C C . PHE B 1 322 ? 30.533 2.464 22.100 1.00 57.29 342 PHE B C 1
ATOM 4524 O O . PHE B 1 322 ? 31.165 3.178 21.320 1.00 55.90 342 PHE B O 1
ATOM 4532 N N . ASN B 1 323 ? 29.943 2.919 23.210 1.00 56.17 343 ASN B N 1
ATOM 4533 C CA . ASN B 1 323 ? 29.976 4.292 23.708 1.00 57.56 343 ASN B CA 1
ATOM 4534 C C . ASN B 1 323 ? 30.205 4.258 25.224 1.00 64.66 343 ASN B C 1
ATOM 4535 O O . ASN B 1 323 ? 30.367 3.171 25.781 1.00 64.77 343 ASN B O 1
ATOM 4540 N N . ALA B 1 324 ? 30.213 5.427 25.891 1.00 63.74 344 ALA B N 1
ATOM 4541 C CA . ALA B 1 324 ? 30.465 5.557 27.332 1.00 66.96 344 ALA B CA 1
ATOM 4542 C C . ALA B 1 324 ? 29.398 4.881 28.232 1.00 73.44 344 ALA B C 1
ATOM 4543 O O . ALA B 1 324 ? 29.626 4.754 29.438 1.00 75.70 344 ALA B O 1
ATOM 4545 N N . ASP B 1 325 ? 28.273 4.421 27.649 1.00 69.51 345 ASP B N 1
ATOM 4546 C CA . ASP B 1 325 ? 27.169 3.790 28.382 1.00 71.63 345 ASP B CA 1
ATOM 4547 C C . ASP B 1 325 ? 27.267 2.251 28.430 1.00 75.25 345 ASP B C 1
ATOM 4548 O O . ASP B 1 325 ? 26.589 1.634 29.256 1.00 77.26 345 ASP B O 1
ATOM 4553 N N . ASN B 1 326 ? 28.091 1.635 27.560 1.00 69.01 346 ASN B N 1
ATOM 4554 C CA . ASN B 1 326 ? 28.235 0.178 27.515 1.00 67.96 346 ASN B CA 1
ATOM 4555 C C . ASN B 1 326 ? 29.706 -0.280 27.421 1.00 71.11 346 ASN B C 1
ATOM 4556 O O . ASN B 1 326 ? 29.950 -1.487 27.385 1.00 70.30 346 ASN B O 1
ATOM 4561 N N . ILE B 1 327 ? 30.673 0.666 27.401 1.00 67.70 347 ILE B N 1
ATOM 4562 C CA . ILE B 1 327 ? 32.114 0.383 27.289 1.00 67.07 347 ILE B CA 1
ATOM 4563 C C . ILE B 1 327 ? 32.620 -0.516 28.446 1.00 73.96 347 ILE B C 1
ATOM 4564 O O . ILE B 1 327 ? 33.418 -1.420 28.192 1.00 72.62 347 ILE B O 1
ATOM 4569 N N . ASP B 1 328 ? 32.123 -0.302 29.680 1.00 74.39 348 ASP B N 1
ATOM 4570 C CA . ASP B 1 328 ? 32.532 -1.046 30.877 1.00 77.36 348 ASP B CA 1
ATOM 4571 C C . ASP B 1 328 ? 31.824 -2.418 31.014 1.00 81.77 348 ASP B C 1
ATOM 4572 O O . ASP B 1 328 ? 32.074 -3.133 31.989 1.00 83.93 348 ASP B O 1
ATOM 4577 N N . LYS B 1 329 ? 30.983 -2.796 30.029 1.00 75.84 349 LYS B N 1
ATOM 4578 C CA . LYS B 1 329 ? 30.237 -4.061 30.019 1.00 75.40 349 LYS B CA 1
ATOM 4579 C C . LYS B 1 329 ? 30.927 -5.140 29.158 1.00 77.56 349 LYS B C 1
ATOM 4580 O O . LYS B 1 329 ? 30.470 -6.286 29.143 1.00 77.06 349 LYS B O 1
ATOM 4586 N N . TYR B 1 330 ? 32.024 -4.782 28.459 1.00 73.08 350 TYR B N 1
ATOM 4587 C CA . TYR B 1 330 ? 32.770 -5.687 27.575 1.00 71.00 350 TYR B CA 1
ATOM 4588 C C . TYR B 1 330 ? 34.251 -5.748 27.955 1.00 76.39 350 TYR B C 1
ATOM 4589 O O . TYR B 1 330 ? 34.867 -4.705 28.191 1.00 76.89 350 TYR B O 1
ATOM 4598 N N . ASP B 1 331 ? 34.823 -6.966 28.006 1.00 73.41 351 ASP B N 1
ATOM 4599 C CA . ASP B 1 331 ? 36.226 -7.154 28.374 1.00 74.68 351 ASP B CA 1
ATOM 4600 C C . ASP B 1 331 ? 36.976 -8.003 27.329 1.00 75.84 351 ASP B C 1
ATOM 4601 O O . ASP B 1 331 ? 37.094 -9.223 27.478 1.00 75.92 351 ASP B O 1
ATOM 4606 N N . PHE B 1 332 ? 37.480 -7.332 26.269 1.00 69.70 352 PHE B N 1
ATOM 4607 C CA . PHE B 1 332 ? 38.274 -7.909 25.174 1.00 68.56 352 PHE B CA 1
ATOM 4608 C C . PHE B 1 332 ? 39.026 -6.813 24.392 1.00 81.75 352 PHE B C 1
ATOM 4609 O O . PHE B 1 332 ? 38.624 -5.631 24.458 1.00 82.70 352 PHE B O 1
ATOM 4618 N N . GLY C 1 21 ? -4.275 21.383 57.786 1.00 114.88 41 GLY C N 1
ATOM 4619 C CA . GLY C 1 21 ? -3.553 22.004 56.684 1.00 110.88 41 GLY C CA 1
ATOM 4620 C C . GLY C 1 21 ? -4.470 22.760 55.747 1.00 114.46 41 GLY C C 1
ATOM 4621 O O . GLY C 1 21 ? -4.644 22.363 54.590 1.00 110.83 41 GLY C O 1
ATOM 4622 N N . SER C 1 22 ? -5.053 23.869 56.259 1.00 114.64 42 SER C N 1
ATOM 4623 C CA . SER C 1 22 ? -6.020 24.760 55.601 1.00 115.60 42 SER C CA 1
ATOM 4624 C C . SER C 1 22 ? -5.548 25.312 54.242 1.00 115.08 42 SER C C 1
ATOM 4625 O O . SER C 1 22 ? -4.347 25.344 53.959 1.00 111.53 42 SER C O 1
ATOM 4627 N N . TYR C 1 23 ? -6.520 25.745 53.411 1.00 111.66 43 TYR C N 1
ATOM 4628 C CA . TYR C 1 23 ? -6.288 26.293 52.077 1.00 108.20 43 TYR C CA 1
ATOM 4629 C C . TYR C 1 23 ? -6.790 27.740 51.967 1.00 113.58 43 TYR C C 1
ATOM 4630 O O . TYR C 1 23 ? -7.997 27.996 52.036 1.00 116.41 43 TYR C O 1
ATOM 4632 N N . ASP C 1 24 ? -5.845 28.681 51.813 1.00 107.84 44 ASP C N 1
ATOM 4633 C CA . ASP C 1 24 ? -6.089 30.116 51.639 1.00 109.02 44 ASP C CA 1
ATOM 4634 C C . ASP C 1 24 ? -5.029 30.672 50.671 1.00 107.96 44 ASP C C 1
ATOM 4635 O O . ASP C 1 24 ? -4.534 31.793 50.833 1.00 108.71 44 ASP C O 1
ATOM 4637 N N . VAL C 1 25 ? -4.696 29.859 49.650 1.00 99.00 45 VAL C N 1
ATOM 4638 C CA . VAL C 1 25 ? -3.693 30.147 48.622 1.00 94.47 45 VAL C CA 1
ATOM 4639 C C . VAL C 1 25 ? -4.391 30.401 47.256 1.00 95.26 45 VAL C C 1
ATOM 4640 O O . VAL C 1 25 ? -3.894 29.992 46.201 1.00 91.76 45 VAL C O 1
ATOM 4644 N N . SER C 1 26 ? -5.526 31.128 47.299 1.00 93.20 46 SER C N 1
ATOM 4645 C CA . SER C 1 26 ? -6.356 31.489 46.144 1.00 92.54 46 SER C CA 1
ATOM 4646 C C . SER C 1 26 ? -5.639 32.439 45.166 1.00 92.57 46 SER C C 1
ATOM 4647 O O . SER C 1 26 ? -6.028 32.516 43.998 1.00 91.35 46 SER C O 1
ATOM 4650 N N . SER C 1 27 ? -4.597 33.147 45.644 1.00 87.14 47 SER C N 1
ATOM 4651 C CA . SER C 1 27 ? -3.799 34.102 44.869 1.00 84.94 47 SER C CA 1
ATOM 4652 C C . SER C 1 27 ? -2.354 33.616 44.657 1.00 83.49 47 SER C C 1
ATOM 4653 O O . SER C 1 27 ? -1.606 34.231 43.891 1.00 81.76 47 SER C O 1
ATOM 4656 N N . GLN C 1 28 ? -1.971 32.519 45.333 1.00 77.35 48 GLN C N 1
ATOM 4657 C CA . GLN C 1 28 ? -0.621 31.952 45.297 1.00 73.57 48 GLN C CA 1
ATOM 4658 C C . GLN C 1 28 ? -0.434 30.951 44.142 1.00 72.84 48 GLN C C 1
ATOM 4659 O O . GLN C 1 28 ? -1.410 30.388 43.641 1.00 72.57 48 GLN C O 1
ATOM 4665 N N . SER C 1 29 ? 0.834 30.742 43.726 1.00 65.65 49 SER C N 1
ATOM 4666 C CA . SER C 1 29 ? 1.216 29.844 42.633 1.00 62.22 49 SER C CA 1
ATOM 4667 C C . SER C 1 29 ? 2.026 28.633 43.122 1.00 62.95 49 SER C C 1
ATOM 4668 O O . SER C 1 29 ? 2.825 28.757 44.052 1.00 62.86 49 SER C O 1
ATOM 4671 N N . ILE C 1 30 ? 1.822 27.471 42.471 1.00 56.88 50 ILE C N 1
ATOM 4672 C CA . ILE C 1 30 ? 2.515 26.214 42.774 1.00 54.45 50 ILE C CA 1
ATOM 4673 C C . ILE C 1 30 ? 3.192 25.678 41.492 1.00 55.00 50 ILE C C 1
ATOM 4674 O O . ILE C 1 30 ? 2.607 25.743 40.407 1.00 54.75 50 ILE C O 1
ATOM 4679 N N . THR C 1 31 ? 4.430 25.175 41.624 1.00 49.15 51 THR C N 1
ATOM 4680 C CA . THR C 1 31 ? 5.183 24.607 40.506 1.00 46.63 51 THR C CA 1
ATOM 4681 C C . THR C 1 31 ? 5.794 23.265 40.921 1.00 47.88 51 THR C C 1
ATOM 4682 O O . THR C 1 31 ? 6.408 23.157 41.986 1.00 47.90 51 THR C O 1
ATOM 4686 N N . PHE C 1 32 ? 5.609 22.251 40.062 1.00 42.31 52 PHE C N 1
ATOM 4687 C CA . PHE C 1 32 ? 6.111 20.892 40.241 1.00 40.58 52 PHE C CA 1
ATOM 4688 C C . PHE C 1 32 ? 7.286 20.659 39.288 1.00 42.95 52 PHE C C 1
ATOM 4689 O O . PHE C 1 32 ? 7.138 20.832 38.080 1.00 42.55 52 PHE C O 1
ATOM 4697 N N . ILE C 1 33 ? 8.463 20.325 39.833 1.00 38.95 53 ILE C N 1
ATOM 4698 C CA . ILE C 1 33 ? 9.664 20.065 39.039 1.00 37.49 53 ILE C CA 1
ATOM 4699 C C . ILE C 1 33 ? 10.058 18.582 39.199 1.00 41.13 53 ILE C C 1
ATOM 4700 O O . ILE C 1 33 ? 10.619 18.203 40.231 1.00 41.00 53 ILE C O 1
ATOM 4705 N N . PRO C 1 34 ? 9.780 17.727 38.186 1.00 37.37 54 PRO C N 1
ATOM 4706 C CA . PRO C 1 34 ? 10.194 16.320 38.293 1.00 36.56 54 PRO C CA 1
ATOM 4707 C C . PRO C 1 34 ? 11.682 16.156 37.961 1.00 41.58 54 PRO C C 1
ATOM 4708 O O . PRO C 1 34 ? 12.332 17.124 37.558 1.00 41.31 54 PRO C O 1
ATOM 4712 N N . LYS C 1 35 ? 12.216 14.930 38.121 1.00 39.08 55 LYS C N 1
ATOM 4713 C CA . LYS C 1 35 ? 13.612 14.597 37.812 1.00 39.72 55 LYS C CA 1
ATOM 4714 C C . LYS C 1 35 ? 13.904 14.819 36.323 1.00 45.32 55 LYS C C 1
ATOM 4715 O O . LYS C 1 35 ? 14.963 15.328 35.952 1.00 45.94 55 LYS C O 1
ATOM 4721 N N . GLN C 1 36 ? 12.930 14.448 35.484 1.00 42.35 56 GLN C N 1
ATOM 4722 C CA . GLN C 1 36 ? 12.964 14.501 34.028 1.00 42.79 56 GLN C CA 1
ATOM 4723 C C . GLN C 1 36 ? 11.534 14.656 33.515 1.00 46.10 56 GLN C C 1
ATOM 4724 O O . GLN C 1 36 ? 10.604 14.142 34.143 1.00 45.31 56 GLN C O 1
ATOM 4730 N N . LEU C 1 37 ? 11.349 15.358 32.390 1.00 43.38 57 LEU C N 1
ATOM 4731 C CA . LEU C 1 37 ? 10.026 15.519 31.782 1.00 43.42 57 LEU C CA 1
ATOM 4732 C C . LEU C 1 37 ? 9.639 14.268 30.987 1.00 48.41 57 LEU C C 1
ATOM 4733 O O . LEU C 1 37 ? 10.518 13.563 30.480 1.00 48.21 57 LEU C O 1
ATOM 4738 N N . ASN C 1 38 ? 8.320 14.017 30.871 1.00 45.84 58 ASN C N 1
ATOM 4739 C CA . ASN C 1 38 ? 7.682 12.928 30.114 1.00 46.44 58 ASN C CA 1
ATOM 4740 C C . ASN C 1 38 ? 8.165 11.513 30.542 1.00 49.20 58 ASN C C 1
ATOM 4741 O O . ASN C 1 38 ? 8.425 10.651 29.699 1.00 49.39 58 ASN C O 1
ATOM 4746 N N . ASN C 1 39 ? 8.242 11.280 31.862 1.00 44.52 59 ASN C N 1
ATOM 4747 C CA . ASN C 1 39 ? 8.574 9.976 32.440 1.00 43.30 59 ASN C CA 1
ATOM 4748 C C . ASN C 1 39 ? 7.252 9.336 32.899 1.00 47.21 59 ASN C C 1
ATOM 4749 O O . ASN C 1 39 ? 6.535 9.963 33.679 1.00 47.18 59 ASN C O 1
ATOM 4754 N N . PRO C 1 40 ? 6.882 8.138 32.378 1.00 43.83 60 PRO C N 1
ATOM 4755 C CA . PRO C 1 40 ? 5.565 7.549 32.699 1.00 43.92 60 PRO C CA 1
ATOM 4756 C C . PRO C 1 40 ? 5.163 7.539 34.178 1.00 47.41 60 PRO C C 1
ATOM 4757 O O . PRO C 1 40 ? 4.076 8.022 34.497 1.00 47.55 60 PRO C O 1
ATOM 4761 N N . PHE C 1 41 ? 6.022 6.998 35.064 1.00 43.39 61 PHE C N 1
ATOM 4762 C CA . PHE C 1 41 ? 5.751 6.879 36.497 1.00 43.00 61 PHE C CA 1
ATOM 4763 C C . PHE C 1 41 ? 5.733 8.244 37.184 1.00 47.20 61 PHE C C 1
ATOM 4764 O O . PHE C 1 41 ? 4.880 8.482 38.042 1.00 47.48 61 PHE C O 1
ATOM 4772 N N . SER C 1 42 ? 6.662 9.139 36.803 1.00 43.29 62 SER C N 1
ATOM 4773 C CA . SER C 1 42 ? 6.774 10.485 37.359 1.00 42.88 62 SER C CA 1
ATOM 4774 C C . SER C 1 42 ? 5.584 11.365 36.949 1.00 47.19 62 SER C C 1
ATOM 4775 O O . SER C 1 42 ? 5.189 12.227 37.732 1.00 47.75 62 SER C O 1
ATOM 4778 N N . ASP C 1 43 ? 5.005 11.140 35.742 1.00 43.35 63 ASP C N 1
ATOM 4779 C CA . ASP C 1 43 ? 3.850 11.887 35.231 1.00 43.66 63 ASP C CA 1
ATOM 4780 C C . ASP C 1 43 ? 2.562 11.563 36.011 1.00 47.10 63 ASP C C 1
ATOM 4781 O O . ASP C 1 43 ? 1.677 12.418 36.091 1.00 47.63 63 ASP C O 1
ATOM 4786 N N . VAL C 1 44 ? 2.463 10.342 36.590 1.00 42.75 64 VAL C N 1
ATOM 4787 C CA . VAL C 1 44 ? 1.322 9.913 37.417 1.00 42.98 64 VAL C CA 1
ATOM 4788 C C . VAL C 1 44 ? 1.401 10.685 38.748 1.00 45.70 64 VAL C C 1
ATOM 4789 O O . VAL C 1 44 ? 0.373 11.134 39.257 1.00 46.78 64 VAL C O 1
ATOM 4801 N N . LEU C 1 46 ? 2.960 13.697 39.096 1.00 41.27 66 LEU C N 1
ATOM 4802 C CA . LEU C 1 46 ? 2.664 15.087 38.723 1.00 41.90 66 LEU C CA 1
ATOM 4803 C C . LEU C 1 46 ? 1.156 15.292 38.553 1.00 48.13 66 LEU C C 1
ATOM 4804 O O . LEU C 1 46 ? 0.630 16.310 39.000 1.00 49.38 66 LEU C O 1
ATOM 4809 N N . GLY C 1 47 ? 0.488 14.315 37.930 1.00 45.33 67 GLY C N 1
ATOM 4810 C CA . GLY C 1 47 ? -0.954 14.309 37.697 1.00 47.24 67 GLY C CA 1
ATOM 4811 C C . GLY C 1 47 ? -1.771 14.397 38.972 1.00 53.34 67 GLY C C 1
ATOM 4812 O O . GLY C 1 47 ? -2.781 15.106 39.015 1.00 54.88 67 GLY C O 1
ATOM 4813 N N . GLY C 1 48 ? -1.313 13.692 40.008 1.00 49.92 68 GLY C N 1
ATOM 4814 C CA . GLY C 1 48 ? -1.926 13.687 41.332 1.00 51.55 68 GLY C CA 1
ATOM 4815 C C . GLY C 1 48 ? -1.713 15.001 42.060 1.00 57.09 68 GLY C C 1
ATOM 4816 O O . GLY C 1 48 ? -2.570 15.427 42.840 1.00 58.96 68 GLY C O 1
ATOM 4817 N N . GLY C 1 49 ? -0.570 15.635 41.789 1.00 52.47 69 GLY C N 1
ATOM 4818 C CA . GLY C 1 49 ? -0.182 16.925 42.347 1.00 52.85 69 GLY C CA 1
ATOM 4819 C C . GLY C 1 49 ? -1.012 18.060 41.792 1.00 58.24 69 GLY C C 1
ATOM 4820 O O . GLY C 1 49 ? -1.446 18.932 42.549 1.00 59.71 69 GLY C O 1
ATOM 4821 N N . LYS C 1 50 ? -1.236 18.046 40.460 1.00 54.35 70 LYS C N 1
ATOM 4822 C CA . LYS C 1 50 ? -2.039 19.035 39.733 1.00 55.74 70 LYS C CA 1
ATOM 4823 C C . LYS C 1 50 ? -3.509 18.943 40.154 1.00 63.17 70 LYS C C 1
ATOM 4824 O O . LYS C 1 50 ? -4.150 19.977 40.358 1.00 64.72 70 LYS C O 1
ATOM 4830 N N . ASN C 1 51 ? -4.025 17.701 40.300 1.00 60.90 71 ASN C N 1
ATOM 4831 C CA . ASN C 1 51 ? -5.398 17.389 40.718 1.00 63.83 71 ASN C CA 1
ATOM 4832 C C . ASN C 1 51 ? -5.665 17.919 42.135 1.00 69.43 71 ASN C C 1
ATOM 4833 O O . ASN C 1 51 ? -6.740 18.466 42.386 1.00 71.81 71 ASN C O 1
ATOM 4838 N N . ALA C 1 52 ? -4.679 17.768 43.043 1.00 64.60 72 ALA C N 1
ATOM 4839 C CA . ALA C 1 52 ? -4.751 18.245 44.424 1.00 66.09 72 ALA C CA 1
ATOM 4840 C C . ALA C 1 52 ? -4.706 19.773 44.474 1.00 71.76 72 ALA C C 1
ATOM 4841 O O . ALA C 1 52 ? -5.508 20.372 45.187 1.00 74.18 72 ALA C O 1
ATOM 4843 N N . ALA C 1 53 ? -3.801 20.400 43.681 1.00 66.79 73 ALA C N 1
ATOM 4844 C CA . ALA C 1 53 ? -3.624 21.856 43.581 1.00 67.47 73 ALA C CA 1
ATOM 4845 C C . ALA C 1 53 ? -4.900 22.550 43.078 1.00 73.71 73 ALA C C 1
ATOM 4846 O O . ALA C 1 53 ? -5.190 23.668 43.504 1.00 75.21 73 ALA C O 1
ATOM 4848 N N . GLY C 1 54 ? -5.642 21.870 42.200 1.00 70.42 74 GLY C N 1
ATOM 4849 C CA . GLY C 1 54 ? -6.916 22.341 41.664 1.00 72.91 74 GLY C CA 1
ATOM 4850 C C . GLY C 1 54 ? -7.997 22.334 42.728 1.00 79.99 74 GLY C C 1
ATOM 4851 O O . GLY C 1 54 ? -8.785 23.280 42.817 1.00 82.48 74 GLY C O 1
ATOM 4852 N N . GLU C 1 55 ? -8.019 21.266 43.558 1.00 76.27 75 GLU C N 1
ATOM 4853 C CA . GLU C 1 55 ? -8.947 21.082 44.682 1.00 79.23 75 GLU C CA 1
ATOM 4854 C C . GLU C 1 55 ? -8.720 22.156 45.749 1.00 84.80 75 GLU C C 1
ATOM 4855 O O . GLU C 1 55 ? -9.688 22.716 46.269 1.00 87.95 75 GLU C O 1
ATOM 4861 N N . ILE C 1 56 ? -7.435 22.437 46.065 1.00 78.99 76 ILE C N 1
ATOM 4862 C CA . ILE C 1 56 ? -6.987 23.438 47.040 1.00 80.04 76 ILE C CA 1
ATOM 4863 C C . ILE C 1 56 ? -7.438 24.837 46.570 1.00 85.87 76 ILE C C 1
ATOM 4864 O O . ILE C 1 56 ? -8.005 25.599 47.360 1.00 88.83 76 ILE C O 1
ATOM 4869 N N . GLY C 1 57 ? -7.203 25.132 45.292 1.00 80.44 77 GLY C N 1
ATOM 4870 C CA . GLY C 1 57 ? -7.592 26.393 44.674 1.00 81.63 77 GLY C CA 1
ATOM 4871 C C . GLY C 1 57 ? -6.454 27.353 44.402 1.00 83.07 77 GLY C C 1
ATOM 4872 O O . GLY C 1 57 ? -6.622 28.561 44.582 1.00 84.72 77 GLY C O 1
ATOM 4873 N N . PHE C 1 58 ? -5.293 26.828 43.952 1.00 75.36 78 PHE C N 1
ATOM 4874 C CA . PHE C 1 58 ? -4.120 27.636 43.602 1.00 72.96 78 PHE C CA 1
ATOM 4875 C C . PHE C 1 58 ? -4.412 28.469 42.354 1.00 76.69 78 PHE C C 1
ATOM 4876 O O . PHE C 1 58 ? -5.080 27.980 41.437 1.00 76.22 78 PHE C O 1
ATOM 4884 N N . ALA C 1 59 ? -3.927 29.725 42.330 1.00 73.47 79 ALA C N 1
ATOM 4885 C CA . ALA C 1 59 ? -4.119 30.653 41.210 1.00 73.76 79 ALA C CA 1
ATOM 4886 C C . ALA C 1 59 ? -3.396 30.168 39.947 1.00 74.86 79 ALA C C 1
ATOM 4887 O O . ALA C 1 59 ? -3.969 30.234 38.857 1.00 75.15 79 ALA C O 1
ATOM 4889 N N . GLU C 1 60 ? -2.149 29.670 40.098 1.00 68.51 80 GLU C N 1
ATOM 4890 C CA . GLU C 1 60 ? -1.329 29.154 39.000 1.00 65.75 80 GLU C CA 1
ATOM 4891 C C . GLU C 1 60 ? -0.737 27.798 39.367 1.00 66.58 80 GLU C C 1
ATOM 4892 O O . GLU C 1 60 ? -0.165 27.644 40.447 1.00 65.67 80 GLU C O 1
ATOM 4898 N N . VAL C 1 61 ? -0.905 26.808 38.476 1.00 61.53 81 VAL C N 1
ATOM 4899 C CA . VAL C 1 61 ? -0.385 25.445 38.642 1.00 59.09 81 VAL C CA 1
ATOM 4900 C C . VAL C 1 61 ? 0.470 25.145 37.404 1.00 60.01 81 VAL C C 1
ATOM 4901 O O . VAL C 1 61 ? -0.061 25.079 36.291 1.00 59.55 81 VAL C O 1
ATOM 4905 N N . ASN C 1 62 ? 1.795 25.018 37.594 1.00 54.59 82 ASN C N 1
ATOM 4906 C CA . ASN C 1 62 ? 2.733 24.789 36.490 1.00 52.82 82 ASN C CA 1
ATOM 4907 C C . ASN C 1 62 ? 3.629 23.573 36.718 1.00 53.74 82 ASN C C 1
ATOM 4908 O O . ASN C 1 62 ? 3.837 23.154 37.857 1.00 53.24 82 ASN C O 1
ATOM 4913 N N . VAL C 1 63 ? 4.147 23.002 35.617 1.00 48.35 83 VAL C N 1
ATOM 4914 C CA . VAL C 1 63 ? 5.070 21.865 35.621 1.00 46.32 83 VAL C CA 1
ATOM 4915 C C . VAL C 1 63 ? 6.223 22.217 34.676 1.00 49.97 83 VAL C C 1
ATOM 4916 O O . VAL C 1 63 ? 6.015 22.327 33.465 1.00 50.67 83 VAL C O 1
ATOM 4920 N N . VAL C 1 64 ? 7.419 22.449 35.242 1.00 45.36 84 VAL C N 1
ATOM 4921 C CA . VAL C 1 64 ? 8.642 22.770 34.488 1.00 44.69 84 VAL C CA 1
ATOM 4922 C C . VAL C 1 64 ? 9.726 21.762 34.870 1.00 46.23 84 VAL C C 1
ATOM 4923 O O . VAL C 1 64 ? 9.668 21.193 35.956 1.00 45.21 84 VAL C O 1
ATOM 4927 N N . GLY C 1 65 ? 10.696 21.547 33.989 1.00 42.16 85 GLY C N 1
ATOM 4928 C CA . GLY C 1 65 ? 11.773 20.613 34.278 1.00 41.17 85 GLY C CA 1
ATOM 4929 C C . GLY C 1 65 ? 12.694 20.283 33.126 1.00 45.12 85 GLY C C 1
ATOM 4930 O O . GLY C 1 65 ? 12.431 20.669 31.984 1.00 45.66 85 GLY C O 1
ATOM 4931 N N . PRO C 1 66 ? 13.795 19.550 33.410 1.00 41.00 86 PRO C N 1
ATOM 4932 C CA . PRO C 1 66 ? 14.731 19.196 32.333 1.00 41.57 86 PRO C CA 1
ATOM 4933 C C . PRO C 1 66 ? 14.258 18.004 31.502 1.00 44.91 86 PRO C C 1
ATOM 4934 O O . PRO C 1 66 ? 13.440 17.206 31.962 1.00 43.36 86 PRO C O 1
ATOM 4938 N N . LEU C 1 67 ? 14.796 17.879 30.283 1.00 42.62 87 LEU C N 1
ATOM 4939 C CA . LEU C 1 67 ? 14.485 16.770 29.384 1.00 42.67 87 LEU C CA 1
ATOM 4940 C C . LEU C 1 67 ? 15.363 15.566 29.715 1.00 48.29 87 LEU C C 1
ATOM 4941 O O . LEU C 1 67 ? 15.030 14.441 29.338 1.00 48.23 87 LEU C O 1
ATOM 4946 N N . GLU C 1 68 ? 16.491 15.816 30.414 1.00 46.13 88 GLU C N 1
ATOM 4947 C CA . GLU C 1 68 ? 17.473 14.812 30.831 1.00 46.85 88 GLU C CA 1
ATOM 4948 C C . GLU C 1 68 ? 17.674 14.871 32.345 1.00 50.00 88 GLU C C 1
ATOM 4949 O O . GLU C 1 68 ? 17.814 15.963 32.902 1.00 49.51 88 GLU C O 1
ATOM 4955 N N . ALA C 1 69 ? 17.684 13.700 33.008 1.00 46.33 89 ALA C N 1
ATOM 4956 C CA . ALA C 1 69 ? 17.863 13.605 34.456 1.00 45.86 89 ALA C CA 1
ATOM 4957 C C . ALA C 1 69 ? 19.349 13.583 34.831 1.00 52.16 89 ALA C C 1
ATOM 4958 O O . ALA C 1 69 ? 19.979 12.524 34.868 1.00 53.05 89 ALA C O 1
ATOM 4960 N N . SER C 1 70 ? 19.903 14.778 35.087 1.00 49.81 90 SER C N 1
ATOM 4961 C CA . SER C 1 70 ? 21.288 15.012 35.504 1.00 51.45 90 SER C CA 1
ATOM 4962 C C . SER C 1 70 ? 21.289 15.670 36.888 1.00 55.02 90 SER C C 1
ATOM 4963 O O . SER C 1 70 ? 20.297 16.301 37.256 1.00 53.91 90 SER C O 1
ATOM 4966 N N . SER C 1 71 ? 22.397 15.527 37.643 1.00 52.16 91 SER C N 1
ATOM 4967 C CA . SER C 1 71 ? 22.582 16.057 39.001 1.00 52.12 91 SER C CA 1
ATOM 4968 C C . SER C 1 71 ? 22.176 17.543 39.154 1.00 54.39 91 SER C C 1
ATOM 4969 O O . SER C 1 71 ? 21.392 17.857 40.051 1.00 53.32 91 SER C O 1
ATOM 4972 N N . SER C 1 72 ? 22.675 18.433 38.272 1.00 50.72 92 SER C N 1
ATOM 4973 C CA . SER C 1 72 ? 22.403 19.879 38.315 1.00 50.17 92 SER C CA 1
ATOM 4974 C C . SER C 1 72 ? 21.494 20.371 37.159 1.00 51.06 92 SER C C 1
ATOM 4975 O O . SER C 1 72 ? 21.457 21.574 36.882 1.00 50.89 92 SER C O 1
ATOM 4978 N N . SER C 1 73 ? 20.733 19.455 36.523 1.00 45.12 93 SER C N 1
ATOM 4979 C CA . SER C 1 73 ? 19.846 19.776 35.396 1.00 43.42 93 SER C CA 1
ATOM 4980 C C . SER C 1 73 ? 18.605 20.602 35.802 1.00 44.31 93 SER C C 1
ATOM 4981 O O . SER C 1 73 ? 18.023 21.276 34.948 1.00 43.85 93 SER C O 1
ATOM 4984 N N . GLN C 1 74 ? 18.216 20.555 37.089 1.00 38.87 94 GLN C N 1
ATOM 4985 C CA . GLN C 1 74 ? 17.044 21.253 37.633 1.00 37.31 94 GLN C CA 1
ATOM 4986 C C . GLN C 1 74 ? 17.357 22.670 38.154 1.00 42.87 94 GLN C C 1
ATOM 4987 O O . GLN C 1 74 ? 16.428 23.460 38.323 1.00 42.29 94 GLN C O 1
ATOM 4993 N N . VAL C 1 75 ? 18.648 22.979 38.415 1.00 41.09 95 VAL C N 1
ATOM 4994 C CA . VAL C 1 75 ? 19.156 24.245 38.976 1.00 42.36 95 VAL C CA 1
ATOM 4995 C C . VAL C 1 75 ? 18.652 25.479 38.187 1.00 46.62 95 VAL C C 1
ATOM 4996 O O . VAL C 1 75 ? 18.205 26.446 38.813 1.00 47.33 95 VAL C O 1
ATOM 5000 N N . SER C 1 76 ? 18.703 25.442 36.839 1.00 42.42 96 SER C N 1
ATOM 5001 C CA . SER C 1 76 ? 18.252 26.554 35.989 1.00 42.28 96 SER C CA 1
ATOM 5002 C C . SER C 1 76 ? 16.735 26.776 36.092 1.00 45.33 96 SER C C 1
ATOM 5003 O O . SER C 1 76 ? 16.283 27.919 36.013 1.00 45.49 96 SER C O 1
ATOM 5006 N N . PHE C 1 77 ? 15.966 25.689 36.290 1.00 40.71 97 PHE C N 1
ATOM 5007 C CA . PHE C 1 77 ? 14.506 25.717 36.416 1.00 39.83 97 PHE C CA 1
ATOM 5008 C C . PHE C 1 77 ? 14.063 26.224 37.789 1.00 44.96 97 PHE C C 1
ATOM 5009 O O . PHE C 1 77 ? 13.036 26.900 37.864 1.00 44.96 97 PHE C O 1
ATOM 5017 N N . ILE C 1 78 ? 14.831 25.916 38.865 1.00 42.42 98 ILE C N 1
ATOM 5018 C CA . ILE C 1 78 ? 14.543 26.384 40.228 1.00 43.31 98 ILE C CA 1
ATOM 5019 C C . ILE C 1 78 ? 14.710 27.912 40.252 1.00 49.17 98 ILE C C 1
ATOM 5020 O O . ILE C 1 78 ? 13.798 28.610 40.690 1.00 49.70 98 ILE C O 1
ATOM 5025 N N . ASN C 1 79 ? 15.850 28.417 39.726 1.00 46.69 99 ASN C N 1
ATOM 5026 C CA . ASN C 1 79 ? 16.189 29.843 39.641 1.00 48.17 99 ASN C CA 1
ATOM 5027 C C . ASN C 1 79 ? 15.173 30.633 38.803 1.00 52.70 99 ASN C C 1
ATOM 5028 O O . ASN C 1 79 ? 14.883 31.784 39.136 1.00 53.87 99 ASN C O 1
ATOM 5033 N N . SER C 1 80 ? 14.635 30.014 37.730 1.00 48.42 100 SER C N 1
ATOM 5034 C CA . SER C 1 80 ? 13.635 30.607 36.834 1.00 48.35 100 SER C CA 1
ATOM 5035 C C . SER C 1 80 ? 12.316 30.863 37.563 1.00 52.75 100 SER C C 1
ATOM 5036 O O . SER C 1 80 ? 11.704 31.915 37.364 1.00 53.38 100 SER C O 1
ATOM 5039 N N . GLU C 1 81 ? 11.891 29.908 38.414 1.00 48.79 101 GLU C N 1
ATOM 5040 C CA . GLU C 1 81 ? 10.650 29.989 39.187 1.00 49.17 101 GLU C CA 1
ATOM 5041 C C . GLU C 1 81 ? 10.751 31.022 40.312 1.00 55.94 101 GLU C C 1
ATOM 5042 O O . GLU C 1 81 ? 9.735 31.622 40.667 1.00 56.75 101 GLU C O 1
ATOM 5048 N N . VAL C 1 82 ? 11.966 31.237 40.860 1.00 53.77 102 VAL C N 1
ATOM 5049 C CA . VAL C 1 82 ? 12.225 32.229 41.912 1.00 55.95 102 VAL C CA 1
ATOM 5050 C C . VAL C 1 82 ? 12.046 33.631 41.295 1.00 61.98 102 VAL C C 1
ATOM 5051 O O . VAL C 1 82 ? 11.409 34.491 41.908 1.00 63.49 102 VAL C O 1
ATOM 5055 N N . GLN C 1 83 ? 12.559 33.823 40.057 1.00 58.45 103 GLN C N 1
ATOM 5056 C CA . GLN C 1 83 ? 12.458 35.057 39.270 1.00 59.55 103 GLN C CA 1
ATOM 5057 C C . GLN C 1 83 ? 10.997 35.382 38.937 1.00 63.93 103 GLN C C 1
ATOM 5058 O O . GLN C 1 83 ? 10.629 36.556 38.895 1.00 65.46 103 GLN C O 1
ATOM 5064 N N . ALA C 1 84 ? 10.172 34.337 38.715 1.00 58.96 104 ALA C N 1
ATOM 5065 C CA . ALA C 1 84 ? 8.744 34.442 38.411 1.00 58.94 104 ALA C CA 1
ATOM 5066 C C . ALA C 1 84 ? 7.912 34.705 39.679 1.00 64.44 104 ALA C C 1
ATOM 5067 O O . ALA C 1 84 ? 6.738 35.071 39.580 1.00 65.14 104 ALA C O 1
ATOM 5069 N N . GLY C 1 85 ? 8.529 34.518 40.846 1.00 61.32 105 GLY C N 1
ATOM 5070 C CA . GLY C 1 85 ? 7.898 34.726 42.143 1.00 62.64 105 GLY C CA 1
ATOM 5071 C C . GLY C 1 85 ? 6.932 33.630 42.537 1.00 65.90 105 GLY C C 1
ATOM 5072 O O . GLY C 1 85 ? 5.839 33.923 43.030 1.00 67.27 105 GLY C O 1
ATOM 5073 N N . THR C 1 86 ? 7.332 32.359 42.331 1.00 60.37 106 THR C N 1
ATOM 5074 C CA . THR C 1 86 ? 6.536 31.177 42.679 1.00 59.35 106 THR C CA 1
ATOM 5075 C C . THR C 1 86 ? 6.512 31.046 44.206 1.00 63.94 106 THR C C 1
ATOM 5076 O O . THR C 1 86 ? 7.545 31.221 44.854 1.00 64.26 106 THR C O 1
ATOM 5080 N N . ASN C 1 87 ? 5.326 30.772 44.770 1.00 60.92 107 ASN C N 1
ATOM 5081 C CA . ASN C 1 87 ? 5.122 30.672 46.215 1.00 62.44 107 ASN C CA 1
ATOM 5082 C C . ASN C 1 87 ? 5.425 29.276 46.760 1.00 64.89 107 ASN C C 1
ATOM 5083 O O . ASN C 1 87 ? 6.011 29.173 47.839 1.00 65.80 107 ASN C O 1
ATOM 5088 N N . VAL C 1 88 ? 5.008 28.211 46.045 1.00 58.98 108 VAL C N 1
ATOM 5089 C CA . VAL C 1 88 ? 5.231 26.824 46.468 1.00 57.32 108 VAL C CA 1
ATOM 5090 C C . VAL C 1 88 ? 6.010 26.080 45.381 1.00 57.76 108 VAL C C 1
ATOM 5091 O O . VAL C 1 88 ? 5.601 26.081 44.219 1.00 56.30 108 VAL C O 1
ATOM 5095 N N . LEU C 1 89 ? 7.119 25.428 45.770 1.00 53.06 109 LEU C N 1
ATOM 5096 C CA . LEU C 1 89 ? 7.943 24.646 44.854 1.00 50.41 109 LEU C CA 1
ATOM 5097 C C . LEU C 1 89 ? 8.018 23.192 45.320 1.00 52.06 109 LEU C C 1
ATOM 5098 O O . LEU C 1 89 ? 8.506 22.918 46.419 1.00 52.75 109 LEU C O 1
ATOM 5103 N N . VAL C 1 90 ? 7.505 22.269 44.492 1.00 45.72 110 VAL C N 1
ATOM 5104 C CA . VAL C 1 90 ? 7.507 20.830 44.773 1.00 44.07 110 VAL C CA 1
ATOM 5105 C C . VAL C 1 90 ? 8.526 20.187 43.814 1.00 44.83 110 VAL C C 1
ATOM 5106 O O . VAL C 1 90 ? 8.338 20.259 42.601 1.00 43.03 110 VAL C O 1
ATOM 5110 N N . ILE C 1 91 ? 9.622 19.608 44.348 1.00 40.74 111 ILE C N 1
ATOM 5111 C CA . ILE C 1 91 ? 10.695 19.072 43.500 1.00 39.00 111 ILE C CA 1
ATOM 5112 C C . ILE C 1 91 ? 11.174 17.662 43.903 1.00 42.54 111 ILE C C 1
ATOM 5113 O O . ILE C 1 91 ? 11.309 17.355 45.082 1.00 43.02 111 ILE C O 1
ATOM 5118 N N . ALA C 1 92 ? 11.449 16.822 42.889 1.00 38.30 112 ALA C N 1
ATOM 5119 C CA . ALA C 1 92 ? 12.043 15.495 43.032 1.00 37.81 112 ALA C CA 1
ATOM 5120 C C . ALA C 1 92 ? 13.516 15.649 42.664 1.00 42.78 112 ALA C C 1
ATOM 5121 O O . ALA C 1 92 ? 13.858 15.677 41.481 1.00 42.13 112 ALA C O 1
ATOM 5123 N N . ALA C 1 93 ? 14.365 15.870 43.679 1.00 41.31 113 ALA C N 1
ATOM 5124 C CA . ALA C 1 93 ? 15.797 16.148 43.538 1.00 42.67 113 ALA C CA 1
ATOM 5125 C C . ALA C 1 93 ? 16.570 15.036 42.829 1.00 46.94 113 ALA C C 1
ATOM 5126 O O . ALA C 1 93 ? 16.502 13.876 43.231 1.00 46.41 113 ALA C O 1
ATOM 5128 N N . ASN C 1 94 ? 17.312 15.410 41.770 1.00 44.57 114 ASN C N 1
ATOM 5129 C CA . ASN C 1 94 ? 18.158 14.499 40.991 1.00 44.92 114 ASN C CA 1
ATOM 5130 C C . ASN C 1 94 ? 19.399 14.121 41.796 1.00 51.94 114 ASN C C 1
ATOM 5131 O O . ASN C 1 94 ? 19.866 12.985 41.718 1.00 51.90 114 ASN C O 1
ATOM 5136 N N . ASP C 1 95 ? 19.923 15.089 42.566 1.00 50.93 115 ASP C N 1
ATOM 5137 C CA . ASP C 1 95 ? 21.062 14.951 43.470 1.00 53.12 115 ASP C CA 1
ATOM 5138 C C . ASP C 1 95 ? 20.740 15.726 44.751 1.00 58.21 115 ASP C C 1
ATOM 5139 O O . ASP C 1 95 ? 20.243 16.848 44.649 1.00 57.81 115 ASP C O 1
ATOM 5144 N N . PRO C 1 96 ? 20.976 15.165 45.960 1.00 56.18 116 PRO C N 1
ATOM 5145 C CA . PRO C 1 96 ? 20.613 15.899 47.188 1.00 57.32 116 PRO C CA 1
ATOM 5146 C C . PRO C 1 96 ? 21.435 17.164 47.467 1.00 63.49 116 PRO C C 1
ATOM 5147 O O . PRO C 1 96 ? 20.949 18.040 48.182 1.00 63.75 116 PRO C O 1
ATOM 5151 N N . ASP C 1 97 ? 22.656 17.268 46.909 1.00 61.38 117 ASP C N 1
ATOM 5152 C CA . ASP C 1 97 ? 23.556 18.396 47.151 1.00 63.62 117 ASP C CA 1
ATOM 5153 C C . ASP C 1 97 ? 23.613 19.421 46.009 1.00 67.08 117 ASP C C 1
ATOM 5154 O O . ASP C 1 97 ? 23.777 20.610 46.290 1.00 68.48 117 ASP C O 1
ATOM 5159 N N . ALA C 1 98 ? 23.517 18.974 44.742 1.00 61.73 118 ALA C N 1
ATOM 5160 C CA . ALA C 1 98 ? 23.619 19.837 43.556 1.00 61.10 118 ALA C CA 1
ATOM 5161 C C . ALA C 1 98 ? 22.486 20.868 43.435 1.00 63.83 118 ALA C C 1
ATOM 5162 O O . ALA C 1 98 ? 22.738 21.978 42.963 1.00 64.13 118 ALA C O 1
ATOM 5164 N N . VAL C 1 99 ? 21.254 20.506 43.836 1.00 58.94 119 VAL C N 1
ATOM 5165 C CA . VAL C 1 99 ? 20.083 21.392 43.746 1.00 57.80 119 VAL C CA 1
ATOM 5166 C C . VAL C 1 99 ? 19.926 22.269 45.007 1.00 63.53 119 VAL C C 1
ATOM 5167 O O . VAL C 1 99 ? 19.160 23.234 44.983 1.00 62.94 119 VAL C O 1
ATOM 5171 N N . CYS C 1 100 ? 20.637 21.922 46.094 1.00 62.34 120 CYS C N 1
ATOM 5172 C CA . CYS C 1 100 ? 20.573 22.587 47.396 1.00 64.39 120 CYS C CA 1
ATOM 5173 C C . CYS C 1 100 ? 20.817 24.126 47.349 1.00 67.31 120 CYS C C 1
ATOM 5174 O O . CYS C 1 100 ? 19.991 24.827 47.938 1.00 67.20 120 CYS C O 1
ATOM 5177 N N . PRO C 1 101 ? 21.878 24.697 46.706 1.00 63.14 121 PRO C N 1
ATOM 5178 C CA . PRO C 1 101 ? 22.038 26.168 46.726 1.00 63.98 121 PRO C CA 1
ATOM 5179 C C . PRO C 1 101 ? 20.883 26.920 46.053 1.00 65.31 121 PRO C C 1
ATOM 5180 O O . PRO C 1 101 ? 20.516 27.999 46.519 1.00 66.06 121 PRO C O 1
ATOM 5184 N N . ALA C 1 102 ? 20.300 26.337 44.982 1.00 58.62 122 ALA C N 1
ATOM 5185 C CA . ALA C 1 102 ? 19.173 26.905 44.235 1.00 56.36 122 ALA C CA 1
ATOM 5186 C C . ALA C 1 102 ? 17.891 26.891 45.076 1.00 58.85 122 ALA C C 1
ATOM 5187 O O . ALA C 1 102 ? 17.104 27.839 45.001 1.00 58.56 122 ALA C O 1
ATOM 5189 N N . LEU C 1 103 ? 17.694 25.822 45.883 1.00 54.28 123 LEU C N 1
ATOM 5190 C CA . LEU C 1 103 ? 16.540 25.654 46.772 1.00 53.47 123 LEU C CA 1
ATOM 5191 C C . LEU C 1 103 ? 16.678 26.523 48.028 1.00 59.79 123 LEU C C 1
ATOM 5192 O O . LEU C 1 103 ? 15.662 26.936 48.592 1.00 60.37 123 LEU C O 1
ATOM 5197 N N . GLN C 1 104 ? 17.926 26.793 48.471 1.00 57.46 124 GLN C N 1
ATOM 5198 C CA . GLN C 1 104 ? 18.193 27.650 49.629 1.00 59.82 124 GLN C CA 1
ATOM 5199 C C . GLN C 1 104 ? 17.925 29.110 49.266 1.00 64.37 124 GLN C C 1
ATOM 5200 O O . GLN C 1 104 ? 17.473 29.872 50.120 1.00 66.28 124 GLN C O 1
ATOM 5206 N N . ASP C 1 105 ? 18.173 29.484 47.990 1.00 59.20 125 ASP C N 1
ATOM 5207 C CA . ASP C 1 105 ? 17.911 30.822 47.452 1.00 59.33 125 ASP C CA 1
ATOM 5208 C C . ASP C 1 105 ? 16.408 31.042 47.285 1.00 61.90 125 ASP C C 1
ATOM 5209 O O . ASP C 1 105 ? 15.947 32.183 47.326 1.00 62.54 125 ASP C O 1
ATOM 5214 N N . ALA C 1 106 ? 15.649 29.945 47.092 1.00 56.66 126 ALA C N 1
ATOM 5215 C CA . ALA C 1 106 ? 14.195 29.973 46.966 1.00 55.76 126 ALA C CA 1
ATOM 5216 C C . ALA C 1 106 ? 13.562 30.252 48.330 1.00 62.45 126 ALA C C 1
ATOM 5217 O O . ALA C 1 106 ? 12.673 31.097 48.425 1.00 63.14 126 ALA C O 1
ATOM 5219 N N . ARG C 1 107 ? 14.061 29.578 49.388 1.00 60.49 127 ARG C N 1
ATOM 5220 C CA . ARG C 1 107 ? 13.588 29.719 50.768 1.00 62.91 127 ARG C CA 1
ATOM 5221 C C . ARG C 1 107 ? 13.835 31.132 51.316 1.00 70.06 127 ARG C C 1
ATOM 5222 O O . ARG C 1 107 ? 12.982 31.642 52.044 1.00 71.81 127 ARG C O 1
ATOM 5230 N N . LYS C 1 108 ? 14.978 31.770 50.958 1.00 67.01 128 LYS C N 1
ATOM 5231 C CA . LYS C 1 108 ? 15.292 33.131 51.411 1.00 69.65 128 LYS C CA 1
ATOM 5232 C C . LYS C 1 108 ? 14.434 34.172 50.657 1.00 73.26 128 LYS C C 1
ATOM 5233 O O . LYS C 1 108 ? 14.218 35.271 51.173 1.00 75.64 128 LYS C O 1
ATOM 5239 N N . ALA C 1 109 ? 13.934 33.809 49.456 1.00 66.74 129 ALA C N 1
ATOM 5240 C CA . ALA C 1 109 ? 13.077 34.655 48.624 1.00 65.93 129 ALA C CA 1
ATOM 5241 C C . ALA C 1 109 ? 11.600 34.577 49.062 1.00 70.76 129 ALA C C 1
ATOM 5242 O O . ALA C 1 109 ? 10.788 35.401 48.632 1.00 71.00 129 ALA C O 1
ATOM 5244 N N . GLY C 1 110 ? 11.278 33.602 49.914 1.00 67.60 130 GLY C N 1
ATOM 5245 C CA . GLY C 1 110 ? 9.933 33.398 50.444 1.00 68.34 130 GLY C CA 1
ATOM 5246 C C . GLY C 1 110 ? 9.173 32.221 49.863 1.00 69.95 130 GLY C C 1
ATOM 5247 O O . GLY C 1 110 ? 7.996 32.032 50.183 1.00 70.24 130 GLY C O 1
ATOM 5248 N N . THR C 1 111 ? 9.838 31.422 49.006 1.00 63.87 131 THR C N 1
ATOM 5249 C CA . THR C 1 111 ? 9.251 30.245 48.362 1.00 61.17 131 THR C CA 1
ATOM 5250 C C . THR C 1 111 ? 9.286 29.059 49.334 1.00 64.86 131 THR C C 1
ATOM 5251 O O . THR C 1 111 ? 10.325 28.779 49.938 1.00 65.28 131 THR C O 1
ATOM 5255 N N . LYS C 1 112 ? 8.144 28.373 49.482 1.00 60.48 132 LYS C N 1
ATOM 5256 C CA . LYS C 1 112 ? 8.034 27.190 50.329 1.00 60.31 132 LYS C CA 1
ATOM 5257 C C . LYS C 1 112 ? 8.505 25.993 49.506 1.00 60.92 132 LYS C C 1
ATOM 5258 O O . LYS C 1 112 ? 7.909 25.685 48.469 1.00 58.55 132 LYS C O 1
ATOM 5264 N N . VAL C 1 113 ? 9.623 25.374 49.924 1.00 56.88 133 VAL C N 1
ATOM 5265 C CA . VAL C 1 113 ? 10.228 24.253 49.207 1.00 54.05 133 VAL C CA 1
ATOM 5266 C C . VAL C 1 113 ? 9.793 22.925 49.840 1.00 58.12 133 VAL C C 1
ATOM 5267 O O . VAL C 1 113 ? 10.038 22.679 51.023 1.00 59.69 133 VAL C O 1
ATOM 5271 N N . VAL C 1 114 ? 9.146 22.079 49.026 1.00 52.72 134 VAL C N 1
ATOM 5272 C CA . VAL C 1 114 ? 8.670 20.746 49.396 1.00 52.25 134 VAL C CA 1
ATOM 5273 C C . VAL C 1 114 ? 9.326 19.736 48.446 1.00 54.69 134 VAL C C 1
ATOM 5274 O O . VAL C 1 114 ? 9.215 19.884 47.230 1.00 52.78 134 VAL C O 1
ATOM 5278 N N . THR C 1 115 ? 10.013 18.723 48.991 1.00 51.85 135 THR C N 1
ATOM 5279 C CA . THR C 1 115 ? 10.643 17.687 48.168 1.00 49.99 135 THR C CA 1
ATOM 5280 C C . THR C 1 115 ? 9.811 16.407 48.229 1.00 54.66 135 THR C C 1
ATOM 5281 O O . THR C 1 115 ? 9.241 16.104 49.274 1.00 55.84 135 THR C O 1
ATOM 5285 N N . PHE C 1 116 ? 9.715 15.677 47.107 1.00 50.17 136 PHE C N 1
ATOM 5286 C CA . PHE C 1 116 ? 8.959 14.423 47.029 1.00 49.80 136 PHE C CA 1
ATOM 5287 C C . PHE C 1 116 ? 9.728 13.377 46.215 1.00 53.04 136 PHE C C 1
ATOM 5288 O O . PHE C 1 116 ? 10.557 13.749 45.387 1.00 51.66 136 PHE C O 1
ATOM 5296 N N . ASP C 1 117 ? 9.476 12.071 46.491 1.00 50.21 137 ASP C N 1
ATOM 5297 C CA . ASP C 1 117 ? 10.131 10.902 45.878 1.00 49.25 137 ASP C CA 1
ATOM 5298 C C . ASP C 1 117 ? 11.601 10.836 46.346 1.00 54.65 137 ASP C C 1
ATOM 5299 O O . ASP C 1 117 ? 11.936 9.975 47.162 1.00 55.10 137 ASP C O 1
ATOM 5304 N N . SER C 1 118 ? 12.453 11.764 45.860 1.00 51.67 138 SER C N 1
ATOM 5305 C CA . SER C 1 118 ? 13.863 11.872 46.222 1.00 52.50 138 SER C CA 1
ATOM 5306 C C . SER C 1 118 ? 14.129 13.215 46.897 1.00 58.14 138 SER C C 1
ATOM 5307 O O . SER C 1 118 ? 13.766 14.267 46.366 1.00 57.57 138 SER C O 1
ATOM 5310 N N . ASP C 1 119 ? 14.758 13.166 48.077 1.00 56.59 139 ASP C N 1
ATOM 5311 C CA . ASP C 1 119 ? 15.068 14.320 48.918 1.00 58.27 139 ASP C CA 1
ATOM 5312 C C . ASP C 1 119 ? 16.387 15.006 48.548 1.00 62.93 139 ASP C C 1
ATOM 5313 O O . ASP C 1 119 ? 17.244 14.416 47.882 1.00 62.04 139 ASP C O 1
ATOM 5318 N N . SER C 1 120 ? 16.536 16.263 49.003 1.00 60.82 140 SER C N 1
ATOM 5319 C CA . SER C 1 120 ? 17.749 17.066 48.905 1.00 62.11 140 SER C CA 1
ATOM 5320 C C . SER C 1 120 ? 18.429 16.996 50.285 1.00 69.95 140 SER C C 1
ATOM 5321 O O . SER C 1 120 ? 18.092 16.100 51.066 1.00 70.60 140 SER C O 1
ATOM 5324 N N . ALA C 1 121 ? 19.360 17.909 50.609 1.00 68.65 141 ALA C N 1
ATOM 5325 C CA . ALA C 1 121 ? 19.958 17.905 51.948 1.00 71.64 141 ALA C CA 1
ATOM 5326 C C . ALA C 1 121 ? 18.950 18.530 52.934 1.00 77.05 141 ALA C C 1
ATOM 5327 O O . ALA C 1 121 ? 18.013 19.196 52.490 1.00 75.39 141 ALA C O 1
ATOM 5329 N N . ALA C 1 122 ? 19.096 18.272 54.248 1.00 76.40 142 ALA C N 1
ATOM 5330 C CA . ALA C 1 122 ? 18.163 18.734 55.287 1.00 77.89 142 ALA C CA 1
ATOM 5331 C C . ALA C 1 122 ? 17.948 20.266 55.329 1.00 82.53 142 ALA C C 1
ATOM 5332 O O . ALA C 1 122 ? 16.839 20.705 55.644 1.00 82.25 142 ALA C O 1
ATOM 5334 N N . ASP C 1 123 ? 18.985 21.064 55.004 1.00 79.73 143 ASP C N 1
ATOM 5335 C CA . ASP C 1 123 ? 18.929 22.529 55.072 1.00 80.72 143 ASP C CA 1
ATOM 5336 C C . ASP C 1 123 ? 18.515 23.226 53.742 1.00 80.67 143 ASP C C 1
ATOM 5337 O O . ASP C 1 123 ? 18.674 24.447 53.642 1.00 81.45 143 ASP C O 1
ATOM 5342 N N . CYS C 1 124 ? 17.930 22.491 52.764 1.00 72.77 144 CYS C N 1
ATOM 5343 C CA . CYS C 1 124 ? 17.494 23.100 51.492 1.00 69.56 144 CYS C CA 1
ATOM 5344 C C . CYS C 1 124 ? 15.969 23.058 51.318 1.00 70.43 144 CYS C C 1
ATOM 5345 O O . CYS C 1 124 ? 15.462 23.687 50.389 1.00 68.46 144 CYS C O 1
ATOM 5348 N N . ARG C 1 125 ? 15.241 22.319 52.170 1.00 66.83 145 ARG C N 1
ATOM 5349 C CA . ARG C 1 125 ? 13.789 22.211 52.028 1.00 65.24 145 ARG C CA 1
ATOM 5350 C C . ARG C 1 125 ? 13.059 22.432 53.361 1.00 71.96 145 ARG C C 1
ATOM 5351 O O . ARG C 1 125 ? 13.646 22.265 54.432 1.00 74.15 145 ARG C O 1
ATOM 5359 N N . ASP C 1 126 ? 11.773 22.816 53.274 1.00 68.45 146 ASP C N 1
ATOM 5360 C CA . ASP C 1 126 ? 10.904 23.053 54.426 1.00 71.01 146 ASP C CA 1
ATOM 5361 C C . ASP C 1 126 ? 10.248 21.753 54.888 1.00 74.94 146 ASP C C 1
ATOM 5362 O O . ASP C 1 126 ? 9.979 21.603 56.078 1.00 77.70 146 ASP C O 1
ATOM 5367 N N . LEU C 1 127 ? 9.974 20.827 53.948 1.00 68.38 147 LEU C N 1
ATOM 5368 C CA . LEU C 1 127 ? 9.322 19.541 54.212 1.00 67.73 147 LEU C CA 1
ATOM 5369 C C . LEU C 1 127 ? 9.653 18.507 53.126 1.00 68.12 147 LEU C C 1
ATOM 5370 O O . LEU C 1 127 ? 9.851 18.886 51.971 1.00 65.62 147 LEU C O 1
ATOM 5375 N N . PHE C 1 128 ? 9.706 17.207 53.495 1.00 64.37 148 PHE C N 1
ATOM 5376 C CA . PHE C 1 128 ? 9.958 16.100 52.559 1.00 61.44 148 PHE C CA 1
ATOM 5377 C C . PHE C 1 128 ? 8.817 15.079 52.620 1.00 64.53 148 PHE C C 1
ATOM 5378 O O . PHE C 1 128 ? 8.374 14.712 53.704 1.00 66.13 148 PHE C O 1
ATOM 5386 N N . ILE C 1 129 ? 8.343 14.633 51.450 1.00 58.65 149 ILE C N 1
ATOM 5387 C CA . ILE C 1 129 ? 7.251 13.669 51.336 1.00 57.99 149 ILE C CA 1
ATOM 5388 C C . ILE C 1 129 ? 7.804 12.360 50.765 1.00 60.99 149 ILE C C 1
ATOM 5389 O O . ILE C 1 129 ? 8.164 12.291 49.588 1.00 58.58 149 ILE C O 1
ATOM 5394 N N . ASN C 1 130 ? 7.907 11.340 51.624 1.00 59.33 150 ASN C N 1
ATOM 5395 C CA . ASN C 1 130 ? 8.370 10.005 51.261 1.00 58.22 150 ASN C CA 1
ATOM 5396 C C . ASN C 1 130 ? 7.142 9.143 50.990 1.00 62.80 150 ASN C C 1
ATOM 5397 O O . ASN C 1 130 ? 6.186 9.182 51.767 1.00 64.28 150 ASN C O 1
ATOM 5402 N N . GLN C 1 131 ? 7.142 8.408 49.867 1.00 58.05 151 GLN C N 1
ATOM 5403 C CA . GLN C 1 131 ? 6.020 7.563 49.454 1.00 57.77 151 GLN C CA 1
ATOM 5404 C C . GLN C 1 131 ? 5.755 6.425 50.452 1.00 64.46 151 GLN C C 1
ATOM 5405 O O . GLN C 1 131 ? 4.602 6.189 50.818 1.00 65.48 151 GLN C O 1
ATOM 5411 N N . VAL C 1 132 ? 6.818 5.724 50.872 1.00 61.92 152 VAL C N 1
ATOM 5412 C CA . VAL C 1 132 ? 6.747 4.576 51.780 1.00 63.42 152 VAL C CA 1
ATOM 5413 C C . VAL C 1 132 ? 7.946 4.551 52.738 1.00 69.65 152 VAL C C 1
ATOM 5414 O O . VAL C 1 132 ? 8.982 5.159 52.452 1.00 68.76 152 VAL C O 1
ATOM 5418 N N . GLU C 1 133 ? 7.806 3.819 53.859 1.00 68.65 153 GLU C N 1
ATOM 5419 C CA . GLU C 1 133 ? 8.876 3.612 54.830 1.00 70.29 153 GLU C CA 1
ATOM 5420 C C . GLU C 1 133 ? 9.698 2.409 54.349 1.00 72.81 153 GLU C C 1
ATOM 5421 O O . GLU C 1 133 ? 9.117 1.371 54.024 1.00 71.52 153 GLU C O 1
ATOM 5427 N N . SER C 1 134 ? 11.036 2.572 54.262 1.00 69.71 154 SER C N 1
ATOM 5428 C CA . SER C 1 134 ? 12.005 1.574 53.781 1.00 68.90 154 SER C CA 1
ATOM 5429 C C . SER C 1 134 ? 11.844 0.199 54.458 1.00 74.30 154 SER C C 1
ATOM 5430 O O . SER C 1 134 ? 11.884 -0.818 53.763 1.00 72.72 154 SER C O 1
ATOM 5433 N N . LYS C 1 135 ? 11.642 0.171 55.792 1.00 73.53 155 LYS C N 1
ATOM 5434 C CA . LYS C 1 135 ? 11.452 -1.062 56.562 1.00 74.86 155 LYS C CA 1
ATOM 5435 C C . LYS C 1 135 ? 10.112 -1.733 56.208 1.00 77.43 155 LYS C C 1
ATOM 5436 O O . LYS C 1 135 ? 10.052 -2.961 56.143 1.00 77.17 155 LYS C O 1
ATOM 5442 N N . GLN C 1 136 ? 9.055 -0.927 55.965 1.00 72.73 156 GLN C N 1
ATOM 5443 C CA . GLN C 1 136 ? 7.708 -1.405 55.638 1.00 71.63 156 GLN C CA 1
ATOM 5444 C C . GLN C 1 136 ? 7.648 -2.089 54.254 1.00 71.93 156 GLN C C 1
ATOM 5445 O O . GLN C 1 136 ? 6.814 -2.974 54.068 1.00 71.66 156 GLN C O 1
ATOM 5451 N N . VAL C 1 137 ? 8.532 -1.699 53.303 1.00 65.41 157 VAL C N 1
ATOM 5452 C CA . VAL C 1 137 ? 8.617 -2.292 51.954 1.00 62.24 157 VAL C CA 1
ATOM 5453 C C . VAL C 1 137 ? 9.159 -3.730 52.089 1.00 65.62 157 VAL C C 1
ATOM 5454 O O . VAL C 1 137 ? 8.684 -4.637 51.401 1.00 64.11 157 VAL C O 1
ATOM 5458 N N . ALA C 1 138 ? 10.125 -3.924 53.009 1.00 63.23 158 ALA C N 1
ATOM 5459 C CA . ALA C 1 138 ? 10.763 -5.204 53.310 1.00 63.49 158 ALA C CA 1
ATOM 5460 C C . ALA C 1 138 ? 9.800 -6.174 54.008 1.00 67.85 158 ALA C C 1
ATOM 5461 O O . ALA C 1 138 ? 9.796 -7.358 53.672 1.00 67.47 158 ALA C O 1
ATOM 5463 N N . ILE C 1 139 ? 8.989 -5.674 54.973 1.00 65.02 159 ILE C N 1
ATOM 5464 C CA . ILE C 1 139 ? 8.006 -6.462 55.733 1.00 66.01 159 ILE C CA 1
ATOM 5465 C C . ILE C 1 139 ? 6.887 -6.939 54.782 1.00 66.85 159 ILE C C 1
ATOM 5466 O O . ILE C 1 139 ? 6.548 -8.121 54.812 1.00 66.75 159 ILE C O 1
ATOM 5471 N N . THR C 1 140 ? 6.359 -6.034 53.921 1.00 60.83 160 THR C N 1
ATOM 5472 C CA . THR C 1 140 ? 5.299 -6.316 52.937 1.00 58.80 160 THR C CA 1
ATOM 5473 C C . THR C 1 140 ? 5.745 -7.440 51.976 1.00 59.27 160 THR C C 1
ATOM 5474 O O . THR C 1 140 ? 4.950 -8.342 51.704 1.00 59.03 160 THR C O 1
ATOM 5486 N N . LEU C 1 142 ? 8.254 -9.730 52.584 1.00 54.09 162 LEU C N 1
ATOM 5487 C CA . LEU C 1 142 ? 8.451 -10.927 53.416 1.00 55.64 162 LEU C CA 1
ATOM 5488 C C . LEU C 1 142 ? 7.131 -11.635 53.718 1.00 59.76 162 LEU C C 1
ATOM 5489 O O . LEU C 1 142 ? 7.079 -12.866 53.698 1.00 60.09 162 LEU C O 1
ATOM 5494 N N . ASP C 1 143 ? 6.074 -10.847 54.012 1.00 56.06 163 ASP C N 1
ATOM 5495 C CA . ASP C 1 143 ? 4.721 -11.319 54.311 1.00 56.89 163 ASP C CA 1
ATOM 5496 C C . ASP C 1 143 ? 4.127 -12.070 53.112 1.00 57.82 163 ASP C C 1
ATOM 5497 O O . ASP C 1 143 ? 3.590 -13.163 53.294 1.00 58.56 163 ASP C O 1
ATOM 5510 N N . VAL C 1 145 ? 5.791 -13.458 50.579 1.00 53.33 165 VAL C N 1
ATOM 5511 C CA . VAL C 1 145 ? 6.634 -14.641 50.361 1.00 54.37 165 VAL C CA 1
ATOM 5512 C C . VAL C 1 145 ? 6.152 -15.785 51.255 1.00 62.63 165 VAL C C 1
ATOM 5513 O O . VAL C 1 145 ? 5.749 -16.826 50.738 1.00 62.67 165 VAL C O 1
ATOM 5517 N N . SER C 1 146 ? 6.180 -15.575 52.590 1.00 62.39 166 SER C N 1
ATOM 5518 C CA . SER C 1 146 ? 5.783 -16.548 53.606 1.00 65.21 166 SER C CA 1
ATOM 5519 C C . SER C 1 146 ? 4.355 -17.053 53.382 1.00 70.87 166 SER C C 1
ATOM 5520 O O . SER C 1 146 ? 4.113 -18.244 53.541 1.00 71.81 166 SER C O 1
ATOM 5523 N N . ASP C 1 147 ? 3.431 -16.167 52.971 1.00 67.74 167 ASP C N 1
ATOM 5524 C CA . ASP C 1 147 ? 2.040 -16.521 52.684 1.00 68.88 167 ASP C CA 1
ATOM 5525 C C . ASP C 1 147 ? 1.947 -17.466 51.469 1.00 71.51 167 ASP C C 1
ATOM 5526 O O . ASP C 1 147 ? 1.175 -18.427 51.504 1.00 72.86 167 ASP C O 1
ATOM 5531 N N . GLN C 1 148 ? 2.746 -17.205 50.416 1.00 65.16 168 GLN C N 1
ATOM 5532 C CA . GLN C 1 148 ? 2.741 -17.990 49.180 1.00 63.68 168 GLN C CA 1
ATOM 5533 C C . GLN C 1 148 ? 3.496 -19.324 49.314 1.00 68.18 168 GLN C C 1
ATOM 5534 O O . GLN C 1 148 ? 2.987 -20.335 48.827 1.00 68.55 168 GLN C O 1
ATOM 5540 N N . ILE C 1 149 ? 4.679 -19.342 49.976 1.00 64.63 169 ILE C N 1
ATOM 5541 C CA . ILE C 1 149 ? 5.477 -20.571 50.161 1.00 65.18 169 ILE C CA 1
ATOM 5542 C C . ILE C 1 149 ? 4.889 -21.465 51.276 1.00 71.66 169 ILE C C 1
ATOM 5543 O O . ILE C 1 149 ? 5.173 -22.665 51.309 1.00 72.64 169 ILE C O 1
ATOM 5548 N N . GLY C 1 150 ? 4.096 -20.875 52.166 1.00 69.01 170 GLY C N 1
ATOM 5549 C CA . GLY C 1 150 ? 3.450 -21.584 53.264 1.00 71.42 170 GLY C CA 1
ATOM 5550 C C . GLY C 1 150 ? 4.243 -21.608 54.555 1.00 76.99 170 GLY C C 1
ATOM 5551 O O . GLY C 1 150 ? 4.201 -22.599 55.291 1.00 78.89 170 GLY C O 1
ATOM 5552 N N . GLY C 1 151 ? 4.949 -20.511 54.827 1.00 72.58 171 GLY C N 1
ATOM 5553 C CA . GLY C 1 151 ? 5.760 -20.327 56.023 1.00 74.18 171 GLY C CA 1
ATOM 5554 C C . GLY C 1 151 ? 7.231 -20.631 55.838 1.00 77.41 171 GLY C C 1
ATOM 5555 O O . GLY C 1 151 ? 8.080 -19.884 56.331 1.00 77.50 171 GLY C O 1
ATOM 5556 N N . SER C 1 152 ? 7.544 -21.740 55.146 1.00 73.34 172 SER C N 1
ATOM 5557 C CA . SER C 1 152 ? 8.925 -22.171 54.923 1.00 72.94 172 SER C CA 1
ATOM 5558 C C . SER C 1 152 ? 9.181 -22.571 53.467 1.00 73.72 172 SER C C 1
ATOM 5559 O O . SER C 1 152 ? 8.254 -22.966 52.753 1.00 72.67 172 SER C O 1
ATOM 5562 N N . GLY C 1 153 ? 10.441 -22.463 53.054 1.00 68.59 173 GLY C N 1
ATOM 5563 C CA . GLY C 1 153 ? 10.888 -22.806 51.710 1.00 66.30 173 GLY C CA 1
ATOM 5564 C C . GLY C 1 153 ? 12.134 -22.064 51.274 1.00 68.40 173 GLY C C 1
ATOM 5565 O O . GLY C 1 153 ? 12.553 -21.105 51.932 1.00 68.05 173 GLY C O 1
ATOM 5566 N N . LYS C 1 154 ? 12.730 -22.509 50.149 1.00 63.65 174 LYS C N 1
ATOM 5567 C CA . LYS C 1 154 ? 13.934 -21.918 49.558 1.00 62.51 174 LYS C CA 1
ATOM 5568 C C . LYS C 1 154 ? 13.538 -20.746 48.655 1.00 63.18 174 LYS C C 1
ATOM 5569 O O . LYS C 1 154 ? 12.779 -20.924 47.700 1.00 61.20 174 LYS C O 1
ATOM 5575 N N . VAL C 1 155 ? 14.029 -19.540 48.990 1.00 58.96 175 VAL C N 1
ATOM 5576 C CA . VAL C 1 155 ? 13.709 -18.289 48.295 1.00 56.58 175 VAL C CA 1
ATOM 5577 C C . VAL C 1 155 ? 14.988 -17.643 47.716 1.00 59.18 175 VAL C C 1
ATOM 5578 O O . VAL C 1 155 ? 16.043 -17.699 48.341 1.00 60.09 175 VAL C O 1
ATOM 5582 N N . ALA C 1 156 ? 14.880 -17.037 46.519 1.00 53.76 176 ALA C N 1
ATOM 5583 C CA . ALA C 1 156 ? 15.978 -16.342 45.839 1.00 53.01 176 ALA C CA 1
ATOM 5584 C C . ALA C 1 156 ? 15.613 -14.879 45.583 1.00 53.92 176 ALA C C 1
ATOM 5585 O O . ALA C 1 156 ? 14.457 -14.584 45.289 1.00 51.76 176 ALA C O 1
ATOM 5587 N N . ILE C 1 157 ? 16.592 -13.965 45.706 1.00 50.46 177 ILE C N 1
ATOM 5588 C CA . ILE C 1 157 ? 16.362 -12.531 45.491 1.00 48.43 177 ILE C CA 1
ATOM 5589 C C . ILE C 1 157 ? 16.996 -12.099 44.160 1.00 51.24 177 ILE C C 1
ATOM 5590 O O . ILE C 1 157 ? 18.187 -12.328 43.938 1.00 52.00 177 ILE C O 1
ATOM 5595 N N . LEU C 1 158 ? 16.179 -11.490 43.279 1.00 46.15 178 LEU C N 1
ATOM 5596 C CA . LEU C 1 158 ? 16.597 -10.939 41.989 1.00 45.64 178 LEU C CA 1
ATOM 5597 C C . LEU C 1 158 ? 16.451 -9.419 42.087 1.00 49.47 178 LEU C C 1
ATOM 5598 O O . LEU C 1 158 ? 15.373 -8.871 41.842 1.00 48.01 178 LEU C O 1
ATOM 5603 N N . SER C 1 159 ? 17.535 -8.754 42.507 1.00 47.48 179 SER C N 1
ATOM 5604 C CA . SER C 1 159 ? 17.585 -7.310 42.729 1.00 46.91 179 SER C CA 1
ATOM 5605 C C . SER C 1 159 ? 17.978 -6.536 41.458 1.00 50.82 179 SER C C 1
ATOM 5606 O O . SER C 1 159 ? 18.140 -7.134 40.390 1.00 50.49 179 SER C O 1
ATOM 5609 N N . ALA C 1 160 ? 18.105 -5.200 41.582 1.00 47.50 180 ALA C N 1
ATOM 5610 C CA . ALA C 1 160 ? 18.509 -4.293 40.512 1.00 47.41 180 ALA C CA 1
ATOM 5611 C C . ALA C 1 160 ? 20.037 -4.347 40.365 1.00 54.71 180 ALA C C 1
ATOM 5612 O O . ALA C 1 160 ? 20.580 -5.430 40.154 1.00 55.24 180 ALA C O 1
ATOM 5614 N N . THR C 1 161 ? 20.732 -3.205 40.474 1.00 53.56 181 THR C N 1
ATOM 5615 C CA . THR C 1 161 ? 22.193 -3.171 40.388 1.00 56.20 181 THR C CA 1
ATOM 5616 C C . THR C 1 161 ? 22.753 -3.555 41.775 1.00 62.66 181 THR C C 1
ATOM 5617 O O . THR C 1 161 ? 22.042 -3.429 42.775 1.00 61.83 181 THR C O 1
ATOM 5621 N N . ALA C 1 162 ? 23.997 -4.063 41.825 1.00 61.98 182 ALA C N 1
ATOM 5622 C CA . ALA C 1 162 ? 24.659 -4.486 43.065 1.00 64.11 182 ALA C CA 1
ATOM 5623 C C . ALA C 1 162 ? 24.829 -3.335 44.074 1.00 69.48 182 ALA C C 1
ATOM 5624 O O . ALA C 1 162 ? 24.803 -3.577 45.282 1.00 70.12 182 ALA C O 1
ATOM 5626 N N . ASN C 1 163 ? 24.985 -2.100 43.576 1.00 66.21 183 ASN C N 1
ATOM 5627 C CA . ASN C 1 163 ? 25.184 -0.878 44.363 1.00 66.76 183 ASN C CA 1
ATOM 5628 C C . ASN C 1 163 ? 23.882 -0.058 44.567 1.00 67.96 183 ASN C C 1
ATOM 5629 O O . ASN C 1 163 ? 23.960 1.064 45.082 1.00 68.10 183 ASN C O 1
ATOM 5634 N N . ALA C 1 164 ? 22.701 -0.614 44.193 1.00 61.90 184 ALA C N 1
ATOM 5635 C CA . ALA C 1 164 ? 21.402 0.060 44.329 1.00 59.57 184 ALA C CA 1
ATOM 5636 C C . ALA C 1 164 ? 21.089 0.366 45.796 1.00 64.27 184 ALA C C 1
ATOM 5637 O O . ALA C 1 164 ? 20.939 -0.553 46.597 1.00 64.77 184 ALA C O 1
ATOM 5639 N N . ALA C 1 165 ? 21.024 1.664 46.139 1.00 60.84 185 ALA C N 1
ATOM 5640 C CA . ALA C 1 165 ? 20.791 2.175 47.493 1.00 61.64 185 ALA C CA 1
ATOM 5641 C C . ALA C 1 165 ? 19.475 1.676 48.113 1.00 64.55 185 ALA C C 1
ATOM 5642 O O . ALA C 1 165 ? 19.503 1.153 49.228 1.00 66.04 185 ALA C O 1
ATOM 5644 N N . ASN C 1 166 ? 18.341 1.828 47.397 1.00 58.43 186 ASN C N 1
ATOM 5645 C CA . ASN C 1 166 ? 17.008 1.429 47.864 1.00 57.19 186 ASN C CA 1
ATOM 5646 C C . ASN C 1 166 ? 16.882 -0.088 48.040 1.00 61.05 186 ASN C C 1
ATOM 5647 O O . ASN C 1 166 ? 16.402 -0.541 49.080 1.00 61.44 186 ASN C O 1
ATOM 5652 N N . GLN C 1 167 ? 17.322 -0.860 47.025 1.00 56.79 187 GLN C N 1
ATOM 5653 C CA . GLN C 1 167 ? 17.267 -2.323 46.988 1.00 56.48 187 GLN C CA 1
ATOM 5654 C C . GLN C 1 167 ? 18.103 -2.963 48.097 1.00 62.42 187 GLN C C 1
ATOM 5655 O O . GLN C 1 167 ? 17.583 -3.827 48.803 1.00 62.80 187 GLN C O 1
ATOM 5661 N N . ASN C 1 168 ? 19.368 -2.518 48.281 1.00 60.13 188 ASN C N 1
ATOM 5662 C CA . ASN C 1 168 ? 20.275 -3.033 49.314 1.00 62.35 188 ASN C CA 1
ATOM 5663 C C . ASN C 1 168 ? 19.748 -2.731 50.718 1.00 67.62 188 ASN C C 1
ATOM 5664 O O . ASN C 1 168 ? 20.013 -3.502 51.641 1.00 69.07 188 ASN C O 1
ATOM 5669 N N . ALA C 1 169 ? 18.979 -1.630 50.865 1.00 63.54 189 ALA C N 1
ATOM 5670 C CA . ALA C 1 169 ? 18.351 -1.237 52.123 1.00 64.74 189 ALA C CA 1
ATOM 5671 C C . ALA C 1 169 ? 17.183 -2.171 52.446 1.00 68.56 189 ALA C C 1
ATOM 5672 O O . ALA C 1 169 ? 17.075 -2.612 53.587 1.00 70.27 189 ALA C O 1
ATOM 5674 N N . TRP C 1 170 ? 16.339 -2.504 51.439 1.00 63.13 190 TRP C N 1
ATOM 5675 C CA . TRP C 1 170 ? 15.188 -3.403 51.607 1.00 62.71 190 TRP C CA 1
ATOM 5676 C C . TRP C 1 170 ? 15.633 -4.844 51.865 1.00 67.30 190 TRP C C 1
ATOM 5677 O O . TRP C 1 170 ? 15.004 -5.534 52.666 1.00 67.70 190 TRP C O 1
ATOM 5688 N N . ILE C 1 171 ? 16.719 -5.288 51.197 1.00 63.87 191 ILE C N 1
ATOM 5689 C CA . ILE C 1 171 ? 17.291 -6.632 51.341 1.00 64.93 191 ILE C CA 1
ATOM 5690 C C . ILE C 1 171 ? 17.877 -6.794 52.757 1.00 71.83 191 ILE C C 1
ATOM 5691 O O . ILE C 1 171 ? 17.630 -7.824 53.386 1.00 72.82 191 ILE C O 1
ATOM 5696 N N . LYS C 1 172 ? 18.611 -5.772 53.262 1.00 69.77 192 LYS C N 1
ATOM 5697 C CA . LYS C 1 172 ? 19.218 -5.778 54.602 1.00 72.85 192 LYS C CA 1
ATOM 5698 C C . LYS C 1 172 ? 18.138 -5.895 55.688 1.00 77.59 192 LYS C C 1
ATOM 5699 O O . LYS C 1 172 ? 18.299 -6.705 56.603 1.00 79.43 192 LYS C O 1
ATOM 5705 N N . PHE C 1 173 ? 17.033 -5.119 55.564 1.00 72.61 193 PHE C N 1
ATOM 5706 C CA . PHE C 1 173 ? 15.907 -5.165 56.504 1.00 73.55 193 PHE C CA 1
ATOM 5707 C C . PHE C 1 173 ? 15.220 -6.536 56.454 1.00 76.41 193 PHE C C 1
ATOM 5708 O O . PHE C 1 173 ? 14.781 -7.023 57.494 1.00 78.25 193 PHE C O 1
ATOM 5724 N N . GLU C 1 175 ? 16.781 -9.521 55.522 1.00 73.87 195 GLU C N 1
ATOM 5725 C CA . GLU C 1 175 ? 17.767 -10.452 56.089 1.00 76.36 195 GLU C CA 1
ATOM 5726 C C . GLU C 1 175 ? 17.802 -10.389 57.622 1.00 84.43 195 GLU C C 1
ATOM 5727 O O . GLU C 1 175 ? 17.957 -11.430 58.266 1.00 86.23 195 GLU C O 1
ATOM 5733 N N . ASP C 1 176 ? 17.658 -9.175 58.198 1.00 82.29 196 ASP C N 1
ATOM 5734 C CA . ASP C 1 176 ? 17.649 -8.952 59.646 1.00 85.86 196 ASP C CA 1
ATOM 5735 C C . ASP C 1 176 ? 16.395 -9.553 60.282 1.00 91.16 196 ASP C C 1
ATOM 5736 O O . ASP C 1 176 ? 16.490 -10.146 61.358 1.00 94.27 196 ASP C O 1
ATOM 5741 N N . GLU C 1 177 ? 15.233 -9.420 59.607 1.00 85.26 197 GLU C N 1
ATOM 5742 C CA . GLU C 1 177 ? 13.944 -9.942 60.072 1.00 85.86 197 GLU C CA 1
ATOM 5743 C C . GLU C 1 177 ? 13.902 -11.474 60.042 1.00 90.76 197 GLU C C 1
ATOM 5744 O O . GLU C 1 177 ? 13.281 -12.072 60.919 1.00 92.55 197 GLU C O 1
ATOM 5750 N N . ILE C 1 178 ? 14.557 -12.102 59.042 1.00 85.84 198 ILE C N 1
ATOM 5751 C CA . ILE C 1 178 ? 14.626 -13.563 58.890 1.00 86.16 198 ILE C CA 1
ATOM 5752 C C . ILE C 1 178 ? 15.438 -14.158 60.062 1.00 94.12 198 ILE C C 1
ATOM 5753 O O . ILE C 1 178 ? 15.033 -15.174 60.633 1.00 95.64 198 ILE C O 1
ATOM 5758 N N . ALA C 1 179 ? 16.551 -13.497 60.436 1.00 92.06 199 ALA C N 1
ATOM 5759 C CA . ALA C 1 179 ? 17.431 -13.927 61.522 1.00 95.73 199 ALA C CA 1
ATOM 5760 C C . ALA C 1 179 ? 16.830 -13.670 62.915 1.00 102.53 199 ALA C C 1
ATOM 5761 O O . ALA C 1 179 ? 17.069 -14.466 63.827 1.00 105.49 199 ALA C O 1
ATOM 5763 N N . SER C 1 180 ? 16.066 -12.567 63.084 1.00 98.23 200 SER C N 1
ATOM 5764 C CA . SER C 1 180 ? 15.486 -12.184 64.375 1.00 101.29 200 SER C CA 1
ATOM 5765 C C . SER C 1 180 ? 14.044 -12.692 64.581 1.00 104.79 200 SER C C 1
ATOM 5766 O O . SER C 1 180 ? 13.833 -13.528 65.463 1.00 107.48 200 SER C O 1
ATOM 5769 N N . ASN C 1 181 ? 13.062 -12.177 63.797 1.00 97.90 201 ASN C N 1
ATOM 5770 C CA . ASN C 1 181 ? 11.637 -12.518 63.915 1.00 97.44 201 ASN C CA 1
ATOM 5771 C C . ASN C 1 181 ? 11.364 -13.994 63.595 1.00 100.71 201 ASN C C 1
ATOM 5772 O O . ASN C 1 181 ? 11.800 -14.498 62.558 1.00 97.51 201 ASN C O 1
ATOM 5777 N N . ASP C 1 182 ? 10.630 -14.676 64.501 1.00 100.16 202 ASP C N 1
ATOM 5778 C CA . ASP C 1 182 ? 10.250 -16.091 64.390 1.00 100.21 202 ASP C CA 1
ATOM 5779 C C . ASP C 1 182 ? 9.237 -16.314 63.257 1.00 99.51 202 ASP C C 1
ATOM 5780 O O . ASP C 1 182 ? 9.085 -17.440 62.780 1.00 98.40 202 ASP C O 1
ATOM 5785 N N . LYS C 1 183 ? 8.556 -15.226 62.843 1.00 93.36 203 LYS C N 1
ATOM 5786 C CA . LYS C 1 183 ? 7.561 -15.139 61.773 1.00 89.80 203 LYS C CA 1
ATOM 5787 C C . LYS C 1 183 ? 8.164 -15.489 60.409 1.00 88.99 203 LYS C C 1
ATOM 5788 O O . LYS C 1 183 ? 7.492 -16.118 59.588 1.00 86.90 203 LYS C O 1
ATOM 5794 N N . TYR C 1 184 ? 9.421 -15.056 60.165 1.00 83.74 204 TYR C N 1
ATOM 5795 C CA . TYR C 1 184 ? 10.137 -15.236 58.899 1.00 80.00 204 TYR C CA 1
ATOM 5796 C C . TYR C 1 184 ? 11.380 -16.149 59.029 1.00 84.40 204 TYR C C 1
ATOM 5797 O O . TYR C 1 184 ? 12.238 -16.134 58.139 1.00 82.50 204 TYR C O 1
ATOM 5806 N N . LYS C 1 185 ? 11.466 -16.954 60.107 1.00 83.22 205 LYS C N 1
ATOM 5807 C CA . LYS C 1 185 ? 12.586 -17.877 60.329 1.00 84.31 205 LYS C CA 1
ATOM 5808 C C . LYS C 1 185 ? 12.567 -19.062 59.339 1.00 85.69 205 LYS C C 1
ATOM 5809 O O . LYS C 1 185 ? 13.625 -19.630 59.050 1.00 85.54 205 LYS C O 1
ATOM 5815 N N . GLY C 1 186 ? 11.380 -19.404 58.830 1.00 80.05 206 GLY C N 1
ATOM 5816 C CA . GLY C 1 186 ? 11.185 -20.479 57.861 1.00 78.11 206 GLY C CA 1
ATOM 5817 C C . GLY C 1 186 ? 11.689 -20.150 56.467 1.00 78.31 206 GLY C C 1
ATOM 5818 O O . GLY C 1 186 ? 12.037 -21.057 55.704 1.00 77.57 206 GLY C O 1
ATOM 5819 N N . ILE C 1 187 ? 11.730 -18.842 56.124 1.00 72.22 207 ILE C N 1
ATOM 5820 C CA . ILE C 1 187 ? 12.201 -18.339 54.828 1.00 68.78 207 ILE C CA 1
ATOM 5821 C C . ILE C 1 187 ? 13.724 -18.490 54.762 1.00 72.25 207 ILE C C 1
ATOM 5822 O O . ILE C 1 187 ? 14.438 -17.898 55.574 1.00 73.69 207 ILE C O 1
ATOM 5827 N N . GLU C 1 188 ? 14.210 -19.288 53.801 1.00 66.84 208 GLU C N 1
ATOM 5828 C CA . GLU C 1 188 ? 15.637 -19.516 53.609 1.00 67.14 208 GLU C CA 1
ATOM 5829 C C . GLU C 1 188 ? 16.100 -18.881 52.296 1.00 68.32 208 GLU C C 1
ATOM 5830 O O . GLU C 1 188 ? 15.734 -19.359 51.220 1.00 66.50 208 GLU C O 1
ATOM 5836 N N . ILE C 1 189 ? 16.897 -17.796 52.388 1.00 64.27 209 ILE C N 1
ATOM 5837 C CA . ILE C 1 189 ? 17.461 -17.134 51.209 1.00 62.00 209 ILE C CA 1
ATOM 5838 C C . ILE C 1 189 ? 18.608 -18.021 50.722 1.00 67.23 209 ILE C C 1
ATOM 5839 O O . ILE C 1 189 ? 19.508 -18.341 51.500 1.00 69.65 209 ILE C O 1
ATOM 5844 N N . VAL C 1 190 ? 18.524 -18.481 49.466 1.00 62.43 210 VAL C N 1
ATOM 5845 C CA . VAL C 1 190 ? 19.506 -19.400 48.883 1.00 63.79 210 VAL C CA 1
ATOM 5846 C C . VAL C 1 190 ? 20.330 -18.728 47.765 1.00 67.52 210 VAL C C 1
ATOM 5847 O O . VAL C 1 190 ? 21.350 -19.286 47.353 1.00 69.04 210 VAL C O 1
ATOM 5851 N N . ALA C 1 191 ? 19.889 -17.552 47.273 1.00 62.12 211 ALA C N 1
ATOM 5852 C CA . ALA C 1 191 ? 20.577 -16.814 46.210 1.00 61.58 211 ALA C CA 1
ATOM 5853 C C . ALA C 1 191 ? 20.241 -15.324 46.224 1.00 64.16 211 ALA C C 1
ATOM 5854 O O . ALA C 1 191 ? 19.137 -14.935 46.613 1.00 61.94 211 ALA C O 1
ATOM 5856 N N . LYS C 1 192 ? 21.208 -14.499 45.778 1.00 61.91 212 LYS C N 1
ATOM 5857 C CA . LYS C 1 192 ? 21.109 -13.045 45.636 1.00 60.60 212 LYS C CA 1
ATOM 5858 C C . LYS C 1 192 ? 21.748 -12.641 44.305 1.00 65.08 212 LYS C C 1
ATOM 5859 O O . LYS C 1 192 ? 22.969 -12.468 44.223 1.00 66.63 212 LYS C O 1
ATOM 5865 N N . VAL C 1 193 ? 20.923 -12.555 43.248 1.00 60.26 213 VAL C N 1
ATOM 5866 C CA . VAL C 1 193 ? 21.371 -12.211 41.893 1.00 60.18 213 VAL C CA 1
ATOM 5867 C C . VAL C 1 193 ? 20.983 -10.767 41.554 1.00 62.30 213 VAL C C 1
ATOM 5868 O O . VAL C 1 193 ? 20.068 -10.213 42.169 1.00 60.23 213 VAL C O 1
ATOM 5872 N N . TYR C 1 194 ? 21.684 -10.164 40.578 1.00 59.68 214 TYR C N 1
ATOM 5873 C CA . TYR C 1 194 ? 21.457 -8.774 40.189 1.00 58.38 214 TYR C CA 1
ATOM 5874 C C . TYR C 1 194 ? 21.171 -8.641 38.692 1.00 62.09 214 TYR C C 1
ATOM 5875 O O . TYR C 1 194 ? 21.999 -9.018 37.858 1.00 63.57 214 TYR C O 1
ATOM 5884 N N . GLY C 1 195 ? 19.985 -8.117 38.387 1.00 56.70 215 GLY C N 1
ATOM 5885 C CA . GLY C 1 195 ? 19.503 -7.890 37.029 1.00 56.00 215 GLY C CA 1
ATOM 5886 C C . GLY C 1 195 ? 19.885 -6.545 36.443 1.00 59.60 215 GLY C C 1
ATOM 5887 O O . GLY C 1 195 ? 19.617 -6.296 35.268 1.00 58.88 215 GLY C O 1
ATOM 5888 N N . ASP C 1 196 ? 20.495 -5.660 37.268 1.00 56.96 216 ASP C N 1
ATOM 5889 C CA . ASP C 1 196 ? 21.002 -4.312 36.948 1.00 57.05 216 ASP C CA 1
ATOM 5890 C C . ASP C 1 196 ? 19.930 -3.388 36.316 1.00 60.20 216 ASP C C 1
ATOM 5891 O O . ASP C 1 196 ? 20.281 -2.502 35.526 1.00 60.45 216 ASP C O 1
ATOM 5896 N N . ASP C 1 197 ? 18.634 -3.574 36.695 1.00 55.31 217 ASP C N 1
ATOM 5897 C CA . ASP C 1 197 ? 17.459 -2.831 36.196 1.00 53.61 217 ASP C CA 1
ATOM 5898 C C . ASP C 1 197 ? 17.363 -2.901 34.649 1.00 57.22 217 ASP C C 1
ATOM 5899 O O . ASP C 1 197 ? 16.871 -1.969 34.004 1.00 56.33 217 ASP C O 1
ATOM 5904 N N . ASP C 1 198 ? 17.824 -4.027 34.076 1.00 54.21 218 ASP C N 1
ATOM 5905 C CA . ASP C 1 198 ? 17.824 -4.311 32.644 1.00 55.14 218 ASP C CA 1
ATOM 5906 C C . ASP C 1 198 ? 17.026 -5.585 32.398 1.00 58.56 218 ASP C C 1
ATOM 5907 O O . ASP C 1 198 ? 17.283 -6.598 33.045 1.00 58.63 218 ASP C O 1
ATOM 5912 N N . ASP C 1 199 ? 16.050 -5.526 31.477 1.00 54.54 219 ASP C N 1
ATOM 5913 C CA . ASP C 1 199 ? 15.157 -6.636 31.142 1.00 54.16 219 ASP C CA 1
ATOM 5914 C C . ASP C 1 199 ? 15.903 -7.867 30.610 1.00 59.15 219 ASP C C 1
ATOM 5915 O O . ASP C 1 199 ? 15.570 -8.981 31.014 1.00 58.73 219 ASP C O 1
ATOM 5920 N N . THR C 1 200 ? 16.890 -7.675 29.713 1.00 57.10 220 THR C N 1
ATOM 5921 C CA . THR C 1 200 ? 17.659 -8.773 29.114 1.00 58.91 220 THR C CA 1
ATOM 5922 C C . THR C 1 200 ? 18.529 -9.469 30.177 1.00 62.04 220 THR C C 1
ATOM 5923 O O . THR C 1 200 ? 18.573 -10.701 30.206 1.00 62.46 220 THR C O 1
ATOM 5927 N N . LYS C 1 201 ? 19.189 -8.682 31.055 1.00 57.13 221 LYS C N 1
ATOM 5928 C CA . LYS C 1 201 ? 20.046 -9.190 32.129 1.00 57.03 221 LYS C CA 1
ATOM 5929 C C . LYS C 1 201 ? 19.203 -9.897 33.211 1.00 57.75 221 LYS C C 1
ATOM 5930 O O . LYS C 1 201 ? 19.582 -10.989 33.633 1.00 58.20 221 LYS C O 1
ATOM 5936 N N . SER C 1 202 ? 18.061 -9.295 33.632 1.00 50.78 222 SER C N 1
ATOM 5937 C CA . SER C 1 202 ? 17.148 -9.858 34.640 1.00 48.55 222 SER C CA 1
ATOM 5938 C C . SER C 1 202 ? 16.538 -11.186 34.179 1.00 52.98 222 SER C C 1
ATOM 5939 O O . SER C 1 202 ? 16.312 -12.067 35.010 1.00 52.44 222 SER C O 1
ATOM 5942 N N . PHE C 1 203 ? 16.278 -11.327 32.860 1.00 50.66 223 PHE C N 1
ATOM 5943 C CA . PHE C 1 203 ? 15.735 -12.545 32.255 1.00 51.62 223 PHE C CA 1
ATOM 5944 C C . PHE C 1 203 ? 16.785 -13.659 32.304 1.00 58.65 223 PHE C C 1
ATOM 5945 O O . PHE C 1 203 ? 16.445 -14.807 32.601 1.00 58.38 223 PHE C O 1
ATOM 5953 N N . GLN C 1 204 ? 18.056 -13.310 31.998 1.00 57.84 224 GLN C N 1
ATOM 5954 C CA . GLN C 1 204 ? 19.203 -14.223 32.004 1.00 60.35 224 GLN C CA 1
ATOM 5955 C C . GLN C 1 204 ? 19.522 -14.679 33.425 1.00 63.97 224 GLN C C 1
ATOM 5956 O O . GLN C 1 204 ? 19.868 -15.845 33.621 1.00 64.91 224 GLN C O 1
ATOM 5962 N N . GLU C 1 205 ? 19.388 -13.764 34.412 1.00 59.25 225 GLU C N 1
ATOM 5963 C CA . GLU C 1 205 ? 19.624 -14.045 35.831 1.00 58.98 225 GLU C CA 1
ATOM 5964 C C . GLU C 1 205 ? 18.554 -14.985 36.378 1.00 62.92 225 GLU C C 1
ATOM 5965 O O . GLU C 1 205 ? 18.886 -15.865 37.168 1.00 63.62 225 GLU C O 1
ATOM 5971 N N . ALA C 1 206 ? 17.287 -14.821 35.935 1.00 58.54 226 ALA C N 1
ATOM 5972 C CA . ALA C 1 206 ? 16.152 -15.667 36.325 1.00 57.86 226 ALA C CA 1
ATOM 5973 C C . ALA C 1 206 ? 16.283 -17.067 35.726 1.00 64.08 226 ALA C C 1
ATOM 5974 O O . ALA C 1 206 ? 15.911 -18.045 36.375 1.00 64.04 226 ALA C O 1
ATOM 5976 N N . GLN C 1 207 ? 16.823 -17.158 34.492 1.00 62.72 227 GLN C N 1
ATOM 5977 C CA . GLN C 1 207 ? 17.058 -18.407 33.762 1.00 64.88 227 GLN C CA 1
ATOM 5978 C C . GLN C 1 207 ? 18.135 -19.241 34.476 1.00 70.87 227 GLN C C 1
ATOM 5979 O O . GLN C 1 207 ? 17.936 -20.437 34.693 1.00 71.43 227 GLN C O 1
ATOM 5985 N N . GLY C 1 208 ? 19.237 -18.587 34.855 1.00 68.30 228 GLY C N 1
ATOM 5986 C CA . GLY C 1 208 ? 20.355 -19.197 35.568 1.00 69.96 228 GLY C CA 1
ATOM 5987 C C . GLY C 1 208 ? 20.035 -19.543 37.010 1.00 72.80 228 GLY C C 1
ATOM 5988 O O . GLY C 1 208 ? 20.635 -20.462 37.575 1.00 74.25 228 GLY C O 1
ATOM 5989 N N . LEU C 1 209 ? 19.081 -18.803 37.610 1.00 66.61 229 LEU C N 1
ATOM 5990 C CA . LEU C 1 209 ? 18.600 -18.975 38.982 1.00 65.34 229 LEU C CA 1
ATOM 5991 C C . LEU C 1 209 ? 17.930 -20.345 39.158 1.00 69.73 229 LEU C C 1
ATOM 5992 O O . LEU C 1 209 ? 18.188 -21.024 40.153 1.00 70.37 229 LEU C O 1
ATOM 5997 N N . LEU C 1 210 ? 17.106 -20.760 38.175 1.00 65.80 230 LEU C N 1
ATOM 5998 C CA . LEU C 1 210 ? 16.415 -22.050 38.181 1.00 66.27 230 LEU C CA 1
ATOM 5999 C C . LEU C 1 210 ? 17.362 -23.183 37.757 1.00 73.45 230 LEU C C 1
ATOM 6000 O O . LEU C 1 210 ? 17.078 -24.350 38.031 1.00 73.96 230 LEU C O 1
ATOM 6005 N N . GLN C 1 211 ? 18.486 -22.837 37.099 1.00 71.82 231 GLN C N 1
ATOM 6006 C CA . GLN C 1 211 ? 19.508 -23.796 36.677 1.00 74.58 231 GLN C CA 1
ATOM 6007 C C . GLN C 1 211 ? 20.383 -24.187 37.875 1.00 79.41 231 GLN C C 1
ATOM 6008 O O . GLN C 1 211 ? 20.680 -25.368 38.055 1.00 80.74 231 GLN C O 1
ATOM 6014 N N . ALA C 1 212 ? 20.772 -23.192 38.700 1.00 75.07 232 ALA C N 1
ATOM 6015 C CA . ALA C 1 212 ? 21.600 -23.370 39.895 1.00 76.26 232 ALA C CA 1
ATOM 6016 C C . ALA C 1 212 ? 20.772 -23.826 41.106 1.00 79.56 232 ALA C C 1
ATOM 6017 O O . ALA C 1 212 ? 21.299 -24.528 41.972 1.00 81.09 232 ALA C O 1
ATOM 6019 N N . HIS C 1 213 ? 19.489 -23.416 41.173 1.00 73.50 233 HIS C N 1
ATOM 6020 C CA . HIS C 1 213 ? 18.576 -23.775 42.261 1.00 72.30 233 HIS C CA 1
ATOM 6021 C C . HIS C 1 213 ? 17.236 -24.288 41.679 1.00 74.58 233 HIS C C 1
ATOM 6022 O O . HIS C 1 213 ? 16.267 -23.526 41.623 1.00 72.38 233 HIS C O 1
ATOM 6029 N N . PRO C 1 214 ? 17.154 -25.562 41.222 1.00 72.32 234 PRO C N 1
ATOM 6030 C CA . PRO C 1 214 ? 15.881 -26.050 40.652 1.00 71.42 234 PRO C CA 1
ATOM 6031 C C . PRO C 1 214 ? 14.824 -26.388 41.712 1.00 74.66 234 PRO C C 1
ATOM 6032 O O . PRO C 1 214 ? 13.640 -26.469 41.377 1.00 73.56 234 PRO C O 1
ATOM 6036 N N . ASP C 1 215 ? 15.247 -26.559 42.984 1.00 71.55 235 ASP C N 1
ATOM 6037 C CA . ASP C 1 215 ? 14.390 -26.871 44.136 1.00 71.01 235 ASP C CA 1
ATOM 6038 C C . ASP C 1 215 ? 13.825 -25.581 44.790 1.00 71.73 235 ASP C C 1
ATOM 6039 O O . ASP C 1 215 ? 13.371 -25.607 45.940 1.00 71.77 235 ASP C O 1
ATOM 6044 N N . LEU C 1 216 ? 13.826 -24.473 44.027 1.00 65.38 236 LEU C N 1
ATOM 6045 C CA . LEU C 1 216 ? 13.362 -23.147 44.425 1.00 63.06 236 LEU C CA 1
ATOM 6046 C C . LEU C 1 216 ? 11.851 -23.108 44.637 1.00 65.34 236 LEU C C 1
ATOM 6047 O O . LEU C 1 216 ? 11.098 -23.655 43.827 1.00 64.48 236 LEU C O 1
ATOM 6052 N N . ASN C 1 217 ? 11.416 -22.456 45.730 1.00 61.24 237 ASN C N 1
ATOM 6053 C CA . ASN C 1 217 ? 10.004 -22.305 46.081 1.00 60.28 237 ASN C CA 1
ATOM 6054 C C . ASN C 1 217 ? 9.444 -20.973 45.573 1.00 60.90 237 ASN C C 1
ATOM 6055 O O . ASN C 1 217 ? 8.297 -20.938 45.126 1.00 59.89 237 ASN C O 1
ATOM 6060 N N . ALA C 1 218 ? 10.239 -19.879 45.661 1.00 55.83 238 ALA C N 1
ATOM 6061 C CA . ALA C 1 218 ? 9.826 -18.536 45.239 1.00 53.70 238 ALA C CA 1
ATOM 6062 C C . ALA C 1 218 ? 10.998 -17.613 44.885 1.00 56.43 238 ALA C C 1
ATOM 6063 O O . ALA C 1 218 ? 12.143 -17.885 45.248 1.00 56.65 238 ALA C O 1
ATOM 6065 N N . ILE C 1 219 ? 10.687 -16.508 44.174 1.00 51.86 239 ILE C N 1
ATOM 6066 C CA . ILE C 1 219 ? 11.631 -15.458 43.782 1.00 50.93 239 ILE C CA 1
ATOM 6067 C C . ILE C 1 219 ? 11.063 -14.103 44.227 1.00 54.40 239 ILE C C 1
ATOM 6068 O O . ILE C 1 219 ? 9.904 -13.801 43.935 1.00 53.20 239 ILE C O 1
ATOM 6073 N N . VAL C 1 220 ? 11.880 -13.305 44.944 1.00 51.88 240 VAL C N 1
ATOM 6074 C CA . VAL C 1 220 ? 11.546 -11.943 45.379 1.00 51.25 240 VAL C CA 1
ATOM 6075 C C . VAL C 1 220 ? 12.288 -10.991 44.465 1.00 54.61 240 VAL C C 1
ATOM 6076 O O . VAL C 1 220 ? 13.517 -11.061 44.379 1.00 54.80 240 VAL C O 1
ATOM 6080 N N . SER C 1 221 ? 11.555 -10.110 43.780 1.00 50.33 241 SER C N 1
ATOM 6081 C CA . SER C 1 221 ? 12.180 -9.145 42.893 1.00 49.42 241 SER C CA 1
ATOM 6082 C C . SER C 1 221 ? 11.815 -7.720 43.329 1.00 53.00 241 SER C C 1
ATOM 6083 O O . SER C 1 221 ? 10.741 -7.226 42.973 1.00 51.79 241 SER C O 1
ATOM 6086 N N . PRO C 1 222 ? 12.689 -7.043 44.121 1.00 50.74 242 PRO C N 1
ATOM 6087 C CA . PRO C 1 222 ? 12.374 -5.670 44.556 1.00 50.19 242 PRO C CA 1
ATOM 6088 C C . PRO C 1 222 ? 12.693 -4.620 43.474 1.00 53.12 242 PRO C C 1
ATOM 6089 O O . PRO C 1 222 ? 13.244 -3.563 43.774 1.00 52.61 242 PRO C O 1
ATOM 6093 N N . THR C 1 223 ? 12.322 -4.916 42.213 1.00 49.67 243 THR C N 1
ATOM 6094 C CA . THR C 1 223 ? 12.516 -4.067 41.029 1.00 48.85 243 THR C CA 1
ATOM 6095 C C . THR C 1 223 ? 11.403 -4.361 40.009 1.00 51.69 243 THR C C 1
ATOM 6096 O O . THR C 1 223 ? 11.106 -5.529 39.750 1.00 51.59 243 THR C O 1
ATOM 6100 N N . THR C 1 224 ? 10.785 -3.295 39.449 1.00 47.37 244 THR C N 1
ATOM 6101 C CA . THR C 1 224 ? 9.706 -3.381 38.447 1.00 46.91 244 THR C CA 1
ATOM 6102 C C . THR C 1 224 ? 10.209 -3.991 37.127 1.00 50.81 244 THR C C 1
ATOM 6103 O O . THR C 1 224 ? 9.438 -4.652 36.428 1.00 50.69 244 THR C O 1
ATOM 6107 N N . VAL C 1 225 ? 11.496 -3.770 36.799 1.00 47.55 245 VAL C N 1
ATOM 6108 C CA . VAL C 1 225 ? 12.147 -4.293 35.592 1.00 48.22 245 VAL C CA 1
ATOM 6109 C C . VAL C 1 225 ? 12.447 -5.788 35.789 1.00 52.14 245 VAL C C 1
ATOM 6110 O O . VAL C 1 225 ? 12.194 -6.591 34.889 1.00 52.52 245 VAL C O 1
ATOM 6114 N N . GLY C 1 226 ? 12.976 -6.131 36.963 1.00 48.14 246 GLY C N 1
ATOM 6115 C CA . GLY C 1 226 ? 13.337 -7.494 37.334 1.00 48.25 246 GLY C CA 1
ATOM 6116 C C . GLY C 1 226 ? 12.169 -8.451 37.437 1.00 50.56 246 GLY C C 1
ATOM 6117 O O . GLY C 1 226 ? 12.260 -9.571 36.933 1.00 51.23 246 GLY C O 1
ATOM 6118 N N . ILE C 1 227 ? 11.062 -8.016 38.083 1.00 45.02 247 ILE C N 1
ATOM 6119 C CA . ILE C 1 227 ? 9.844 -8.818 38.273 1.00 44.27 247 ILE C CA 1
ATOM 6120 C C . ILE C 1 227 ? 9.154 -9.102 36.917 1.00 48.27 247 ILE C C 1
ATOM 6121 O O . ILE C 1 227 ? 8.585 -10.181 36.752 1.00 48.94 247 ILE C O 1
ATOM 6126 N N . ALA C 1 228 ? 9.232 -8.154 35.958 1.00 44.21 248 ALA C N 1
ATOM 6127 C CA . ALA C 1 228 ? 8.633 -8.268 34.627 1.00 44.54 248 ALA C CA 1
ATOM 6128 C C . ALA C 1 228 ? 9.347 -9.312 33.782 1.00 49.62 248 ALA C C 1
ATOM 6129 O O . ALA C 1 228 ? 8.680 -10.118 33.129 1.00 50.59 248 ALA C O 1
ATOM 6131 N N . ALA C 1 229 ? 10.695 -9.304 33.805 1.00 45.93 249 ALA C N 1
ATOM 6132 C CA . ALA C 1 229 ? 11.534 -10.244 33.066 1.00 46.94 249 ALA C CA 1
ATOM 6133 C C . ALA C 1 229 ? 11.443 -11.658 33.652 1.00 51.20 249 ALA C C 1
ATOM 6134 O O . ALA C 1 229 ? 11.427 -12.620 32.884 1.00 52.44 249 ALA C O 1
ATOM 6136 N N . THR C 1 230 ? 11.366 -11.783 35.002 1.00 47.00 250 THR C N 1
ATOM 6137 C CA . THR C 1 230 ? 11.264 -13.072 35.703 1.00 47.63 250 THR C CA 1
ATOM 6138 C C . THR C 1 230 ? 9.892 -13.708 35.422 1.00 51.98 250 THR C C 1
ATOM 6139 O O . THR C 1 230 ? 9.820 -14.922 35.232 1.00 52.39 250 THR C O 1
ATOM 6143 N N . ALA C 1 231 ? 8.821 -12.884 35.368 1.00 48.35 251 ALA C N 1
ATOM 6144 C CA . ALA C 1 231 ? 7.456 -13.331 35.065 1.00 48.92 251 ALA C CA 1
ATOM 6145 C C . ALA C 1 231 ? 7.368 -13.851 33.636 1.00 54.49 251 ALA C C 1
ATOM 6146 O O . ALA C 1 231 ? 6.698 -14.856 33.399 1.00 55.84 251 ALA C O 1
ATOM 6148 N N . ARG C 1 232 ? 8.078 -13.192 32.696 1.00 50.86 252 ARG C N 1
ATOM 6149 C CA . ARG C 1 232 ? 8.135 -13.579 31.286 1.00 52.28 252 ARG C CA 1
ATOM 6150 C C . ARG C 1 232 ? 8.856 -14.927 31.130 1.00 58.84 252 ARG C C 1
ATOM 6151 O O . ARG C 1 232 ? 8.468 -15.720 30.273 1.00 60.30 252 ARG C O 1
ATOM 6159 N N . TYR C 1 233 ? 9.879 -15.191 31.973 1.00 55.89 253 TYR C N 1
ATOM 6160 C CA . TYR C 1 233 ? 10.626 -16.449 31.956 1.00 57.50 253 TYR C CA 1
ATOM 6161 C C . TYR C 1 233 ? 9.786 -17.590 32.531 1.00 61.57 253 TYR C C 1
ATOM 6162 O O . TYR C 1 233 ? 9.704 -18.645 31.903 1.00 63.05 253 TYR C O 1
ATOM 6171 N N . LEU C 1 234 ? 9.194 -17.388 33.728 1.00 56.75 254 LEU C N 1
ATOM 6172 C CA . LEU C 1 234 ? 8.397 -18.394 34.435 1.00 57.15 254 LEU C CA 1
ATOM 6173 C C . LEU C 1 234 ? 7.158 -18.831 33.650 1.00 63.63 254 LEU C C 1
ATOM 6174 O O . LEU C 1 234 ? 6.869 -20.025 33.622 1.00 64.47 254 LEU C O 1
ATOM 6179 N N . SER C 1 235 ? 6.458 -17.884 32.988 1.00 61.47 255 SER C N 1
ATOM 6180 C CA . SER C 1 235 ? 5.254 -18.158 32.190 1.00 63.31 255 SER C CA 1
ATOM 6181 C C . SER C 1 235 ? 5.549 -19.015 30.949 1.00 70.94 255 SER C C 1
ATOM 6182 O O . SER C 1 235 ? 4.675 -19.765 30.513 1.00 72.52 255 SER C O 1
ATOM 6185 N N . THR C 1 236 ? 6.767 -18.897 30.385 1.00 68.79 256 THR C N 1
ATOM 6186 C CA . THR C 1 236 ? 7.199 -19.633 29.189 1.00 71.44 256 THR C CA 1
ATOM 6187 C C . THR C 1 236 ? 7.939 -20.940 29.547 1.00 77.11 256 THR C C 1
ATOM 6188 O O . THR C 1 236 ? 8.218 -21.740 28.652 1.00 79.08 256 THR C O 1
ATOM 6192 N N . SER C 1 237 ? 8.242 -21.161 30.844 1.00 72.91 257 SER C N 1
ATOM 6193 C CA . SER C 1 237 ? 8.948 -22.356 31.318 1.00 73.92 257 SER C CA 1
ATOM 6194 C C . SER C 1 237 ? 8.000 -23.348 32.021 1.00 78.84 257 SER C C 1
ATOM 6195 O O . SER C 1 237 ? 6.814 -23.058 32.195 1.00 77.91 257 SER C O 1
ATOM 6198 N N . ASP C 1 238 ? 8.543 -24.517 32.425 1.00 77.03 258 ASP C N 1
ATOM 6199 C CA . ASP C 1 238 ? 7.826 -25.593 33.120 1.00 77.70 258 ASP C CA 1
ATOM 6200 C C . ASP C 1 238 ? 7.562 -25.249 34.600 1.00 79.36 258 ASP C C 1
ATOM 6201 O O . ASP C 1 238 ? 6.789 -25.950 35.261 1.00 79.44 258 ASP C O 1
ATOM 6206 N N . TYR C 1 239 ? 8.195 -24.170 35.109 1.00 73.56 259 TYR C N 1
ATOM 6207 C CA . TYR C 1 239 ? 8.080 -23.713 36.494 1.00 71.62 259 TYR C CA 1
ATOM 6208 C C . TYR C 1 239 ? 6.865 -22.784 36.726 1.00 72.89 259 TYR C C 1
ATOM 6209 O O . TYR C 1 239 ? 6.714 -22.267 37.837 1.00 71.38 259 TYR C O 1
ATOM 6218 N N . LYS C 1 240 ? 5.995 -22.593 35.702 1.00 68.89 260 LYS C N 1
ATOM 6219 C CA . LYS C 1 240 ? 4.792 -21.751 35.788 1.00 67.65 260 LYS C CA 1
ATOM 6220 C C . LYS C 1 240 ? 3.831 -22.306 36.844 1.00 71.48 260 LYS C C 1
ATOM 6221 O O . LYS C 1 240 ? 3.414 -23.465 36.756 1.00 72.88 260 LYS C O 1
ATOM 6227 N N . GLY C 1 241 ? 3.544 -21.489 37.856 1.00 66.24 261 GLY C N 1
ATOM 6228 C CA . GLY C 1 241 ? 2.671 -21.856 38.967 1.00 66.52 261 GLY C CA 1
ATOM 6229 C C . GLY C 1 241 ? 3.368 -22.621 40.077 1.00 70.23 261 GLY C C 1
ATOM 6230 O O . GLY C 1 241 ? 2.939 -22.556 41.232 1.00 70.52 261 GLY C O 1
ATOM 6231 N N . LYS C 1 242 ? 4.446 -23.362 39.736 1.00 65.86 262 LYS C N 1
ATOM 6232 C CA . LYS C 1 242 ? 5.249 -24.158 40.669 1.00 65.47 262 LYS C CA 1
ATOM 6233 C C . LYS C 1 242 ? 6.174 -23.250 41.496 1.00 66.25 262 LYS C C 1
ATOM 6234 O O . LYS C 1 242 ? 6.204 -23.370 42.724 1.00 66.40 262 LYS C O 1
ATOM 6240 N N . VAL C 1 243 ? 6.914 -22.342 40.828 1.00 59.88 263 VAL C N 1
ATOM 6241 C CA . VAL C 1 243 ? 7.804 -21.373 41.479 1.00 57.51 263 VAL C CA 1
ATOM 6242 C C . VAL C 1 243 ? 7.043 -20.044 41.557 1.00 58.96 263 VAL C C 1
ATOM 6243 O O . VAL C 1 243 ? 6.652 -19.490 40.525 1.00 57.80 263 VAL C O 1
ATOM 6247 N N . PHE C 1 244 ? 6.802 -19.565 42.785 1.00 54.52 264 PHE C N 1
ATOM 6248 C CA . PHE C 1 244 ? 6.077 -18.323 43.047 1.00 52.93 264 PHE C CA 1
ATOM 6249 C C . PHE C 1 244 ? 6.945 -17.098 42.771 1.00 53.98 264 PHE C C 1
ATOM 6250 O O . PHE C 1 244 ? 8.156 -17.140 42.975 1.00 52.80 264 PHE C O 1
ATOM 6258 N N . LEU C 1 245 ? 6.325 -16.009 42.302 1.00 49.51 265 LEU C N 1
ATOM 6259 C CA . LEU C 1 245 ? 7.038 -14.766 42.037 1.00 48.16 265 LEU C CA 1
ATOM 6260 C C . LEU C 1 245 ? 6.296 -13.597 42.657 1.00 52.39 265 LEU C C 1
ATOM 6261 O O . LEU C 1 245 ? 5.112 -13.389 42.395 1.00 52.29 265 LEU C O 1
ATOM 6266 N N . THR C 1 246 ? 7.013 -12.837 43.483 1.00 49.21 266 THR C N 1
ATOM 6267 C CA . THR C 1 246 ? 6.492 -11.670 44.184 1.00 48.94 266 THR C CA 1
ATOM 6268 C C . THR C 1 246 ? 7.591 -10.594 44.252 1.00 52.11 266 THR C C 1
ATOM 6269 O O . THR C 1 246 ? 8.727 -10.828 43.834 1.00 51.40 266 THR C O 1
ATOM 6273 N N . GLY C 1 247 ? 7.224 -9.425 44.754 1.00 48.49 267 GLY C N 1
ATOM 6274 C CA . GLY C 1 247 ? 8.127 -8.294 44.881 1.00 47.59 267 GLY C CA 1
ATOM 6275 C C . GLY C 1 247 ? 7.443 -6.999 44.524 1.00 50.23 267 GLY C C 1
ATOM 6276 O O . GLY C 1 247 ? 6.252 -6.827 44.801 1.00 50.36 267 GLY C O 1
ATOM 6277 N N . LEU C 1 248 ? 8.192 -6.089 43.894 1.00 45.51 268 LEU C N 1
ATOM 6278 C CA . LEU C 1 248 ? 7.678 -4.779 43.523 1.00 44.57 268 LEU C CA 1
ATOM 6279 C C . LEU C 1 248 ? 7.500 -4.689 42.017 1.00 48.41 268 LEU C C 1
ATOM 6280 O O . LEU C 1 248 ? 8.468 -4.839 41.270 1.00 47.84 268 LEU C O 1
ATOM 6285 N N . GLY C 1 249 ? 6.256 -4.481 41.592 1.00 45.21 269 GLY C N 1
ATOM 6286 C CA . GLY C 1 249 ? 5.899 -4.382 40.182 1.00 44.77 269 GLY C CA 1
ATOM 6287 C C . GLY C 1 249 ? 4.823 -3.364 39.881 1.00 49.17 269 GLY C C 1
ATOM 6288 O O . GLY C 1 249 ? 4.207 -2.818 40.799 1.00 49.32 269 GLY C O 1
ATOM 6289 N N . LEU C 1 250 ? 4.582 -3.111 38.586 1.00 45.74 270 LEU C N 1
ATOM 6290 C CA . LEU C 1 250 ? 3.561 -2.165 38.134 1.00 46.02 270 LEU C CA 1
ATOM 6291 C C . LEU C 1 250 ? 2.289 -2.916 37.716 1.00 51.41 270 LEU C C 1
ATOM 6292 O O . LEU C 1 250 ? 2.397 -3.913 36.996 1.00 52.01 270 LEU C O 1
ATOM 6297 N N . PRO C 1 251 ? 1.081 -2.467 38.156 1.00 48.10 271 PRO C N 1
ATOM 6298 C CA . PRO C 1 251 ? -0.157 -3.193 37.808 1.00 49.13 271 PRO C CA 1
ATOM 6299 C C . PRO C 1 251 ? -0.373 -3.432 36.306 1.00 53.13 271 PRO C C 1
ATOM 6300 O O . PRO C 1 251 ? -0.791 -4.533 35.946 1.00 53.98 271 PRO C O 1
ATOM 6304 N N . ASN C 1 252 ? -0.074 -2.433 35.443 1.00 48.82 272 ASN C N 1
ATOM 6305 C CA . ASN C 1 252 ? -0.248 -2.503 33.981 1.00 49.51 272 ASN C CA 1
ATOM 6306 C C . ASN C 1 252 ? 0.605 -3.596 33.314 1.00 52.55 272 ASN C C 1
ATOM 6307 O O . ASN C 1 252 ? 0.130 -4.264 32.394 1.00 53.26 272 ASN C O 1
ATOM 6312 N N . GLU C 1 253 ? 1.859 -3.755 33.768 1.00 47.55 273 GLU C N 1
ATOM 6313 C CA . GLU C 1 253 ? 2.821 -4.732 33.244 1.00 47.03 273 GLU C CA 1
ATOM 6314 C C . GLU C 1 253 ? 2.547 -6.143 33.764 1.00 49.57 273 GLU C C 1
ATOM 6315 O O . GLU C 1 253 ? 2.804 -7.118 33.056 1.00 50.06 273 GLU C O 1
ATOM 6329 N N . ARG C 1 255 ? -0.550 -7.244 34.954 1.00 46.07 275 ARG C N 1
ATOM 6330 C CA . ARG C 1 255 ? -1.943 -7.606 34.651 1.00 47.94 275 ARG C CA 1
ATOM 6331 C C . ARG C 1 255 ? -2.096 -8.963 33.943 1.00 53.35 275 ARG C C 1
ATOM 6332 O O . ARG C 1 255 ? -2.908 -9.770 34.389 1.00 54.32 275 ARG C O 1
ATOM 6340 N N . SER C 1 256 ? -1.312 -9.220 32.873 1.00 50.02 276 SER C N 1
ATOM 6341 C CA . SER C 1 256 ? -1.372 -10.470 32.108 1.00 51.35 276 SER C CA 1
ATOM 6342 C C . SER C 1 256 ? -0.863 -11.670 32.913 1.00 55.05 276 SER C C 1
ATOM 6343 O O . SER C 1 256 ? -1.476 -12.738 32.851 1.00 56.71 276 SER C O 1
ATOM 6346 N N . PHE C 1 257 ? 0.246 -11.493 33.665 1.00 49.35 277 PHE C N 1
ATOM 6347 C CA . PHE C 1 257 ? 0.866 -12.539 34.481 1.00 48.56 277 PHE C CA 1
ATOM 6348 C C . PHE C 1 257 ? 0.026 -12.881 35.713 1.00 54.20 277 PHE C C 1
ATOM 6349 O O . PHE C 1 257 ? 0.069 -14.024 36.172 1.00 54.52 277 PHE C O 1
ATOM 6357 N N . VAL C 1 258 ? -0.729 -11.901 36.246 1.00 51.61 278 VAL C N 1
ATOM 6358 C CA . VAL C 1 258 ? -1.600 -12.090 37.412 1.00 52.70 278 VAL C CA 1
ATOM 6359 C C . VAL C 1 258 ? -2.811 -12.947 36.992 1.00 60.33 278 VAL C C 1
ATOM 6360 O O . VAL C 1 258 ? -3.228 -13.826 37.751 1.00 61.40 278 VAL C O 1
ATOM 6364 N N . LYS C 1 259 ? -3.324 -12.726 35.765 1.00 58.72 279 LYS C N 1
ATOM 6365 C CA . LYS C 1 259 ? -4.469 -13.450 35.213 1.00 61.55 279 LYS C CA 1
ATOM 6366 C C . LYS C 1 259 ? -4.098 -14.864 34.732 1.00 66.63 279 LYS C C 1
ATOM 6367 O O . LYS C 1 259 ? -4.924 -15.766 34.882 1.00 68.85 279 LYS C O 1
ATOM 6373 N N . ASP C 1 260 ? -2.886 -15.079 34.160 1.00 61.41 280 ASP C N 1
ATOM 6374 C CA . ASP C 1 260 ? -2.523 -16.426 33.690 1.00 61.87 280 ASP C CA 1
ATOM 6375 C C . ASP C 1 260 ? -1.991 -17.341 34.838 1.00 63.60 280 ASP C C 1
ATOM 6376 O O . ASP C 1 260 ? -1.822 -18.543 34.618 1.00 64.39 280 ASP C O 1
ATOM 6381 N N . GLY C 1 261 ? -1.775 -16.779 36.033 1.00 57.54 281 GLY C N 1
ATOM 6382 C CA . GLY C 1 261 ? -1.378 -17.533 37.220 1.00 56.51 281 GLY C CA 1
ATOM 6383 C C . GLY C 1 261 ? 0.098 -17.558 37.557 1.00 57.33 281 GLY C C 1
ATOM 6384 O O . GLY C 1 261 ? 0.491 -18.211 38.530 1.00 56.43 281 GLY C O 1
ATOM 6385 N N . THR C 1 262 ? 0.926 -16.854 36.755 1.00 52.21 282 THR C N 1
ATOM 6386 C CA . THR C 1 262 ? 2.381 -16.758 36.940 1.00 50.35 282 THR C CA 1
ATOM 6387 C C . THR C 1 262 ? 2.682 -15.988 38.237 1.00 52.64 282 THR C C 1
ATOM 6388 O O . THR C 1 262 ? 3.559 -16.394 39.005 1.00 52.26 282 THR C O 1
ATOM 6392 N N . VAL C 1 263 ? 1.934 -14.895 38.475 1.00 48.30 283 VAL C N 1
ATOM 6393 C CA . VAL C 1 263 ? 2.044 -14.035 39.654 1.00 47.13 283 VAL C CA 1
ATOM 6394 C C . VAL C 1 263 ? 0.701 -14.080 40.402 1.00 52.99 283 VAL C C 1
ATOM 6395 O O . VAL C 1 263 ? -0.353 -13.951 39.778 1.00 53.47 283 VAL C O 1
ATOM 6399 N N . LYS C 1 264 ? 0.741 -14.301 41.725 1.00 50.78 284 LYS C N 1
ATOM 6400 C CA . LYS C 1 264 ? -0.459 -14.343 42.564 1.00 52.31 284 LYS C CA 1
ATOM 6401 C C . LYS C 1 264 ? -0.651 -12.996 43.267 1.00 55.73 284 LYS C C 1
ATOM 6402 O O . LYS C 1 264 ? -1.752 -12.450 43.236 1.00 56.48 284 LYS C O 1
ATOM 6408 N N . GLU C 1 265 ? 0.424 -12.454 43.878 1.00 50.86 285 GLU C N 1
ATOM 6409 C CA . GLU C 1 265 ? 0.402 -11.168 44.576 1.00 50.32 285 GLU C CA 1
ATOM 6410 C C . GLU C 1 265 ? 1.781 -10.504 44.575 1.00 51.83 285 GLU C C 1
ATOM 6411 O O . GLU C 1 265 ? 2.792 -11.149 44.852 1.00 51.20 285 GLU C O 1
ATOM 6417 N N . PHE C 1 266 ? 1.795 -9.204 44.276 1.00 47.12 286 PHE C N 1
ATOM 6418 C CA . PHE C 1 266 ? 2.967 -8.330 44.266 1.00 45.34 286 PHE C CA 1
ATOM 6419 C C . PHE C 1 266 ? 2.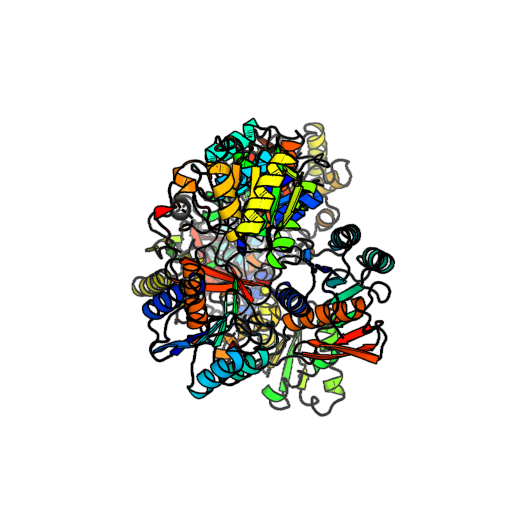559 -7.011 44.934 1.00 50.24 286 PHE C C 1
ATOM 6420 O O . PHE C 1 266 ? 1.372 -6.819 45.216 1.00 50.53 286 PHE C O 1
ATOM 6428 N N . ALA C 1 267 ? 3.517 -6.112 45.200 1.00 47.26 287 ALA C N 1
ATOM 6429 C CA . ALA C 1 267 ? 3.186 -4.847 45.854 1.00 48.09 287 ALA C CA 1
ATOM 6430 C C . ALA C 1 267 ? 3.897 -3.653 45.238 1.00 51.66 287 ALA C C 1
ATOM 6431 O O . ALA C 1 267 ? 4.936 -3.805 44.600 1.00 50.33 287 ALA C O 1
ATOM 6433 N N . LEU C 1 268 ? 3.317 -2.457 45.441 1.00 48.80 288 LEU C N 1
ATOM 6434 C CA . LEU C 1 268 ? 3.871 -1.171 45.028 1.00 47.66 288 LEU C CA 1
ATOM 6435 C C . LEU C 1 268 ? 3.173 -0.048 45.815 1.00 53.16 288 LEU C C 1
ATOM 6436 O O . LEU C 1 268 ? 2.917 -0.211 47.008 1.00 53.94 288 LEU C O 1
ATOM 6441 N N . TRP C 1 269 ? 2.906 1.090 45.158 1.00 49.71 289 TRP C N 1
ATOM 6442 C CA . TRP C 1 269 ? 2.317 2.299 45.724 1.00 50.54 289 TRP C CA 1
ATOM 6443 C C . TRP C 1 269 ? 1.784 3.180 44.609 1.00 54.19 289 TRP C C 1
ATOM 6444 O O . TRP C 1 269 ? 2.361 3.196 43.519 1.00 52.67 289 TRP C O 1
ATOM 6455 N N . ASP C 1 270 ? 0.689 3.912 44.870 1.00 52.02 290 ASP C N 1
ATOM 6456 C CA . ASP C 1 270 ? 0.120 4.832 43.887 1.00 51.64 290 ASP C CA 1
ATOM 6457 C C . ASP C 1 270 ? 0.993 6.091 43.875 1.00 53.95 290 ASP C C 1
ATOM 6458 O O . ASP C 1 270 ? 1.103 6.741 44.919 1.00 54.66 290 ASP C O 1
ATOM 6463 N N . PRO C 1 271 ? 1.705 6.408 42.761 1.00 48.25 291 PRO C N 1
ATOM 6464 C CA . PRO C 1 271 ? 2.563 7.609 42.769 1.00 47.28 291 PRO C CA 1
ATOM 6465 C C . PRO C 1 271 ? 1.745 8.902 42.755 1.00 52.11 291 PRO C C 1
ATOM 6466 O O . PRO C 1 271 ? 2.255 9.942 43.170 1.00 51.54 291 PRO C O 1
ATOM 6470 N N . ALA C 1 272 ? 0.463 8.818 42.336 1.00 50.16 292 ALA C N 1
ATOM 6471 C CA . ALA C 1 272 ? -0.487 9.931 42.305 1.00 51.59 292 ALA C CA 1
ATOM 6472 C C . ALA C 1 272 ? -0.738 10.460 43.716 1.00 57.54 292 ALA C C 1
ATOM 6473 O O . ALA C 1 272 ? -0.894 11.667 43.893 1.00 58.01 292 ALA C O 1
ATOM 6475 N N . GLN C 1 273 ? -0.730 9.553 44.719 1.00 54.91 293 GLN C N 1
ATOM 6476 C CA . GLN C 1 273 ? -0.914 9.854 46.142 1.00 56.56 293 GLN C CA 1
ATOM 6477 C C . GLN C 1 273 ? 0.245 10.694 46.691 1.00 59.75 293 GLN C C 1
ATOM 6478 O O . GLN C 1 273 ? 0.018 11.540 47.553 1.00 60.77 293 GLN C O 1
ATOM 6484 N N . LEU C 1 274 ? 1.481 10.458 46.190 1.00 54.47 294 LEU C N 1
ATOM 6485 C CA . LEU C 1 274 ? 2.704 11.161 46.595 1.00 53.90 294 LEU C CA 1
ATOM 6486 C C . LEU C 1 274 ? 2.643 12.641 46.205 1.00 58.13 294 LEU C C 1
ATOM 6487 O O . LEU C 1 274 ? 2.986 13.494 47.022 1.00 58.88 294 LEU C O 1
ATOM 6492 N N . GLY C 1 275 ? 2.203 12.919 44.979 1.00 53.98 295 GLY C N 1
ATOM 6493 C CA . GLY C 1 275 ? 2.040 14.274 44.468 1.00 54.10 295 GLY C CA 1
ATOM 6494 C C . GLY C 1 275 ? 0.884 14.993 45.135 1.00 60.57 295 GLY C C 1
ATOM 6495 O O . GLY C 1 275 ? 0.952 16.206 45.358 1.00 61.14 295 GLY C O 1
ATOM 6496 N N . TYR C 1 276 ? -0.182 14.231 45.471 1.00 58.42 296 TYR C N 1
ATOM 6497 C CA . TYR C 1 276 ? -1.400 14.698 46.142 1.00 60.75 296 TYR C CA 1
ATOM 6498 C C . TYR C 1 276 ? -1.070 15.254 47.537 1.00 65.54 296 TYR C C 1
ATOM 6499 O O . TYR C 1 276 ? -1.434 16.394 47.830 1.00 66.94 296 TYR C O 1
ATOM 6508 N N . VAL C 1 277 ? -0.365 14.459 48.378 1.00 61.23 297 VAL C N 1
ATOM 6509 C CA . VAL C 1 277 ? 0.046 14.816 49.743 1.00 62.73 297 VAL C CA 1
ATOM 6510 C C . VAL C 1 277 ? 1.008 16.027 49.700 1.00 66.61 297 VAL C C 1
ATOM 6511 O O . VAL C 1 277 ? 0.848 16.954 50.498 1.00 68.52 297 VAL C O 1
ATOM 6515 N N . ALA C 1 278 ? 1.971 16.023 48.754 1.00 60.74 298 ALA C N 1
ATOM 6516 C CA . ALA C 1 278 ? 2.969 17.083 48.570 1.00 60.00 298 ALA C CA 1
ATOM 6517 C C . ALA C 1 278 ? 2.332 18.446 48.252 1.00 65.22 298 ALA C C 1
ATOM 6518 O O . ALA C 1 278 ? 2.802 19.463 48.764 1.00 65.62 298 ALA C O 1
ATOM 6520 N N . ALA C 1 279 ? 1.262 18.464 47.432 1.00 62.23 299 ALA C N 1
ATOM 6521 C CA . ALA C 1 279 ? 0.555 19.691 47.060 1.00 63.57 299 ALA C CA 1
ATOM 6522 C C . ALA C 1 279 ? -0.207 20.265 48.255 1.00 71.62 299 ALA C C 1
ATOM 6523 O O . ALA C 1 279 ? -0.252 21.487 48.417 1.00 72.85 299 ALA C O 1
ATOM 6525 N N . TYR C 1 280 ? -0.775 19.385 49.105 1.00 69.82 300 TYR C N 1
ATOM 6526 C CA . TYR C 1 280 ? -1.503 19.778 50.313 1.00 73.09 300 TYR C CA 1
ATOM 6527 C C . TYR C 1 280 ? -0.533 20.236 51.407 1.00 78.03 300 TYR C C 1
ATOM 6528 O O . TYR C 1 280 ? -0.873 21.138 52.175 1.00 80.60 300 TYR C O 1
ATOM 6537 N N . ALA C 1 281 ? 0.674 19.631 51.464 1.00 72.47 301 ALA C N 1
ATOM 6538 C CA . ALA C 1 281 ? 1.727 19.977 52.423 1.00 73.27 301 ALA C CA 1
ATOM 6539 C C . ALA C 1 281 ? 2.298 21.365 52.132 1.00 77.40 301 ALA C C 1
ATOM 6540 O O . ALA C 1 281 ? 2.580 22.118 53.064 1.00 79.13 301 ALA C O 1
ATOM 6542 N N . GLY C 1 282 ? 2.455 21.680 50.845 1.00 71.98 302 GLY C N 1
ATOM 6543 C CA . GLY C 1 282 ? 2.954 22.967 50.376 1.00 71.70 302 GLY C CA 1
ATOM 6544 C C . GLY C 1 282 ? 1.964 24.088 50.614 1.00 78.21 302 GLY C C 1
ATOM 6545 O O . GLY C 1 282 ? 2.359 25.198 50.978 1.00 79.16 302 GLY C O 1
ATOM 6546 N N . ALA C 1 283 ? 0.664 23.788 50.423 1.00 75.80 303 ALA C N 1
ATOM 6547 C CA . ALA C 1 283 ? -0.447 24.716 50.640 1.00 78.42 303 ALA C CA 1
ATOM 6548 C C . ALA C 1 283 ? -0.595 25.046 52.127 1.00 85.61 303 ALA C C 1
ATOM 6549 O O . ALA C 1 283 ? -0.913 26.185 52.466 1.00 87.62 303 ALA C O 1
ATOM 6551 N N . ALA C 1 284 ? -0.342 24.051 53.005 1.00 82.59 304 ALA C N 1
ATOM 6552 C CA . ALA C 1 284 ? -0.401 24.175 54.463 1.00 85.86 304 ALA C CA 1
ATOM 6553 C C . ALA C 1 284 ? 0.735 25.061 54.995 1.00 90.31 304 ALA C C 1
ATOM 6554 O O . ALA C 1 284 ? 0.508 25.841 55.921 1.00 93.70 304 ALA C O 1
ATOM 6556 N N . LEU C 1 285 ? 1.944 24.951 54.403 1.00 83.54 305 LEU C N 1
ATOM 6557 C CA . LEU C 1 285 ? 3.117 25.751 54.773 1.00 83.78 305 LEU C CA 1
ATOM 6558 C C . LEU C 1 285 ? 2.956 27.210 54.327 1.00 87.94 305 LEU C C 1
ATOM 6559 O O . LEU C 1 285 ? 3.330 28.122 55.067 1.00 89.79 305 LEU C O 1
ATOM 6564 N N . ASP C 1 286 ? 2.405 27.418 53.115 1.00 82.43 306 ASP C N 1
ATOM 6565 C CA . ASP C 1 286 ? 2.196 28.729 52.502 1.00 82.64 306 ASP C CA 1
ATOM 6566 C C . ASP C 1 286 ? 1.063 29.519 53.172 1.00 90.75 306 ASP C C 1
ATOM 6567 O O . ASP C 1 286 ? 1.171 30.742 53.286 1.00 91.98 306 ASP C O 1
ATOM 6572 N N . SER C 1 287 ? -0.020 28.834 53.599 1.00 89.09 307 SER C N 1
ATOM 6573 C CA . SER C 1 287 ? -1.161 29.471 54.267 1.00 93.02 307 SER C CA 1
ATOM 6574 C C . SER C 1 287 ? -0.817 29.871 55.711 1.00 100.60 307 SER C C 1
ATOM 6575 O O . SER C 1 287 ? -1.394 30.825 56.233 1.00 103.80 307 SER C O 1
ATOM 6578 N N . GLY C 1 288 ? 0.110 29.138 56.328 1.00 96.71 308 GLY C N 1
ATOM 6579 C CA . GLY C 1 288 ? 0.562 29.376 57.694 1.00 100.26 308 GLY C CA 1
ATOM 6580 C C . GLY C 1 288 ? -0.021 28.425 58.721 1.00 107.31 308 GLY C C 1
ATOM 6581 O O . GLY C 1 288 ? 0.107 28.667 59.925 1.00 110.65 308 GLY C O 1
ATOM 6582 N N . ALA C 1 289 ? -0.662 27.333 58.252 1.00 102.55 309 ALA C N 1
ATOM 6583 C CA . ALA C 1 289 ? -1.282 26.306 59.092 1.00 104.80 309 ALA C CA 1
ATOM 6584 C C . ALA C 1 289 ? -0.229 25.504 59.869 1.00 109.33 309 ALA C C 1
ATOM 6585 O O . ALA C 1 289 ? -0.482 25.104 61.007 1.00 112.42 309 ALA C O 1
ATOM 6587 N N . ILE C 1 290 ? 0.944 25.275 59.250 1.00 102.80 310 ILE C N 1
ATOM 6588 C CA . ILE C 1 290 ? 2.075 24.545 59.835 1.00 102.47 310 ILE C CA 1
ATOM 6589 C C . ILE C 1 290 ? 3.380 25.305 59.571 1.00 105.50 310 ILE C C 1
ATOM 6590 O O . ILE C 1 290 ? 3.528 25.944 58.525 1.00 102.28 310 ILE C O 1
ATOM 6595 N N . LYS C 1 291 ? 4.320 25.228 60.527 1.00 104.82 311 LYS C N 1
ATOM 6596 C CA . LYS C 1 291 ? 5.637 25.866 60.442 1.00 104.40 311 LYS C CA 1
ATOM 6597 C C . LYS C 1 291 ? 6.647 24.927 59.768 1.00 104.85 311 LYS C C 1
ATOM 6598 O O . LYS C 1 291 ? 7.680 25.386 59.276 1.00 103.13 311 LYS C O 1
ATOM 6604 N N . GLY C 1 292 ? 6.323 23.633 59.750 1.00 100.18 312 GLY C N 1
ATOM 6605 C CA . GLY C 1 292 ? 7.153 22.577 59.183 1.00 96.75 312 GLY C CA 1
ATOM 6606 C C . GLY C 1 292 ? 7.978 21.858 60.232 1.00 102.55 312 GLY C C 1
ATOM 6607 O O . GLY C 1 292 ? 9.013 21.266 59.913 1.00 100.52 312 GLY C O 1
ATOM 6608 N N . GLU C 1 293 ? 7.517 21.907 61.495 1.00 102.76 313 GLU C N 1
ATOM 6609 C CA . GLU C 1 293 ? 8.172 21.302 62.655 1.00 105.35 313 GLU C CA 1
ATOM 6610 C C . GLU C 1 293 ? 7.735 19.850 62.864 1.00 108.18 313 GLU C C 1
ATOM 6611 O O . GLU C 1 293 ? 6.646 19.459 62.434 1.00 106.33 313 GLU C O 1
ATOM 6617 N N . VAL C 1 294 ? 8.593 19.060 63.540 1.00 105.82 314 VAL C N 1
ATOM 6618 C CA . VAL C 1 294 ? 8.370 17.645 63.860 1.00 105.50 314 VAL C CA 1
ATOM 6619 C C . VAL C 1 294 ? 7.230 17.545 64.890 1.00 113.41 314 VAL C C 1
ATOM 6620 O O . VAL C 1 294 ? 7.291 18.183 65.945 1.00 117.62 314 VAL C O 1
ATOM 6624 N N . GLY C 1 295 ? 6.201 16.771 64.550 1.00 108.40 315 GLY C N 1
ATOM 6625 C CA . GLY C 1 295 ? 5.030 16.561 65.395 1.00 111.82 315 GLY C CA 1
ATOM 6626 C C . GLY C 1 295 ? 3.766 17.248 64.915 1.00 115.32 315 GLY C C 1
ATOM 6627 O O . GLY C 1 295 ? 2.670 16.889 65.358 1.00 117.29 315 GLY C O 1
ATOM 6628 N N . GLU C 1 296 ? 3.906 18.248 64.014 1.00 109.06 316 GLU C N 1
ATOM 6629 C CA . GLU C 1 296 ? 2.787 19.012 63.450 1.00 108.41 316 GLU C CA 1
ATOM 6630 C C . GLU C 1 296 ? 1.932 18.145 62.521 1.00 108.79 316 GLU C C 1
ATOM 6631 O O . GLU C 1 296 ? 2.434 17.180 61.941 1.00 105.07 316 GLU C O 1
ATOM 6637 N N . LYS C 1 297 ? 0.642 18.500 62.387 1.00 106.45 317 LYS C N 1
ATOM 6638 C CA . LYS C 1 297 ? -0.321 17.780 61.553 1.00 103.94 317 LYS C CA 1
ATOM 6639 C C . LYS C 1 297 ? -0.980 18.692 60.520 1.00 105.84 317 LYS C C 1
ATOM 6640 O O . LYS C 1 297 ? -1.268 19.856 60.808 1.00 107.97 317 LYS C O 1
ATOM 6646 N N . PHE C 1 298 ? -1.241 18.140 59.323 1.00 98.14 318 PHE C N 1
ATOM 6647 C CA . PHE C 1 298 ? -1.897 18.826 58.208 1.00 96.21 318 PHE C CA 1
ATOM 6648 C C . PHE C 1 298 ? -2.875 17.874 57.505 1.00 99.27 318 PHE C C 1
ATOM 6649 O O . PHE C 1 298 ? -2.640 16.664 57.482 1.00 97.44 318 PHE C O 1
ATOM 6657 N N . THR C 1 299 ? -3.960 18.420 56.930 1.00 96.85 319 THR C N 1
ATOM 6658 C CA . THR C 1 299 ? -4.964 17.634 56.211 1.00 96.10 319 THR C CA 1
ATOM 6659 C C . THR C 1 299 ? -4.538 17.512 54.739 1.00 95.72 319 THR C C 1
ATOM 6660 O O . THR C 1 299 ? -4.249 18.518 54.086 1.00 94.05 319 THR C O 1
ATOM 6664 N N . ALA C 1 300 ? -4.481 16.269 54.239 1.00 90.25 320 ALA C N 1
ATOM 6665 C CA . ALA C 1 300 ? -4.090 15.952 52.870 1.00 86.20 320 ALA C CA 1
ATOM 6666 C C . ALA C 1 300 ? -5.306 15.502 52.044 1.00 90.63 320 ALA C C 1
ATOM 6667 O O . ALA C 1 300 ? -5.327 14.392 51.502 1.00 88.52 320 ALA C O 1
ATOM 6669 N N . GLY C 1 301 ? -6.305 16.383 51.974 1.00 89.71 321 GLY C N 1
ATOM 6670 C CA . GLY C 1 301 ? -7.543 16.192 51.224 1.00 90.72 321 GLY C CA 1
ATOM 6671 C C . GLY C 1 301 ? -8.340 14.950 51.554 1.00 96.47 321 GLY C C 1
ATOM 6672 O O . GLY C 1 301 ? -8.749 14.754 52.701 1.00 99.27 321 GLY C O 1
ATOM 6673 N N . ASN C 1 302 ? -8.558 14.104 50.531 1.00 91.28 322 ASN C N 1
ATOM 6674 C CA . ASN C 1 302 ? -9.322 12.854 50.612 1.00 92.35 322 ASN C CA 1
ATOM 6675 C C . ASN C 1 302 ? -8.547 11.735 51.324 1.00 94.43 322 ASN C C 1
ATOM 6676 O O . ASN C 1 302 ? -9.147 10.723 51.693 1.00 95.47 322 ASN C O 1
ATOM 6681 N N . LEU C 1 303 ? -7.226 11.913 51.512 1.00 88.11 323 LEU C N 1
ATOM 6682 C CA . LEU C 1 303 ? -6.364 10.924 52.158 1.00 86.49 323 LEU C CA 1
ATOM 6683 C C . LEU C 1 303 ? -6.283 11.112 53.691 1.00 92.47 323 LEU C C 1
ATOM 6684 O O . LEU C 1 303 ? -5.636 10.311 54.370 1.00 91.71 323 LEU C O 1
ATOM 6689 N N . GLY C 1 304 ? -6.966 12.128 54.214 1.00 91.63 324 GLY C N 1
ATOM 6690 C CA . GLY C 1 304 ? -6.998 12.420 55.644 1.00 94.76 324 GLY C CA 1
ATOM 6691 C C . GLY C 1 304 ? -5.796 13.201 56.133 1.00 97.11 324 GLY C C 1
ATOM 6692 O O . GLY C 1 304 ? -5.068 13.782 55.328 1.00 93.79 324 GLY C O 1
ATOM 6693 N N . GLU C 1 305 ? -5.576 13.216 57.458 1.00 96.10 325 GLU C N 1
ATOM 6694 C CA . GLU C 1 305 ? -4.469 13.944 58.080 1.00 95.81 325 GLU C CA 1
ATOM 6695 C C . GLU C 1 305 ? -3.149 13.162 58.037 1.00 96.22 325 GLU C C 1
ATOM 6696 O O . GLU C 1 305 ? -3.153 11.932 57.938 1.00 94.89 325 GLU C O 1
ATOM 6702 N N . ARG C 1 306 ? -2.018 13.897 58.102 1.00 91.04 326 ARG C N 1
ATOM 6703 C CA . ARG C 1 306 ? -0.650 13.364 58.116 1.00 88.17 326 ARG C CA 1
ATOM 6704 C C . ARG C 1 306 ? 0.203 14.108 59.143 1.00 93.33 326 ARG C C 1
ATOM 6705 O O . ARG C 1 306 ? 0.015 15.309 59.333 1.00 94.47 326 ARG C O 1
ATOM 6713 N N . THR C 1 307 ? 1.145 13.399 59.789 1.00 89.56 327 THR C N 1
ATOM 6714 C CA . THR C 1 307 ? 2.043 13.969 60.798 1.00 91.58 327 THR C CA 1
ATOM 6715 C C . THR C 1 307 ? 3.461 14.112 60.228 1.00 91.77 327 THR C C 1
ATOM 6716 O O . THR C 1 307 ? 3.938 13.222 59.520 1.00 88.33 327 THR C O 1
ATOM 6720 N N . ILE C 1 308 ? 4.126 15.238 60.544 1.00 89.13 328 ILE C N 1
ATOM 6721 C CA . ILE C 1 308 ? 5.507 15.510 60.146 1.00 86.82 328 ILE C CA 1
ATOM 6722 C C . ILE C 1 308 ? 6.407 14.770 61.142 1.00 93.23 328 ILE C C 1
ATOM 6723 O O . ILE C 1 308 ? 6.387 15.072 62.336 1.00 97.20 328 ILE C O 1
ATOM 6728 N N . GLY C 1 309 ? 7.140 13.779 60.645 1.00 87.31 329 GLY C N 1
ATOM 6729 C CA . GLY C 1 309 ? 8.045 12.962 61.447 1.00 88.85 329 GLY C CA 1
ATOM 6730 C C . GLY C 1 309 ? 9.442 13.535 61.544 1.00 93.30 329 GLY C C 1
ATOM 6731 O O . GLY C 1 309 ? 9.649 14.720 61.268 1.00 92.72 329 GLY C O 1
ATOM 6732 N N . GLU C 1 310 ? 10.411 12.687 61.940 1.00 90.95 330 GLU C N 1
ATOM 6733 C CA . GLU C 1 310 ? 11.823 13.053 62.095 1.00 91.86 330 GLU C CA 1
ATOM 6734 C C . GLU C 1 310 ? 12.441 13.453 60.743 1.00 91.32 330 GLU C C 1
ATOM 6735 O O . GLU C 1 310 ? 12.068 12.896 59.708 1.00 87.24 330 GLU C O 1
ATOM 6741 N N . ASN C 1 311 ? 13.362 14.446 60.771 1.00 88.71 331 ASN C N 1
ATOM 6742 C CA . ASN C 1 311 ? 14.070 15.033 59.619 1.00 85.63 331 ASN C CA 1
ATOM 6743 C C . ASN C 1 311 ? 13.060 15.665 58.616 1.00 86.05 331 ASN C C 1
ATOM 6744 O O . ASN C 1 311 ? 13.256 15.595 57.398 1.00 82.41 331 ASN C O 1
ATOM 6749 N N . LYS C 1 312 ? 11.979 16.292 59.157 1.00 83.59 332 LYS C N 1
ATOM 6750 C CA . LYS C 1 312 ? 10.889 16.970 58.428 1.00 81.36 332 LYS C CA 1
ATOM 6751 C C . LYS C 1 312 ? 10.293 16.067 57.309 1.00 80.93 332 LYS C C 1
ATOM 6752 O O . LYS C 1 312 ? 9.973 16.554 56.221 1.00 78.17 332 LYS C O 1
ATOM 6758 N N . THR C 1 313 ? 10.138 14.756 57.593 1.00 76.62 333 THR C N 1
ATOM 6759 C CA . THR C 1 313 ? 9.656 13.764 56.630 1.00 72.92 333 THR C CA 1
ATOM 6760 C C . THR C 1 313 ? 8.208 13.337 56.927 1.00 76.47 333 THR C C 1
ATOM 6761 O O . THR C 1 313 ? 7.870 13.021 58.066 1.00 78.65 333 THR C O 1
ATOM 6765 N N . VAL C 1 314 ? 7.376 13.306 55.869 1.00 70.17 334 VAL C N 1
ATOM 6766 C CA . VAL C 1 314 ? 5.971 12.885 55.882 1.00 70.00 334 VAL C CA 1
ATOM 6767 C C . VAL C 1 314 ? 5.859 11.606 55.036 1.00 70.99 334 VAL C C 1
ATOM 6768 O O . VAL C 1 314 ? 6.321 11.593 53.895 1.00 67.63 334 VAL C O 1
ATOM 6772 N N . VAL C 1 315 ? 5.268 10.536 55.597 1.00 68.63 335 VAL C N 1
ATOM 6773 C CA . VAL C 1 315 ? 5.091 9.264 54.886 1.00 66.28 335 VAL C CA 1
ATOM 6774 C C . VAL C 1 315 ? 3.647 9.196 54.364 1.00 70.03 335 VAL C C 1
ATOM 6775 O O . VAL C 1 315 ? 2.706 9.414 55.132 1.00 72.48 335 VAL C O 1
ATOM 6779 N N . VAL C 1 316 ? 3.488 8.918 53.050 1.00 63.50 336 VAL C N 1
ATOM 6780 C CA . VAL C 1 316 ? 2.191 8.814 52.364 1.00 63.10 336 VAL C CA 1
ATOM 6781 C C . VAL C 1 316 ? 1.386 7.638 52.959 1.00 68.92 336 VAL C C 1
ATOM 6782 O O . VAL C 1 316 ? 0.207 7.808 53.266 1.00 70.34 336 VAL C O 1
ATOM 6786 N N . GLY C 1 317 ? 2.033 6.488 53.142 1.00 65.45 337 GLY C N 1
ATOM 6787 C CA . GLY C 1 317 ? 1.393 5.314 53.725 1.00 67.03 337 GLY C CA 1
ATOM 6788 C C . GLY C 1 317 ? 2.139 4.013 53.529 1.00 70.02 337 GLY C C 1
ATOM 6789 O O . GLY C 1 317 ? 3.303 4.011 53.118 1.00 67.59 337 GLY C O 1
ATOM 6790 N N . ASP C 1 318 ? 1.462 2.898 53.857 1.00 68.48 338 ASP C N 1
ATOM 6791 C CA . ASP C 1 318 ? 1.980 1.536 53.727 1.00 67.70 338 ASP C CA 1
ATOM 6792 C C . ASP C 1 318 ? 1.901 1.083 52.261 1.00 68.67 338 ASP C C 1
ATOM 6793 O O . ASP C 1 318 ? 1.036 1.586 51.536 1.00 67.92 338 ASP C O 1
ATOM 6798 N N . PRO C 1 319 ? 2.756 0.130 51.798 1.00 63.32 339 PRO C N 1
ATOM 6799 C CA . PRO C 1 319 ? 2.671 -0.314 50.394 1.00 60.64 339 PRO C CA 1
ATOM 6800 C C . PRO C 1 319 ? 1.348 -1.015 50.062 1.00 64.79 339 PRO C C 1
ATOM 6801 O O . PRO C 1 319 ? 0.794 -1.736 50.897 1.00 66.36 339 PRO C O 1
ATOM 6805 N N . VAL C 1 320 ? 0.846 -0.780 48.836 1.00 59.65 340 VAL C N 1
ATOM 6806 C CA . VAL C 1 320 ? -0.405 -1.344 48.316 1.00 59.83 340 VAL C CA 1
ATOM 6807 C C . VAL C 1 320 ? -0.122 -2.733 47.729 1.00 62.17 340 VAL C C 1
ATOM 6808 O O . VAL C 1 320 ? 0.784 -2.871 46.906 1.00 59.88 340 VAL C O 1
ATOM 6812 N N . ARG C 1 321 ? -0.890 -3.753 48.153 1.00 60.01 341 ARG C N 1
ATOM 6813 C CA . ARG C 1 321 ? -0.752 -5.119 47.637 1.00 59.26 341 ARG C CA 1
ATOM 6814 C C . ARG C 1 321 ? -1.746 -5.346 46.496 1.00 63.13 341 ARG C C 1
ATOM 6815 O O . ARG C 1 321 ? -2.938 -5.067 46.644 1.00 64.23 341 ARG C O 1
ATOM 6823 N N . PHE C 1 322 ? -1.243 -5.826 45.350 1.00 58.49 342 PHE C N 1
ATOM 6824 C CA . PHE C 1 322 ? -2.049 -6.056 44.156 1.00 58.72 342 PHE C CA 1
ATOM 6825 C C . PHE C 1 322 ? -2.171 -7.541 43.844 1.00 63.73 342 PHE C C 1
ATOM 6826 O O . PHE C 1 322 ? -1.170 -8.257 43.787 1.00 62.28 342 PHE C O 1
ATOM 6834 N N . ASN C 1 323 ? -3.413 -7.988 43.638 1.00 62.67 343 ASN C N 1
ATOM 6835 C CA . ASN C 1 323 ? -3.793 -9.355 43.280 1.00 63.72 343 ASN C CA 1
ATOM 6836 C C . ASN C 1 323 ? -4.871 -9.294 42.190 1.00 69.56 343 ASN C C 1
ATOM 6837 O O . ASN C 1 323 ? -5.220 -8.197 41.756 1.00 69.02 343 ASN C O 1
ATOM 6842 N N . ALA C 1 324 ? -5.403 -10.453 41.756 1.00 68.14 344 ALA C N 1
ATOM 6843 C CA . ALA C 1 324 ? -6.405 -10.556 40.689 1.00 69.85 344 ALA C CA 1
ATOM 6844 C C . ALA C 1 324 ? -7.764 -9.888 41.023 1.00 76.65 344 ALA C C 1
ATOM 6845 O O . ALA C 1 324 ? -8.595 -9.739 40.122 1.00 77.70 344 ALA C O 1
ATOM 6847 N N . ASP C 1 325 ? -7.969 -9.459 42.286 1.00 74.31 345 ASP C N 1
ATOM 6848 C CA . ASP C 1 325 ? -9.217 -8.839 42.747 1.00 77.10 345 ASP C CA 1
ATOM 6849 C C . ASP C 1 325 ? -9.196 -7.299 42.678 1.00 80.03 345 ASP C C 1
ATOM 6850 O O . ASP C 1 325 ? -10.265 -6.684 42.740 1.00 81.94 345 ASP C O 1
ATOM 6855 N N . ASN C 1 326 ? -8.005 -6.679 42.553 1.00 73.39 346 ASN C N 1
ATOM 6856 C CA . ASN C 1 326 ? -7.882 -5.219 42.499 1.00 72.35 346 ASN C CA 1
ATOM 6857 C C . ASN C 1 326 ? -6.925 -4.735 41.387 1.00 74.38 346 ASN C C 1
ATOM 6858 O O . ASN C 1 326 ? -6.748 -3.525 41.242 1.00 73.51 346 ASN C O 1
ATOM 6863 N N . ILE C 1 327 ? -6.331 -5.663 40.600 1.00 69.96 347 ILE C N 1
ATOM 6864 C CA . ILE C 1 327 ? -5.377 -5.356 39.521 1.00 67.70 347 ILE C CA 1
ATOM 6865 C C . ILE C 1 327 ? -6.000 -4.426 38.446 1.00 73.39 347 ILE C C 1
ATOM 6866 O O . ILE C 1 327 ? -5.318 -3.511 37.981 1.00 71.56 347 ILE C O 1
ATOM 6871 N N . ASP C 1 328 ? -7.289 -4.630 38.101 1.00 73.01 348 ASP C N 1
ATOM 6872 C CA . ASP C 1 328 ? -8.003 -3.860 37.077 1.00 74.47 348 ASP C CA 1
ATOM 6873 C C . ASP C 1 328 ? -8.534 -2.498 37.597 1.00 79.26 348 ASP C C 1
ATOM 6874 O O . ASP C 1 328 ? -9.167 -1.763 36.834 1.00 80.24 348 ASP C O 1
ATOM 6879 N N . LYS C 1 329 ? -8.245 -2.153 38.867 1.00 75.19 349 LYS C N 1
ATOM 6880 C CA . LYS C 1 329 ? -8.680 -0.904 39.503 1.00 75.92 349 LYS C CA 1
ATOM 6881 C C . LYS C 1 329 ? -7.573 0.173 39.498 1.00 77.41 349 LYS C C 1
ATOM 6882 O O . LYS C 1 329 ? -7.831 1.310 39.905 1.00 77.67 349 LYS C O 1
ATOM 6888 N N . TYR C 1 330 ? -6.356 -0.178 39.027 1.00 71.45 350 TYR C N 1
ATOM 6889 C CA . TYR C 1 330 ? -5.202 0.724 38.984 1.00 69.04 350 TYR C CA 1
ATOM 6890 C C . TYR C 1 330 ? -4.619 0.835 37.575 1.00 72.48 350 TYR C C 1
ATOM 6891 O O . TYR C 1 330 ? -4.465 -0.178 36.886 1.00 72.22 350 TYR C O 1
ATOM 6900 N N . ASP C 1 331 ? -4.276 2.075 37.165 1.00 68.46 351 ASP C N 1
ATOM 6901 C CA . ASP C 1 331 ? -3.722 2.374 35.846 1.00 67.63 351 ASP C CA 1
ATOM 6902 C C . ASP C 1 331 ? -2.414 3.182 35.955 1.00 69.46 351 ASP C C 1
ATOM 6903 O O . ASP C 1 331 ? -2.430 4.414 35.863 1.00 69.25 351 ASP C O 1
ATOM 6908 N N . PHE C 1 332 ? -1.283 2.468 36.162 1.00 64.22 352 PHE C N 1
ATOM 6909 C CA . PHE C 1 332 ? 0.080 3.019 36.235 1.00 64.59 352 PHE C CA 1
ATOM 6910 C C . PHE C 1 332 ? 1.136 1.907 36.070 1.00 73.49 352 PHE C C 1
ATOM 6911 O O . PHE C 1 332 ? 0.835 0.731 36.370 1.00 73.86 352 PHE C O 1
ATOM 6920 N N . GLY D 1 21 ? -16.716 7.424 24.136 1.00 128.58 41 GLY D N 1
ATOM 6921 C CA . GLY D 1 21 ? -17.830 7.549 25.066 1.00 127.52 41 GLY D CA 1
ATOM 6922 C C . GLY D 1 21 ? -19.071 6.832 24.580 1.00 129.88 41 GLY D C 1
ATOM 6923 O O . GLY D 1 21 ? -20.077 7.475 24.262 1.00 127.35 41 GLY D O 1
ATOM 6924 N N . SER D 1 22 ? -18.995 5.482 24.538 1.00 127.57 42 SER D N 1
ATOM 6925 C CA . SER D 1 22 ? -20.017 4.537 24.064 1.00 126.36 42 SER D CA 1
ATOM 6926 C C . SER D 1 22 ? -21.389 4.698 24.742 1.00 128.21 42 SER D C 1
ATOM 6927 O O . SER D 1 22 ? -21.492 5.260 25.837 1.00 128.12 42 SER D O 1
ATOM 6929 N N . TYR D 1 23 ? -22.441 4.186 24.069 1.00 122.74 43 TYR D N 1
ATOM 6930 C CA . TYR D 1 23 ? -23.824 4.243 24.530 1.00 121.13 43 TYR D CA 1
ATOM 6931 C C . TYR D 1 23 ? -24.418 2.839 24.713 1.00 124.94 43 TYR D C 1
ATOM 6932 O O . TYR D 1 23 ? -24.610 2.104 23.740 1.00 124.19 43 TYR D O 1
ATOM 6934 N N . ASP D 1 24 ? -24.694 2.476 25.976 1.00 121.80 44 ASP D N 1
ATOM 6935 C CA . ASP D 1 24 ? -25.307 1.208 26.386 1.00 122.17 44 ASP D CA 1
ATOM 6936 C C . ASP D 1 24 ? -26.225 1.481 27.592 1.00 124.32 44 ASP D C 1
ATOM 6937 O O . ASP D 1 24 ? -26.317 0.677 28.526 1.00 125.91 44 ASP D O 1
ATOM 6939 N N . VAL D 1 25 ? -26.906 2.641 27.547 1.00 117.22 45 VAL D N 1
ATOM 6940 C CA . VAL D 1 25 ? -27.813 3.142 28.583 1.00 116.12 45 VAL D CA 1
ATOM 6941 C C . VAL D 1 25 ? -29.278 3.079 28.077 1.00 116.23 45 VAL D C 1
ATOM 6942 O O . VAL D 1 25 ? -30.084 3.974 28.352 1.00 114.57 45 VAL D O 1
ATOM 6946 N N . SER D 1 26 ? -29.615 1.979 27.371 1.00 111.29 46 SER D N 1
ATOM 6947 C CA . SER D 1 26 ? -30.935 1.706 26.791 1.00 109.06 46 SER D CA 1
ATOM 6948 C C . SER D 1 26 ? -32.028 1.505 27.858 1.00 111.86 46 SER D C 1
ATOM 6949 O O . SER D 1 26 ? -33.212 1.657 27.549 1.00 110.19 46 SER D O 1
ATOM 6952 N N . SER D 1 27 ? -31.627 1.176 29.101 1.00 109.23 47 SER D N 1
ATOM 6953 C CA . SER D 1 27 ? -32.518 0.942 30.242 1.00 109.75 47 SER D CA 1
ATOM 6954 C C . SER D 1 27 ? -32.366 2.020 31.332 1.00 112.43 47 SER D C 1
ATOM 6955 O O . SER D 1 27 ? -33.156 2.050 32.280 1.00 113.04 47 SER D O 1
ATOM 6958 N N . GLN D 1 28 ? -31.355 2.897 31.193 1.00 106.89 48 GLN D N 1
ATOM 6959 C CA . GLN D 1 28 ? -31.026 3.949 32.159 1.00 106.30 48 GLN D CA 1
ATOM 6960 C C . GLN D 1 28 ? -31.799 5.252 31.895 1.00 105.71 48 GLN D C 1
ATOM 6961 O O . GLN D 1 28 ? -32.249 5.492 30.772 1.00 103.20 48 GLN D O 1
ATOM 6967 N N . SER D 1 29 ? -31.945 6.089 32.946 1.00 101.17 49 SER D N 1
ATOM 6968 C CA . SER D 1 29 ? -32.662 7.366 32.902 1.00 98.46 49 SER D CA 1
ATOM 6969 C C . SER D 1 29 ? -31.732 8.572 33.098 1.00 99.61 49 SER D C 1
ATOM 6970 O O . SER D 1 29 ? -30.772 8.495 33.868 1.00 100.83 49 SER D O 1
ATOM 6973 N N . ILE D 1 30 ? -32.040 9.689 32.409 1.00 92.33 50 ILE D N 1
ATOM 6974 C CA . ILE D 1 30 ? -31.287 10.948 32.479 1.00 90.58 50 ILE D CA 1
ATOM 6975 C C . ILE D 1 30 ? -32.244 12.100 32.856 1.00 92.48 50 ILE D C 1
ATOM 6976 O O . ILE D 1 30 ? -33.376 12.155 32.364 1.00 90.85 50 ILE D O 1
ATOM 6981 N N . THR D 1 31 ? -31.788 12.999 33.746 1.00 88.79 51 THR D N 1
ATOM 6982 C CA . THR D 1 31 ? -32.569 14.155 34.181 1.00 87.45 51 THR D CA 1
ATOM 6983 C C . THR D 1 31 ? -31.696 15.414 34.142 1.00 89.44 51 THR D C 1
ATOM 6984 O O . THR D 1 31 ? -30.568 15.414 34.643 1.00 90.00 51 THR D O 1
ATOM 6988 N N . PHE D 1 32 ? -32.240 16.481 33.532 1.00 83.42 52 PHE D N 1
ATOM 6989 C CA . PHE D 1 32 ? -31.600 17.786 33.387 1.00 81.86 52 PHE D CA 1
ATOM 6990 C C . PHE D 1 32 ? -32.257 18.779 34.344 1.00 85.26 52 PHE D C 1
ATOM 6991 O O . PHE D 1 32 ? -33.474 18.969 34.286 1.00 84.34 52 PHE D O 1
ATOM 6999 N N . ILE D 1 33 ? -31.466 19.373 35.254 1.00 82.19 53 ILE D N 1
ATOM 7000 C CA . ILE D 1 33 ? -31.963 20.352 36.221 1.00 82.00 53 ILE D CA 1
ATOM 7001 C C . ILE D 1 33 ? -31.316 21.724 35.926 1.00 84.25 53 ILE D C 1
ATOM 7002 O O . ILE D 1 33 ? -30.149 21.938 36.270 1.00 84.17 53 ILE D O 1
ATOM 7007 N N . PRO D 1 34 ? -32.057 22.666 35.293 1.00 79.27 54 PRO D N 1
ATOM 7008 C CA . PRO D 1 34 ? -31.477 23.997 35.046 1.00 78.33 54 PRO D CA 1
ATOM 7009 C C . PRO D 1 34 ? -31.527 24.862 36.311 1.00 83.21 54 PRO D C 1
ATOM 7010 O O . PRO D 1 34 ? -32.102 24.440 37.321 1.00 83.83 54 PRO D O 1
ATOM 7014 N N . LYS D 1 35 ? -30.934 26.071 36.257 1.00 79.55 55 LYS D N 1
ATOM 7015 C CA . LYS D 1 35 ? -30.931 27.031 37.369 1.00 79.98 55 LYS D CA 1
ATOM 7016 C C . LYS D 1 35 ? -32.359 27.456 37.719 1.00 84.37 55 LYS D C 1
ATOM 7017 O O . LYS D 1 35 ? -32.705 27.590 38.894 1.00 85.17 55 LYS D O 1
ATOM 7023 N N . GLN D 1 36 ? -33.180 27.646 36.673 1.00 80.04 56 GLN D N 1
ATOM 7024 C CA . GLN D 1 36 ? -34.566 28.094 36.716 1.00 79.61 56 GLN D CA 1
ATOM 7025 C C . GLN D 1 36 ? -35.309 27.537 35.492 1.00 82.55 56 GLN D C 1
ATOM 7026 O O . GLN D 1 36 ? -34.707 27.394 34.423 1.00 81.16 56 GLN D O 1
ATOM 7032 N N . LEU D 1 37 ? -36.605 27.217 35.650 1.00 79.43 57 LEU D N 1
ATOM 7033 C CA . LEU D 1 37 ? -37.431 26.727 34.547 1.00 78.51 57 LEU D CA 1
ATOM 7034 C C . LEU D 1 37 ? -37.914 27.880 33.670 1.00 81.62 57 LEU D C 1
ATOM 7035 O O . LEU D 1 37 ? -38.051 29.011 34.147 1.00 81.49 57 LEU D O 1
ATOM 7040 N N . ASN D 1 38 ? -38.191 27.572 32.388 1.00 77.12 58 ASN D N 1
ATOM 7041 C CA . ASN D 1 38 ? -38.724 28.462 31.349 1.00 75.89 58 ASN D CA 1
ATOM 7042 C C . ASN D 1 38 ? -37.863 29.729 31.130 1.00 78.58 58 ASN D C 1
ATOM 7043 O O . ASN D 1 38 ? -38.396 30.833 30.984 1.00 78.03 58 ASN D O 1
ATOM 7048 N N . ASN D 1 39 ? -36.533 29.550 31.071 1.00 74.66 59 ASN D N 1
ATOM 7049 C CA . ASN D 1 39 ? -35.587 30.625 30.768 1.00 73.90 59 ASN D CA 1
ATOM 7050 C C . ASN D 1 39 ? -35.188 30.464 29.292 1.00 76.96 59 ASN D C 1
ATOM 7051 O O . ASN D 1 39 ? -34.723 29.384 28.925 1.00 76.56 59 ASN D O 1
ATOM 7056 N N . PRO D 1 40 ? -35.428 31.483 28.426 1.00 72.99 60 PRO D N 1
ATOM 7057 C CA . PRO D 1 40 ? -35.163 31.324 26.980 1.00 72.35 60 PRO D CA 1
ATOM 7058 C C . PRO D 1 40 ? -33.809 30.714 26.599 1.00 75.40 60 PRO D C 1
ATOM 7059 O O . PRO D 1 40 ? -33.792 29.739 25.848 1.00 74.69 60 PRO D O 1
ATOM 7063 N N . PHE D 1 41 ? -32.695 31.273 27.109 1.00 71.70 61 PHE D N 1
ATOM 7064 C CA . PHE D 1 41 ? -31.338 30.813 26.805 1.00 71.41 61 PHE D CA 1
ATOM 7065 C C . PHE D 1 41 ? -31.059 29.430 27.402 1.00 74.95 61 PHE D C 1
ATOM 7066 O O . PHE D 1 41 ? -30.430 28.599 26.744 1.00 74.66 61 PHE D O 1
ATOM 7074 N N . SER D 1 42 ? -31.541 29.189 28.638 1.00 71.21 62 SER D N 1
ATOM 7075 C CA . SER D 1 42 ? -31.385 27.927 29.366 1.00 71.27 62 SER D CA 1
ATOM 7076 C C . SER D 1 42 ? -32.172 26.785 28.700 1.00 74.15 62 SER D C 1
ATOM 7077 O O . SER D 1 42 ? -31.725 25.641 28.755 1.00 73.78 62 SER D O 1
ATOM 7080 N N . ASP D 1 43 ? -33.325 27.099 28.065 1.00 69.91 63 ASP D N 1
ATOM 7081 C CA . ASP D 1 43 ? -34.183 26.130 27.374 1.00 69.28 63 ASP D CA 1
ATOM 7082 C C . ASP D 1 43 ? -33.541 25.620 26.076 1.00 72.15 63 ASP D C 1
ATOM 7083 O O . ASP D 1 43 ? -33.830 24.493 25.671 1.00 71.91 63 ASP D O 1
ATOM 7088 N N . VAL D 1 44 ? -32.674 26.437 25.433 1.00 67.88 64 VAL D N 1
ATOM 7089 C CA . VAL D 1 44 ? -31.940 26.059 24.214 1.00 67.31 64 VAL D CA 1
ATOM 7090 C C . VAL D 1 44 ? -30.866 25.027 24.623 1.00 71.34 64 VAL D C 1
ATOM 7091 O O . VAL D 1 44 ? -30.640 24.054 23.901 1.00 70.77 64 VAL D O 1
ATOM 7103 N N . LEU D 1 46 ? -31.132 23.014 27.364 1.00 68.72 66 LEU D N 1
ATOM 7104 C CA . LEU D 1 46 ? -31.910 21.821 27.728 1.00 68.66 66 LEU D CA 1
ATOM 7105 C C . LEU D 1 46 ? -32.354 21.061 26.472 1.00 71.48 66 LEU D C 1
ATOM 7106 O O . LEU D 1 46 ? -32.295 19.830 26.455 1.00 71.44 66 LEU D O 1
ATOM 7111 N N . GLY D 1 47 ? -32.764 21.808 25.439 1.00 66.90 67 GLY D N 1
ATOM 7112 C CA . GLY D 1 47 ? -33.194 21.284 24.145 1.00 66.19 67 GLY D CA 1
ATOM 7113 C C . GLY D 1 47 ? -32.125 20.469 23.446 1.00 70.53 67 GLY D C 1
ATOM 7114 O O . GLY D 1 47 ? -32.427 19.431 22.853 1.00 70.22 67 GLY D O 1
ATOM 7115 N N . GLY D 1 48 ? -30.877 20.932 23.544 1.00 67.49 68 GLY D N 1
ATOM 7116 C CA . GLY D 1 48 ? -29.705 20.261 22.992 1.00 67.64 68 GLY D CA 1
ATOM 7117 C C . GLY D 1 48 ? -29.360 18.998 23.758 1.00 72.03 68 GLY D C 1
ATOM 7118 O O . GLY D 1 48 ? -28.868 18.029 23.172 1.00 72.10 68 GLY D O 1
ATOM 7119 N N . GLY D 1 49 ? -29.634 19.019 25.064 1.00 68.63 69 GLY D N 1
ATOM 7120 C CA . GLY D 1 49 ? -29.417 17.902 25.977 1.00 69.26 69 GLY D CA 1
ATOM 7121 C C . GLY D 1 49 ? -30.385 16.767 25.736 1.00 72.71 69 GLY D C 1
ATOM 7122 O O . GLY D 1 49 ? -29.979 15.601 25.723 1.00 72.78 69 GLY D O 1
ATOM 7123 N N . LYS D 1 50 ? -31.675 17.111 25.538 1.00 68.69 70 LYS D N 1
ATOM 7124 C CA . LYS D 1 50 ? -32.762 16.168 25.257 1.00 68.39 70 LYS D CA 1
ATOM 7125 C C . LYS D 1 50 ? -32.554 15.506 23.892 1.00 72.20 70 LYS D C 1
ATOM 7126 O O . LYS D 1 50 ? -32.743 14.295 23.771 1.00 72.14 70 LYS D O 1
ATOM 7132 N N . ASN D 1 51 ? -32.140 16.303 22.877 1.00 68.40 71 ASN D N 1
ATOM 7133 C CA . ASN D 1 51 ? -31.855 15.865 21.506 1.00 68.05 71 ASN D CA 1
ATOM 7134 C C . ASN D 1 51 ? -30.704 14.850 21.493 1.00 72.94 71 ASN D C 1
ATOM 7135 O O . ASN D 1 51 ? -30.781 13.857 20.767 1.00 72.65 71 ASN D O 1
ATOM 7140 N N . ALA D 1 52 ? -29.656 15.094 22.308 1.00 70.22 72 ALA D N 1
ATOM 7141 C CA . ALA D 1 52 ? -28.495 14.216 22.444 1.00 71.21 72 ALA D CA 1
ATOM 7142 C C . ALA D 1 52 ? -28.879 12.915 23.157 1.00 75.99 72 ALA D C 1
ATOM 7143 O O . ALA D 1 52 ? -28.495 11.844 22.693 1.00 76.06 72 ALA D O 1
ATOM 7145 N N . ALA D 1 53 ? -29.673 13.010 24.253 1.00 72.81 73 ALA D N 1
ATOM 7146 C CA . ALA D 1 53 ? -30.161 11.875 25.051 1.00 73.58 73 ALA D CA 1
ATOM 7147 C C . ALA D 1 53 ? -31.025 10.919 24.215 1.00 77.06 73 ALA D C 1
ATOM 7148 O O . ALA D 1 53 ? -30.986 9.708 24.443 1.00 77.87 73 ALA D O 1
ATOM 7150 N N . GLY D 1 54 ? -31.771 11.474 23.256 1.00 71.88 74 GLY D N 1
ATOM 7151 C CA . GLY D 1 54 ? -32.599 10.718 22.324 1.00 70.96 74 GLY D CA 1
ATOM 7152 C C . GLY D 1 54 ? -31.745 9.931 21.350 1.00 75.01 74 GLY D C 1
ATOM 7153 O O . GLY D 1 54 ? -32.050 8.772 21.053 1.00 75.07 74 GLY D O 1
ATOM 7154 N N . GLU D 1 55 ? -30.659 10.568 20.845 1.00 71.23 75 GLU D N 1
ATOM 7155 C CA . GLU D 1 55 ? -29.680 9.980 19.922 1.00 71.23 75 GLU D CA 1
ATOM 7156 C C . GLU D 1 55 ? -28.948 8.816 20.587 1.00 76.63 75 GLU D C 1
ATOM 7157 O O . GLU D 1 55 ? -28.764 7.773 19.958 1.00 76.64 75 GLU D O 1
ATOM 7163 N N . ILE D 1 56 ? -28.541 9.006 21.865 1.00 74.15 76 ILE D N 1
ATOM 7164 C CA . ILE D 1 56 ? -27.839 8.022 22.698 1.00 75.67 76 ILE D CA 1
ATOM 7165 C C . ILE D 1 56 ? -28.754 6.795 22.907 1.00 80.11 76 ILE D C 1
ATOM 7166 O O . ILE D 1 56 ? -28.315 5.660 22.715 1.00 80.76 76 ILE D O 1
ATOM 7171 N N . GLY D 1 57 ? -30.011 7.051 23.262 1.00 76.11 77 GLY D N 1
ATOM 7172 C CA . GLY D 1 57 ? -31.012 6.012 23.465 1.00 76.42 77 GLY D CA 1
ATOM 7173 C C . GLY D 1 57 ? -31.386 5.754 24.908 1.00 81.97 77 GLY D C 1
ATOM 7174 O O . GLY D 1 57 ? -31.598 4.599 25.282 1.00 82.75 77 GLY D O 1
ATOM 7175 N N . PHE D 1 58 ? -31.490 6.824 25.725 1.00 78.78 78 PHE D N 1
ATOM 7176 C CA . PHE D 1 58 ? -31.888 6.731 27.134 1.00 80.06 78 PHE D CA 1
ATOM 7177 C C . PHE D 1 58 ? -33.352 6.306 27.243 1.00 84.28 78 PHE D C 1
ATOM 7178 O O . PHE D 1 58 ? -34.176 6.746 26.435 1.00 82.44 78 PHE D O 1
ATOM 7186 N N . ALA D 1 59 ? -33.668 5.443 28.229 1.00 82.79 79 ALA D N 1
ATOM 7187 C CA . ALA D 1 59 ? -35.024 4.938 28.468 1.00 83.05 79 ALA D CA 1
ATOM 7188 C C . ALA D 1 59 ? -35.974 6.059 28.914 1.00 86.63 79 ALA D C 1
ATOM 7189 O O . ALA D 1 59 ? -37.109 6.122 28.434 1.00 85.30 79 ALA D O 1
ATOM 7191 N N . GLU D 1 60 ? -35.504 6.945 29.818 1.00 83.78 80 GLU D N 1
ATOM 7192 C CA . GLU D 1 60 ? -36.274 8.079 30.335 1.00 83.02 80 GLU D CA 1
ATOM 7193 C C . GLU D 1 60 ? -35.448 9.359 30.267 1.00 85.46 80 GLU D C 1
ATOM 7194 O O . GLU D 1 60 ? -34.296 9.376 30.706 1.00 85.84 80 GLU D O 1
ATOM 7200 N N . VAL D 1 61 ? -36.031 10.420 29.685 1.00 80.13 81 VAL D N 1
ATOM 7201 C CA . VAL D 1 61 ? -35.402 11.740 29.553 1.00 78.90 81 VAL D CA 1
ATOM 7202 C C . VAL D 1 61 ? -36.360 12.750 30.197 1.00 82.22 81 VAL D C 1
ATOM 7203 O O . VAL D 1 61 ? -37.472 12.944 29.698 1.00 80.83 81 VAL D O 1
ATOM 7207 N N . ASN D 1 62 ? -35.947 13.348 31.330 1.00 79.65 82 ASN D N 1
ATOM 7208 C CA . ASN D 1 62 ? -36.782 14.290 32.079 1.00 79.52 82 ASN D CA 1
ATOM 7209 C C . ASN D 1 62 ? -36.076 15.620 32.347 1.00 83.09 82 ASN D C 1
ATOM 7210 O O . ASN D 1 62 ? -34.847 15.691 32.343 1.00 82.43 82 ASN D O 1
ATOM 7215 N N . VAL D 1 63 ? -36.874 16.680 32.565 1.00 79.90 83 VAL D N 1
ATOM 7216 C CA . VAL D 1 63 ? -36.404 18.027 32.893 1.00 79.54 83 VAL D CA 1
ATOM 7217 C C . VAL D 1 63 ? -37.230 18.515 34.090 1.00 85.51 83 VAL D C 1
ATOM 7218 O O . VAL D 1 63 ? -38.438 18.734 33.960 1.00 84.96 83 VAL D O 1
ATOM 7222 N N . VAL D 1 64 ? -36.584 18.629 35.262 1.00 84.12 84 VAL D N 1
ATOM 7223 C CA . VAL D 1 64 ? -37.207 19.110 36.502 1.00 85.49 84 VAL D CA 1
ATOM 7224 C C . VAL D 1 64 ? -36.388 20.292 37.027 1.00 90.45 84 VAL D C 1
ATOM 7225 O O . VAL D 1 64 ? -35.201 20.398 36.718 1.00 89.67 84 VAL D O 1
ATOM 7229 N N . GLY D 1 65 ? -37.014 21.165 37.806 1.00 88.29 85 GLY D N 1
ATOM 7230 C CA . GLY D 1 65 ? -36.308 22.313 38.358 1.00 88.47 85 GLY D CA 1
ATOM 7231 C C . GLY D 1 65 ? -37.164 23.358 39.040 1.00 93.56 85 GLY D C 1
ATOM 7232 O O . GLY D 1 65 ? -38.395 23.297 38.976 1.00 93.12 85 GLY D O 1
ATOM 7233 N N . PRO D 1 66 ? -36.521 24.346 39.699 1.00 91.23 86 PRO D N 1
ATOM 7234 C CA . PRO D 1 66 ? -37.296 25.391 40.381 1.00 91.62 86 PRO D CA 1
ATOM 7235 C C . PRO D 1 66 ? -37.797 26.478 39.431 1.00 94.57 86 PRO D C 1
ATOM 7236 O O . PRO D 1 66 ? -37.236 26.663 38.348 1.00 92.66 86 PRO D O 1
ATOM 7240 N N . LEU D 1 67 ? -38.846 27.208 39.850 1.00 92.08 87 LEU D N 1
ATOM 7241 C CA . LEU D 1 67 ? -39.396 28.318 39.072 1.00 91.01 87 LEU D CA 1
ATOM 7242 C C . LEU D 1 67 ? -38.602 29.593 39.342 1.00 95.50 87 LEU D C 1
ATOM 7243 O O . LEU D 1 67 ? -38.672 30.538 38.553 1.00 94.00 87 LEU D O 1
ATOM 7248 N N . GLU D 1 68 ? -37.860 29.617 40.466 1.00 94.00 88 GLU D N 1
ATOM 7249 C CA . GLU D 1 68 ? -37.032 30.738 40.914 1.00 94.21 88 GLU D CA 1
ATOM 7250 C C . GLU D 1 68 ? -35.590 30.277 41.124 1.00 98.61 88 GLU D C 1
ATOM 7251 O O . GLU D 1 68 ? -35.363 29.223 41.726 1.00 99.14 88 GLU D O 1
ATOM 7257 N N . ALA D 1 69 ? -34.618 31.062 40.627 1.00 94.77 89 ALA D N 1
ATOM 7258 C CA . ALA D 1 69 ? -33.198 30.740 40.748 1.00 95.17 89 ALA D CA 1
ATOM 7259 C C . ALA D 1 69 ? -32.624 31.243 42.084 1.00 100.84 89 ALA D C 1
ATOM 7260 O O . ALA D 1 69 ? -32.185 32.392 42.195 1.00 99.83 89 ALA D O 1
ATOM 7262 N N . SER D 1 70 ? -32.662 30.366 43.103 1.00 99.61 90 SER D N 1
ATOM 7263 C CA . SER D 1 70 ? -32.138 30.600 44.452 1.00 101.18 90 SER D CA 1
ATOM 7264 C C . SER D 1 70 ? -31.027 29.590 44.749 1.00 106.42 90 SER D C 1
ATOM 7265 O O . SER D 1 70 ? -31.006 28.523 44.137 1.00 106.06 90 SER D O 1
ATOM 7268 N N . SER D 1 71 ? -30.114 29.924 45.684 1.00 104.12 91 SER D N 1
ATOM 7269 C CA . SER D 1 71 ? -28.958 29.111 46.083 1.00 105.34 91 SER D CA 1
ATOM 7270 C C . SER D 1 71 ? -29.311 27.629 46.372 1.00 110.50 91 SER D C 1
ATOM 7271 O O . SER D 1 71 ? -28.669 26.742 45.807 1.00 110.18 91 SER D O 1
ATOM 7274 N N . SER D 1 72 ? -30.336 27.369 47.220 1.00 108.15 92 SER D N 1
ATOM 7275 C CA . SER D 1 72 ? -30.766 26.017 47.609 1.00 109.59 92 SER D CA 1
ATOM 7276 C C . SER D 1 72 ? -32.128 25.599 46.993 1.00 112.48 92 SER D C 1
ATOM 7277 O O . SER D 1 72 ? -32.753 24.653 47.486 1.00 113.44 92 SER D O 1
ATOM 7280 N N . SER D 1 73 ? -32.568 26.271 45.908 1.00 106.88 93 SER D N 1
ATOM 7281 C CA . SER D 1 73 ? -33.852 26.000 45.245 1.00 105.79 93 SER D CA 1
ATOM 7282 C C . SER D 1 73 ? -33.886 24.652 44.496 1.00 109.66 93 SER D C 1
ATOM 7283 O O . SER D 1 73 ? -34.975 24.119 44.264 1.00 109.06 93 SER D O 1
ATOM 7286 N N . GLN D 1 74 ? -32.710 24.107 44.131 1.00 106.52 94 GLN D N 1
ATOM 7287 C CA . GLN D 1 74 ? -32.570 22.851 43.383 1.00 106.34 94 GLN D CA 1
ATOM 7288 C C . GLN D 1 74 ? -32.449 21.604 44.285 1.00 112.82 94 GLN D C 1
ATOM 7289 O O . GLN D 1 74 ? -32.660 20.492 43.796 1.00 112.65 94 GLN D O 1
ATOM 7295 N N . VAL D 1 75 ? -32.108 21.791 45.581 1.00 111.38 95 VAL D N 1
ATOM 7296 C CA . VAL D 1 75 ? -31.880 20.742 46.594 1.00 114.00 95 VAL D CA 1
ATOM 7297 C C . VAL D 1 75 ? -33.063 19.742 46.681 1.00 119.01 95 VAL D C 1
ATOM 7298 O O . VAL D 1 75 ? -32.821 18.531 46.704 1.00 119.97 95 VAL D O 1
ATOM 7302 N N . SER D 1 76 ? -34.318 20.238 46.712 1.00 115.16 96 SER D N 1
ATOM 7303 C CA . SER D 1 76 ? -35.514 19.389 46.791 1.00 115.99 96 SER D CA 1
ATOM 7304 C C . SER D 1 76 ? -35.699 18.536 45.526 1.00 118.58 96 SER D C 1
ATOM 7305 O O . SER D 1 76 ? -36.173 17.403 45.620 1.00 119.40 96 SER D O 1
ATOM 7308 N N . PHE D 1 77 ? -35.302 19.076 44.357 1.00 112.84 97 PHE D N 1
ATOM 7309 C CA . PHE D 1 77 ? -35.403 18.407 43.058 1.00 111.23 97 PHE D CA 1
ATOM 7310 C C . PHE D 1 77 ? -34.318 17.338 42.882 1.00 115.88 97 PHE D C 1
ATOM 7311 O O . PHE D 1 77 ? -34.594 16.313 42.256 1.00 115.29 97 PHE D O 1
ATOM 7319 N N . ILE D 1 78 ? -33.102 17.565 43.438 1.00 113.39 98 ILE D N 1
ATOM 7320 C CA . ILE D 1 78 ? -31.993 16.600 43.383 1.00 114.41 98 ILE D CA 1
ATOM 7321 C C . ILE D 1 78 ? -32.396 15.362 44.202 1.00 121.09 98 ILE D C 1
ATOM 7322 O O . ILE D 1 78 ? -32.317 14.247 43.688 1.00 121.04 98 ILE D O 1
ATOM 7327 N N . ASN D 1 79 ? -32.878 15.578 45.447 1.00 119.69 99 ASN D N 1
ATOM 7328 C CA . ASN D 1 79 ? -33.326 14.535 46.378 1.00 122.50 99 ASN D CA 1
ATOM 7329 C C . ASN D 1 79 ? -34.496 13.718 45.811 1.00 126.08 99 ASN D C 1
ATOM 7330 O O . ASN D 1 79 ? -34.560 12.510 46.054 1.00 127.70 99 ASN D O 1
ATOM 7335 N N . SER D 1 80 ? -35.405 14.375 45.057 1.00 120.21 100 SER D N 1
ATOM 7336 C CA . SER D 1 80 ? -36.570 13.752 44.419 1.00 119.40 100 SER D CA 1
ATOM 7337 C C . SER D 1 80 ? -36.148 12.746 43.344 1.00 122.14 100 SER D C 1
ATOM 7338 O O . SER D 1 80 ? -36.736 11.666 43.254 1.00 122.66 100 SER D O 1
ATOM 7341 N N . GLU D 1 81 ? -35.124 13.103 42.542 1.00 116.82 101 GLU D N 1
ATOM 7342 C CA . GLU D 1 81 ? -34.598 12.267 41.462 1.00 115.73 101 GLU D CA 1
ATOM 7343 C C . GLU D 1 81 ? -33.824 11.062 42.003 1.00 121.82 101 GLU D C 1
ATOM 7344 O O . GLU D 1 81 ? -33.813 10.016 41.351 1.00 121.50 101 GLU D O 1
ATOM 7350 N N . VAL D 1 82 ? -33.192 11.203 43.189 1.00 120.36 102 VAL D N 1
ATOM 7351 C CA . VAL D 1 82 ? -32.449 10.124 43.857 1.00 122.98 102 VAL D CA 1
ATOM 7352 C C . VAL D 1 82 ? -33.469 9.060 44.312 1.00 128.83 102 VAL D C 1
ATOM 7353 O O . VAL D 1 82 ? -33.235 7.865 44.118 1.00 129.74 102 VAL D O 1
ATOM 7357 N N . GLN D 1 83 ? -34.621 9.516 44.857 1.00 125.52 103 GLN D N 1
ATOM 7358 C CA . GLN D 1 83 ? -35.742 8.684 45.309 1.00 127.13 103 GLN D CA 1
ATOM 7359 C C . GLN D 1 83 ? -36.363 7.909 44.141 1.00 129.41 103 GLN D C 1
ATOM 7360 O O . GLN D 1 83 ? -36.799 6.772 44.326 1.00 130.92 103 GLN D O 1
ATOM 7366 N N . ALA D 1 84 ? -36.385 8.526 42.940 1.00 122.60 104 ALA D N 1
ATOM 7367 C CA . ALA D 1 84 ? -36.908 7.944 41.701 1.00 120.62 104 ALA D CA 1
ATOM 7368 C C . ALA D 1 84 ? -35.904 6.962 41.067 1.00 124.25 104 ALA D C 1
ATOM 7369 O O . ALA D 1 84 ? -36.275 6.195 40.174 1.00 122.98 104 ALA D O 1
ATOM 7371 N N . GLY D 1 85 ? -34.657 6.998 41.535 1.00 121.66 105 GLY D N 1
ATOM 7372 C CA . GLY D 1 85 ? -33.583 6.137 41.056 1.00 121.90 105 GLY D CA 1
ATOM 7373 C C . GLY D 1 85 ? -33.028 6.539 39.704 1.00 122.61 105 GLY D C 1
ATOM 7374 O O . GLY D 1 85 ? -32.807 5.677 38.847 1.00 121.89 105 GLY D O 1
ATOM 7375 N N . THR D 1 86 ? -32.794 7.853 39.509 1.00 116.93 106 THR D N 1
ATOM 7376 C CA . THR D 1 86 ? -32.236 8.412 38.273 1.00 114.01 106 THR D CA 1
ATOM 7377 C C . THR D 1 86 ? -30.756 8.014 38.186 1.00 118.29 106 THR D C 1
ATOM 7378 O O . THR D 1 86 ? -30.043 8.077 39.189 1.00 119.95 106 THR D O 1
ATOM 7382 N N . ASN D 1 87 ? -30.314 7.574 36.996 1.00 113.08 107 ASN D N 1
ATOM 7383 C CA . ASN D 1 87 ? -28.948 7.107 36.762 1.00 113.59 107 ASN D CA 1
ATOM 7384 C C . ASN D 1 87 ? -27.983 8.242 36.419 1.00 115.46 107 ASN D C 1
ATOM 7385 O O . ASN D 1 87 ? -26.847 8.222 36.894 1.00 116.55 107 ASN D O 1
ATOM 7390 N N . VAL D 1 88 ? -28.411 9.208 35.581 1.00 108.91 108 VAL D N 1
ATOM 7391 C CA . VAL D 1 88 ? -27.575 10.344 35.173 1.00 107.30 108 VAL D CA 1
ATOM 7392 C C . VAL D 1 88 ? -28.272 11.654 35.551 1.00 109.66 108 VAL D C 1
ATOM 7393 O O . VAL D 1 88 ? -29.430 11.864 35.187 1.00 107.80 108 VAL D O 1
ATOM 7397 N N . LEU D 1 89 ? -27.553 12.538 36.261 1.00 106.64 109 LEU D N 1
ATOM 7398 C CA . LEU D 1 89 ? -28.069 13.841 36.666 1.00 105.32 109 LEU D CA 1
ATOM 7399 C C . LEU D 1 89 ? -27.193 14.957 36.097 1.00 107.74 109 LEU D C 1
ATOM 7400 O O . LEU D 1 89 ? -26.003 15.030 36.410 1.00 108.31 109 LEU D O 1
ATOM 7405 N N . VAL D 1 90 ? -27.781 15.803 35.236 1.00 102.27 110 VAL D N 1
ATOM 7406 C CA . VAL D 1 90 ? -27.096 16.937 34.607 1.00 100.88 110 VAL D CA 1
ATOM 7407 C C . VAL D 1 90 ? -27.662 18.213 35.250 1.00 104.70 110 VAL D C 1
ATOM 7408 O O . VAL D 1 90 ? -28.857 18.468 35.120 1.00 103.14 110 VAL D O 1
ATOM 7412 N N . ILE D 1 91 ? -26.828 18.981 35.985 1.00 102.70 111 ILE D N 1
ATOM 7413 C CA . ILE D 1 91 ? -27.312 20.156 36.720 1.00 102.52 111 ILE D CA 1
ATOM 7414 C C . ILE D 1 91 ? -26.441 21.419 36.539 1.00 106.68 111 ILE D C 1
ATOM 7415 O O . ILE D 1 91 ? -25.215 21.345 36.530 1.00 107.01 111 ILE D O 1
ATOM 7420 N N . ALA D 1 92 ? -27.110 22.580 36.420 1.00 102.78 112 ALA D N 1
ATOM 7421 C CA . ALA D 1 92 ? -26.494 23.904 36.373 1.00 102.48 112 ALA D CA 1
ATOM 7422 C C . ALA D 1 92 ? -26.674 24.506 37.764 1.00 108.34 112 ALA D C 1
ATOM 7423 O O . ALA D 1 92 ? -27.751 25.014 38.082 1.00 107.37 112 ALA D O 1
ATOM 7425 N N . ALA D 1 93 ? -25.654 24.334 38.627 1.00 107.33 113 ALA D N 1
ATOM 7426 C CA . ALA D 1 93 ? -25.661 24.738 40.036 1.00 108.76 113 ALA D CA 1
ATOM 7427 C C . ALA D 1 93 ? -25.892 26.238 40.243 1.00 112.34 113 ALA D C 1
ATOM 7428 O O . ALA D 1 93 ? -25.179 27.065 39.672 1.00 111.06 113 ALA D O 1
ATOM 7430 N N . ASN D 1 94 ? -26.899 26.574 41.072 1.00 109.75 114 ASN D N 1
ATOM 7431 C CA . ASN D 1 94 ? -27.243 27.952 41.434 1.00 109.19 114 ASN D CA 1
ATOM 7432 C C . ASN D 1 94 ? -26.192 28.519 42.391 1.00 115.35 114 ASN D C 1
ATOM 7433 O O . ASN D 1 94 ? -25.857 29.702 42.315 1.00 114.24 114 ASN D O 1
ATOM 7438 N N . ASP D 1 95 ? -25.679 27.657 43.286 1.00 114.60 115 ASP D N 1
ATOM 7439 C CA . ASP D 1 95 ? -24.623 27.942 44.256 1.00 116.35 115 ASP D CA 1
ATOM 7440 C C . ASP D 1 95 ? -23.689 26.729 44.312 1.00 122.29 115 ASP D C 1
ATOM 7441 O O . ASP D 1 95 ? -24.190 25.603 44.354 1.00 122.53 115 ASP D O 1
ATOM 7446 N N . PRO D 1 96 ? -22.347 26.909 44.292 1.00 119.96 116 PRO D N 1
ATOM 7447 C CA . PRO D 1 96 ? -21.454 25.735 44.290 1.00 121.56 116 PRO D CA 1
ATOM 7448 C C . PRO D 1 96 ? -21.452 24.903 45.581 1.00 128.20 116 PRO D C 1
ATOM 7449 O O . PRO D 1 96 ? -21.105 23.721 45.526 1.00 129.05 116 PRO D O 1
ATOM 7453 N N . ASP D 1 97 ? -21.838 25.500 46.723 1.00 125.83 117 ASP D N 1
ATOM 7454 C CA . ASP D 1 97 ? -21.822 24.828 48.023 1.00 128.48 117 ASP D CA 1
ATOM 7455 C C . ASP D 1 97 ? -23.199 24.362 48.519 1.00 132.92 117 ASP D C 1
ATOM 7456 O O . ASP D 1 97 ? -23.268 23.332 49.190 1.00 134.61 117 ASP D O 1
ATOM 7461 N N . ALA D 1 98 ? -24.274 25.123 48.231 1.00 127.80 118 ALA D N 1
ATOM 7462 C CA . ALA D 1 98 ? -25.638 24.829 48.694 1.00 127.92 118 ALA D CA 1
ATOM 7463 C C . ALA D 1 98 ? -26.221 23.522 48.128 1.00 131.86 118 ALA D C 1
ATOM 7464 O O . ALA D 1 98 ? -26.957 22.837 48.842 1.00 132.78 118 ALA D O 1
ATOM 7466 N N . VAL D 1 99 ? -25.908 23.186 46.863 1.00 127.12 119 VAL D N 1
ATOM 7467 C CA . VAL D 1 99 ? -26.419 21.980 46.192 1.00 126.88 119 VAL D CA 1
ATOM 7468 C C . VAL D 1 99 ? -25.506 20.757 46.439 1.00 133.18 119 VAL D C 1
ATOM 7469 O O . VAL D 1 99 ? -25.930 19.627 46.181 1.00 133.35 119 VAL D O 1
ATOM 7473 N N . CYS D 1 100 ? -24.266 20.994 46.921 1.00 131.14 120 CYS D N 1
ATOM 7474 C CA . CYS D 1 100 ? -23.228 19.986 47.157 1.00 133.24 120 CYS D CA 1
ATOM 7475 C C . CYS D 1 100 ? -23.681 18.795 48.057 1.00 139.64 120 CYS D C 1
ATOM 7476 O O . CYS D 1 100 ? -23.420 17.670 47.630 1.00 140.14 120 CYS D O 1
ATOM 7479 N N . PRO D 1 101 ? -24.322 18.948 49.255 1.00 137.45 121 PRO D N 1
ATOM 7480 C CA . PRO D 1 101 ? -24.689 17.749 50.039 1.00 140.01 121 PRO D CA 1
ATOM 7481 C C . PRO D 1 101 ? -25.704 16.844 49.335 1.00 142.86 121 PRO D C 1
ATOM 7482 O O . PRO D 1 101 ? -25.611 15.622 49.467 1.00 144.30 121 PRO D O 1
ATOM 7486 N N . ALA D 1 102 ? -26.656 17.439 48.585 1.00 136.59 122 ALA D N 1
ATOM 7487 C CA . ALA D 1 102 ? -27.684 16.712 47.834 1.00 135.25 122 ALA D CA 1
ATOM 7488 C C . ALA D 1 102 ? -27.065 15.942 46.660 1.00 137.97 122 ALA D C 1
ATOM 7489 O O . ALA D 1 102 ? -27.480 14.814 46.390 1.00 138.10 122 ALA D O 1
ATOM 7491 N N . LEU D 1 103 ? -26.058 16.543 45.988 1.00 133.18 123 LEU D N 1
ATOM 7492 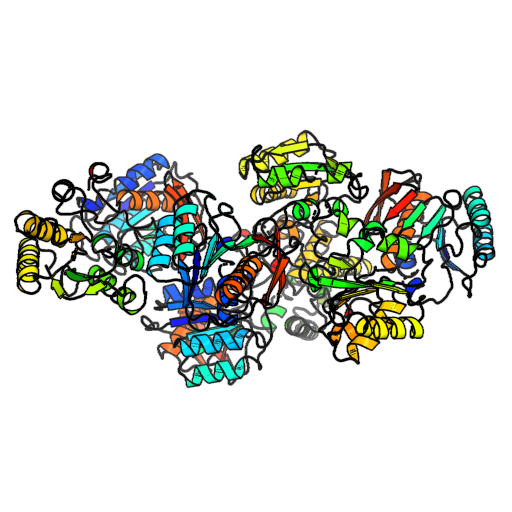C CA . LEU D 1 103 ? -25.343 15.934 44.863 1.00 132.26 123 LEU D CA 1
ATOM 7493 C C . LEU D 1 103 ? -24.393 14.829 45.336 1.00 139.39 123 LEU D C 1
ATOM 7494 O O . LEU D 1 103 ? -24.170 13.867 44.601 1.00 139.07 123 LEU D O 1
ATOM 7499 N N . GLN D 1 104 ? -23.832 14.968 46.557 1.00 138.66 124 GLN D N 1
ATOM 7500 C CA . GLN D 1 104 ? -22.937 13.974 47.158 1.00 141.76 124 GLN D CA 1
ATOM 7501 C C . GLN D 1 104 ? -23.733 12.732 47.568 1.00 147.58 124 GLN D C 1
ATOM 7502 O O . GLN D 1 104 ? -23.209 11.619 47.491 1.00 149.05 124 GLN D O 1
ATOM 7508 N N . ASP D 1 105 ? -25.013 12.927 47.963 1.00 143.72 125 ASP D N 1
ATOM 7509 C CA . ASP D 1 105 ? -25.945 11.853 48.321 1.00 145.18 125 ASP D CA 1
ATOM 7510 C C . ASP D 1 105 ? -26.388 11.098 47.067 1.00 147.12 125 ASP D C 1
ATOM 7511 O O . ASP D 1 105 ? -26.749 9.923 47.154 1.00 148.33 125 ASP D O 1
ATOM 7516 N N . ALA D 1 106 ? -26.366 11.780 45.904 1.00 140.26 126 ALA D N 1
ATOM 7517 C CA . ALA D 1 106 ? -26.707 11.194 44.611 1.00 138.04 126 ALA D CA 1
ATOM 7518 C C . ALA D 1 106 ? -25.591 10.252 44.157 1.00 142.54 126 ALA D C 1
ATOM 7519 O O . ALA D 1 106 ? -25.878 9.135 43.728 1.00 142.68 126 ALA D O 1
ATOM 7521 N N . ARG D 1 107 ? -24.319 10.689 44.303 1.00 139.20 127 ARG D N 1
ATOM 7522 C CA . ARG D 1 107 ? -23.124 9.927 43.932 1.00 140.16 127 ARG D CA 1
ATOM 7523 C C . ARG D 1 107 ? -22.981 8.648 44.769 1.00 147.24 127 ARG D C 1
ATOM 7524 O O . ARG D 1 107 ? -22.566 7.624 44.221 1.00 147.61 127 ARG D O 1
ATOM 7532 N N . LYS D 1 108 ? -23.335 8.694 46.077 1.00 145.71 128 LYS D N 1
ATOM 7533 C CA . LYS D 1 108 ? -23.252 7.517 46.953 1.00 149.08 128 LYS D CA 1
ATOM 7534 C C . LYS D 1 108 ? -24.393 6.523 46.645 1.00 152.21 128 LYS D C 1
ATOM 7535 O O . LYS D 1 108 ? -24.254 5.331 46.929 1.00 154.42 128 LYS D O 1
ATOM 7541 N N . ALA D 1 109 ? -25.500 7.015 46.044 1.00 145.28 129 ALA D N 1
ATOM 7542 C CA . ALA D 1 109 ? -26.660 6.211 45.649 1.00 144.38 129 ALA D CA 1
ATOM 7543 C C . ALA D 1 109 ? -26.439 5.525 44.284 1.00 145.82 129 ALA D C 1
ATOM 7544 O O . ALA D 1 109 ? -27.201 4.626 43.921 1.00 145.50 129 ALA D O 1
ATOM 7546 N N . GLY D 1 110 ? -25.399 5.947 43.560 1.00 140.35 130 GLY D N 1
ATOM 7547 C CA . GLY D 1 110 ? -25.037 5.392 42.259 1.00 138.35 130 GLY D CA 1
ATOM 7548 C C . GLY D 1 110 ? -25.354 6.270 41.063 1.00 137.35 130 GLY D C 1
ATOM 7549 O O . GLY D 1 110 ? -25.161 5.844 39.920 1.00 135.52 130 GLY D O 1
ATOM 7550 N N . THR D 1 111 ? -25.840 7.501 41.316 1.00 131.47 131 THR D N 1
ATOM 7551 C CA . THR D 1 111 ? -26.190 8.468 40.276 1.00 127.42 131 THR D CA 1
ATOM 7552 C C . THR D 1 111 ? -24.921 9.174 39.784 1.00 129.73 131 THR D C 1
ATOM 7553 O O . THR D 1 111 ? -24.116 9.643 40.593 1.00 130.75 131 THR D O 1
ATOM 7557 N N . LYS D 1 112 ? -24.751 9.242 38.454 1.00 123.54 132 LYS D N 1
ATOM 7558 C CA . LYS D 1 112 ? -23.622 9.929 37.832 1.00 122.20 132 LYS D CA 1
ATOM 7559 C C . LYS D 1 112 ? -23.983 11.409 37.742 1.00 123.20 132 LYS D C 1
ATOM 7560 O O . LYS D 1 112 ? -24.963 11.764 37.080 1.00 120.58 132 LYS D O 1
ATOM 7566 N N . VAL D 1 113 ? -23.242 12.259 38.474 1.00 119.96 133 VAL D N 1
ATOM 7567 C CA . VAL D 1 113 ? -23.507 13.697 38.532 1.00 117.72 133 VAL D CA 1
ATOM 7568 C C . VAL D 1 113 ? -22.586 14.442 37.559 1.00 119.81 133 VAL D C 1
ATOM 7569 O O . VAL D 1 113 ? -21.361 14.368 37.666 1.00 120.57 133 VAL D O 1
ATOM 7573 N N . VAL D 1 114 ? -23.204 15.159 36.610 1.00 113.80 134 VAL D N 1
ATOM 7574 C CA . VAL D 1 114 ? -22.537 15.976 35.597 1.00 112.05 134 VAL D CA 1
ATOM 7575 C C . VAL D 1 114 ? -23.038 17.410 35.754 1.00 114.39 134 VAL D C 1
ATOM 7576 O O . VAL D 1 114 ? -24.245 17.641 35.719 1.00 112.61 134 VAL D O 1
ATOM 7580 N N . THR D 1 115 ? -22.122 18.364 35.957 1.00 111.33 135 THR D N 1
ATOM 7581 C CA . THR D 1 115 ? -22.492 19.775 36.076 1.00 109.86 135 THR D CA 1
ATOM 7582 C C . THR D 1 115 ? -22.184 20.480 34.757 1.00 112.15 135 THR D C 1
ATOM 7583 O O . THR D 1 115 ? -21.225 20.113 34.083 1.00 112.21 135 THR D O 1
ATOM 7587 N N . PHE D 1 116 ? -23.016 21.459 34.371 1.00 106.98 136 PHE D N 1
ATOM 7588 C CA . PHE D 1 116 ? -22.838 22.225 33.133 1.00 105.42 136 PHE D CA 1
ATOM 7589 C C . PHE D 1 116 ? -23.193 23.695 33.364 1.00 108.35 136 PHE D C 1
ATOM 7590 O O . PHE D 1 116 ? -23.951 23.991 34.286 1.00 107.86 136 PHE D O 1
ATOM 7598 N N . ASP D 1 117 ? -22.602 24.612 32.555 1.00 104.51 137 ASP D N 1
ATOM 7599 C CA . ASP D 1 117 ? -22.746 26.077 32.627 1.00 103.77 137 ASP D CA 1
ATOM 7600 C C . ASP D 1 117 ? -22.071 26.593 33.915 1.00 109.31 137 ASP D C 1
ATOM 7601 O O . ASP D 1 117 ? -20.998 27.192 33.833 1.00 109.42 137 ASP D O 1
ATOM 7606 N N . SER D 1 118 ? -22.678 26.324 35.090 1.00 106.79 138 SER D N 1
ATOM 7607 C CA . SER D 1 118 ? -22.158 26.702 36.402 1.00 108.02 138 SER D CA 1
ATOM 7608 C C . SER D 1 118 ? -21.874 25.455 37.233 1.00 113.91 138 SER D C 1
ATOM 7609 O O . SER D 1 118 ? -22.737 24.584 37.380 1.00 113.31 138 SER D O 1
ATOM 7612 N N . ASP D 1 119 ? -20.645 25.374 37.759 1.00 112.53 139 ASP D N 1
ATOM 7613 C CA . ASP D 1 119 ? -20.148 24.249 38.541 1.00 114.58 139 ASP D CA 1
ATOM 7614 C C . ASP D 1 119 ? -20.529 24.326 40.019 1.00 120.09 139 ASP D C 1
ATOM 7615 O O . ASP D 1 119 ? -20.886 25.390 40.533 1.00 119.15 139 ASP D O 1
ATOM 7620 N N . SER D 1 120 ? -20.441 23.170 40.692 1.00 118.83 140 SER D N 1
ATOM 7621 C CA . SER D 1 120 ? -20.604 22.999 42.130 1.00 120.64 140 SER D CA 1
ATOM 7622 C C . SER D 1 120 ? -19.184 22.905 42.713 1.00 127.12 140 SER D C 1
ATOM 7623 O O . SER D 1 120 ? -18.234 23.274 42.013 1.00 126.44 140 SER D O 1
ATOM 7626 N N . ALA D 1 121 ? -19.011 22.411 43.958 1.00 126.27 141 ALA D N 1
ATOM 7627 C CA . ALA D 1 121 ? -17.659 22.222 44.491 1.00 128.58 141 ALA D CA 1
ATOM 7628 C C . ALA D 1 121 ? -17.055 20.958 43.844 1.00 133.77 141 ALA D C 1
ATOM 7629 O O . ALA D 1 121 ? -17.800 20.141 43.296 1.00 132.53 141 ALA D O 1
ATOM 7631 N N . ALA D 1 122 ? -15.718 20.824 43.862 1.00 132.34 142 ALA D N 1
ATOM 7632 C CA . ALA D 1 122 ? -14.981 19.721 43.233 1.00 133.44 142 ALA D CA 1
ATOM 7633 C C . ALA D 1 122 ? -15.386 18.306 43.719 1.00 139.21 142 ALA D C 1
ATOM 7634 O O . ALA D 1 122 ? -15.213 17.354 42.957 1.00 138.85 142 ALA D O 1
ATOM 7636 N N . ASP D 1 123 ? -15.923 18.163 44.952 1.00 137.45 143 ASP D N 1
ATOM 7637 C CA . ASP D 1 123 ? -16.277 16.853 45.518 1.00 139.51 143 ASP D CA 1
ATOM 7638 C C . ASP D 1 123 ? -17.781 16.469 45.407 1.00 142.11 143 ASP D C 1
ATOM 7639 O O . ASP D 1 123 ? -18.170 15.436 45.963 1.00 143.46 143 ASP D O 1
ATOM 7644 N N . CYS D 1 124 ? -18.605 17.241 44.667 1.00 135.81 144 CYS D N 1
ATOM 7645 C CA . CYS D 1 124 ? -20.039 16.926 44.538 1.00 134.38 144 CYS D CA 1
ATOM 7646 C C . CYS D 1 124 ? -20.405 16.374 43.146 1.00 134.62 144 CYS D C 1
ATOM 7647 O O . CYS D 1 124 ? -21.521 15.875 42.979 1.00 133.42 144 CYS D O 1
ATOM 7650 N N . ARG D 1 125 ? -19.490 16.462 42.158 1.00 129.05 145 ARG D N 1
ATOM 7651 C CA . ARG D 1 125 ? -19.767 15.991 40.800 1.00 126.29 145 ARG D CA 1
ATOM 7652 C C . ARG D 1 125 ? -18.655 15.072 40.255 1.00 130.10 145 ARG D C 1
ATOM 7653 O O . ARG D 1 125 ? -17.512 15.127 40.717 1.00 131.55 145 ARG D O 1
ATOM 7661 N N . ASP D 1 126 ? -19.016 14.234 39.262 1.00 124.53 146 ASP D N 1
ATOM 7662 C CA . ASP D 1 126 ? -18.121 13.301 38.575 1.00 124.77 146 ASP D CA 1
ATOM 7663 C C . ASP D 1 126 ? -17.402 13.992 37.408 1.00 125.73 146 ASP D C 1
ATOM 7664 O O . ASP D 1 126 ? -16.279 13.611 37.080 1.00 126.70 146 ASP D O 1
ATOM 7669 N N . LEU D 1 127 ? -18.056 14.996 36.780 1.00 118.56 147 LEU D N 1
ATOM 7670 C CA . LEU D 1 127 ? -17.527 15.750 35.637 1.00 116.31 147 LEU D CA 1
ATOM 7671 C C . LEU D 1 127 ? -18.218 17.111 35.484 1.00 116.40 147 LEU D C 1
ATOM 7672 O O . LEU D 1 127 ? -19.402 17.231 35.802 1.00 114.77 147 LEU D O 1
ATOM 7677 N N . PHE D 1 128 ? -17.483 18.125 34.983 1.00 111.36 148 PHE D N 1
ATOM 7678 C CA . PHE D 1 128 ? -18.019 19.467 34.728 1.00 108.73 148 PHE D CA 1
ATOM 7679 C C . PHE D 1 128 ? -17.828 19.839 33.256 1.00 110.37 148 PHE D C 1
ATOM 7680 O O . PHE D 1 128 ? -16.744 19.654 32.708 1.00 110.63 148 PHE D O 1
ATOM 7688 N N . ILE D 1 129 ? -18.891 20.363 32.626 1.00 104.59 149 ILE D N 1
ATOM 7689 C CA . ILE D 1 129 ? -18.888 20.771 31.223 1.00 102.82 149 ILE D CA 1
ATOM 7690 C C . ILE D 1 129 ? -18.960 22.298 31.154 1.00 106.03 149 ILE D C 1
ATOM 7691 O O . ILE D 1 129 ? -20.005 22.883 31.442 1.00 104.38 149 ILE D O 1
ATOM 7696 N N . ASN D 1 130 ? -17.839 22.938 30.796 1.00 103.54 150 ASN D N 1
ATOM 7697 C CA . ASN D 1 130 ? -17.761 24.390 30.655 1.00 102.73 150 ASN D CA 1
ATOM 7698 C C . ASN D 1 130 ? -17.970 24.761 29.190 1.00 105.69 150 ASN D C 1
ATOM 7699 O O . ASN D 1 130 ? -17.404 24.114 28.304 1.00 105.64 150 ASN D O 1
ATOM 7704 N N . GLN D 1 131 ? -18.808 25.782 28.940 1.00 101.28 151 GLN D N 1
ATOM 7705 C CA . GLN D 1 131 ? -19.155 26.276 27.606 1.00 100.23 151 GLN D CA 1
ATOM 7706 C C . GLN D 1 131 ? -17.917 26.834 26.887 1.00 105.64 151 GLN D C 1
ATOM 7707 O O . GLN D 1 131 ? -17.601 26.389 25.782 1.00 105.42 151 GLN D O 1
ATOM 7713 N N . VAL D 1 132 ? -17.222 27.797 27.523 1.00 103.35 152 VAL D N 1
ATOM 7714 C CA . VAL D 1 132 ? -16.030 28.478 26.999 1.00 104.39 152 VAL D CA 1
ATOM 7715 C C . VAL D 1 132 ? -15.036 28.779 28.129 1.00 109.78 152 VAL D C 1
ATOM 7716 O O . VAL D 1 132 ? -15.430 28.846 29.297 1.00 109.20 152 VAL D O 1
ATOM 7720 N N . GLU D 1 133 ? -13.754 28.987 27.771 1.00 107.86 153 GLU D N 1
ATOM 7721 C CA . GLU D 1 133 ? -12.696 29.345 28.717 1.00 109.19 153 GLU D CA 1
ATOM 7722 C C . GLU D 1 133 ? -12.787 30.852 29.006 1.00 112.06 153 GLU D C 1
ATOM 7723 O O . GLU D 1 133 ? -12.926 31.642 28.068 1.00 111.24 153 GLU D O 1
ATOM 7729 N N . SER D 1 134 ? -12.721 31.236 30.303 1.00 108.18 154 SER D N 1
ATOM 7730 C CA . SER D 1 134 ? -12.811 32.618 30.797 1.00 107.28 154 SER D CA 1
ATOM 7731 C C . SER D 1 134 ? -11.813 33.564 30.105 1.00 111.11 154 SER D C 1
ATOM 7732 O O . SER D 1 134 ? -12.181 34.694 29.779 1.00 109.84 154 SER D O 1
ATOM 7735 N N . LYS D 1 135 ? -10.570 33.097 29.870 1.00 108.79 155 LYS D N 1
ATOM 7736 C CA . LYS D 1 135 ? -9.522 33.871 29.200 1.00 109.61 155 LYS D CA 1
ATOM 7737 C C . LYS D 1 135 ? -9.813 33.999 27.693 1.00 111.92 155 LYS D C 1
ATOM 7738 O O . LYS D 1 135 ? -9.559 35.057 27.116 1.00 111.65 155 LYS D O 1
ATOM 7744 N N . GLN D 1 136 ? -10.358 32.928 27.071 1.00 107.14 156 GLN D N 1
ATOM 7745 C CA . GLN D 1 136 ? -10.682 32.865 25.642 1.00 106.17 156 GLN D CA 1
ATOM 7746 C C . GLN D 1 136 ? -11.812 33.841 25.248 1.00 107.62 156 GLN D C 1
ATOM 7747 O O . GLN D 1 136 ? -11.805 34.317 24.112 1.00 107.28 156 GLN D O 1
ATOM 7753 N N . VAL D 1 137 ? -12.753 34.153 26.174 1.00 102.20 157 VAL D N 1
ATOM 7754 C CA . VAL D 1 137 ? -13.860 35.104 25.946 1.00 100.26 157 VAL D CA 1
ATOM 7755 C C . VAL D 1 137 ? -13.267 36.513 25.719 1.00 104.26 157 VAL D C 1
ATOM 7756 O O . VAL D 1 137 ? -13.687 37.219 24.798 1.00 103.47 157 VAL D O 1
ATOM 7760 N N . ALA D 1 138 ? -12.270 36.888 26.544 1.00 101.53 158 ALA D N 1
ATOM 7761 C CA . ALA D 1 138 ? -11.562 38.166 26.484 1.00 102.11 158 ALA D CA 1
ATOM 7762 C C . ALA D 1 138 ? -10.682 38.274 25.232 1.00 107.10 158 ALA D C 1
ATOM 7763 O O . ALA D 1 138 ? -10.606 39.356 24.647 1.00 106.98 158 ALA D O 1
ATOM 7765 N N . ILE D 1 139 ? -10.025 37.159 24.824 1.00 104.52 159 ILE D N 1
ATOM 7766 C CA . ILE D 1 139 ? -9.151 37.085 23.642 1.00 105.97 159 ILE D CA 1
ATOM 7767 C C . ILE D 1 139 ? -9.998 37.267 22.362 1.00 108.97 159 ILE D C 1
ATOM 7768 O O . ILE D 1 139 ? -9.598 38.037 21.483 1.00 109.71 159 ILE D O 1
ATOM 7773 N N . THR D 1 140 ? -11.172 36.589 22.282 1.00 103.59 160 THR D N 1
ATOM 7774 C CA . THR D 1 140 ? -12.107 36.658 21.148 1.00 102.45 160 THR D CA 1
ATOM 7775 C C . THR D 1 140 ? -12.605 38.104 20.957 1.00 105.28 160 THR D C 1
ATOM 7776 O O . THR D 1 140 ? -12.690 38.566 19.817 1.00 105.37 160 THR D O 1
ATOM 7788 N N . LEU D 1 142 ? -10.993 40.969 22.079 1.00 103.78 162 LEU D N 1
ATOM 7789 C CA . LEU D 1 142 ? -9.811 41.760 21.705 1.00 105.75 162 LEU D CA 1
ATOM 7790 C C . LEU D 1 142 ? -9.456 41.600 20.222 1.00 111.57 162 LEU D C 1
ATOM 7791 O O . LEU D 1 142 ? -9.062 42.580 19.586 1.00 112.58 162 LEU D O 1
ATOM 7796 N N . ASP D 1 143 ? -9.592 40.364 19.685 1.00 108.29 163 ASP D N 1
ATOM 7797 C CA . ASP D 1 143 ? -9.321 40.011 18.288 1.00 109.58 163 ASP D CA 1
ATOM 7798 C C . ASP D 1 143 ? -10.278 40.729 17.331 1.00 113.35 163 ASP D C 1
ATOM 7799 O O . ASP D 1 143 ? -9.831 41.259 16.314 1.00 114.55 163 ASP D O 1
ATOM 7812 N N . VAL D 1 145 ? -12.004 43.515 18.010 1.00 111.45 165 VAL D N 1
ATOM 7813 C CA . VAL D 1 145 ? -11.732 44.953 18.169 1.00 112.82 165 VAL D CA 1
ATOM 7814 C C . VAL D 1 145 ? -10.576 45.343 17.241 1.00 120.42 165 VAL D C 1
ATOM 7815 O O . VAL D 1 145 ? -10.777 46.169 16.354 1.00 121.23 165 VAL D O 1
ATOM 7819 N N . SER D 1 146 ? -9.388 44.711 17.430 1.00 118.83 166 SER D N 1
ATOM 7820 C CA . SER D 1 146 ? -8.149 44.936 16.672 1.00 121.79 166 SER D CA 1
ATOM 7821 C C . SER D 1 146 ? -8.341 44.751 15.159 1.00 127.50 166 SER D C 1
ATOM 7822 O O . SER D 1 146 ? -7.717 45.470 14.382 1.00 129.39 166 SER D O 1
ATOM 7825 N N . ASP D 1 147 ? -9.202 43.801 14.750 1.00 123.15 167 ASP D N 1
ATOM 7826 C CA . ASP D 1 147 ? -9.521 43.539 13.344 1.00 124.10 167 ASP D CA 1
ATOM 7827 C C . ASP D 1 147 ? -10.367 44.681 12.752 1.00 128.71 167 ASP D C 1
ATOM 7828 O O . ASP D 1 147 ? -10.114 45.101 11.621 1.00 130.42 167 ASP D O 1
ATOM 7833 N N . GLN D 1 148 ? -11.356 45.184 13.521 1.00 123.60 168 GLN D N 1
ATOM 7834 C CA . GLN D 1 148 ? -12.270 46.242 13.090 1.00 123.60 168 GLN D CA 1
ATOM 7835 C C . GLN D 1 148 ? -11.625 47.642 13.123 1.00 129.76 168 GLN D C 1
ATOM 7836 O O . GLN D 1 148 ? -11.816 48.399 12.170 1.00 131.07 168 GLN D O 1
ATOM 7842 N N . ILE D 1 149 ? -10.863 47.986 14.190 1.00 126.39 169 ILE D N 1
ATOM 7843 C CA . ILE D 1 149 ? -10.207 49.303 14.302 1.00 128.12 169 ILE D CA 1
ATOM 7844 C C . ILE D 1 149 ? -8.973 49.388 13.379 1.00 135.18 169 ILE D C 1
ATOM 7845 O O . ILE D 1 149 ? -8.606 50.486 12.953 1.00 137.07 169 ILE D O 1
ATOM 7850 N N . GLY D 1 150 ? -8.364 48.240 13.085 1.00 131.89 170 GLY D N 1
ATOM 7851 C CA . GLY D 1 150 ? -7.192 48.146 12.220 1.00 134.53 170 GLY D CA 1
ATOM 7852 C C . GLY D 1 150 ? -5.858 48.141 12.943 1.00 139.30 170 GLY D C 1
ATOM 7853 O O . GLY D 1 150 ? -4.889 48.729 12.453 1.00 141.74 170 GLY D O 1
ATOM 7854 N N . GLY D 1 151 ? -5.811 47.467 14.093 1.00 133.57 171 GLY D N 1
ATOM 7855 C CA . GLY D 1 151 ? -4.609 47.328 14.910 1.00 134.15 171 GLY D CA 1
ATOM 7856 C C . GLY D 1 151 ? -4.477 48.315 16.053 1.00 137.12 171 GLY D C 1
ATOM 7857 O O . GLY D 1 151 ? -3.978 47.951 17.122 1.00 135.97 171 GLY D O 1
ATOM 7858 N N . SER D 1 152 ? -4.900 49.577 15.832 1.00 133.93 172 SER D N 1
ATOM 7859 C CA . SER D 1 152 ? -4.810 50.651 16.823 1.00 133.42 172 SER D CA 1
ATOM 7860 C C . SER D 1 152 ? -6.025 51.590 16.777 1.00 135.53 172 SER D C 1
ATOM 7861 O O . SER D 1 152 ? -6.693 51.694 15.745 1.00 135.35 172 SER D O 1
ATOM 7864 N N . GLY D 1 153 ? -6.284 52.259 17.900 1.00 130.44 173 GLY D N 1
ATOM 7865 C CA . GLY D 1 153 ? -7.385 53.204 18.054 1.00 128.94 173 GLY D CA 1
ATOM 7866 C C . GLY D 1 153 ? -7.883 53.343 19.479 1.00 129.82 173 GLY D C 1
ATOM 7867 O O . GLY D 1 153 ? -7.518 52.547 20.349 1.00 128.23 173 GLY D O 1
ATOM 7868 N N . LYS D 1 154 ? -8.731 54.364 19.718 1.00 125.45 174 LYS D N 1
ATOM 7869 C CA . LYS D 1 154 ? -9.330 54.652 21.026 1.00 123.11 174 LYS D CA 1
ATOM 7870 C C . LYS D 1 154 ? -10.600 53.813 21.203 1.00 123.60 174 LYS D C 1
ATOM 7871 O O . LYS D 1 154 ? -11.531 53.915 20.401 1.00 122.84 174 LYS D O 1
ATOM 7877 N N . VAL D 1 155 ? -10.608 52.950 22.235 1.00 117.81 175 VAL D N 1
ATOM 7878 C CA . VAL D 1 155 ? -11.696 52.010 22.522 1.00 114.95 175 VAL D CA 1
ATOM 7879 C C . VAL D 1 155 ? -12.294 52.286 23.920 1.00 116.34 175 VAL D C 1
ATOM 7880 O O . VAL D 1 155 ? -11.562 52.627 24.849 1.00 116.26 175 VAL D O 1
ATOM 7884 N N . ALA D 1 156 ? -13.627 52.138 24.052 1.00 110.59 176 ALA D N 1
ATOM 7885 C CA . ALA D 1 156 ? -14.356 52.319 25.309 1.00 108.49 176 ALA D CA 1
ATOM 7886 C C . ALA D 1 156 ? -15.106 51.039 25.685 1.00 109.67 176 ALA D C 1
ATOM 7887 O O . ALA D 1 156 ? -15.614 50.349 24.801 1.00 108.69 176 ALA D O 1
ATOM 7889 N N . ILE D 1 157 ? -15.169 50.718 26.989 1.00 104.88 177 ILE D N 1
ATOM 7890 C CA . ILE D 1 157 ? -15.855 49.514 27.468 1.00 102.98 177 ILE D CA 1
ATOM 7891 C C . ILE D 1 157 ? -17.172 49.906 28.161 1.00 105.54 177 ILE D C 1
ATOM 7892 O O . ILE D 1 157 ? -17.169 50.726 29.081 1.00 105.11 177 ILE D O 1
ATOM 7897 N N . LEU D 1 158 ? -18.292 49.317 27.695 1.00 101.05 178 LEU D N 1
ATOM 7898 C CA . LEU D 1 158 ? -19.629 49.495 28.262 1.00 99.57 178 LEU D CA 1
ATOM 7899 C C . LEU D 1 158 ? -20.040 48.154 28.874 1.00 102.35 178 LEU D C 1
ATOM 7900 O O . LEU D 1 158 ? -20.575 47.282 28.185 1.00 101.38 178 LEU D O 1
ATOM 7905 N N . SER D 1 159 ? -19.728 47.978 30.165 1.00 98.85 179 SER D N 1
ATOM 7906 C CA . SER D 1 159 ? -19.977 46.749 30.916 1.00 97.98 179 SER D CA 1
ATOM 7907 C C . SER D 1 159 ? -21.378 46.728 31.566 1.00 101.44 179 SER D C 1
ATOM 7908 O O . SER D 1 159 ? -22.171 47.653 31.365 1.00 100.78 179 SER D O 1
ATOM 7911 N N . ALA D 1 160 ? -21.679 45.648 32.323 1.00 97.97 180 ALA D N 1
ATOM 7912 C CA . ALA D 1 160 ? -22.931 45.458 33.057 1.00 97.15 180 ALA D CA 1
ATOM 7913 C C . ALA D 1 160 ? -22.868 46.274 34.364 1.00 102.07 180 ALA D C 1
ATOM 7914 O O . ALA D 1 160 ? -22.645 47.482 34.291 1.00 102.08 180 ALA D O 1
ATOM 7916 N N . THR D 1 161 ? -23.053 45.645 35.546 1.00 98.99 181 THR D N 1
ATOM 7917 C CA . THR D 1 161 ? -22.948 46.357 36.825 1.00 99.33 181 THR D CA 1
ATOM 7918 C C . THR D 1 161 ? -21.449 46.463 37.183 1.00 104.65 181 THR D C 1
ATOM 7919 O O . THR D 1 161 ? -20.638 45.716 36.629 1.00 104.62 181 THR D O 1
ATOM 7923 N N . ALA D 1 162 ? -21.082 47.416 38.064 1.00 102.01 182 ALA D N 1
ATOM 7924 C CA . ALA D 1 162 ? -19.691 47.645 38.476 1.00 102.96 182 ALA D CA 1
ATOM 7925 C C . ALA D 1 162 ? -19.091 46.437 39.223 1.00 107.42 182 ALA D C 1
ATOM 7926 O O . ALA D 1 162 ? -17.885 46.202 39.123 1.00 107.74 182 ALA D O 1
ATOM 7928 N N . ASN D 1 163 ? -19.940 45.682 39.966 1.00 103.85 183 ASN D N 1
ATOM 7929 C CA . ASN D 1 163 ? -19.568 44.504 40.761 1.00 104.38 183 ASN D CA 1
ATOM 7930 C C . ASN D 1 163 ? -19.815 43.165 40.030 1.00 107.58 183 ASN D C 1
ATOM 7931 O O . ASN D 1 163 ? -19.695 42.114 40.667 1.00 107.82 183 ASN D O 1
ATOM 7936 N N . ALA D 1 164 ? -20.155 43.190 38.715 1.00 102.95 184 ALA D N 1
ATOM 7937 C CA . ALA D 1 164 ? -20.419 41.983 37.911 1.00 102.08 184 ALA D CA 1
ATOM 7938 C C . ALA D 1 164 ? -19.184 41.075 37.855 1.00 106.32 184 ALA D C 1
ATOM 7939 O O . ALA D 1 164 ? -18.155 41.467 37.307 1.00 106.47 184 ALA D O 1
ATOM 7941 N N . ALA D 1 165 ? -19.294 39.874 38.451 1.00 102.74 185 ALA D N 1
ATOM 7942 C CA . ALA D 1 165 ? -18.223 38.880 38.566 1.00 103.53 185 ALA D CA 1
ATOM 7943 C C . ALA D 1 165 ? -17.649 38.443 37.209 1.00 106.75 185 ALA D C 1
ATOM 7944 O O . ALA D 1 165 ? -16.430 38.495 37.033 1.00 107.54 185 ALA D O 1
ATOM 7946 N N . ASN D 1 166 ? -18.516 38.011 36.267 1.00 101.67 186 ASN D N 1
ATOM 7947 C CA . ASN D 1 166 ? -18.120 37.534 34.938 1.00 101.20 186 ASN D CA 1
ATOM 7948 C C . ASN D 1 166 ? -17.503 38.647 34.084 1.00 105.11 186 ASN D C 1
ATOM 7949 O O . ASN D 1 166 ? -16.454 38.427 33.476 1.00 105.48 186 ASN D O 1
ATOM 7954 N N . GLN D 1 167 ? -18.147 39.835 34.053 1.00 100.93 187 GLN D N 1
ATOM 7955 C CA . GLN D 1 167 ? -17.717 41.000 33.275 1.00 100.95 187 GLN D CA 1
ATOM 7956 C C . GLN D 1 167 ? -16.354 41.547 33.735 1.00 106.15 187 GLN D C 1
ATOM 7957 O O . GLN D 1 167 ? -15.499 41.788 32.884 1.00 106.42 187 GLN D O 1
ATOM 7963 N N . ASN D 1 168 ? -16.144 41.716 35.064 1.00 103.29 188 ASN D N 1
ATOM 7964 C CA . ASN D 1 168 ? -14.891 42.216 35.647 1.00 104.52 188 ASN D CA 1
ATOM 7965 C C . ASN D 1 168 ? -13.726 41.242 35.419 1.00 110.04 188 ASN D C 1
ATOM 7966 O O . ASN D 1 168 ? -12.581 41.688 35.333 1.00 110.96 188 ASN D O 1
ATOM 7971 N N . ALA D 1 169 ? -14.019 39.928 35.307 1.00 106.58 189 ALA D N 1
ATOM 7972 C CA . ALA D 1 169 ? -13.026 38.884 35.047 1.00 107.77 189 ALA D CA 1
ATOM 7973 C C . ALA D 1 169 ? -12.488 38.993 33.613 1.00 112.23 189 ALA D C 1
ATOM 7974 O O . ALA D 1 169 ? -11.273 38.928 33.424 1.00 113.36 189 ALA D O 1
ATOM 7976 N N . TRP D 1 170 ? -13.387 39.193 32.617 1.00 107.71 190 TRP D N 1
ATOM 7977 C CA . TRP D 1 170 ? -13.038 39.341 31.197 1.00 107.87 190 TRP D CA 1
ATOM 7978 C C . TRP D 1 170 ? -12.301 40.659 30.932 1.00 112.72 190 TRP D C 1
ATOM 7979 O O . TRP D 1 170 ? -11.389 40.677 30.106 1.00 113.46 190 TRP D O 1
ATOM 7990 N N . ILE D 1 171 ? -12.701 41.755 31.625 1.00 108.89 191 ILE D N 1
ATOM 7991 C CA . ILE D 1 171 ? -12.084 43.084 31.508 1.00 109.51 191 ILE D CA 1
ATOM 7992 C C . ILE D 1 171 ? -10.648 43.012 32.069 1.00 115.52 191 ILE D C 1
ATOM 7993 O O . ILE D 1 171 ? -9.733 43.555 31.443 1.00 116.41 191 ILE D O 1
ATOM 7998 N N . LYS D 1 172 ? -10.449 42.298 33.206 1.00 112.63 192 LYS D N 1
ATOM 7999 C CA . LYS D 1 172 ? -9.134 42.102 33.831 1.00 114.48 192 LYS D CA 1
ATOM 8000 C C . LYS D 1 172 ? -8.200 41.356 32.866 1.00 120.20 192 LYS D C 1
ATOM 8001 O O . LYS D 1 172 ? -7.047 41.761 32.720 1.00 121.57 192 LYS D O 1
ATOM 8007 N N . PHE D 1 173 ? -8.713 40.307 32.180 1.00 116.25 193 PHE D N 1
ATOM 8008 C CA . PHE D 1 173 ? -7.959 39.532 31.189 1.00 117.25 193 PHE D CA 1
ATOM 8009 C C . PHE D 1 173 ? -7.631 40.388 29.954 1.00 121.24 193 PHE D C 1
ATOM 8010 O O . PHE D 1 173 ? -6.541 40.245 29.397 1.00 122.60 193 PHE D O 1
ATOM 8026 N N . GLU D 1 175 ? -7.356 43.881 29.855 1.00 118.93 195 GLU D N 1
ATOM 8027 C CA . GLU D 1 175 ? -6.407 44.916 30.287 1.00 120.52 195 GLU D CA 1
ATOM 8028 C C . GLU D 1 175 ? -4.985 44.359 30.428 1.00 127.42 195 GLU D C 1
ATOM 8029 O O . GLU D 1 175 ? -4.026 45.059 30.097 1.00 128.64 195 GLU D O 1
ATOM 8035 N N . ASP D 1 176 ? -4.856 43.104 30.913 1.00 124.93 196 ASP D N 1
ATOM 8036 C CA . ASP D 1 176 ? -3.575 42.415 31.087 1.00 127.41 196 ASP D CA 1
ATOM 8037 C C . ASP D 1 176 ? -2.931 42.096 29.732 1.00 133.67 196 ASP D C 1
ATOM 8038 O O . ASP D 1 176 ? -1.713 42.220 29.599 1.00 135.58 196 ASP D O 1
ATOM 8043 N N . GLU D 1 177 ? -3.750 41.700 28.732 1.00 129.67 197 GLU D N 1
ATOM 8044 C CA . GLU D 1 177 ? -3.307 41.370 27.374 1.00 130.94 197 GLU D CA 1
ATOM 8045 C C . GLU D 1 177 ? -2.846 42.617 26.608 1.00 136.67 197 GLU D C 1
ATOM 8046 O O . GLU D 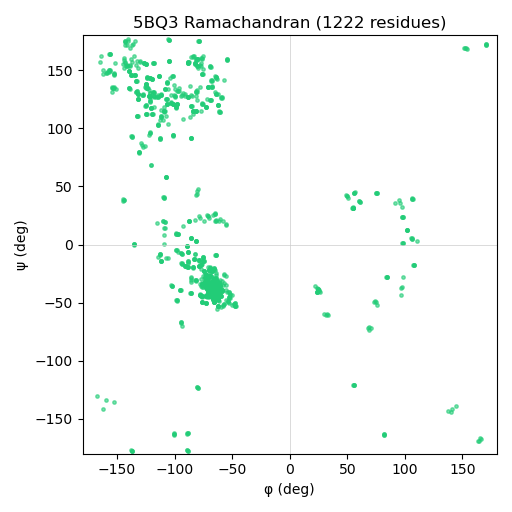1 177 ? -1.912 42.519 25.813 1.00 138.27 197 GLU D O 1
ATOM 8052 N N . ILE D 1 178 ? -3.494 43.779 26.843 1.00 132.74 198 ILE D N 1
ATOM 8053 C CA . ILE D 1 178 ? -3.155 45.058 26.201 1.00 134.00 198 ILE D CA 1
ATOM 8054 C C . ILE D 1 178 ? -1.761 45.518 26.686 1.00 141.16 198 ILE D C 1
ATOM 8055 O O . ILE D 1 178 ? -0.948 45.970 25.875 1.00 142.77 198 ILE D O 1
ATOM 8060 N N . ALA D 1 179 ? -1.483 45.355 27.991 1.00 138.29 199 ALA D N 1
ATOM 8061 C CA . ALA D 1 179 ? -0.213 45.735 28.610 1.00 140.60 199 ALA D CA 1
ATOM 8062 C C . ALA D 1 179 ? 0.929 44.763 28.268 1.00 147.23 199 ALA D C 1
ATOM 8063 O O . ALA D 1 179 ? 2.072 45.207 28.146 1.00 149.31 199 ALA D O 1
ATOM 8065 N N . SER D 1 180 ? 0.632 43.452 28.122 1.00 143.43 200 SER D N 1
ATOM 8066 C CA . SER D 1 180 ? 1.642 42.425 27.848 1.00 145.51 200 SER D CA 1
ATOM 8067 C C . SER D 1 180 ? 1.815 42.109 26.346 1.00 150.48 200 SER D C 1
ATOM 8068 O O . SER D 1 180 ? 2.886 42.391 25.806 1.00 152.51 200 SER D O 1
ATOM 8071 N N . ASN D 1 181 ? 0.789 41.511 25.687 1.00 145.32 201 ASN D N 1
ATOM 8072 C CA . ASN D 1 181 ? 0.826 41.101 24.276 1.00 145.90 201 ASN D CA 1
ATOM 8073 C C . ASN D 1 181 ? 0.980 42.300 23.329 1.00 151.26 201 ASN D C 1
ATOM 8074 O O . ASN D 1 181 ? 0.232 43.275 23.433 1.00 149.25 201 ASN D O 1
ATOM 8079 N N . ASP D 1 182 ? 1.956 42.205 22.400 1.00 151.32 202 ASP D N 1
ATOM 8080 C CA . ASP D 1 182 ? 2.275 43.233 21.402 1.00 152.39 202 ASP D CA 1
ATOM 8081 C C . ASP D 1 182 ? 1.173 43.367 20.334 1.00 153.62 202 ASP D C 1
ATOM 8082 O O . ASP D 1 182 ? 1.111 44.394 19.656 1.00 153.47 202 ASP D O 1
ATOM 8087 N N . LYS D 1 183 ? 0.317 42.333 20.185 1.00 147.44 203 LYS D N 1
ATOM 8088 C CA . LYS D 1 183 ? -0.798 42.303 19.234 1.00 145.49 203 LYS D CA 1
ATOM 8089 C C . LYS D 1 183 ? -1.896 43.298 19.634 1.00 147.19 203 LYS D C 1
ATOM 8090 O O . LYS D 1 183 ? -2.531 43.889 18.756 1.00 146.56 203 LYS D O 1
ATOM 8096 N N . TYR D 1 184 ? -2.117 43.476 20.952 1.00 142.32 204 TYR D N 1
ATOM 8097 C CA . TYR D 1 184 ? -3.158 44.357 21.481 1.00 140.14 204 TYR D CA 1
ATOM 8098 C C . TYR D 1 184 ? -2.587 45.639 22.125 1.00 145.25 204 TYR D C 1
ATOM 8099 O O . TYR D 1 184 ? -3.333 46.354 22.802 1.00 143.41 204 TYR D O 1
ATOM 8108 N N . LYS D 1 185 ? -1.292 45.956 21.887 1.00 144.51 205 LYS D N 1
ATOM 8109 C CA . LYS D 1 185 ? -0.650 47.163 22.431 1.00 145.66 205 LYS D CA 1
ATOM 8110 C C . LYS D 1 185 ? -1.203 48.448 21.783 1.00 149.29 205 LYS D C 1
ATOM 8111 O O . LYS D 1 185 ? -1.174 49.507 22.413 1.00 148.94 205 LYS D O 1
ATOM 8117 N N . GLY D 1 186 ? -1.710 48.328 20.553 1.00 145.65 206 GLY D N 1
ATOM 8118 C CA . GLY D 1 186 ? -2.308 49.421 19.795 1.00 145.63 206 GLY D CA 1
ATOM 8119 C C . GLY D 1 186 ? -3.669 49.846 20.312 1.00 146.51 206 GLY D C 1
ATOM 8120 O O . GLY D 1 186 ? -4.062 51.002 20.128 1.00 146.38 206 GLY D O 1
ATOM 8121 N N . ILE D 1 187 ? -4.400 48.913 20.967 1.00 140.32 207 ILE D N 1
ATOM 8122 C CA . ILE D 1 187 ? -5.726 49.158 21.547 1.00 137.37 207 ILE D CA 1
ATOM 8123 C C . ILE D 1 187 ? -5.561 50.024 22.800 1.00 140.31 207 ILE D C 1
ATOM 8124 O O . ILE D 1 187 ? -4.901 49.611 23.756 1.00 139.95 207 ILE D O 1
ATOM 8129 N N . GLU D 1 188 ? -6.152 51.227 22.782 1.00 136.20 208 GLU D N 1
ATOM 8130 C CA . GLU D 1 188 ? -6.086 52.154 23.907 1.00 135.47 208 GLU D CA 1
ATOM 8131 C C . GLU D 1 188 ? -7.465 52.297 24.547 1.00 135.91 208 GLU D C 1
ATOM 8132 O O . GLU D 1 188 ? -8.370 52.874 23.937 1.00 135.03 208 GLU D O 1
ATOM 8138 N N . ILE D 1 189 ? -7.627 51.763 25.775 1.00 130.35 209 ILE D N 1
ATOM 8139 C CA . ILE D 1 189 ? -8.880 51.885 26.526 1.00 127.60 209 ILE D CA 1
ATOM 8140 C C . ILE D 1 189 ? -8.919 53.315 27.071 1.00 131.06 209 ILE D C 1
ATOM 8141 O O . ILE D 1 189 ? -7.983 53.742 27.753 1.00 131.72 209 ILE D O 1
ATOM 8146 N N . VAL D 1 190 ? -9.965 54.070 26.702 1.00 126.21 210 VAL D N 1
ATOM 8147 C CA . VAL D 1 190 ? -10.104 55.478 27.084 1.00 126.09 210 VAL D CA 1
ATOM 8148 C C . VAL D 1 190 ? -11.275 55.691 28.067 1.00 127.12 210 VAL D C 1
ATOM 8149 O O . VAL D 1 190 ? -11.360 56.762 28.674 1.00 126.91 210 VAL D O 1
ATOM 8153 N N . ALA D 1 191 ? -12.168 54.686 28.219 1.00 121.19 211 ALA D N 1
ATOM 8154 C CA . ALA D 1 191 ? -13.323 54.763 29.118 1.00 118.81 211 ALA D CA 1
ATOM 8155 C C . ALA D 1 191 ? -13.825 53.383 29.548 1.00 120.14 211 ALA D C 1
ATOM 8156 O O . ALA D 1 191 ? -13.713 52.415 28.793 1.00 119.59 211 ALA D O 1
ATOM 8158 N N . LYS D 1 192 ? -14.391 53.317 30.768 1.00 114.92 212 LYS D N 1
ATOM 8159 C CA . LYS D 1 192 ? -14.995 52.129 31.376 1.00 113.08 212 LYS D CA 1
ATOM 8160 C C . LYS D 1 192 ? -16.303 52.541 32.060 1.00 115.39 212 LYS D C 1
ATOM 8161 O O . LYS D 1 192 ? -16.291 52.996 33.208 1.00 114.84 212 LYS D O 1
ATOM 8167 N N . VAL D 1 193 ? -17.422 52.435 31.325 1.00 110.83 213 VAL D N 1
ATOM 8168 C CA . VAL D 1 193 ? -18.753 52.817 31.811 1.00 109.43 213 VAL D CA 1
ATOM 8169 C C . VAL D 1 193 ? -19.576 51.566 32.152 1.00 111.64 213 VAL D C 1
ATOM 8170 O O . VAL D 1 193 ? -19.282 50.477 31.652 1.00 111.01 213 VAL D O 1
ATOM 8174 N N . TYR D 1 194 ? -20.603 51.730 33.006 1.00 107.25 214 TYR D N 1
ATOM 8175 C CA . TYR D 1 194 ? -21.439 50.621 33.458 1.00 105.92 214 TYR D CA 1
ATOM 8176 C C . TYR D 1 194 ? -22.926 50.885 33.190 1.00 109.33 214 TYR D C 1
ATOM 8177 O O . TYR D 1 194 ? -23.492 51.863 33.685 1.00 108.94 214 TYR D O 1
ATOM 8186 N N . GLY D 1 195 ? -23.526 49.998 32.395 1.00 105.53 215 GLY D N 1
ATOM 8187 C CA . GLY D 1 195 ? -24.934 50.048 32.011 1.00 104.81 215 GLY D CA 1
ATOM 8188 C C . GLY D 1 195 ? -25.874 49.333 32.963 1.00 107.92 215 GLY D C 1
ATOM 8189 O O . GLY D 1 195 ? -27.093 49.400 32.786 1.00 107.14 215 GLY D O 1
ATOM 8190 N N . ASP D 1 196 ? -25.306 48.624 33.969 1.00 104.37 216 ASP D N 1
ATOM 8191 C CA . ASP D 1 196 ? -25.983 47.880 35.048 1.00 103.68 216 ASP D CA 1
ATOM 8192 C C . ASP D 1 196 ? -27.013 46.841 34.530 1.00 106.69 216 ASP D C 1
ATOM 8193 O O . ASP D 1 196 ? -28.001 46.569 35.220 1.00 105.91 216 ASP D O 1
ATOM 8198 N N . ASP D 1 197 ? -26.754 46.240 33.336 1.00 103.10 217 ASP D N 1
ATOM 8199 C CA . ASP D 1 197 ? -27.608 45.248 32.652 1.00 102.27 217 ASP D CA 1
ATOM 8200 C C . ASP D 1 197 ? -29.047 45.786 32.440 1.00 105.15 217 ASP D C 1
ATOM 8201 O O . ASP D 1 197 ? -30.014 45.017 32.424 1.00 104.14 217 ASP D O 1
ATOM 8206 N N . ASP D 1 198 ? -29.163 47.115 32.258 1.00 101.69 218 ASP D N 1
ATOM 8207 C CA . ASP D 1 198 ? -30.418 47.828 32.034 1.00 101.32 218 ASP D CA 1
ATOM 8208 C C . ASP D 1 198 ? -30.330 48.568 30.704 1.00 104.87 218 ASP D C 1
ATOM 8209 O O . ASP D 1 198 ? -29.362 49.293 30.473 1.00 104.86 218 ASP D O 1
ATOM 8214 N N . ASP D 1 199 ? -31.330 48.366 29.828 1.00 100.93 219 ASP D N 1
ATOM 8215 C CA . ASP D 1 199 ? -31.399 48.955 28.488 1.00 101.24 219 ASP D CA 1
ATOM 8216 C C . ASP D 1 199 ? -31.405 50.491 28.508 1.00 105.17 219 ASP D C 1
ATOM 8217 O O . ASP D 1 199 ? -30.700 51.099 27.702 1.00 105.53 219 ASP D O 1
ATOM 8222 N N . THR D 1 200 ? -32.193 51.108 29.413 1.00 101.09 220 THR D N 1
ATOM 8223 C CA . THR D 1 200 ? -32.307 52.567 29.512 1.00 101.51 220 THR D CA 1
ATOM 8224 C C . THR D 1 200 ? -30.986 53.184 30.007 1.00 104.78 220 THR D C 1
ATOM 8225 O O . THR D 1 200 ? -30.556 54.199 29.456 1.00 105.43 220 THR D O 1
ATOM 8229 N N . LYS D 1 201 ? -30.340 52.561 31.016 1.00 99.84 221 LYS D N 1
ATOM 8230 C CA . LYS D 1 201 ? -29.068 53.018 31.583 1.00 99.60 221 LYS D CA 1
ATOM 8231 C C . LYS D 1 201 ? -27.920 52.831 30.569 1.00 103.46 221 LYS D C 1
ATOM 8232 O O . LYS D 1 201 ? -27.126 53.757 30.396 1.00 103.96 221 LYS D O 1
ATOM 8238 N N . SER D 1 202 ? -27.854 51.659 29.884 1.00 99.13 222 SER D N 1
ATOM 8239 C CA . SER D 1 202 ? -26.830 51.346 28.874 1.00 99.14 222 SER D CA 1
ATOM 8240 C C . SER D 1 202 ? -26.906 52.298 27.672 1.00 103.70 222 SER D C 1
ATOM 8241 O O . SER D 1 202 ? -25.866 52.630 27.098 1.00 104.15 222 SER D O 1
ATOM 8244 N N . PHE D 1 203 ? -28.131 52.732 27.299 1.00 100.12 223 PHE D N 1
ATOM 8245 C CA . PHE D 1 203 ? -28.372 53.676 26.205 1.00 101.19 223 PHE D CA 1
ATOM 8246 C C . PHE D 1 203 ? -27.845 55.062 26.589 1.00 106.52 223 PHE D C 1
ATOM 8247 O O . PHE D 1 203 ? -27.238 55.737 25.753 1.00 107.32 223 PHE D O 1
ATOM 8255 N N . GLN D 1 204 ? -28.094 55.481 27.850 1.00 103.02 224 GLN D N 1
ATOM 8256 C CA . GLN D 1 204 ? -27.662 56.763 28.412 1.00 103.88 224 GLN D CA 1
ATOM 8257 C C . GLN D 1 204 ? -26.141 56.807 28.548 1.00 108.48 224 GLN D C 1
ATOM 8258 O O . GLN D 1 204 ? -25.540 57.855 28.298 1.00 109.35 224 GLN D O 1
ATOM 8264 N N . GLU D 1 205 ? -25.523 55.664 28.925 1.00 104.40 225 GLU D N 1
ATOM 8265 C CA . GLU D 1 205 ? -24.072 55.529 29.075 1.00 104.75 225 GLU D CA 1
ATOM 8266 C C . GLU D 1 205 ? -23.382 55.607 27.714 1.00 110.02 225 GLU D C 1
ATOM 8267 O O . GLU D 1 205 ? -22.317 56.214 27.621 1.00 110.63 225 GLU D O 1
ATOM 8273 N N . ALA D 1 206 ? -24.003 55.024 26.663 1.00 106.76 226 ALA D N 1
ATOM 8274 C CA . ALA D 1 206 ? -23.501 55.044 25.284 1.00 107.97 226 ALA D CA 1
ATOM 8275 C C . ALA D 1 206 ? -23.600 56.449 24.687 1.00 113.90 226 ALA D C 1
ATOM 8276 O O . ALA D 1 206 ? -22.722 56.850 23.921 1.00 115.02 226 ALA D O 1
ATOM 8278 N N . GLN D 1 207 ? -24.668 57.193 25.048 1.00 110.64 227 GLN D N 1
ATOM 8279 C CA . GLN D 1 207 ? -24.927 58.567 24.610 1.00 112.18 227 GLN D CA 1
ATOM 8280 C C . GLN D 1 207 ? -23.860 59.515 25.184 1.00 117.29 227 GLN D C 1
ATOM 8281 O O . GLN D 1 207 ? -23.298 60.323 24.441 1.00 118.63 227 GLN D O 1
ATOM 8287 N N . GLY D 1 208 ? -23.582 59.377 26.484 1.00 112.89 228 GLY D N 1
ATOM 8288 C CA . GLY D 1 208 ? -22.582 60.164 27.198 1.00 113.46 228 GLY D CA 1
ATOM 8289 C C . GLY D 1 208 ? -21.156 59.810 26.824 1.00 118.33 228 GLY D C 1
ATOM 8290 O O . GLY D 1 208 ? -20.260 60.652 26.931 1.00 119.17 228 GLY D O 1
ATOM 8291 N N . LEU D 1 209 ? -20.941 58.552 26.381 1.00 114.30 229 LEU D N 1
ATOM 8292 C CA . LEU D 1 209 ? -19.654 58.002 25.950 1.00 114.83 229 LEU D CA 1
ATOM 8293 C C . LEU D 1 209 ? -19.131 58.741 24.712 1.00 120.95 229 LEU D C 1
ATOM 8294 O O . LEU D 1 209 ? -17.949 59.082 24.661 1.00 121.69 229 LEU D O 1
ATOM 8299 N N . LEU D 1 210 ? -20.022 59.016 23.737 1.00 118.25 230 LEU D N 1
ATOM 8300 C CA . LEU D 1 210 ? -19.688 59.738 22.508 1.00 120.37 230 LEU D CA 1
ATOM 8301 C C . LEU D 1 210 ? -19.615 61.252 22.760 1.00 125.87 230 LEU D C 1
ATOM 8302 O O . LEU D 1 210 ? -19.019 61.974 21.960 1.00 127.64 230 LEU D O 1
ATOM 8307 N N . GLN D 1 211 ? -20.212 61.726 23.872 1.00 121.50 231 GLN D N 1
ATOM 8308 C CA . GLN D 1 211 ? -20.183 63.133 24.273 1.00 122.56 231 GLN D CA 1
ATOM 8309 C C . GLN D 1 211 ? -18.828 63.465 24.912 1.00 127.27 231 GLN D C 1
ATOM 8310 O O . GLN D 1 211 ? -18.248 64.509 24.605 1.00 128.82 231 GLN D O 1
ATOM 8316 N N . ALA D 1 212 ? -18.322 62.565 25.782 1.00 122.40 232 ALA D N 1
ATOM 8317 C CA . ALA D 1 212 ? -17.043 62.703 26.481 1.00 122.68 232 ALA D CA 1
ATOM 8318 C C . ALA D 1 212 ? -15.859 62.278 25.601 1.00 128.25 232 ALA D C 1
ATOM 8319 O O . ALA D 1 212 ? -14.760 62.814 25.763 1.00 129.18 232 ALA D O 1
ATOM 8321 N N . HIS D 1 213 ? -16.077 61.310 24.687 1.00 124.79 233 HIS D N 1
ATOM 8322 C CA . HIS D 1 213 ? -15.049 60.803 23.775 1.00 126.12 233 HIS D CA 1
ATOM 8323 C C . HIS D 1 213 ? -15.593 60.777 22.325 1.00 130.84 233 HIS D C 1
ATOM 8324 O O . HIS D 1 213 ? -16.002 59.715 21.847 1.00 129.47 233 HIS D O 1
ATOM 8331 N N . PRO D 1 214 ? -15.626 61.931 21.608 1.00 129.29 234 PRO D N 1
ATOM 8332 C CA . PRO D 1 214 ? -16.156 61.915 20.230 1.00 130.25 234 PRO D CA 1
ATOM 8333 C C . PRO D 1 214 ? -15.175 61.333 19.201 1.00 135.02 234 PRO D C 1
ATOM 8334 O O . PRO D 1 214 ? -15.601 60.949 18.109 1.00 135.24 234 PRO D O 1
ATOM 8338 N N . ASP D 1 215 ? -13.876 61.245 19.558 1.00 131.65 235 ASP D N 1
ATOM 8339 C CA . ASP D 1 215 ? -12.795 60.708 18.720 1.00 132.79 235 ASP D CA 1
ATOM 8340 C C . ASP D 1 215 ? -12.658 59.172 18.889 1.00 133.68 235 ASP D C 1
ATOM 8341 O O . ASP D 1 215 ? -11.622 58.593 18.543 1.00 134.25 235 ASP D O 1
ATOM 8346 N N . LEU D 1 216 ? -13.730 58.525 19.384 1.00 126.74 236 LEU D N 1
ATOM 8347 C CA . LEU D 1 216 ? -13.834 57.091 19.646 1.00 124.07 236 LEU D CA 1
ATOM 8348 C C . LEU D 1 216 ? -13.826 56.271 18.358 1.00 127.79 236 LEU D C 1
ATOM 8349 O O . LEU D 1 216 ? -14.505 56.628 17.392 1.00 128.28 236 LEU D O 1
ATOM 8354 N N . ASN D 1 217 ? -13.055 55.168 18.355 1.00 123.33 237 ASN D N 1
ATOM 8355 C CA . ASN D 1 217 ? -12.939 54.258 17.214 1.00 123.44 237 ASN D CA 1
ATOM 8356 C C . ASN D 1 217 ? -13.906 53.077 17.341 1.00 123.66 237 ASN D C 1
ATOM 8357 O O . ASN D 1 217 ? -14.472 52.654 16.330 1.00 123.43 237 ASN D O 1
ATOM 8362 N N . ALA D 1 218 ? -14.079 52.533 18.572 1.00 117.03 238 ALA D N 1
ATOM 8363 C CA . ALA D 1 218 ? -14.952 51.385 18.839 1.00 114.05 238 ALA D CA 1
ATOM 8364 C C . ALA D 1 218 ? -15.438 51.310 20.292 1.00 114.67 238 ALA D C 1
ATOM 8365 O O . ALA D 1 218 ? -14.874 51.954 21.180 1.00 114.54 238 ALA D O 1
ATOM 8367 N N . ILE D 1 219 ? -16.497 50.499 20.517 1.00 108.26 239 ILE D N 1
ATOM 8368 C CA . ILE D 1 219 ? -17.088 50.224 21.830 1.00 105.56 239 ILE D CA 1
ATOM 8369 C C . ILE D 1 219 ? -17.170 48.700 22.016 1.00 106.84 239 ILE D C 1
ATOM 8370 O O . ILE D 1 219 ? -17.681 48.001 21.137 1.00 106.13 239 ILE D O 1
ATOM 8375 N N . VAL D 1 220 ? -16.652 48.200 23.156 1.00 101.69 240 VAL D N 1
ATOM 8376 C CA . VAL D 1 220 ? -16.713 46.785 23.545 1.00 99.73 240 VAL D CA 1
ATOM 8377 C C . VAL D 1 220 ? -17.789 46.667 24.609 1.00 100.59 240 VAL D C 1
ATOM 8378 O O . VAL D 1 220 ? -17.702 47.339 25.640 1.00 99.89 240 VAL D O 1
ATOM 8382 N N . SER D 1 221 ? -18.802 45.829 24.367 1.00 95.05 241 SER D N 1
ATOM 8383 C CA . SER D 1 221 ? -19.875 45.637 25.332 1.00 92.88 241 SER D CA 1
ATOM 8384 C C . SER D 1 221 ? -19.964 44.153 25.733 1.00 94.88 241 SER D C 1
ATOM 8385 O O . SER D 1 221 ? -20.571 43.356 25.011 1.00 93.69 241 SER D O 1
ATOM 8388 N N . PRO D 1 222 ? -19.351 43.754 26.880 1.00 90.90 242 PRO D N 1
ATOM 8389 C CA . PRO D 1 222 ? -19.404 42.337 27.284 1.00 89.92 242 PRO D CA 1
ATOM 8390 C C . PRO D 1 222 ? -20.716 41.964 27.998 1.00 91.92 242 PRO D C 1
ATOM 8391 O O . PRO D 1 222 ? -20.706 41.230 28.991 1.00 91.19 242 PRO D O 1
ATOM 8395 N N . THR D 1 223 ? -21.850 42.454 27.465 1.00 87.46 243 THR D N 1
ATOM 8396 C CA . THR D 1 223 ? -23.203 42.229 27.984 1.00 86.02 243 THR D CA 1
ATOM 8397 C C . THR D 1 223 ? -24.209 42.325 26.825 1.00 89.16 243 THR D C 1
ATOM 8398 O O . THR D 1 223 ? -24.107 43.231 25.993 1.00 89.22 243 THR D O 1
ATOM 8402 N N . THR D 1 224 ? -25.166 41.377 26.775 1.00 84.73 244 THR D N 1
ATOM 8403 C CA . THR D 1 224 ? -26.207 41.281 25.739 1.00 84.18 244 THR D CA 1
ATOM 8404 C C . THR D 1 224 ? -27.187 42.461 25.807 1.00 88.04 244 THR D C 1
ATOM 8405 O O . THR D 1 224 ? -27.720 42.870 24.773 1.00 87.97 244 THR D O 1
ATOM 8409 N N . VAL D 1 225 ? -27.420 42.998 27.020 1.00 84.45 245 VAL D N 1
ATOM 8410 C CA . VAL D 1 225 ? -28.310 44.136 27.267 1.00 84.45 245 VAL D CA 1
ATOM 8411 C C . VAL D 1 225 ? -27.607 45.431 26.817 1.00 89.08 245 VAL D C 1
ATOM 8412 O O . VAL D 1 225 ? -28.227 46.269 26.157 1.00 89.15 245 VAL D O 1
ATOM 8416 N N . GLY D 1 226 ? -26.329 45.564 27.178 1.00 85.87 246 GLY D N 1
ATOM 8417 C CA . GLY D 1 226 ? -25.496 46.716 26.851 1.00 86.63 246 GLY D CA 1
ATOM 8418 C C . GLY D 1 226 ? -25.235 46.913 25.371 1.00 91.07 246 GLY D C 1
ATOM 8419 O O . GLY D 1 226 ? -25.341 48.038 24.879 1.00 91.39 246 GLY D O 1
ATOM 8420 N N . ILE D 1 227 ? -24.900 45.817 24.649 1.00 87.33 247 ILE D N 1
ATOM 8421 C CA . ILE D 1 227 ? -24.612 45.832 23.207 1.00 87.90 247 ILE D CA 1
ATOM 8422 C C . ILE D 1 227 ? -25.877 46.199 22.394 1.00 91.55 247 ILE D C 1
ATOM 8423 O O . ILE D 1 227 ? -25.753 46.863 21.366 1.00 92.04 247 ILE D O 1
ATOM 8428 N N . ALA D 1 228 ? -27.075 45.790 22.874 1.00 87.18 248 ALA D N 1
ATOM 8429 C CA . ALA D 1 228 ? -28.362 46.056 22.231 1.00 87.14 248 ALA D CA 1
ATOM 8430 C C . ALA D 1 228 ? -28.733 47.537 22.303 1.00 92.06 248 ALA D C 1
ATOM 8431 O O . ALA D 1 228 ? -29.175 48.097 21.299 1.00 92.41 248 ALA D O 1
ATOM 8433 N N . ALA D 1 229 ? -28.540 48.171 23.476 1.00 88.91 249 ALA D N 1
ATOM 8434 C CA . ALA D 1 229 ? -28.837 49.586 23.695 1.00 89.84 249 ALA D CA 1
ATOM 8435 C C . ALA D 1 229 ? -27.831 50.491 22.979 1.00 95.67 249 ALA D C 1
ATOM 8436 O O . ALA D 1 229 ? -28.226 51.549 22.486 1.00 96.38 249 ALA D O 1
ATOM 8438 N N . THR D 1 230 ? -26.542 50.077 22.916 1.00 92.86 250 THR D N 1
ATOM 8439 C CA . THR D 1 230 ? -25.482 50.839 22.242 1.00 94.44 250 THR D CA 1
ATOM 8440 C C . THR D 1 230 ? -25.713 50.805 20.722 1.00 99.39 250 THR D C 1
ATOM 8441 O O . THR D 1 230 ? -25.513 51.824 20.058 1.00 100.77 250 THR D O 1
ATOM 8445 N N . ALA D 1 231 ? -26.164 49.650 20.188 1.00 94.87 251 ALA D N 1
ATOM 8446 C CA . ALA D 1 231 ? -26.472 49.473 18.768 1.00 95.62 251 ALA D CA 1
ATOM 8447 C C . ALA D 1 231 ? -27.659 50.339 18.362 1.00 100.24 251 ALA D C 1
ATOM 8448 O O . ALA D 1 231 ? -27.642 50.916 17.275 1.00 101.35 251 ALA D O 1
ATOM 8450 N N . ARG D 1 232 ? -28.666 50.462 19.253 1.00 96.04 252 ARG D N 1
ATOM 8451 C CA . ARG D 1 232 ? -29.859 51.279 19.033 1.00 96.72 252 ARG D CA 1
ATOM 8452 C C . ARG D 1 232 ? -29.488 52.766 18.997 1.00 102.83 252 ARG D C 1
ATOM 8453 O O . ARG D 1 232 ? -30.087 53.519 18.227 1.00 103.82 252 ARG D O 1
ATOM 8461 N N . TYR D 1 233 ? -28.484 53.175 19.803 1.00 99.90 253 TYR D N 1
ATOM 8462 C CA . TYR D 1 233 ? -28.007 54.557 19.843 1.00 101.56 253 TYR D CA 1
ATOM 8463 C C . TYR D 1 233 ? -27.201 54.893 18.585 1.00 107.86 253 TYR D C 1
ATOM 8464 O O . TYR D 1 233 ? -27.463 55.925 17.968 1.00 109.19 253 TYR D O 1
ATOM 8473 N N . LEU D 1 234 ? -26.214 54.043 18.230 1.00 104.73 254 LEU D N 1
ATOM 8474 C CA . LEU D 1 234 ? -25.324 54.244 17.084 1.00 106.80 254 LEU D CA 1
ATOM 8475 C C . LEU D 1 234 ? -26.074 54.278 15.749 1.00 112.84 254 LEU D C 1
ATOM 8476 O O . LEU D 1 234 ? -25.751 55.120 14.912 1.00 114.70 254 LEU D O 1
ATOM 8481 N N . SER D 1 235 ? -27.086 53.402 15.565 1.00 108.77 255 SER D N 1
ATOM 8482 C CA . SER D 1 235 ? -27.896 53.324 14.340 1.00 110.07 255 SER D CA 1
ATOM 8483 C C . SER D 1 235 ? -28.750 54.583 14.114 1.00 116.31 255 SER D C 1
ATOM 8484 O O . SER D 1 235 ? -29.024 54.928 12.962 1.00 117.89 255 SER D O 1
ATOM 8487 N N . THR D 1 236 ? -29.168 55.256 15.204 1.00 112.77 256 THR D N 1
ATOM 8488 C CA . THR D 1 236 ? -30.003 56.464 15.158 1.00 114.37 256 THR D CA 1
ATOM 8489 C C . THR D 1 236 ? -29.157 57.757 15.187 1.00 120.46 256 THR D C 1
ATOM 8490 O O . THR D 1 236 ? -29.708 58.845 14.994 1.00 121.68 256 THR D O 1
ATOM 8494 N N . SER D 1 237 ? -27.831 57.639 15.412 1.00 117.14 257 SER D N 1
ATOM 8495 C CA . SER D 1 237 ? -26.916 58.783 15.473 1.00 118.79 257 SER D CA 1
ATOM 8496 C C . SER D 1 237 ? -26.053 58.901 14.200 1.00 125.25 257 SER D C 1
ATOM 8497 O O . SER D 1 237 ? -26.128 58.045 13.314 1.00 124.93 257 SER D O 1
ATOM 8500 N N . ASP D 1 238 ? -25.230 59.969 14.126 1.00 123.92 258 ASP D N 1
ATOM 8501 C CA . ASP D 1 238 ? -24.319 60.269 13.015 1.00 126.41 258 ASP D CA 1
ATOM 8502 C C . ASP D 1 238 ? -23.073 59.361 13.029 1.00 129.22 258 ASP D C 1
ATOM 8503 O O . ASP D 1 238 ? -22.320 59.342 12.051 1.00 130.66 258 ASP D O 1
ATOM 8508 N N . TYR D 1 239 ? -22.864 58.611 14.132 1.00 123.06 259 TYR D N 1
ATOM 8509 C CA . TYR D 1 239 ? -21.725 57.713 14.329 1.00 121.98 259 TYR D CA 1
ATOM 8510 C C . TYR D 1 239 ? -21.953 56.304 13.734 1.00 124.50 259 TYR D C 1
ATOM 8511 O O . TYR D 1 239 ? -21.095 55.435 13.914 1.00 123.26 259 TYR D O 1
ATOM 8520 N N . LYS D 1 240 ? -23.082 56.086 13.011 1.00 120.96 260 LYS D N 1
ATOM 8521 C CA . LYS D 1 240 ? -23.420 54.804 12.377 1.00 119.70 260 LYS D CA 1
ATOM 8522 C C . LYS D 1 240 ? -22.365 54.438 11.327 1.00 124.93 260 LYS D C 1
ATOM 8523 O O . LYS D 1 240 ? -22.125 55.212 10.395 1.00 127.30 260 LYS D O 1
ATOM 8529 N N . GLY D 1 241 ? -21.714 53.293 11.530 1.00 119.65 261 GLY D N 1
ATOM 8530 C CA . GLY D 1 241 ? -20.659 52.797 10.653 1.00 120.78 261 GLY D CA 1
ATOM 8531 C C . GLY D 1 241 ? -19.284 53.371 10.949 1.00 125.57 261 GLY D C 1
ATOM 8532 O O . GLY D 1 241 ? -18.273 52.721 10.669 1.00 125.71 261 GLY D O 1
ATOM 8533 N N . LYS D 1 242 ? -19.236 54.601 11.507 1.00 122.34 262 LYS D N 1
ATOM 8534 C CA . LYS D 1 242 ? -18.006 55.315 11.869 1.00 123.23 262 LYS D CA 1
ATOM 8535 C C . LYS D 1 242 ? -17.407 54.737 13.160 1.00 124.03 262 LYS D C 1
ATOM 8536 O O . LYS D 1 242 ? -16.211 54.438 13.193 1.00 124.30 262 LYS D O 1
ATOM 8542 N N . VAL D 1 243 ? -18.237 54.574 14.213 1.00 117.34 263 VAL D N 1
ATOM 8543 C CA . VAL D 1 243 ? -17.827 53.990 15.493 1.00 114.63 263 VAL D CA 1
ATOM 8544 C C . VAL D 1 243 ? -18.265 52.521 15.481 1.00 115.46 263 VAL D C 1
ATOM 8545 O O . VAL D 1 243 ? -19.458 52.231 15.356 1.00 113.78 263 VAL D O 1
ATOM 8549 N N . PHE D 1 244 ? -17.290 51.604 15.567 1.00 111.19 264 PHE D N 1
ATOM 8550 C CA . PHE D 1 244 ? -17.524 50.160 15.551 1.00 109.08 264 PHE D CA 1
ATOM 8551 C C . PHE D 1 244 ? -18.072 49.667 16.887 1.00 109.56 264 PHE D C 1
ATOM 8552 O O . PHE D 1 244 ? -17.723 50.208 17.935 1.00 108.81 264 PHE D O 1
ATOM 8560 N N . LEU D 1 245 ? -18.935 48.642 16.849 1.00 103.78 265 LEU D N 1
ATOM 8561 C CA . LEU D 1 245 ? -19.495 48.056 18.064 1.00 101.00 265 LEU D CA 1
ATOM 8562 C C . LEU D 1 245 ? -19.372 46.538 18.013 1.00 102.56 265 LEU D C 1
ATOM 8563 O O . LEU D 1 245 ? -19.836 45.905 17.063 1.00 102.10 265 LEU D O 1
ATOM 8568 N N . THR D 1 246 ? -18.739 45.969 19.049 1.00 97.48 266 THR D N 1
ATOM 8569 C CA . THR D 1 246 ? -18.476 44.538 19.211 1.00 96.02 266 THR D CA 1
ATOM 8570 C C . THR D 1 246 ? -18.679 44.133 20.691 1.00 97.35 266 THR D C 1
ATOM 8571 O O . THR D 1 246 ? -18.949 44.992 21.535 1.00 96.58 266 THR D O 1
ATOM 8575 N N . GLY D 1 247 ? -18.570 42.834 20.972 1.00 92.34 267 GLY D N 1
ATOM 8576 C CA . GLY D 1 247 ? -18.727 42.278 22.312 1.00 90.57 267 GLY D CA 1
ATOM 8577 C C . GLY D 1 247 ? -19.531 40.995 22.344 1.00 91.95 267 GLY D C 1
ATOM 8578 O O . GLY D 1 247 ? -19.423 40.171 21.430 1.00 91.62 267 GLY D O 1
ATOM 8579 N N . LEU D 1 248 ? -20.340 40.818 23.405 1.00 86.43 268 LEU D N 1
ATOM 8580 C CA . LEU D 1 248 ? -21.182 39.637 23.600 1.00 84.64 268 LEU D CA 1
ATOM 8581 C C . LEU D 1 248 ? -22.660 40.001 23.418 1.00 87.20 268 LEU D C 1
ATOM 8582 O O . LEU D 1 248 ? -23.202 40.785 24.198 1.00 86.61 268 LEU D O 1
ATOM 8587 N N . GLY D 1 249 ? -23.278 39.451 22.374 1.00 83.04 269 GLY D N 1
ATOM 8588 C CA . GLY D 1 249 ? -24.678 39.698 22.044 1.00 82.00 269 GLY D CA 1
ATOM 8589 C C . GLY D 1 249 ? -25.461 38.480 21.599 1.00 84.89 269 GLY D C 1
ATOM 8590 O O . GLY D 1 249 ? -24.884 37.418 21.345 1.00 84.39 269 GLY D O 1
ATOM 8591 N N . LEU D 1 250 ? -26.795 38.637 21.506 1.00 80.83 270 LEU D N 1
ATOM 8592 C CA . LEU D 1 250 ? -27.719 37.581 21.085 1.00 79.79 270 LEU D CA 1
ATOM 8593 C C . LEU D 1 250 ? -28.065 37.734 19.592 1.00 84.10 270 LEU D C 1
ATOM 8594 O O . LEU D 1 250 ? -28.402 38.844 19.168 1.00 84.33 270 LEU D O 1
ATOM 8599 N N . PRO D 1 251 ? -27.995 36.639 18.786 1.00 80.42 271 PRO D N 1
ATOM 8600 C CA . PRO D 1 251 ? -28.272 36.750 17.338 1.00 80.90 271 PRO D CA 1
ATOM 8601 C C . PRO D 1 251 ? -29.660 37.285 16.966 1.00 84.65 271 PRO D C 1
ATOM 8602 O O . PRO D 1 251 ? -29.783 37.929 15.924 1.00 85.03 271 PRO D O 1
ATOM 8606 N N . ASN D 1 252 ? -30.690 37.020 17.796 1.00 80.48 272 ASN D N 1
ATOM 8607 C CA . ASN D 1 252 ? -32.070 37.462 17.559 1.00 80.40 272 ASN D CA 1
ATOM 8608 C C . ASN D 1 252 ? -32.236 38.974 17.742 1.00 84.97 272 ASN D C 1
ATOM 8609 O O . ASN D 1 252 ? -33.024 39.588 17.022 1.00 85.22 272 ASN D O 1
ATOM 8614 N N . GLU D 1 253 ? -31.501 39.564 18.701 1.00 81.57 273 GLU D N 1
ATOM 8615 C CA . GLU D 1 253 ? -31.549 40.997 18.999 1.00 82.22 273 GLU D CA 1
ATOM 8616 C C . GLU D 1 253 ? -30.666 41.814 18.045 1.00 87.91 273 GLU D C 1
ATOM 8617 O O . GLU D 1 253 ? -31.033 42.935 17.684 1.00 88.49 273 GLU D O 1
ATOM 8631 N N . ARG D 1 255 ? -29.557 40.816 14.853 1.00 86.56 275 ARG D N 1
ATOM 8632 C CA . ARG D 1 255 ? -29.915 40.539 13.452 1.00 87.16 275 ARG D CA 1
ATOM 8633 C C . ARG D 1 255 ? -30.161 41.799 12.601 1.00 92.61 275 ARG D C 1
ATOM 8634 O O . ARG D 1 255 ? -29.586 41.904 11.520 1.00 93.50 275 ARG D O 1
ATOM 8642 N N . SER D 1 256 ? -30.986 42.748 13.092 1.00 89.28 276 SER D N 1
ATOM 8643 C CA . SER D 1 256 ? -31.308 43.989 12.383 1.00 90.97 276 SER D CA 1
ATOM 8644 C C . SER D 1 256 ? -30.096 44.926 12.273 1.00 96.58 276 SER D C 1
ATOM 8645 O O . SER D 1 256 ? -29.890 45.516 11.214 1.00 98.15 276 SER D O 1
ATOM 8648 N N . PHE D 1 257 ? -29.300 45.053 13.354 1.00 92.42 277 PHE D N 1
ATOM 8649 C CA . PHE D 1 257 ? -28.114 45.918 13.416 1.00 93.51 277 PHE D CA 1
ATOM 8650 C C . PHE D 1 257 ? -26.955 45.377 12.582 1.00 98.47 277 PHE D C 1
ATOM 8651 O O . PHE D 1 257 ? -26.151 46.166 12.082 1.00 99.70 277 PHE D O 1
ATOM 8659 N N . VAL D 1 258 ? -26.867 44.041 12.440 1.00 94.20 278 VAL D N 1
ATOM 8660 C CA . VAL D 1 258 ? -25.828 43.377 11.649 1.00 94.90 278 VAL D CA 1
ATOM 8661 C C . VAL D 1 258 ? -26.109 43.636 10.150 1.00 101.20 278 VAL D C 1
ATOM 8662 O O . VAL D 1 258 ? -25.173 43.892 9.389 1.00 102.81 278 VAL D O 1
ATOM 8666 N N . LYS D 1 259 ? -27.397 43.620 9.751 1.00 97.66 279 LYS D N 1
ATOM 8667 C CA . LYS D 1 259 ? -27.831 43.854 8.369 1.00 99.38 279 LYS D CA 1
ATOM 8668 C C . LYS D 1 259 ? -27.769 45.349 7.998 1.00 105.83 279 LYS D C 1
ATOM 8669 O O . LYS D 1 259 ? -27.476 45.675 6.848 1.00 107.58 279 LYS D O 1
ATOM 8675 N N . ASP D 1 260 ? -28.025 46.241 8.987 1.00 102.18 280 ASP D N 1
ATOM 8676 C CA . ASP D 1 260 ? -28.008 47.709 8.881 1.00 103.97 280 ASP D CA 1
ATOM 8677 C C . ASP D 1 260 ? -26.607 48.276 8.668 1.00 108.99 280 ASP D C 1
ATOM 8678 O O . ASP D 1 260 ? -26.463 49.375 8.134 1.00 110.73 280 ASP D O 1
ATOM 8683 N N . GLY D 1 261 ? -25.606 47.550 9.151 1.00 104.43 281 GLY D N 1
ATOM 8684 C CA . GLY D 1 261 ? -24.203 47.945 9.119 1.00 105.65 281 GLY D CA 1
ATOM 8685 C C . GLY D 1 261 ? -23.697 48.563 10.414 1.00 108.90 281 GLY D C 1
ATOM 8686 O O . GLY D 1 261 ? -22.528 48.956 10.486 1.00 109.68 281 GLY D O 1
ATOM 8687 N N . THR D 1 262 ? -24.570 48.657 11.447 1.00 103.63 282 THR D N 1
ATOM 8688 C CA . THR D 1 262 ? -24.247 49.213 12.771 1.00 102.46 282 THR D CA 1
ATOM 8689 C C . THR D 1 262 ? -23.233 48.293 13.478 1.00 104.87 282 THR D C 1
ATOM 8690 O O . THR D 1 262 ? -22.267 48.777 14.078 1.00 104.92 282 THR D O 1
ATOM 8694 N N . VAL D 1 263 ? -23.459 46.970 13.378 1.00 99.74 283 VAL D N 1
ATOM 8695 C CA . VAL D 1 263 ? -22.611 45.922 13.948 1.00 98.31 283 VAL D CA 1
ATOM 8696 C C . VAL D 1 263 ? -22.068 45.069 12.788 1.00 102.92 283 VAL D C 1
ATOM 8697 O O . VAL D 1 263 ? -22.837 44.665 11.913 1.00 102.56 283 VAL D O 1
ATOM 8701 N N . LYS D 1 264 ? -20.744 44.828 12.771 1.00 100.08 284 LYS D N 1
ATOM 8702 C CA . LYS D 1 264 ? -20.095 44.018 11.740 1.00 100.73 284 LYS D CA 1
ATOM 8703 C C . LYS D 1 264 ? -19.897 42.587 12.250 1.00 102.24 284 LYS D C 1
ATOM 8704 O O . LYS D 1 264 ? -20.264 41.635 11.555 1.00 101.43 284 LYS D O 1
ATOM 8710 N N . GLU D 1 265 ? -19.349 42.440 13.477 1.00 97.38 285 GLU D N 1
ATOM 8711 C CA . GLU D 1 265 ? -19.108 41.144 14.109 1.00 95.54 285 GLU D CA 1
ATOM 8712 C C . GLU D 1 265 ? -19.123 41.252 15.639 1.00 97.30 285 GLU D C 1
ATOM 8713 O O . GLU D 1 265 ? -18.517 42.156 16.217 1.00 97.50 285 GLU D O 1
ATOM 8719 N N . PHE D 1 266 ? -19.821 40.305 16.276 1.00 91.43 286 PHE D N 1
ATOM 8720 C CA . PHE D 1 266 ? -19.952 40.132 17.724 1.00 89.62 286 PHE D CA 1
ATOM 8721 C C . PHE D 1 266 ? -19.840 38.633 18.017 1.00 92.25 286 PHE D C 1
ATOM 8722 O O . PHE D 1 266 ? -20.052 37.837 17.105 1.00 91.55 286 PHE D O 1
ATOM 8730 N N . ALA D 1 267 ? -19.519 38.236 19.257 1.00 88.35 287 ALA D N 1
ATOM 8731 C CA . ALA D 1 267 ? -19.396 36.810 19.563 1.00 87.73 287 ALA D CA 1
ATOM 8732 C C . ALA D 1 267 ? -20.145 36.404 20.824 1.00 90.86 287 ALA D C 1
ATOM 8733 O O . ALA D 1 267 ? -20.318 37.212 21.730 1.00 90.26 287 ALA D O 1
ATOM 8735 N N . LEU D 1 268 ? -20.582 35.135 20.869 1.00 86.97 288 LEU D N 1
ATOM 8736 C CA . LEU D 1 268 ? -21.260 34.509 22.000 1.00 85.76 288 LEU D CA 1
ATOM 8737 C C . LEU D 1 268 ? -20.965 32.995 21.947 1.00 90.54 288 LEU D C 1
ATOM 8738 O O . LEU D 1 268 ? -19.810 32.623 21.725 1.00 91.21 288 LEU D O 1
ATOM 8743 N N . TRP D 1 269 ? -21.979 32.134 22.146 1.00 86.77 289 TRP D N 1
ATOM 8744 C CA . TRP D 1 269 ? -21.852 30.674 22.152 1.00 86.84 289 TRP D CA 1
ATOM 8745 C C . TRP D 1 269 ? -23.211 30.011 21.967 1.00 88.84 289 TRP D C 1
ATOM 8746 O O . TRP D 1 269 ? -24.226 30.573 22.388 1.00 87.77 289 TRP D O 1
ATOM 8757 N N . ASP D 1 270 ? -23.231 28.814 21.350 1.00 84.55 290 ASP D N 1
ATOM 8758 C CA . ASP D 1 270 ? -24.463 28.051 21.156 1.00 82.95 290 ASP D CA 1
ATOM 8759 C C . ASP D 1 270 ? -24.734 27.248 22.438 1.00 85.12 290 ASP D C 1
ATOM 8760 O O . ASP D 1 270 ? -23.931 26.370 22.772 1.00 85.37 290 ASP D O 1
ATOM 8765 N N . PRO D 1 271 ? -25.809 27.568 23.208 1.00 79.61 291 PRO D N 1
ATOM 8766 C CA . PRO D 1 271 ? -26.058 26.822 24.458 1.00 78.85 291 PRO D CA 1
ATOM 8767 C C . PRO D 1 271 ? -26.513 25.383 24.213 1.00 80.62 291 PRO D C 1
ATOM 8768 O O . PRO D 1 271 ? -26.338 24.542 25.095 1.00 80.45 291 PRO D O 1
ATOM 8772 N N . ALA D 1 272 ? -27.053 25.095 23.010 1.00 75.62 292 ALA D N 1
ATOM 8773 C CA . ALA D 1 272 ? -27.507 23.765 22.594 1.00 74.85 292 ALA D CA 1
ATOM 8774 C C . ALA D 1 272 ? -26.348 22.752 22.582 1.00 78.74 292 ALA D C 1
ATOM 8775 O O . ALA D 1 272 ? -26.564 21.579 22.888 1.00 78.55 292 ALA D O 1
ATOM 8777 N N . GLN D 1 273 ? -25.121 23.220 22.256 1.00 75.15 293 GLN D N 1
ATOM 8778 C CA . GLN D 1 273 ? -23.893 22.418 22.212 1.00 75.59 293 GLN D CA 1
ATOM 8779 C C . GLN D 1 273 ? -23.445 21.993 23.618 1.00 79.58 293 GLN D C 1
ATOM 8780 O O . GLN D 1 273 ? -22.909 20.894 23.776 1.00 79.87 293 GLN D O 1
ATOM 8786 N N . LEU D 1 274 ? -23.668 22.867 24.629 1.00 75.51 294 LEU D N 1
ATOM 8787 C CA . LEU D 1 274 ? -23.317 22.648 26.037 1.00 75.95 294 LEU D CA 1
ATOM 8788 C C . LEU D 1 274 ? -24.127 21.489 26.635 1.00 79.69 294 LEU D C 1
ATOM 8789 O O . LEU D 1 274 ? -23.554 20.649 27.329 1.00 80.25 294 LEU D O 1
ATOM 8794 N N . GLY D 1 275 ? -25.431 21.457 26.354 1.00 75.27 295 GLY D N 1
ATOM 8795 C CA . GLY D 1 275 ? -26.330 20.399 26.802 1.00 75.15 295 GLY D CA 1
ATOM 8796 C C . GLY D 1 275 ? -26.072 19.093 26.074 1.00 79.68 295 GLY D C 1
ATOM 8797 O O . GLY D 1 275 ? -26.199 18.016 26.664 1.00 79.77 295 GLY D O 1
ATOM 8798 N N . TYR D 1 276 ? -25.688 19.195 24.781 1.00 76.40 296 TYR D N 1
ATOM 8799 C CA . TYR D 1 276 ? -25.364 18.078 23.888 1.00 76.81 296 TYR D CA 1
ATOM 8800 C C . TYR D 1 276 ? -24.155 17.287 24.419 1.00 82.48 296 TYR D C 1
ATOM 8801 O O . TYR D 1 276 ? -24.262 16.071 24.588 1.00 82.60 296 TYR D O 1
ATOM 8810 N N . VAL D 1 277 ? -23.027 17.983 24.702 1.00 79.98 297 VAL D N 1
ATOM 8811 C CA . VAL D 1 277 ? -21.778 17.403 25.221 1.00 81.56 297 VAL D CA 1
ATOM 8812 C C . VAL D 1 277 ? -22.026 16.785 26.617 1.00 86.95 297 VAL D C 1
ATOM 8813 O O . VAL D 1 277 ? -21.562 15.670 26.873 1.00 87.96 297 VAL D O 1
ATOM 8817 N N . ALA D 1 278 ? -22.777 17.497 27.490 1.00 83.28 298 ALA D N 1
ATOM 8818 C CA . ALA D 1 278 ? -23.108 17.080 28.859 1.00 84.15 298 ALA D CA 1
ATOM 8819 C C . ALA D 1 278 ? -23.920 15.776 28.908 1.00 88.48 298 ALA D C 1
ATOM 8820 O O . ALA D 1 278 ? -23.719 14.984 29.831 1.00 89.84 298 ALA D O 1
ATOM 8822 N N . ALA D 1 279 ? -24.823 15.553 27.928 1.00 83.57 299 ALA D N 1
ATOM 8823 C CA . ALA D 1 279 ? -25.639 14.338 27.839 1.00 83.41 299 ALA D CA 1
ATOM 8824 C C . ALA D 1 279 ? -24.787 13.141 27.397 1.00 88.60 299 ALA D C 1
ATOM 8825 O O . ALA D 1 279 ? -24.999 12.030 27.884 1.00 89.13 299 ALA D O 1
ATOM 8827 N N . TYR D 1 280 ? -23.815 13.378 26.491 1.00 85.52 300 TYR D N 1
ATOM 8828 C CA . TYR D 1 280 ? -22.895 12.354 25.997 1.00 86.82 300 TYR D CA 1
ATOM 8829 C C . TYR D 1 280 ? -21.850 12.002 27.061 1.00 94.04 300 TYR D C 1
ATOM 8830 O O . TYR D 1 280 ? -21.442 10.844 27.144 1.00 94.99 300 TYR D O 1
ATOM 8839 N N . ALA D 1 281 ? -21.437 12.993 27.882 1.00 91.95 301 ALA D N 1
ATOM 8840 C CA . ALA D 1 281 ? -20.473 12.812 28.974 1.00 94.26 301 ALA D CA 1
ATOM 8841 C C . ALA D 1 281 ? -21.068 11.958 30.095 1.00 100.18 301 ALA D C 1
ATOM 8842 O O . ALA D 1 281 ? -20.365 11.118 30.660 1.00 101.93 301 ALA D O 1
ATOM 8844 N N . GLY D 1 282 ? -22.353 12.179 30.390 1.00 96.15 302 GLY D N 1
ATOM 8845 C CA . GLY D 1 282 ? -23.098 11.438 31.403 1.00 97.23 302 GLY D CA 1
ATOM 8846 C C . GLY D 1 282 ? -23.347 9.999 31.001 1.00 102.23 302 GLY D C 1
ATOM 8847 O O . GLY D 1 282 ? -23.269 9.095 31.838 1.00 103.60 302 GLY D O 1
ATOM 8848 N N . ALA D 1 283 ? -23.631 9.784 29.701 1.00 97.89 303 ALA D N 1
ATOM 8849 C CA . ALA D 1 283 ? -23.862 8.467 29.106 1.00 98.29 303 ALA D CA 1
ATOM 8850 C C . ALA D 1 283 ? -22.575 7.641 29.103 1.00 104.78 303 ALA D C 1
ATOM 8851 O O . ALA D 1 283 ? -22.631 6.430 29.311 1.00 105.58 303 ALA D O 1
ATOM 8853 N N . ALA D 1 284 ? -21.421 8.309 28.888 1.00 102.27 304 ALA D N 1
ATOM 8854 C CA . ALA D 1 284 ? -20.088 7.706 28.875 1.00 104.43 304 ALA D CA 1
ATOM 8855 C C . ALA D 1 284 ? -19.674 7.242 30.281 1.00 111.87 304 ALA D C 1
ATOM 8856 O O . ALA D 1 284 ? -19.058 6.184 30.409 1.00 113.71 304 ALA D O 1
ATOM 8858 N N . LEU D 1 285 ? -20.021 8.024 31.328 1.00 109.08 305 LEU D N 1
ATOM 8859 C CA . LEU D 1 285 ? -19.727 7.702 32.730 1.00 111.67 305 LEU D CA 1
ATOM 8860 C C . LEU D 1 285 ? -20.593 6.539 33.225 1.00 117.66 305 LEU D C 1
ATOM 8861 O O . LEU D 1 285 ? -20.100 5.674 33.952 1.00 119.90 305 LEU D O 1
ATOM 8866 N N . ASP D 1 286 ? -21.881 6.529 32.832 1.00 113.23 306 ASP D N 1
ATOM 8867 C CA . ASP D 1 286 ? -22.869 5.524 33.222 1.00 114.25 306 ASP D CA 1
ATOM 8868 C C . ASP D 1 286 ? -22.634 4.170 32.541 1.00 120.07 306 ASP D C 1
ATOM 8869 O O . ASP D 1 286 ? -22.861 3.135 33.171 1.00 121.66 306 ASP D O 1
ATOM 8874 N N . SER D 1 287 ? -22.194 4.171 31.264 1.00 116.00 307 SER D N 1
ATOM 8875 C CA . SER D 1 287 ? -21.916 2.945 30.509 1.00 116.86 307 SER D CA 1
ATOM 8876 C C . SER D 1 287 ? -20.618 2.273 30.979 1.00 124.48 307 SER D C 1
ATOM 8877 O O . SER D 1 287 ? -20.488 1.052 30.871 1.00 125.57 307 SER D O 1
ATOM 8880 N N . GLY D 1 288 ? -19.683 3.076 31.487 1.00 122.50 308 GLY D N 1
ATOM 8881 C CA . GLY D 1 288 ? -18.390 2.615 31.983 1.00 125.51 308 GLY D CA 1
ATOM 8882 C C . GLY D 1 288 ? -17.235 2.852 31.030 1.00 129.88 308 GLY D C 1
ATOM 8883 O O . GLY D 1 288 ? -16.147 2.306 31.238 1.00 132.02 308 GLY D O 1
ATOM 8884 N N . ALA D 1 289 ? -17.460 3.671 29.981 1.00 124.21 309 ALA D N 1
ATOM 8885 C CA . ALA D 1 289 ? -16.463 4.020 28.964 1.00 123.98 309 ALA D CA 1
ATOM 8886 C C . ALA D 1 289 ? -15.341 4.882 29.550 1.00 129.85 309 ALA D C 1
ATOM 8887 O O . ALA D 1 289 ? -14.190 4.753 29.133 1.00 130.88 309 ALA D O 1
ATOM 8889 N N . ILE D 1 290 ? -15.685 5.760 30.513 1.00 126.51 310 ILE D N 1
ATOM 8890 C CA . ILE D 1 290 ? -14.751 6.654 31.206 1.00 127.70 310 ILE D CA 1
ATOM 8891 C C . ILE D 1 290 ? -15.024 6.625 32.715 1.00 133.64 310 ILE D C 1
ATOM 8892 O O . ILE D 1 290 ? -16.175 6.484 33.137 1.00 132.26 310 ILE D O 1
ATOM 8897 N N . LYS D 1 291 ? -13.957 6.755 33.518 1.00 133.19 311 LYS D N 1
ATOM 8898 C CA . LYS D 1 291 ? -14.030 6.778 34.980 1.00 135.13 311 LYS D CA 1
ATOM 8899 C C . LYS D 1 291 ? -14.241 8.211 35.488 1.00 137.95 311 LYS D C 1
ATOM 8900 O O . LYS D 1 291 ? -14.683 8.404 36.623 1.00 138.20 311 LYS D O 1
ATOM 8902 N N . GLY D 1 292 ? -13.931 9.188 34.634 1.00 132.94 312 GLY D N 1
ATOM 8903 C CA . GLY D 1 292 ? -14.035 10.612 34.928 1.00 131.42 312 GLY D CA 1
ATOM 8904 C C . GLY D 1 292 ? -12.709 11.216 35.345 1.00 137.44 312 GLY D C 1
ATOM 8905 O O . GLY D 1 292 ? -12.681 12.247 36.021 1.00 136.74 312 GLY D O 1
ATOM 8906 N N . GLU D 1 293 ? -11.600 10.569 34.938 1.00 136.18 313 GLU D N 1
ATOM 8907 C CA . GLU D 1 293 ? -10.228 10.969 35.251 1.00 138.23 313 GLU D CA 1
ATOM 8908 C C . GLU D 1 293 ? -9.673 11.957 34.221 1.00 140.56 313 GLU D C 1
ATOM 8909 O O . GLU D 1 293 ? -10.132 11.989 33.076 1.00 137.94 313 GLU D O 1
ATOM 8915 N N . VAL D 1 294 ? -8.673 12.755 34.642 1.00 138.49 314 VAL D N 1
ATOM 8916 C CA . VAL D 1 294 ? -7.991 13.763 33.823 1.00 137.43 314 VAL D CA 1
ATOM 8917 C C . VAL D 1 294 ? -7.162 13.045 32.743 1.00 142.30 314 VAL D C 1
ATOM 8918 O O . VAL D 1 294 ? -6.344 12.179 33.064 1.00 144.77 314 VAL D O 1
ATOM 8922 N N . GLY D 1 295 ? -7.415 13.398 31.484 1.00 136.59 315 GLY D N 1
ATOM 8923 C CA . GLY D 1 295 ? -6.731 12.823 30.331 1.00 137.16 315 GLY D CA 1
ATOM 8924 C C . GLY D 1 295 ? -7.575 11.882 29.495 1.00 139.55 315 GLY D C 1
ATOM 8925 O O . GLY D 1 295 ? -7.219 11.599 28.347 1.00 139.15 315 GLY D O 1
ATOM 8926 N N . GLU D 1 296 ? -8.694 11.381 30.065 1.00 134.90 316 GLU D N 1
ATOM 8927 C CA . GLU D 1 296 ? -9.622 10.462 29.394 1.00 133.22 316 GLU D CA 1
ATOM 8928 C C . GLU D 1 296 ? -10.376 11.160 28.258 1.00 133.48 316 GLU D C 1
ATOM 8929 O O . GLU D 1 296 ? -10.567 12.378 28.296 1.00 131.59 316 GLU D O 1
ATOM 8935 N N . LYS D 1 297 ? -10.799 10.378 27.250 1.00 128.86 317 LYS D N 1
ATOM 8936 C CA . LYS D 1 297 ? -11.521 10.874 26.080 1.00 125.92 317 LYS D CA 1
ATOM 8937 C C . LYS D 1 297 ? -12.862 10.169 25.893 1.00 127.79 317 LYS D C 1
ATOM 8938 O O . LYS D 1 297 ? -12.974 8.966 26.140 1.00 128.43 317 LYS D O 1
ATOM 8944 N N . PHE D 1 298 ? -13.872 10.929 25.434 1.00 121.67 318 PHE D N 1
ATOM 8945 C CA . PHE D 1 298 ? -15.223 10.439 25.154 1.00 119.59 318 PHE D CA 1
ATOM 8946 C C . PHE D 1 298 ? -15.756 11.081 23.866 1.00 120.25 318 PHE D C 1
ATOM 8947 O O . PHE D 1 298 ? -15.391 12.216 23.551 1.00 119.16 318 PHE D O 1
ATOM 8955 N N . THR D 1 299 ? -16.618 10.358 23.132 1.00 115.08 319 THR D N 1
ATOM 8956 C CA . THR D 1 299 ? -17.217 10.849 21.891 1.00 112.69 319 THR D CA 1
ATOM 8957 C C . THR D 1 299 ? -18.507 11.606 22.234 1.00 113.62 319 THR D C 1
ATOM 8958 O O . THR D 1 299 ? -19.372 11.078 22.939 1.00 112.78 319 THR D O 1
ATOM 8962 N N . ALA D 1 300 ? -18.611 12.853 21.748 1.00 108.36 320 ALA D N 1
ATOM 8963 C CA . ALA D 1 300 ? -19.757 13.731 21.973 1.00 106.09 320 ALA D CA 1
ATOM 8964 C C . ALA D 1 300 ? -20.588 13.881 20.689 1.00 107.63 320 ALA D C 1
ATOM 8965 O O . ALA D 1 300 ? -20.782 14.992 20.188 1.00 106.10 320 ALA D O 1
ATOM 8967 N N . GLY D 1 301 ? -21.055 12.741 20.177 1.00 103.67 321 GLY D N 1
ATOM 8968 C CA . GLY D 1 301 ? -21.889 12.633 18.983 1.00 102.01 321 GLY D CA 1
ATOM 8969 C C . GLY D 1 301 ? -21.335 13.258 17.720 1.00 105.52 321 GLY D C 1
ATOM 8970 O O . GLY D 1 301 ? -20.254 12.886 17.257 1.00 106.48 321 GLY D O 1
ATOM 8971 N N . ASN D 1 302 ? -22.091 14.218 17.161 1.00 100.55 322 ASN D N 1
ATOM 8972 C CA . ASN D 1 302 ? -21.769 14.942 15.928 1.00 100.28 322 ASN D CA 1
ATOM 8973 C C . ASN D 1 302 ? -20.660 15.984 16.131 1.00 104.84 322 ASN D C 1
ATOM 8974 O O . ASN D 1 302 ? -20.107 16.478 15.145 1.00 104.95 322 ASN D O 1
ATOM 8979 N N . LEU D 1 303 ? -20.338 16.318 17.396 1.00 101.53 323 LEU D N 1
ATOM 8980 C CA . LEU D 1 303 ? -19.314 17.310 17.735 1.00 102.10 323 LEU D CA 1
ATOM 8981 C C . LEU D 1 303 ? -17.905 16.687 17.875 1.00 107.53 323 LEU D C 1
ATOM 8982 O O . LEU D 1 303 ? -16.937 17.418 18.096 1.00 108.26 323 LEU D O 1
ATOM 8987 N N . GLY D 1 304 ? -17.804 15.370 17.701 1.00 104.09 324 GLY D N 1
ATOM 8988 C CA . GLY D 1 304 ? -16.541 14.643 17.789 1.00 105.62 324 GLY D CA 1
ATOM 8989 C C . GLY D 1 304 ? -16.130 14.311 19.208 1.00 110.02 324 GLY D C 1
ATOM 8990 O O . GLY D 1 304 ? -16.951 14.379 20.124 1.00 108.69 324 GLY D O 1
ATOM 8991 N N . GLU D 1 305 ? -14.849 13.959 19.403 1.00 108.35 325 GLU D N 1
ATOM 8992 C CA . GLU D 1 305 ? -14.308 13.590 20.714 1.00 109.36 325 GLU D CA 1
ATOM 8993 C C . GLU D 1 305 ? -13.924 14.814 21.562 1.00 112.84 325 GLU D C 1
ATOM 8994 O O . GLU D 1 305 ? -13.664 15.894 21.024 1.00 111.97 325 GLU D O 1
ATOM 9000 N N . ARG D 1 306 ? -13.908 14.628 22.900 1.00 109.53 326 ARG D N 1
ATOM 9001 C CA . ARG D 1 306 ? -13.538 15.638 23.899 1.00 109.36 326 ARG D CA 1
ATOM 9002 C C . ARG D 1 306 ? -12.656 15.015 24.980 1.00 115.62 326 ARG D C 1
ATOM 9003 O O . ARG D 1 306 ? -12.854 13.851 25.332 1.00 115.90 326 ARG D O 1
ATOM 9011 N N . THR D 1 307 ? -11.696 15.791 25.514 1.00 113.52 327 THR D N 1
ATOM 9012 C CA . THR D 1 307 ? -10.774 15.336 26.560 1.00 115.73 327 THR D CA 1
ATOM 9013 C C . THR D 1 307 ? -11.141 15.976 27.907 1.00 119.04 327 THR D C 1
ATOM 9014 O O . THR D 1 307 ? -11.478 17.161 27.959 1.00 116.93 327 THR D O 1
ATOM 9018 N N . ILE D 1 308 ? -11.068 15.179 28.989 1.00 117.35 328 ILE D N 1
ATOM 9019 C CA . ILE D 1 308 ? -11.314 15.637 30.357 1.00 117.64 328 ILE D CA 1
ATOM 9020 C C . ILE D 1 308 ? -10.021 16.308 30.839 1.00 123.87 328 ILE D C 1
ATOM 9021 O O . ILE D 1 308 ? -8.982 15.652 30.937 1.00 125.85 328 ILE D O 1
ATOM 9026 N N . GLY D 1 309 ? -10.095 17.613 31.078 1.00 119.67 329 GLY D N 1
ATOM 9027 C CA . GLY D 1 309 ? -8.965 18.415 31.534 1.00 121.21 329 GLY D CA 1
ATOM 9028 C C . GLY D 1 309 ? -8.831 18.458 33.041 1.00 126.81 329 GLY D C 1
ATOM 9029 O O . GLY D 1 309 ? -9.403 17.617 33.743 1.00 126.76 329 GLY D O 1
ATOM 9030 N N . GLU D 1 310 ? -8.068 19.445 33.546 1.00 124.56 330 GLU D N 1
ATOM 9031 C CA . GLU D 1 310 ? -7.817 19.653 34.976 1.00 126.11 330 GLU D CA 1
ATOM 9032 C C . GLU D 1 310 ? -9.117 20.001 35.721 1.00 127.61 330 GLU D C 1
ATOM 9033 O O . GLU D 1 310 ? -9.990 20.667 35.157 1.00 124.24 330 GLU D O 1
ATOM 9039 N N . ASN D 1 311 ? -9.238 19.513 36.980 1.00 125.70 331 ASN D N 1
ATOM 9040 C CA . ASN D 1 311 ? -10.385 19.671 37.889 1.00 124.46 331 ASN D CA 1
ATOM 9041 C C . ASN D 1 311 ? -11.666 19.052 37.265 1.00 125.64 331 ASN D C 1
ATOM 9042 O O . ASN D 1 311 ? -12.766 19.586 37.431 1.00 123.38 331 ASN D O 1
ATOM 9047 N N . LYS D 1 312 ? -11.499 17.905 36.553 1.00 122.09 332 LYS D N 1
ATOM 9048 C CA . LYS D 1 312 ? -12.550 17.123 35.872 1.00 119.88 332 LYS D CA 1
ATOM 9049 C C . LYS D 1 312 ? -13.442 18.026 34.976 1.00 119.60 332 LYS D C 1
ATOM 9050 O O . LYS D 1 312 ? -14.666 17.862 34.956 1.00 117.54 332 LYS D O 1
ATOM 9056 N N . THR D 1 313 ? -12.816 18.973 34.242 1.00 114.73 333 THR D N 1
ATOM 9057 C CA . THR D 1 313 ? -13.513 19.944 33.394 1.00 111.61 333 THR D CA 1
ATOM 9058 C C . THR D 1 313 ? -13.322 19.635 31.897 1.00 113.91 333 THR D C 1
ATOM 9059 O O . THR D 1 313 ? -12.204 19.396 31.445 1.00 114.75 333 THR D O 1
ATOM 9063 N N . VAL D 1 314 ? -14.435 19.676 31.140 1.00 107.90 334 VAL D N 1
ATOM 9064 C CA . VAL D 1 314 ? -14.508 19.465 29.690 1.00 106.38 334 VAL D CA 1
ATOM 9065 C C . VAL D 1 314 ? -14.947 20.788 29.045 1.00 107.91 334 VAL D C 1
ATOM 9066 O O . VAL D 1 314 ? -15.949 21.366 29.470 1.00 105.98 334 VAL D O 1
ATOM 9070 N N . VAL D 1 315 ? -14.199 21.264 28.033 1.00 104.47 335 VAL D N 1
ATOM 9071 C CA . VAL D 1 315 ? -14.508 22.509 27.315 1.00 102.85 335 VAL D CA 1
ATOM 9072 C C . VAL D 1 315 ? -15.198 22.147 25.989 1.00 105.42 335 VAL D C 1
ATOM 9073 O O . VAL D 1 315 ? -14.688 21.311 25.241 1.00 105.75 335 VAL D O 1
ATOM 9077 N N . VAL D 1 316 ? -16.365 22.772 25.721 1.00 100.24 336 VAL D N 1
ATOM 9078 C CA . VAL D 1 316 ? -17.186 22.566 24.516 1.00 98.82 336 VAL D CA 1
ATOM 9079 C C . VAL D 1 316 ? -16.413 23.062 23.274 1.00 103.24 336 VAL D C 1
ATOM 9080 O O . VAL D 1 316 ? -16.332 22.346 22.272 1.00 102.87 336 VAL D O 1
ATOM 9084 N N . GLY D 1 317 ? -15.844 24.259 23.373 1.00 100.41 337 GLY D N 1
ATOM 9085 C CA . GLY D 1 317 ? -15.072 24.871 22.300 1.00 101.17 337 GLY D CA 1
ATOM 9086 C C . GLY D 1 317 ? -14.853 26.359 22.473 1.00 105.50 337 GLY D C 1
ATOM 9087 O O . GLY D 1 317 ? -15.120 26.914 23.543 1.00 104.70 337 GLY D O 1
ATOM 9088 N N . ASP D 1 318 ? -14.348 27.006 21.413 1.00 102.99 338 ASP D N 1
ATOM 9089 C CA . ASP D 1 318 ? -14.071 28.440 21.372 1.00 103.17 338 ASP D CA 1
ATOM 9090 C C . ASP D 1 318 ? -15.366 29.247 21.180 1.00 104.74 338 ASP D C 1
ATOM 9091 O O . ASP D 1 318 ? -16.326 28.696 20.634 1.00 103.18 338 ASP D O 1
ATOM 9096 N N . PRO D 1 319 ? -15.417 30.543 21.598 1.00 100.68 339 PRO D N 1
ATOM 9097 C CA . PRO D 1 319 ? -16.651 31.328 21.407 1.00 98.79 339 PRO D CA 1
ATOM 9098 C C . PRO D 1 319 ? -16.964 31.550 19.926 1.00 101.67 339 PRO D C 1
ATOM 9099 O O . PRO D 1 319 ? -16.081 31.927 19.152 1.00 102.54 339 PRO D O 1
ATOM 9103 N N . VAL D 1 320 ? -18.221 31.275 19.539 1.00 96.15 340 VAL D N 1
ATOM 9104 C CA . VAL D 1 320 ? -18.719 31.389 18.165 1.00 95.51 340 VAL D CA 1
ATOM 9105 C C . VAL D 1 320 ? -18.851 32.872 17.784 1.00 98.88 340 VAL D C 1
ATOM 9106 O O . VAL D 1 320 ? -19.513 33.629 18.492 1.00 97.61 340 VAL D O 1
ATOM 9110 N N . ARG D 1 321 ? -18.217 33.273 16.667 1.00 96.28 341 ARG D N 1
ATOM 9111 C CA . ARG D 1 321 ? -18.272 34.635 16.130 1.00 96.65 341 ARG D CA 1
ATOM 9112 C C . ARG D 1 321 ? -19.432 34.744 15.142 1.00 100.05 341 ARG D C 1
ATOM 9113 O O . ARG D 1 321 ? -19.561 33.904 14.248 1.00 99.74 341 ARG D O 1
ATOM 9121 N N . PHE D 1 322 ? -20.284 35.763 15.317 1.00 96.22 342 PHE D N 1
ATOM 9122 C CA . PHE D 1 322 ? -21.460 35.985 14.477 1.00 95.63 342 PHE D CA 1
ATOM 9123 C C . PHE D 1 322 ? -21.311 37.241 13.628 1.00 101.38 342 PHE D C 1
ATOM 9124 O O . PHE D 1 322 ? -20.996 38.317 14.141 1.00 101.49 342 PHE D O 1
ATOM 9132 N N . ASN D 1 323 ? -21.547 37.086 12.323 1.00 99.12 343 ASN D N 1
ATOM 9133 C CA . ASN D 1 323 ? -21.515 38.139 11.307 1.00 100.83 343 ASN D CA 1
ATOM 9134 C C . ASN D 1 323 ? -22.717 37.945 10.370 1.00 104.91 343 ASN D C 1
ATOM 9135 O O . ASN D 1 323 ? -23.517 37.035 10.598 1.00 102.99 343 ASN D O 1
ATOM 9140 N N . ALA D 1 324 ? -22.846 38.782 9.322 1.00 103.41 344 ALA D N 1
ATOM 9141 C CA . ALA D 1 324 ? -23.962 38.750 8.366 1.00 103.66 344 ALA D CA 1
ATOM 9142 C C . ALA D 1 324 ? -24.054 37.450 7.530 1.00 107.85 344 ALA D C 1
ATOM 9143 O O . ALA D 1 324 ? -25.065 37.242 6.853 1.00 107.34 344 ALA D O 1
ATOM 9145 N N . ASP D 1 325 ? -23.031 36.575 7.600 1.00 104.80 345 ASP D N 1
ATOM 9146 C CA . ASP D 1 325 ? -22.973 35.323 6.836 1.00 104.73 345 ASP D CA 1
ATOM 9147 C C . ASP D 1 325 ? -23.508 34.106 7.614 1.00 106.43 345 ASP D C 1
ATOM 9148 O O . ASP D 1 325 ? -23.790 33.077 6.993 1.00 105.78 345 ASP D O 1
ATOM 9153 N N . ASN D 1 326 ? -23.647 34.212 8.952 1.00 101.55 346 ASN D N 1
ATOM 9154 C CA . ASN D 1 326 ? -24.132 33.104 9.779 1.00 99.46 346 ASN D CA 1
ATOM 9155 C C . ASN D 1 326 ? -25.190 33.544 10.816 1.00 102.09 346 ASN D C 1
ATOM 9156 O O . ASN D 1 326 ? -25.677 32.695 11.562 1.00 100.01 346 ASN D O 1
ATOM 9161 N N . ILE D 1 327 ? -25.555 34.847 10.849 1.00 99.54 347 ILE D N 1
ATOM 9162 C CA . ILE D 1 327 ? -26.530 35.420 11.793 1.00 98.39 347 ILE D CA 1
ATOM 9163 C C . ILE D 1 327 ? -27.920 34.738 11.675 1.00 101.73 347 ILE D C 1
ATOM 9164 O O . ILE D 1 327 ? -28.546 34.480 12.705 1.00 99.92 347 ILE D O 1
ATOM 9169 N N . ASP D 1 328 ? -28.364 34.409 10.445 1.00 99.41 348 ASP D N 1
ATOM 9170 C CA . ASP D 1 328 ? -29.669 33.792 10.175 1.00 98.68 348 ASP D CA 1
ATOM 9171 C C . ASP D 1 328 ? -29.679 32.259 10.404 1.00 101.69 348 ASP D C 1
ATOM 9172 O O . ASP D 1 328 ? -30.715 31.622 10.196 1.00 100.59 348 ASP D O 1
ATOM 9177 N N . LYS D 1 329 ? -28.550 31.682 10.864 1.00 98.35 349 LYS D N 1
ATOM 9178 C CA . LYS D 1 329 ? -28.405 30.245 11.124 1.00 97.38 349 LYS D CA 1
ATOM 9179 C C . LYS D 1 329 ? -28.589 29.898 12.618 1.00 100.68 349 LYS D C 1
ATOM 9180 O O . LYS D 1 329 ? -28.601 28.715 12.968 1.00 99.59 349 LYS D O 1
ATOM 9186 N N . TYR D 1 330 ? -28.747 30.921 13.486 1.00 97.59 350 TYR D N 1
ATOM 9187 C CA . TYR D 1 330 ? -28.902 30.751 14.935 1.00 96.60 350 TYR D CA 1
ATOM 9188 C C . TYR D 1 330 ? -30.174 31.430 15.447 1.00 100.56 350 TYR D C 1
ATOM 9189 O O . TYR D 1 330 ? -30.459 32.571 15.071 1.00 100.57 350 TYR D O 1
ATOM 9198 N N . ASP D 1 331 ? -30.929 30.731 16.315 1.00 96.94 351 ASP D N 1
ATOM 9199 C CA . ASP D 1 331 ? -32.172 31.252 16.884 1.00 96.73 351 ASP D CA 1
ATOM 9200 C C . ASP D 1 331 ? -32.185 31.120 18.422 1.00 100.41 351 ASP D C 1
ATOM 9201 O O . ASP D 1 331 ? -32.668 30.120 18.965 1.00 99.44 351 ASP D O 1
ATOM 9206 N N . PHE D 1 332 ? -31.638 32.148 19.111 1.00 97.45 352 PHE D N 1
ATOM 9207 C CA . PHE D 1 332 ? -31.577 32.273 20.576 1.00 99.85 352 PHE D CA 1
ATOM 9208 C C . PHE D 1 332 ? -31.261 33.718 20.999 1.00 111.54 352 PHE D C 1
ATOM 9209 O O . PHE D 1 332 ? -30.694 34.479 20.185 1.00 112.74 352 PHE D O 1
#

InterPro domains:
  IPR013459 Rhamnose ABC transporter, substrate-binding protein RhaS [TIGR02637] (50-352)
  IPR025997 Periplasmic binding protein [PF13407] (50-305)
  IPR028082 Periplasmic binding protein-like I [SSF53822] (48-352)
  IPR050555 Bacterial Solute-Binding Protein 2 [PTHR30036] (11-350)

B-factor: mean 70.76, std 30.43, range [21.08, 219.42]

Solvent-accessible surface area: 48555 Å² total

CATH classification: 3.40.50.2300 (+1 more: 3.40.50.2300)

Radius of gyration: 35.24 Å; Cα contacts (8 Å, |Δi|>4): 2848; chains: 4; bounding box: 94×103×70 Å

Foldseek 3Di:
DQAAPQLAAEEEEEELAPPDFQRVLLVLLQVLLVVSRHNYYYYDYHNDRDQQRCLVVLQVCLVVVHAEYEYAHSEQENNQVSLLVSVVSNHAYEYECHHHDLNSHLAYEYAADLLLQLVVCCLCVQLVQAFEEEEEEADPPDPSRVSSVVNCVCCVPPPSNVRYHYPYYHHQNLALVSLLVRLVVCCVVPVRAAEYEYQHQSNLLSNLVNCLPDPCQLRYEYEHAHDLVSVPSLVSNSYFKYWAGSVSLRSQQRSSVRSSCSVVVDVLDFQDKTASPPLGIWGQHPSSYTHSDRIDMDHNVCSVVDDD/DQAAPQLAAEEEEEELAPPDVQRVLLVLLQVLLVVSRHNYYYYDYHNDRDQQRCLVVLQVCLVVVHAEYEYAHSEQENNQVSLLVSVVSNHAYEYFCHHHDLNSHLAYEYAADLLLLLVCLCLCVQLVQAFEEEEEEAAPPDPSRVSSVVNVVCCVPPPSNVRYHYPYYHHQNLALVSLLVRLVVCCVVPVRAAEYEYQHQSNLLSNLVNCVPDPCQLRYEYEHAHDLVSVPSLVVRSYFKYWAGSVSLRSQQRSSVRSSCSVVVDVLDFQDKTASPPLGIWGQHPSSYTHSDRIDMDHNVCSVVDDD/DAAPQLAAEEEEEELAPPDVQRVLLVLLQVLLVVSRHNYYYYDYHNDRDQQRCLVVLQVCLVVVHAEYEYAHSEQENNQVSLLVSVVSNHAYEYFCHHHDLNRHLAYEYAADLLLQLVVLCLCVQLVNAFEEEEEEADPPDPSRVSSVVNVVCCVPPPSNVRYHYPYYHHQNLALVSLLVRLVVVCVVPVRAAEYEYQHQSNLLSNLVNCVPDPCQLRYEYEHAHDLVSVPSLVVRSYFKYWAGSVSLRSQQRSQVRSCCSVVVDVLDFQDKTASPPLGIWGQHPSSYTYSDRIDMDHNVCSVVDDD/DAAPQLAAEEEEEELAPPDVQRVLLVLLQVLLVVSRHNYYYYDYHNDRDQQRCLVVLQVCLVVVHAEYEYAHSEQENNQVSLLVSVVSNHAYEYFCHHHDLNRHLAYEYAADLLLQLVCLCLCVQLVQAFEEEEEEAAPPDPSRVSSVVNVVCCVPPPSNVRYHYPYYHHQNLALVSLLVRLVVCCVVPVRAAEYEYQHQSNLLSNLVNCLPDPCQLRYEYEHEHDLVSVPSLVSRSYFKYWAGSVSLRSQQRSQVRSCCSVVVDVLDFQDKTASPPLGIWGQHPSSYTYSDRIDMDHNVCSVVDDD

Secondary structure (DSSP, 8-state):
------SS-EEEEE-SSSS-HHHH--HHHHHHHHHHT-SEEEE---SS--TTTTHHHHHHHHHTT-SEEEE--SSTTTSHHHHHHHHHHT-EEEEESS---TTS-SEEEESS-HHHHHH----HHHHTS-EEEEEEES-TT-HHHHHHHH--HHHHH-TTSTTEEEEEEEE-TT-HHHHHHHHHHHHHH-TT--EEEE-SHHHHHHHHHHHHHSTTTTTSEEEEB--S---HHHHHTS-S-EEE-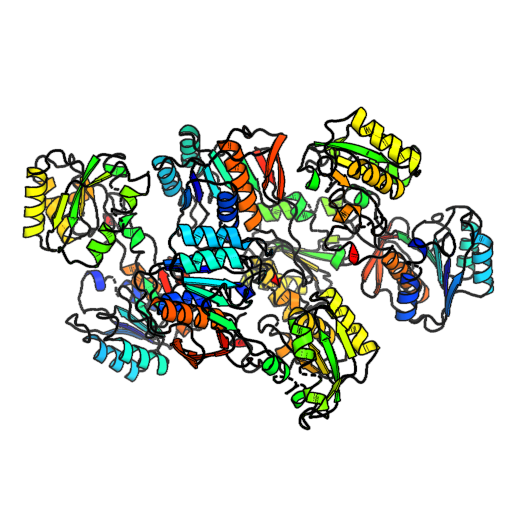-HHHHHHHHHHHHHHHHHTS--S-TT-EEE-GGG-EEE--GGGEEE--SPEEE-TTTGGG---/------SS-EEEEE-SSSS-HHHH--HHHHHHHHHHT-SEEEE---SS--TTTTHHHHHHHHHTT-SEEEE--SSTTTSHHHHHHHHHHT-EEEEESS---TTS-SEEEESS-HHHHHH----HHHHTS-EEEEEEES-TT-HHHHHHHH--HHHHH-TTSTTEEEEEEEE-TT-HHHHHHHHHHHHHH-TT--EEEE-SHHHHHHHHHHHHHSTTTTTSEEEEB--S---HHHHHTS-S-EEE--HHHHHHHHHHHHHHHHHTS--S-TT-EEE-GGG-EEE--GGGEEE--SPEEE-TTTGGG---/-----SS-EEEEE-SSSS-HHHH--HHHHHHHHHHT-SEEEE---SS--TTTTHHHHHHHHHTT-SEEEE--SSTTTSHHHHHHHHHHT-EEEEESS---TTS-SEEEESS-HHHHHH----HHHHTS-EEEEEEES-TT-HHHHHHHH--HHHHH-GGGTTEEEEEEEE-TT-HHHHHHHHHHHHHH-TT--EEEE-SHHHHHHHHHHHHHSTTTTTSEEEEB--S---HHHHHTS-S-EEE--HHHHHHHHHHHHHHHHHTS--S-TT-EEE-GGG-EEE--GGGEEE--SPEEE-TTTGGG---/-----SS-EEEEE-SSSS-HHHH--HHHHHHHHHHT-SEEEE---SS--TTTTHHHHHHHHHTT-SEEEE--SSTTTSHHHHHHHHHHT-EEEEESS---TTS-SEEEESS-HHHHHH----HHHHTS-EEEEEEES-TT-HHHHHHHH--HHHHH-TTSTTEEEEEEEE-TT-HHHHHHHHHHHHHH-TT--EEEE-SHHHHHHHHHHHHHSTTTTTSEEEES--TT--HHHHHTS-S-EEE--HHHHHHHHHHHHHHHHHTS--S-TT-EEE-GGG-EEE--GGGEEE--SPEEE-TTTGGG---

Sequence (1230 aa):
SGSYDVSSQSITFIPKQLNNPFSDVLGGGKNAAGEIGFAEVNVVGPLEASSSSQVSFINSEVQAGTNVLVIAANDPDAVCPALQDARKAGTKVVTFDSDSAADCRDLFINQVESKQVAITLDVSDQIGGSGKVAILSATANAANQNAWIKFEDEIASNDKYKGIEIVAKVYGDDDDTKSFQEAQGLLQAHPDLNAIVSPTTVGIAATARYLSTSDYKGKVFLTGLGLPNERSFVKDGTVKEFALWDPAQLGYVAAYAGAALDSGAIKGEVGEKFTAGNLGERTIGENKTVVVGDPVRFNADNIDKYDFSGSYDVSSQSITFIPKQLNNPFSDVLGGGKNAAGEIGFAEVNVVGPLEASSSSQVSFINSEVQAGTNVLVIAANDPDAVCPALQDARKAGTKVVTFDSDSAADCRDLFINQVESKQVAITLDVSDQIGGSGKVAILSATANAANQNAWIKFEDEIASNDKYKGIEIVAKVYGDDDDTKSFQEAQGLLQAHPDLNAIVSPTTVGIAATARYLSTSDYKGKVFLTGLGLPNERSFVKDGTVKEFALWDPAQLGYVAAYAGAALDSGAIKGEVGEKFTAGNLGERTIGENKTVVVGDPVRFNADNIDKYDFGSYDVSSQSITFIPKQLNNPFSDVLGGGKNAAGEIGFAEVNVVGPLEASSSSQVSFINSEVQAGTNVLVIAANDPDAVCPALQDARKAGTKVVTFDSDSAADCRDLFINQVESKQVAITLDVSDQIGGSGKVAILSATANAANQNAWIKFEDEIASNDKYKGIEIVAKVYGDDDDTKSFQEAQGLLQAHPDLNAIVSPTTVGIAATARYLSTSDYKGKVFLTGLGLPNERSFVKDGTVKEFALWDPAQLGYVAAYAGAALDSGAIKGEVGEKFTAGNLGERTIGENKTVVVGDPVRFNADNIDKYDFGSYDVSSQSITFIPKQLNNPFSDVLGGGKNAAGEIGFAEVNVVGPLEASSSSQVSFINSEVQAGTNVLVIAANDPDAVCPALQDARKAGTKVVTFDSDSAADCRDLFINQVESKQVAITLDVSDQIGGSGKVAILSATANAANQNAWIKFEDEIASNDKYKGIEIVAKVYGDDDDTKSFQEAQGLLQAHPDLNAIVSPTTVGIAATARYLSTSDYKGKVFLTGLGLPNERSFVKDGTVKEFALWDPAQLGYVAAYAGAALDSGAIKGEVGEKFTAGNLGERTIGENKTVVVGDPVRFNADNIDKYDF

Organism: NCBI:txid411466